Protein AF-0000000086631640 (afdb_homodimer)

Secondary structure (DSSP, 8-state):
------------------------------HHHHHHHHHHHHHHHHHHHHHHHS--GGG--EEEE-SSHHHHHHHHTT-SS-EEEPPPPSSTT-----EEEEETTEEEEEE--SS-SHHHHHHHHHHHHHHSTT--EEEEEEEEEE----S--SSSPPPP-TT-EEEEEEEE-TTTT-EEEE-TTSSEEEE-----PPPPPHHHHHHHHHHHSHHHHHHHHHHHHHHHHHHHHH-GGGS---GGG---B-TT-------TT--SGGG-TTSPPPHHHHHS-HHHHT----BSSPPPPSSPPPPPEEEEEEEE-SSEEE-GGGGHHHHHHTTEEEEESSHHHHHHH-SSEEEEEEEEE-SSTT---TTHHHHHHHHHHHHHHHHHHHSPPP-/------------------------------THHHHHHHHHHHHHHHHHHHHHHT--GGG--EEEE-SSHHHHHHHHTT-SS-EEEPPPPSSTT-----EEEEETTEEEEEE--SS-SHHHHHHHHHHHHHHSTT--EEEEEEEEEE----S--SSSPPPP-TT-EEEEEEEE-TTTT-EEEE-TTSSEEEE-----PPPPPHHHHHHHHHHHSHHHHHHHHHHHHHHHHHHHHH-GGGS---GGG---B-TT-------TT--SGGG-TTSPPPHHHHHS-HHHHT----BSSPPPPSSPPPPPEEEEEEEE-SSEEE-GGGGHHHHHHTTEEEEESSHHHHHHH-SSEEEEEEEEE-SSTT---TTHHHHHHHHHHHHHHHHHHHSPPP-

Organism: NCBI:txid1208366

pLDDT: mean 81.3, std 22.13, range [20.77, 98.88]

Nearest PDB structures (foldseek):
  8swr-assembly1_C  TM=5.683E-01  e=1.117E-07  Kluyveromyces lactis NRRL Y-1140
  8swr-assembly1_B  TM=5.409E-01  e=2.272E-07  Kluyveromyces lactis NRRL Y-1140
  8swq-assembly2_E  TM=5.803E-01  e=6.216E-07  Kluyveromyces lactis NRRL Y-1140
  8swq-assembly2_D  TM=5.106E-01  e=1.593E-07  Kluyveromyces lactis NRRL Y-1140
  8sws-assembly1_C  TM=5.056E-01  e=4.358E-07  Kluyveromyces lactis NRRL Y-1140

Foldseek 3Di:
DDPVVPCPPPPPPPPPPPDPPPPPPPPCPDPVVVVVCVVVLVVLVVVVCVVQQPDALAQAAEEEEEADPLLLVLLQLQFDSHKDWHDDFPDPVQPFTWIWGHFLNGTYIYGYFPHFFAARLQVNLLSSCVRNVNHNAYEYFFAFAFAWPLPDPPDDDDTAWFLAKEWAQWEAQFQPVWDWAADPLADTATHGDRLDIDDGDPVSVVLLVQCPDPVLVVQLLVQLVVQLVSSCVVDVLQPDPDLVVTFAFDLPFAQEQDDPPDPDCSVPPNDDHDPVSLVDASVVRVTPGHGSDDGDDDDDDRHHYHYFYEHEDQDQAANSVSCVVSCVVRVHTTYYGHVNSNCVSPVRYIYMHGHQHNRHNRHDRSCRNNRSNSSSSSVSSSCNRPNRDDD/DDPPPPPPPDPPPPPPPPPPPDDPDPPCPDPVVVVVCVVVLVVLVVVVCVVQQPDALAQAAEEEEEADPLLLVLLQLQFDSHKDWHDDFPDPVQPFTWIWGHFLRGTYIYGYFPHFFAARLQVNLLSSCVRNVNHNAYEYFFAFAFAWPLDDPPDPDDTAWFLAKEWAQWEAQQQPVWDWAADPLADTDTHGDRLDIDDGDPVSVVLLVQCPDPVLVVQLLVQLVVQLVSSCVVDVLQDDPDLVPTFAFDLPFAQEQDDPPDPDCSVPPNDDHDPVSLVDASVVRVTPTHGSDDGDDDDDDQHHYHYFYEHEDQDQAANSVSCSVSCVVRVHTTYYGHVNSNCVSPVRYIYMHGHQHNRHNRHDRSCRNNRSNSSSSSVSSSCNRPNRDDD

Sequence (782 aa):
MSDPTGQTTPVSSAGSNVPQFLRPTQQKGSAANQMVLYQDISETRQKLEKELQTWTHEYYTLAIVCALASEFEAVQLLFDDGVFIAARSKDPRDHNIYTVGRFAGHLTVLLRPGVRGELDAGLCTQSLHSTFRNIELTLLVGICGAVPEIRPPRGTVRPIYLGDVVFGTRIWRFAHDARVTQLQAGGVGIEVRNLLTERTPPMIEQLGNLMENRQNQDRVNERSRRHLSLIQGYDSVYEHPGVECDQLLHGDSLHLHRAPNWRCTCLDPTRESCSVAKETPCQDLGCQLERQRPPTEGPPPDPTVHIGTIASSDFVLRARDRFAADFRLHNVLGVDMEGGGVRQAAYSCIVIKAAVDYADTHKNRVFGHYAAAAAASVAKGFLETLFPPGTMSDPTGQTTPVSSAGSNVPQFLRPTQQKGSAANQMVLYQDISETRQKLEKELQTWTHEYYTLAIVCALASEFEAVQLLFDDGVFIAARSKDPRDHNIYTVGRFAGHLTVLLRPGVRGELDAGLCTQSLHSTFRNIELTLLVGICGAVPEIRPPRGTVRPIYLGDVVFGTRIWRFAHDARVTQLQAGGVGIEVRNLLTERTPPMIEQLGNLMENRQNQDRVNERSRRHLSLIQGYDSVYEHPGVECDQLLHGDSLHLHRAPNWRCTCLDPTRESCSVAKETPCQDLGCQLERQRPPTEGPPPDPTVHIGTIASSDFVLRARDRFAADFRLHNVLGVDMEGGGVRQAAYSCIVIKAAVDYADTHKNRVFGHYAAAAAASVAKGFLETLFPPGT

Structure (mmCIF, N/CA/C/O backbone):
data_AF-0000000086631640-model_v1
#
loop_
_entity.id
_entity.type
_entity.pdbx_description
1 polymer 'Nucleoside phosphorylase domain-containing protein'
#
loop_
_atom_site.group_PDB
_atom_site.id
_atom_site.type_symbol
_atom_site.label_atom_id
_atom_site.label_alt_id
_atom_site.label_comp_id
_atom_site.label_asym_id
_atom_site.label_entity_id
_atom_site.label_seq_id
_atom_site.pdbx_PDB_ins_code
_atom_site.Cartn_x
_atom_site.Cartn_y
_atom_site.Cartn_z
_atom_site.occupancy
_atom_site.B_iso_or_equiv
_atom_site.auth_seq_id
_atom_site.auth_comp_id
_atom_site.auth_asym_id
_atom_site.auth_atom_id
_atom_site.pdbx_PDB_model_num
ATOM 1 N N . MET A 1 1 ? -56.125 -60.812 3.037 1 21.62 1 MET A N 1
ATOM 2 C CA . MET A 1 1 ? -55.281 -61.531 4.004 1 21.62 1 MET A CA 1
ATOM 3 C C . MET A 1 1 ? -53.906 -61.844 3.418 1 21.62 1 MET A C 1
ATOM 5 O O . MET A 1 1 ? -52.938 -62 4.156 1 21.62 1 MET A O 1
ATOM 9 N N . SER A 1 2 ? -54.031 -62.375 2.148 1 22.77 2 SER A N 1
ATOM 10 C CA . SER A 1 2 ? -52.969 -63.25 1.666 1 22.77 2 SER A CA 1
ATOM 11 C C . SER A 1 2 ? -51.625 -62.5 1.563 1 22.77 2 SER A C 1
ATOM 13 O O . SER A 1 2 ? -51.594 -61.375 1.112 1 22.77 2 SER A O 1
ATOM 15 N N . ASP A 1 3 ? -50.75 -62.969 2.336 1 24.81 3 ASP A N 1
ATOM 16 C CA . ASP A 1 3 ? -49.438 -62.688 2.926 1 24.81 3 ASP A CA 1
ATOM 17 C C . ASP A 1 3 ? -48.344 -62.719 1.865 1 24.81 3 ASP A C 1
ATOM 19 O O . ASP A 1 3 ? -48.031 -63.781 1.316 1 24.81 3 ASP A O 1
ATOM 23 N N . PRO A 1 4 ? -48.531 -61.844 0.806 1 27.52 4 PRO A N 1
ATOM 24 C CA . PRO A 1 4 ? -47.719 -61.938 -0.398 1 27.52 4 PRO A CA 1
ATOM 25 C C . PRO A 1 4 ? -46.219 -62.031 -0.084 1 27.52 4 PRO A C 1
ATOM 27 O O . PRO A 1 4 ? -45.688 -61.219 0.653 1 27.52 4 PRO A O 1
ATOM 30 N N . THR A 1 5 ? -45.844 -63.25 0.201 1 26.02 5 THR A N 1
ATOM 31 C CA . THR A 1 5 ? -44.594 -63.75 0.707 1 26.02 5 THR A CA 1
ATOM 32 C C . THR A 1 5 ? -43.438 -63.25 -0.141 1 26.02 5 THR A C 1
ATOM 34 O O . THR A 1 5 ? -43.281 -63.625 -1.307 1 26.02 5 THR A O 1
ATOM 37 N N . GLY A 1 6 ? -43.344 -61.875 -0.193 1 25.91 6 GLY A N 1
ATOM 38 C CA . GLY A 1 6 ? -42.438 -61.188 -1.098 1 25.91 6 GLY A CA 1
ATOM 39 C C . GLY A 1 6 ? -41 -61.688 -1.031 1 25.91 6 GLY A C 1
ATOM 40 O O . GLY A 1 6 ? -40.469 -61.906 0.057 1 25.91 6 GLY A O 1
ATOM 41 N N . GLN A 1 7 ? -40.688 -62.625 -1.954 1 23.97 7 GLN A N 1
ATOM 42 C CA . GLN A 1 7 ? -39.5 -63.406 -2.123 1 23.97 7 GLN A CA 1
ATOM 43 C C . GLN A 1 7 ? -38.25 -62.562 -1.98 1 23.97 7 GLN A C 1
ATOM 45 O O . GLN A 1 7 ? -38.062 -61.562 -2.691 1 23.97 7 GLN A O 1
ATOM 50 N N . THR A 1 8 ? -37.75 -62.375 -0.757 1 24.06 8 THR A N 1
ATOM 51 C CA . THR A 1 8 ? -36.625 -61.562 -0.284 1 24.06 8 THR A CA 1
ATOM 52 C C . THR A 1 8 ? -35.312 -62.031 -0.908 1 24.06 8 THR A C 1
ATOM 54 O O . THR A 1 8 ? -34.812 -63.094 -0.6 1 24.06 8 THR A O 1
ATOM 57 N N . THR A 1 9 ? -35.344 -62.062 -2.297 1 25.12 9 THR A N 1
ATOM 58 C CA . THR A 1 9 ? -34.156 -62.719 -2.84 1 25.12 9 THR A CA 1
ATOM 59 C C . THR A 1 9 ? -32.875 -62.156 -2.225 1 25.12 9 THR A C 1
ATOM 61 O O . THR A 1 9 ? -32.719 -60.938 -2.133 1 25.12 9 THR A O 1
ATOM 64 N N . PRO A 1 10 ? -32.219 -62.969 -1.428 1 22.88 10 PRO A N 1
ATOM 65 C CA . PRO A 1 10 ? -31.062 -62.531 -0.622 1 22.88 10 PRO A CA 1
ATOM 66 C C . PRO A 1 10 ? -29.922 -61.969 -1.467 1 22.88 10 PRO A C 1
ATOM 68 O O . PRO A 1 10 ? -29.688 -62.438 -2.582 1 22.88 10 PRO A O 1
ATOM 71 N N . VAL A 1 11 ? -29.859 -60.656 -1.573 1 23.17 11 VAL A N 1
ATOM 72 C CA . VAL A 1 11 ? -28.859 -59.906 -2.32 1 23.17 11 VAL A CA 1
ATOM 73 C C . VAL A 1 11 ? -27.469 -60.469 -1.99 1 23.17 11 VAL A C 1
ATOM 75 O O . VAL A 1 11 ? -27.094 -60.531 -0.819 1 23.17 11 VAL A O 1
ATOM 78 N N . SER A 1 12 ? -27.031 -61.469 -2.693 1 20.77 12 SER A N 1
ATOM 79 C CA . SER A 1 12 ? -25.719 -62.062 -2.5 1 20.77 12 SER A CA 1
ATOM 80 C C . SER A 1 12 ? -24.641 -61 -2.33 1 20.77 12 SER A C 1
ATOM 82 O O . SER A 1 12 ? -24.719 -59.906 -2.916 1 20.77 12 SER A O 1
ATOM 84 N N . SER A 1 13 ? -23.984 -60.906 -1.173 1 21.22 13 SER A N 1
ATOM 85 C CA . SER A 1 13 ? -22.922 -60.094 -0.62 1 21.22 13 SER A CA 1
ATOM 86 C C . SER A 1 13 ? -21.688 -60.094 -1.516 1 21.22 13 SER A C 1
ATOM 88 O O . SER A 1 13 ? -21.031 -61.156 -1.659 1 21.22 13 SER A O 1
ATOM 90 N N . ALA A 1 14 ? -21.906 -59.656 -2.814 1 23.67 14 ALA A N 1
ATOM 91 C CA . ALA A 1 14 ? -20.766 -59.656 -3.74 1 23.67 14 ALA A CA 1
ATOM 92 C C . ALA A 1 14 ? -19.469 -59.281 -3.035 1 23.67 14 ALA A C 1
ATOM 94 O O . ALA A 1 14 ? -19.422 -58.25 -2.363 1 23.67 14 ALA A O 1
ATOM 95 N N . GLY A 1 15 ? -18.703 -60.281 -2.531 1 21.47 15 GLY A N 1
ATOM 96 C CA . GLY A 1 15 ? -17.391 -60.25 -1.896 1 21.47 15 GLY A CA 1
ATOM 97 C C . GLY A 1 15 ? -16.391 -59.406 -2.637 1 21.47 15 GLY A C 1
ATOM 98 O O . GLY A 1 15 ? -16.016 -59.719 -3.77 1 21.47 15 GLY A O 1
ATOM 99 N N . SER A 1 16 ? -16.688 -58.125 -2.889 1 23.12 16 SER A N 1
ATOM 100 C CA . SER A 1 16 ? -15.75 -57.375 -3.727 1 23.12 16 SER A CA 1
ATOM 101 C C . SER A 1 16 ? -14.305 -57.625 -3.311 1 23.12 16 SER A C 1
ATOM 103 O O . SER A 1 16 ? -13.953 -57.469 -2.139 1 23.12 16 SER A O 1
ATOM 105 N N . ASN A 1 17 ? -13.703 -58.688 -3.842 1 22.27 17 ASN A N 1
ATOM 106 C CA . ASN A 1 17 ? -12.289 -59.031 -3.701 1 22.27 17 ASN A CA 1
ATOM 107 C C . ASN A 1 17 ? -11.391 -57.812 -3.922 1 22.27 17 ASN A C 1
ATOM 109 O O . ASN A 1 17 ? -11.188 -57.375 -5.059 1 22.27 17 ASN A O 1
ATOM 113 N N . VAL A 1 18 ? -11.562 -56.844 -3.236 1 25.95 18 VAL A N 1
ATOM 114 C CA . VAL A 1 18 ? -10.688 -55.688 -3.465 1 25.95 18 VAL A CA 1
ATOM 115 C C . VAL A 1 18 ? -9.234 -56.125 -3.426 1 25.95 18 VAL A C 1
ATOM 117 O O . VAL A 1 18 ? -8.789 -56.75 -2.461 1 25.95 18 VAL A O 1
ATOM 120 N N . PRO A 1 19 ? -8.672 -56.438 -4.578 1 22.47 19 PRO A N 1
ATOM 121 C CA . PRO A 1 19 ? -7.289 -56.938 -4.527 1 22.47 19 PRO A CA 1
ATOM 122 C C . PRO A 1 19 ? -6.414 -56.125 -3.576 1 22.47 19 PRO A C 1
ATOM 124 O O . PRO A 1 19 ? -6.688 -54.938 -3.334 1 22.47 19 PRO A O 1
ATOM 127 N N . GLN A 1 20 ? -5.762 -56.844 -2.623 1 22.58 20 GLN A N 1
ATOM 128 C CA . GLN A 1 20 ? -4.781 -56.406 -1.633 1 22.58 20 GLN A CA 1
ATOM 129 C C . GLN A 1 20 ? -3.656 -55.625 -2.283 1 22.58 20 GLN A C 1
ATOM 131 O O . GLN A 1 20 ? -2.928 -56.125 -3.131 1 22.58 20 GLN A O 1
ATOM 136 N N . PHE A 1 21 ? -3.928 -54.406 -2.658 1 22.55 21 PHE A N 1
ATOM 137 C CA . PHE A 1 21 ? -2.832 -53.656 -3.25 1 22.55 21 PHE A CA 1
ATOM 138 C C . PHE A 1 21 ? -1.54 -53.875 -2.473 1 22.55 21 PHE A C 1
ATOM 140 O O . PHE A 1 21 ? -1.521 -53.75 -1.246 1 22.55 21 PHE A O 1
ATOM 147 N N . LEU A 1 22 ? -0.743 -54.75 -2.961 1 22.09 22 LEU A N 1
ATOM 148 C CA . LEU A 1 22 ? 0.588 -55.094 -2.459 1 22.09 22 LEU A CA 1
ATOM 149 C C . LEU A 1 22 ? 1.309 -53.844 -1.976 1 22.09 22 LEU A C 1
ATOM 151 O O . LEU A 1 22 ? 1.283 -52.812 -2.646 1 22.09 22 LEU A O 1
ATOM 155 N N . ARG A 1 23 ? 1.506 -53.844 -0.7 1 24.73 23 ARG A N 1
ATOM 156 C CA . ARG A 1 23 ? 2.332 -52.875 0.017 1 24.73 23 ARG A CA 1
ATOM 157 C C . ARG A 1 23 ? 3.674 -52.656 -0.681 1 24.73 23 ARG A C 1
ATOM 159 O O . ARG A 1 23 ? 4.379 -53.625 -0.968 1 24.73 23 ARG A O 1
ATOM 166 N N . PRO A 1 24 ? 3.73 -51.625 -1.524 1 23.14 24 PRO A N 1
ATOM 167 C CA . PRO A 1 24 ? 5.043 -51.562 -2.168 1 23.14 24 PRO A CA 1
ATOM 168 C C . PRO A 1 24 ? 6.18 -51.938 -1.226 1 23.14 24 PRO A C 1
ATOM 170 O O . PRO A 1 24 ? 6.098 -51.719 -0.018 1 23.14 24 PRO A O 1
ATOM 173 N N . THR A 1 25 ? 6.789 -53.062 -1.384 1 25.77 25 THR A N 1
ATOM 174 C CA . THR A 1 25 ? 8.07 -53.438 -0.803 1 25.77 25 THR A CA 1
ATOM 175 C C . THR A 1 25 ? 9.008 -52.25 -0.721 1 25.77 25 THR A C 1
ATOM 177 O O . THR A 1 25 ? 9.188 -51.5 -1.701 1 25.77 25 THR A O 1
ATOM 180 N N . GLN A 1 26 ? 9.375 -51.875 0.53 1 26.38 26 GLN A N 1
ATOM 181 C CA . GLN A 1 26 ? 10.344 -50.938 1.078 1 26.38 26 GLN A CA 1
ATOM 182 C C . GLN A 1 26 ? 11.727 -51.156 0.469 1 26.38 26 GLN A C 1
ATOM 184 O O . GLN A 1 26 ? 12.508 -51.969 0.967 1 26.38 26 GLN A O 1
ATOM 189 N N . GLN A 1 27 ? 11.883 -51.5 -0.691 1 23.97 27 GLN A N 1
ATOM 190 C CA . GLN A 1 27 ? 13.305 -51.656 -0.992 1 23.97 27 GLN A CA 1
ATOM 191 C C . GLN A 1 27 ? 14.109 -50.438 -0.496 1 23.97 27 GLN A C 1
ATOM 193 O O . GLN A 1 27 ? 13.773 -49.312 -0.81 1 23.97 27 GLN A O 1
ATOM 198 N N . LYS A 1 28 ? 14.953 -50.719 0.548 1 30.45 28 LYS A N 1
ATOM 199 C CA . LYS A 1 28 ? 16.078 -50.062 1.19 1 30.45 28 LYS A CA 1
ATOM 200 C C . LYS A 1 28 ? 17.047 -49.5 0.153 1 30.45 28 LYS A C 1
ATOM 202 O O . LYS A 1 28 ? 17.984 -50.188 -0.273 1 30.45 28 LYS A O 1
ATOM 207 N N . GLY A 1 29 ? 16.625 -49.062 -0.91 1 29.73 29 GLY A N 1
ATOM 208 C CA . GLY A 1 29 ? 17.641 -48.469 -1.751 1 29.73 29 GLY A CA 1
ATOM 209 C C . GLY A 1 29 ? 18.594 -47.562 -0.982 1 29.73 29 GLY A C 1
ATOM 210 O O . GLY A 1 29 ? 18.172 -46.75 -0.167 1 29.73 29 GLY A O 1
ATOM 211 N N . SER A 1 30 ? 19.984 -47.906 -0.852 1 31.53 30 SER A N 1
ATOM 212 C CA . SER A 1 30 ? 21.031 -47.719 0.14 1 31.53 30 SER A CA 1
ATOM 213 C C . SER A 1 30 ? 21.297 -46.219 0.368 1 31.53 30 SER A C 1
ATOM 215 O O . SER A 1 30 ? 21.141 -45.406 -0.542 1 31.53 30 SER A O 1
ATOM 217 N N . ALA A 1 31 ? 21.453 -45.875 1.668 1 35.25 31 ALA A N 1
ATOM 218 C CA . ALA A 1 31 ? 22.016 -44.719 2.377 1 35.25 31 ALA A CA 1
ATOM 219 C C . ALA A 1 31 ? 23.266 -44.219 1.679 1 35.25 31 ALA A C 1
ATOM 221 O O . ALA A 1 31 ? 23.688 -43.062 1.883 1 35.25 31 ALA A O 1
ATOM 222 N N . ALA A 1 32 ? 23.969 -45.188 1.007 1 31.59 32 ALA A N 1
ATOM 223 C CA . ALA A 1 32 ? 25.234 -44.875 0.333 1 31.59 32 ALA A CA 1
ATOM 224 C C . ALA A 1 32 ? 25.016 -43.938 -0.854 1 31.59 32 ALA A C 1
ATOM 226 O O . ALA A 1 32 ? 25.828 -43.062 -1.108 1 31.59 32 ALA A O 1
ATOM 227 N N . ASN A 1 33 ? 23.969 -44.281 -1.638 1 28.75 33 ASN A N 1
ATOM 228 C CA . ASN A 1 33 ? 23.781 -43.406 -2.789 1 28.75 33 ASN A CA 1
ATOM 229 C C . ASN A 1 33 ? 23.219 -42.031 -2.375 1 28.75 33 ASN A C 1
ATOM 231 O O . ASN A 1 33 ? 23.344 -41.062 -3.111 1 28.75 33 ASN A O 1
ATOM 235 N N . GLN A 1 34 ? 22.531 -42.031 -1.29 1 31.27 34 GLN A N 1
ATOM 236 C CA . GLN A 1 34 ? 22.062 -40.75 -0.745 1 31.27 34 GLN A CA 1
ATOM 237 C C . GLN A 1 34 ? 23.203 -39.969 -0.115 1 31.27 34 GLN A C 1
ATOM 239 O O . GLN A 1 34 ? 23.234 -38.75 -0.184 1 31.27 34 GLN A O 1
ATOM 244 N N . MET A 1 35 ? 24.156 -40.688 0.525 1 32.69 35 MET A N 1
ATOM 245 C CA . MET A 1 35 ? 25.359 -40.094 1.114 1 32.69 35 MET A CA 1
ATOM 246 C C . MET A 1 35 ? 26.312 -39.594 0.031 1 32.69 35 MET A C 1
ATOM 248 O O . MET A 1 35 ? 26.984 -38.594 0.211 1 32.69 35 MET A O 1
ATOM 252 N N . VAL A 1 36 ? 26.578 -40.375 -1.054 1 31.34 36 VAL A N 1
ATOM 253 C CA . VAL A 1 36 ? 27.469 -39.938 -2.135 1 31.34 36 VAL A CA 1
ATOM 254 C C . VAL A 1 36 ? 26.891 -38.688 -2.809 1 31.34 36 VAL A C 1
ATOM 256 O O . VAL A 1 36 ? 27.625 -37.75 -3.123 1 31.34 36 VAL A O 1
ATOM 259 N N . LEU A 1 37 ? 25.562 -38.656 -2.953 1 30.81 37 LEU A N 1
ATOM 260 C CA . LEU A 1 37 ? 24.953 -37.469 -3.504 1 30.81 37 LEU A CA 1
ATOM 261 C C . LEU A 1 37 ? 25.094 -36.281 -2.531 1 30.81 37 LEU A C 1
ATOM 263 O O . LEU A 1 37 ? 25.344 -35.156 -2.947 1 30.81 37 LEU A O 1
ATOM 267 N N . TYR A 1 38 ? 25.062 -36.594 -1.273 1 34.69 38 TYR A N 1
ATOM 268 C CA . TYR A 1 38 ? 25.328 -35.562 -0.263 1 34.69 38 TYR A CA 1
ATOM 269 C C . TYR A 1 38 ? 26.812 -35.25 -0.201 1 34.69 38 TYR A C 1
ATOM 271 O O . TYR A 1 38 ? 27.203 -34.094 0.039 1 34.69 38 TYR A O 1
ATOM 279 N N . GLN A 1 39 ? 27.656 -36.25 -0.257 1 36.25 39 GLN A N 1
ATOM 280 C CA . GLN A 1 39 ? 29.094 -36 -0.193 1 36.25 39 GLN A CA 1
ATOM 281 C C . GLN A 1 39 ? 29.562 -35.219 -1.417 1 36.25 39 GLN A C 1
ATOM 283 O O . GLN A 1 39 ? 30.375 -34.312 -1.296 1 36.25 39 GLN A O 1
ATOM 288 N N . ASP A 1 40 ? 29.344 -35.688 -2.65 1 38.97 40 ASP A N 1
ATOM 289 C CA . ASP A 1 40 ? 29.641 -34.969 -3.891 1 38.97 40 ASP A CA 1
ATOM 290 C C . ASP A 1 40 ? 28.891 -33.656 -3.971 1 38.97 40 ASP A C 1
ATOM 292 O O . ASP A 1 40 ? 29.406 -32.656 -4.477 1 38.97 40 ASP A O 1
ATOM 296 N N . ILE A 1 41 ? 27.766 -33.594 -3.379 1 41 41 ILE A N 1
ATOM 297 C CA . ILE A 1 41 ? 27.016 -32.375 -3.18 1 41 41 ILE A CA 1
ATOM 298 C C . ILE A 1 41 ? 27.719 -31.5 -2.15 1 41 41 ILE A C 1
ATOM 300 O O . ILE A 1 41 ? 27.766 -30.266 -2.287 1 41 41 ILE A O 1
ATOM 304 N N . SER A 1 42 ? 28.359 -32.25 -1.182 1 46.5 42 SER A N 1
ATOM 305 C CA . SER A 1 42 ? 29.062 -31.453 -0.174 1 46.5 42 SER A CA 1
ATOM 306 C C . SER A 1 42 ? 30.297 -30.766 -0.767 1 46.5 42 SER A C 1
ATOM 308 O O . SER A 1 42 ? 30.547 -29.594 -0.507 1 46.5 42 SER A O 1
ATOM 310 N N . GLU A 1 43 ? 31.125 -31.625 -1.435 1 48.41 43 GLU A N 1
ATOM 311 C CA . GLU A 1 43 ? 32.312 -31 -2.033 1 48.41 43 GLU A CA 1
ATOM 312 C C . GLU A 1 43 ? 31.906 -29.969 -3.088 1 48.41 43 GLU A C 1
ATOM 314 O O . GLU A 1 43 ? 32.5 -28.891 -3.156 1 48.41 43 GLU A O 1
ATOM 319 N N . THR A 1 44 ? 31.016 -30.312 -3.861 1 48.88 44 THR A N 1
ATOM 320 C CA . THR A 1 44 ? 30.5 -29.375 -4.855 1 48.88 44 THR A CA 1
ATOM 321 C C . THR A 1 44 ? 29.828 -28.188 -4.18 1 48.88 44 THR A C 1
ATOM 323 O O . THR A 1 44 ? 29.984 -27.047 -4.621 1 48.88 44 THR A O 1
ATOM 326 N N . ARG A 1 45 ? 29.203 -28.562 -3.139 1 52.22 45 ARG A N 1
ATOM 327 C CA . ARG A 1 45 ? 28.625 -27.5 -2.348 1 52.22 45 ARG A CA 1
ATOM 328 C C . ARG A 1 45 ? 29.703 -26.594 -1.764 1 52.22 45 ARG A C 1
ATOM 330 O O . ARG A 1 45 ? 29.562 -25.359 -1.756 1 52.22 45 ARG A O 1
ATOM 337 N N . GLN A 1 46 ? 30.719 -27.25 -1.196 1 54.88 46 GLN A N 1
ATOM 338 C CA . GLN A 1 46 ? 31.797 -26.453 -0.625 1 54.88 46 GLN A CA 1
ATOM 339 C C . GLN A 1 46 ? 32.5 -25.625 -1.696 1 54.88 46 GLN A C 1
ATOM 341 O O . GLN A 1 46 ? 32.875 -24.469 -1.458 1 54.88 46 GLN A O 1
ATOM 346 N N . LYS A 1 47 ? 32.781 -26.234 -2.791 1 55 47 LYS A N 1
ATOM 347 C CA . LYS A 1 47 ? 33.406 -25.484 -3.883 1 55 47 LYS A CA 1
ATOM 348 C C . LYS A 1 47 ? 32.5 -24.375 -4.379 1 55 47 LYS A C 1
ATOM 350 O O . LYS A 1 47 ? 32.938 -23.25 -4.621 1 55 47 LYS A O 1
ATOM 355 N N . LEU A 1 48 ? 31.297 -24.688 -4.551 1 55.81 48 LEU A N 1
ATOM 356 C CA . LEU A 1 48 ? 30.328 -23.688 -4.969 1 55.81 48 LEU A CA 1
ATOM 357 C C . LEU A 1 48 ? 30.203 -22.578 -3.93 1 55.81 48 LEU A C 1
ATOM 359 O O . LEU A 1 48 ? 30.125 -21.391 -4.281 1 55.81 48 LEU A O 1
ATOM 363 N N . GLU A 1 49 ? 30.172 -23.016 -2.695 1 56.56 49 GLU A N 1
ATOM 364 C CA . GLU A 1 49 ? 30.141 -22.016 -1.623 1 56.56 49 GLU A CA 1
ATOM 365 C C . GLU A 1 49 ? 31.375 -21.109 -1.688 1 56.56 49 GLU A C 1
ATOM 367 O O . GLU A 1 49 ? 31.266 -19.906 -1.494 1 56.56 49 GLU A O 1
ATOM 372 N N . LYS A 1 50 ? 32.531 -21.734 -1.842 1 57.03 50 LYS A N 1
ATOM 373 C CA . LYS A 1 50 ? 33.781 -20.953 -1.955 1 57.03 50 LYS A CA 1
ATOM 374 C C . LYS A 1 50 ? 33.719 -20 -3.15 1 57.03 50 LYS A C 1
ATOM 376 O O . LYS A 1 50 ? 34.156 -18.859 -3.066 1 57.03 50 LYS A O 1
ATOM 381 N N . GLU A 1 51 ? 33.188 -20.547 -4.184 1 54.91 51 GLU A N 1
ATOM 382 C CA . GLU A 1 51 ? 33.062 -19.734 -5.395 1 54.91 51 GLU A CA 1
ATOM 383 C C . GLU A 1 51 ? 32.062 -18.609 -5.199 1 54.91 51 GLU A C 1
ATOM 385 O O . GLU A 1 51 ? 32.281 -17.484 -5.633 1 54.91 51 GLU A O 1
ATOM 390 N N . LEU A 1 52 ? 30.984 -19 -4.609 1 57.03 52 LEU A N 1
ATOM 391 C CA . LEU A 1 52 ? 29.922 -18.016 -4.418 1 57.03 52 LEU A CA 1
ATOM 392 C C . LEU A 1 52 ? 30.328 -16.969 -3.379 1 57.03 52 LEU A C 1
ATOM 394 O O . LEU A 1 52 ? 29.938 -15.812 -3.473 1 57.03 52 LEU A O 1
ATOM 398 N N . GLN A 1 53 ? 30.984 -17.484 -2.371 1 54.44 53 GLN A N 1
ATOM 399 C CA . GLN A 1 53 ? 31.516 -16.531 -1.397 1 54.44 53 GLN A CA 1
ATOM 400 C C . GLN A 1 53 ? 32.469 -15.547 -2.055 1 54.44 53 GLN A C 1
ATOM 402 O O . GLN A 1 53 ? 32.656 -14.43 -1.57 1 54.44 53 GLN A O 1
ATOM 407 N N . THR A 1 54 ? 33.062 -16.062 -3.051 1 51.12 54 THR A N 1
ATOM 408 C CA . THR A 1 54 ? 34 -15.148 -3.732 1 51.12 54 THR A CA 1
ATOM 409 C C . THR A 1 54 ? 33.219 -14.172 -4.621 1 51.12 54 THR A C 1
ATOM 411 O O . THR A 1 54 ? 33.781 -13.188 -5.109 1 51.12 54 THR A O 1
ATOM 414 N N . TRP A 1 55 ? 32.031 -14.641 -4.836 1 55.72 55 TRP A N 1
ATOM 415 C CA . TRP A 1 55 ? 31.359 -13.773 -5.809 1 55.72 55 TRP A CA 1
ATOM 416 C C . TRP A 1 55 ? 30.875 -12.492 -5.152 1 55.72 55 TRP A C 1
ATOM 418 O O . TRP A 1 55 ? 30.156 -12.531 -4.148 1 55.72 55 TRP A O 1
ATOM 428 N N . THR A 1 56 ? 31.438 -11.422 -5.691 1 70.75 56 THR A N 1
ATOM 429 C CA . THR A 1 56 ? 31.062 -10.055 -5.344 1 70.75 56 THR A CA 1
ATOM 430 C C . THR A 1 56 ? 29.641 -9.758 -5.801 1 70.75 56 THR A C 1
ATOM 432 O O . THR A 1 56 ? 29.109 -10.422 -6.688 1 70.75 56 THR A O 1
ATOM 435 N N . HIS A 1 57 ? 28.844 -9.125 -5.078 1 81 57 HIS A N 1
ATOM 436 C CA . HIS A 1 57 ? 27.469 -8.719 -5.305 1 81 57 HIS A CA 1
ATOM 437 C C . HIS A 1 57 ? 27.25 -8.281 -6.75 1 81 57 HIS A C 1
ATOM 439 O O . HIS A 1 57 ? 26.125 -8.289 -7.246 1 81 57 HIS A O 1
ATOM 445 N N . GLU A 1 58 ? 28.344 -8.227 -7.5 1 83.38 58 GLU A N 1
ATOM 446 C CA . GLU A 1 58 ? 28.25 -7.637 -8.836 1 83.38 58 GLU A CA 1
ATOM 447 C C . GLU A 1 58 ? 27.969 -8.703 -9.891 1 83.38 58 GLU A C 1
ATOM 449 O O . GLU A 1 58 ? 27.562 -8.383 -11.008 1 83.38 58 GLU A O 1
ATOM 454 N N . TYR A 1 59 ? 28.047 -9.969 -9.578 1 87.62 59 TYR A N 1
ATOM 455 C CA . TYR A 1 59 ? 27.938 -11.023 -10.578 1 87.62 59 TYR A CA 1
ATOM 456 C C . TYR A 1 59 ? 26.516 -11.539 -10.68 1 87.62 59 TYR A C 1
ATOM 458 O O . TYR A 1 59 ? 26.156 -12.234 -11.633 1 87.62 59 TYR A O 1
ATOM 466 N N . TYR A 1 60 ? 25.719 -11.18 -9.773 1 92.56 60 TYR A N 1
ATOM 467 C CA . TYR A 1 60 ? 24.328 -11.656 -9.797 1 92.56 60 TYR A CA 1
ATOM 468 C C . TYR A 1 60 ? 23.5 -10.867 -10.797 1 92.56 60 TYR A C 1
ATOM 470 O O . TYR A 1 60 ? 23.516 -9.633 -10.789 1 92.56 60 TYR A O 1
ATOM 478 N N . THR A 1 61 ? 22.719 -11.594 -11.641 1 95.06 61 THR A N 1
ATOM 479 C CA . THR A 1 61 ? 22 -10.922 -12.727 1 95.06 61 THR A CA 1
ATOM 480 C C . THR A 1 61 ? 20.5 -11.172 -12.625 1 95.06 61 THR A C 1
ATOM 482 O O . THR A 1 61 ? 19.719 -10.539 -13.328 1 95.06 61 THR A O 1
ATOM 485 N N . LEU A 1 62 ? 20.109 -12.086 -11.789 1 97.5 62 LEU A N 1
ATOM 486 C CA . LEU A 1 62 ? 18.703 -12.43 -11.641 1 97.5 62 LEU A CA 1
ATOM 487 C C . LEU A 1 62 ? 18.266 -12.328 -10.18 1 97.5 62 LEU A C 1
ATOM 489 O O . LEU A 1 62 ? 19 -12.75 -9.281 1 97.5 62 LEU A O 1
ATOM 493 N N . ALA A 1 63 ? 17.141 -11.711 -9.953 1 98.31 63 ALA A N 1
ATOM 494 C CA . ALA A 1 63 ? 16.531 -11.703 -8.633 1 98.31 63 ALA A CA 1
ATOM 495 C C . ALA A 1 63 ? 15.164 -12.391 -8.664 1 98.31 63 ALA A C 1
ATOM 497 O O . ALA A 1 63 ? 14.398 -12.234 -9.617 1 98.31 63 ALA A O 1
ATOM 498 N N . ILE A 1 64 ? 14.906 -13.227 -7.672 1 98.75 64 ILE A N 1
ATOM 499 C CA . ILE A 1 64 ? 13.594 -13.836 -7.488 1 98.75 64 ILE A CA 1
ATOM 500 C C . ILE A 1 64 ? 13.047 -13.477 -6.109 1 98.75 64 ILE A C 1
ATOM 502 O O . ILE A 1 64 ? 13.727 -13.664 -5.094 1 98.75 64 ILE A O 1
ATOM 506 N N . VAL A 1 65 ? 11.883 -12.906 -6.062 1 98.69 65 VAL A N 1
ATOM 507 C CA . VAL A 1 65 ? 11.211 -12.547 -4.82 1 98.69 65 VAL A CA 1
ATOM 508 C C . VAL A 1 65 ? 9.992 -13.453 -4.613 1 98.69 65 VAL A C 1
ATOM 510 O O . VAL A 1 65 ? 9.203 -13.672 -5.535 1 98.69 65 VAL A O 1
ATOM 513 N N . CYS A 1 66 ? 9.859 -14.055 -3.447 1 98.62 66 CYS A N 1
ATOM 514 C CA . CYS A 1 66 ? 8.727 -14.875 -3.035 1 98.62 66 CYS A CA 1
ATOM 515 C C . CYS A 1 66 ? 8.141 -14.367 -1.723 1 98.62 66 CYS A C 1
ATOM 517 O O . CYS A 1 66 ? 8.867 -14.156 -0.751 1 98.62 66 CYS A O 1
ATOM 519 N N . ALA A 1 67 ? 6.867 -14.219 -1.692 1 97.12 67 ALA A N 1
ATOM 520 C CA . ALA A 1 67 ? 6.238 -13.625 -0.518 1 97.12 67 ALA A CA 1
ATOM 521 C C . ALA A 1 67 ? 6.008 -14.664 0.571 1 97.12 67 ALA A C 1
ATOM 523 O O . ALA A 1 67 ? 6.148 -14.375 1.761 1 97.12 67 ALA A O 1
ATOM 524 N N . LEU A 1 68 ? 5.656 -15.867 0.213 1 96.25 68 LEU A N 1
ATOM 525 C CA . LEU A 1 68 ? 5.293 -16.906 1.182 1 96.25 68 LEU A CA 1
ATOM 526 C C . LEU A 1 68 ? 6.391 -17.953 1.287 1 96.25 68 LEU A C 1
ATOM 528 O O . LEU A 1 68 ? 7.152 -18.156 0.34 1 96.25 68 LEU A O 1
ATOM 532 N N . ALA A 1 69 ? 6.414 -18.625 2.432 1 96.12 69 ALA A N 1
ATOM 533 C CA . ALA A 1 69 ? 7.398 -19.672 2.674 1 96.12 69 ALA A CA 1
ATOM 534 C C . ALA A 1 69 ? 7.254 -20.812 1.665 1 96.12 69 ALA A C 1
ATOM 536 O O . ALA A 1 69 ? 8.25 -21.344 1.164 1 96.12 69 ALA A O 1
ATOM 537 N N . SER A 1 70 ? 6.043 -21.219 1.334 1 96.12 70 SER A N 1
ATOM 538 C CA . SER A 1 70 ? 5.805 -22.297 0.382 1 96.12 70 SER A CA 1
ATOM 539 C C . SER A 1 70 ? 6.309 -21.922 -1.01 1 96.12 70 SER A C 1
ATOM 541 O O . SER A 1 70 ? 6.832 -22.781 -1.729 1 96.12 70 SER A O 1
ATOM 543 N N . GLU A 1 71 ? 6.098 -20.672 -1.391 1 98.06 71 GLU A N 1
ATOM 544 C CA . GLU A 1 71 ? 6.617 -20.188 -2.666 1 98.06 71 GLU A CA 1
ATOM 545 C C . GLU A 1 71 ? 8.141 -20.25 -2.705 1 98.06 71 GLU A C 1
ATOM 547 O O . GLU A 1 71 ? 8.719 -20.75 -3.676 1 98.06 71 GLU A O 1
ATOM 552 N N . PHE A 1 72 ? 8.68 -19.75 -1.63 1 97.81 72 PHE A N 1
ATOM 553 C CA . PHE A 1 72 ? 10.133 -19.734 -1.48 1 97.81 72 PHE A CA 1
ATOM 554 C C . PHE A 1 72 ? 10.703 -21.141 -1.569 1 97.81 72 PHE A C 1
ATOM 556 O O . PHE A 1 72 ? 11.688 -21.375 -2.279 1 97.81 72 PHE A O 1
ATOM 563 N N . GLU A 1 73 ? 10.109 -22.016 -0.894 1 97 73 GLU A N 1
ATOM 564 C CA . GLU A 1 73 ? 10.57 -23.406 -0.857 1 97 73 GLU A CA 1
ATOM 565 C C . GLU A 1 73 ? 10.469 -24.062 -2.234 1 97 73 GLU A C 1
ATOM 567 O O . GLU A 1 73 ? 11.375 -24.781 -2.65 1 97 73 GLU A O 1
ATOM 572 N N . ALA A 1 74 ? 9.398 -23.828 -2.908 1 98.19 74 ALA A N 1
ATOM 573 C CA . ALA A 1 74 ? 9.227 -24.391 -4.246 1 98.19 74 ALA A CA 1
ATOM 574 C C . ALA A 1 74 ? 10.32 -23.906 -5.191 1 98.19 74 ALA A C 1
ATOM 576 O O . ALA A 1 74 ? 10.883 -24.688 -5.957 1 98.19 74 ALA A O 1
ATOM 577 N N . VAL A 1 75 ? 10.602 -22.625 -5.145 1 98.5 75 VAL A N 1
ATOM 578 C CA . VAL A 1 75 ? 11.641 -22.047 -5.992 1 98.5 75 VAL A CA 1
ATOM 579 C C . VAL A 1 75 ? 13 -22.609 -5.598 1 98.5 75 VAL A C 1
ATOM 581 O O . VAL A 1 75 ? 13.812 -22.969 -6.461 1 98.5 75 VAL A O 1
ATOM 584 N N . GLN A 1 76 ? 13.203 -22.703 -4.336 1 96.81 76 GLN A N 1
ATOM 585 C CA . GLN A 1 76 ? 14.469 -23.203 -3.814 1 96.81 76 GLN A CA 1
ATOM 586 C C . GLN A 1 76 ? 14.75 -24.609 -4.32 1 96.81 76 GLN A C 1
ATOM 588 O O . GLN A 1 76 ? 15.891 -24.953 -4.645 1 96.81 76 GLN A O 1
ATOM 593 N N . LEU A 1 77 ? 13.789 -25.484 -4.426 1 96.44 77 LEU A N 1
ATOM 594 C CA . LEU A 1 77 ? 13.922 -26.875 -4.848 1 96.44 77 LEU A CA 1
ATOM 595 C C . LEU A 1 77 ? 14.398 -26.953 -6.293 1 96.44 77 LEU A C 1
ATOM 597 O O . LEU A 1 77 ? 14.898 -28 -6.727 1 96.44 77 LEU A O 1
ATOM 601 N N . LEU A 1 78 ? 14.297 -25.875 -7 1 97.5 78 LEU A N 1
ATOM 602 C CA . LEU A 1 78 ? 14.602 -25.938 -8.43 1 97.5 78 LEU A CA 1
ATOM 603 C C . LEU A 1 78 ? 15.938 -25.266 -8.734 1 97.5 78 LEU A C 1
ATOM 605 O O . LEU A 1 78 ? 16.312 -25.109 -9.898 1 97.5 78 LEU A O 1
ATOM 609 N N . PHE A 1 79 ? 16.578 -24.781 -7.703 1 96 79 PHE A N 1
ATOM 610 C CA . PHE A 1 79 ? 17.922 -24.25 -7.945 1 96 79 PHE A CA 1
ATOM 611 C C . PHE A 1 79 ? 18.844 -25.344 -8.5 1 96 79 PHE A C 1
ATOM 613 O O . PHE A 1 79 ? 18.703 -26.516 -8.141 1 96 79 PHE A O 1
ATOM 620 N N . ASP A 1 80 ? 19.797 -24.953 -9.336 1 93.88 80 ASP A N 1
ATOM 621 C CA . ASP A 1 80 ? 20.594 -25.891 -10.125 1 93.88 80 ASP A CA 1
ATOM 622 C C . ASP A 1 80 ? 21.547 -26.688 -9.227 1 93.88 80 ASP A C 1
ATOM 624 O O . ASP A 1 80 ? 21.719 -27.891 -9.422 1 93.88 80 ASP A O 1
ATOM 628 N N . ASP A 1 81 ? 22.25 -26.016 -8.336 1 88.31 81 ASP A N 1
ATOM 629 C CA . ASP A 1 81 ? 23.312 -26.625 -7.547 1 88.31 81 ASP A CA 1
ATOM 630 C C . ASP A 1 81 ? 23.156 -26.312 -6.059 1 88.31 81 ASP A C 1
ATOM 632 O O . ASP A 1 81 ? 24.141 -26.109 -5.348 1 88.31 81 ASP A O 1
ATOM 636 N N . GLY A 1 82 ? 21.938 -26.141 -5.699 1 84.19 82 GLY A N 1
ATOM 637 C CA . GLY A 1 82 ? 21.703 -25.797 -4.305 1 84.19 82 GLY A CA 1
ATOM 638 C C . GLY A 1 82 ? 21.766 -24.297 -4.043 1 84.19 82 GLY A C 1
ATOM 639 O O . GLY A 1 82 ? 21.953 -23.5 -4.969 1 84.19 82 GLY A O 1
ATOM 640 N N . VAL A 1 83 ? 21.453 -23.875 -2.756 1 84.88 83 VAL A N 1
ATOM 641 C CA . VAL A 1 83 ? 21.422 -22.469 -2.389 1 84.88 83 VAL A CA 1
ATOM 642 C C . VAL A 1 83 ? 22.328 -22.234 -1.181 1 84.88 83 VAL A C 1
ATOM 644 O O . VAL A 1 83 ? 22.609 -23.156 -0.416 1 84.88 83 VAL A O 1
ATOM 647 N N . PHE A 1 84 ? 22.797 -20.953 -1.022 1 82 84 PHE A N 1
ATOM 648 C CA . PHE A 1 84 ? 23.578 -20.516 0.123 1 82 84 PHE A CA 1
ATOM 649 C C . PHE A 1 84 ? 23.094 -19.172 0.63 1 82 84 PHE A C 1
ATOM 651 O O . PHE A 1 84 ? 22.391 -18.453 -0.084 1 82 84 PHE A O 1
ATOM 658 N N . ILE A 1 85 ? 23.328 -18.984 1.888 1 81.69 85 ILE A N 1
ATOM 659 C CA . ILE A 1 85 ? 23.062 -17.656 2.424 1 81.69 85 ILE A CA 1
ATOM 660 C C . ILE A 1 85 ? 24.188 -16.703 2.031 1 81.69 85 ILE A C 1
ATOM 662 O O . ILE A 1 85 ? 25.359 -17.016 2.213 1 81.69 85 ILE A O 1
ATOM 666 N N . ALA A 1 86 ? 23.781 -15.617 1.396 1 75.5 86 ALA A N 1
ATOM 667 C CA . ALA A 1 86 ? 24.75 -14.641 0.945 1 75.5 86 ALA A CA 1
ATOM 668 C C . ALA A 1 86 ? 25.391 -13.914 2.129 1 75.5 86 ALA A C 1
ATOM 670 O O . ALA A 1 86 ? 24.797 -13.836 3.207 1 75.5 86 ALA A O 1
ATOM 671 N N . ALA A 1 87 ? 26.516 -13.391 1.762 1 68.56 87 ALA A N 1
ATOM 672 C CA . ALA A 1 87 ? 27.125 -12.492 2.736 1 68.56 87 ALA A CA 1
ATOM 673 C C . ALA A 1 87 ? 26.266 -11.258 2.961 1 68.56 87 ALA A C 1
ATOM 675 O O . ALA A 1 87 ? 25.578 -10.789 2.041 1 68.56 87 ALA A O 1
ATOM 676 N N . ARG A 1 88 ? 26.359 -10.812 4.125 1 74.12 88 ARG A N 1
ATOM 677 C CA . ARG A 1 88 ? 25.578 -9.641 4.484 1 74.12 88 ARG A CA 1
ATOM 678 C C . ARG A 1 88 ? 26 -8.422 3.676 1 74.12 88 ARG A C 1
ATOM 680 O O . ARG A 1 88 ? 27.188 -8.273 3.34 1 74.12 88 ARG A O 1
ATOM 687 N N . SER A 1 89 ? 25.016 -7.66 3.373 1 78.25 89 SER A N 1
ATOM 688 C CA . SER A 1 89 ? 25.281 -6.395 2.699 1 78.25 89 SER A CA 1
ATOM 689 C C . SER A 1 89 ? 26.203 -5.508 3.529 1 78.25 89 SER A C 1
ATOM 691 O O . SER A 1 89 ? 26.141 -5.516 4.762 1 78.25 89 SER A O 1
ATOM 693 N N . LYS A 1 90 ? 27.031 -4.754 2.879 1 72.31 90 LYS A N 1
ATOM 694 C CA . LYS A 1 90 ? 27.891 -3.783 3.559 1 72.31 90 LYS A CA 1
ATOM 695 C C . LYS A 1 90 ? 27.109 -2.523 3.926 1 72.31 90 LYS A C 1
ATOM 697 O O . LYS A 1 90 ? 27.562 -1.731 4.758 1 72.31 90 LYS A O 1
ATOM 702 N N . ASP A 1 91 ? 26.062 -2.396 3.273 1 79.75 91 ASP A N 1
ATOM 703 C CA . ASP A 1 91 ? 25.219 -1.255 3.611 1 79.75 91 ASP A CA 1
ATOM 704 C C . ASP A 1 91 ? 24.438 -1.512 4.898 1 79.75 91 ASP A C 1
ATOM 706 O O . ASP A 1 91 ? 23.594 -2.414 4.953 1 79.75 91 ASP A O 1
ATOM 710 N N . PRO A 1 92 ? 24.703 -0.702 5.973 1 78.88 92 PRO A N 1
ATOM 711 C CA . PRO A 1 92 ? 24.047 -0.925 7.262 1 78.88 92 PRO A CA 1
ATOM 712 C C . PRO A 1 92 ? 22.531 -0.728 7.195 1 78.88 92 PRO A C 1
ATOM 714 O O . PRO A 1 92 ? 21.812 -1.126 8.117 1 78.88 92 PRO A O 1
ATOM 717 N N . ARG A 1 93 ? 22.125 -0.241 6.152 1 82.31 93 ARG A N 1
ATOM 718 C CA . ARG A 1 93 ? 20.703 0.032 6.055 1 82.31 93 ARG A CA 1
ATOM 719 C C . ARG A 1 93 ? 19.969 -1.099 5.328 1 82.31 93 ARG A C 1
ATOM 721 O O . ARG A 1 93 ? 18.75 -1.11 5.262 1 82.31 93 ARG A O 1
ATOM 728 N N . ASP A 1 94 ? 20.656 -1.955 4.738 1 88.19 94 ASP A N 1
ATOM 729 C CA . ASP A 1 94 ? 20.062 -3.15 4.141 1 88.19 94 ASP A CA 1
ATOM 730 C C . ASP A 1 94 ? 19.969 -4.285 5.156 1 88.19 94 ASP A C 1
ATOM 732 O O . ASP A 1 94 ? 20.984 -4.93 5.465 1 88.19 94 ASP A O 1
ATOM 736 N N . HIS A 1 95 ? 18.781 -4.594 5.582 1 87.38 95 HIS A N 1
ATOM 737 C CA . HIS A 1 95 ? 18.578 -5.598 6.625 1 87.38 95 HIS A CA 1
ATOM 738 C C . HIS A 1 95 ? 18.094 -6.918 6.031 1 87.38 95 HIS A C 1
ATOM 740 O O . HIS A 1 95 ? 17.719 -7.832 6.77 1 87.38 95 HIS A O 1
ATOM 746 N N . ASN A 1 96 ? 18.141 -6.98 4.707 1 91.75 96 ASN A N 1
ATOM 747 C CA . ASN A 1 96 ? 17.719 -8.219 4.062 1 91.75 96 ASN A CA 1
ATOM 748 C C . ASN A 1 96 ? 18.719 -9.344 4.312 1 91.75 96 ASN A C 1
ATOM 750 O O . ASN A 1 96 ? 19.922 -9.102 4.434 1 91.75 96 ASN A O 1
ATOM 754 N N . ILE A 1 97 ? 18.234 -10.57 4.434 1 91.44 97 ILE A N 1
ATOM 755 C CA . ILE A 1 97 ? 19.031 -11.789 4.348 1 91.44 97 ILE A CA 1
ATOM 756 C C . ILE A 1 97 ? 18.812 -12.453 2.994 1 91.44 97 ILE A C 1
ATOM 758 O O . ILE A 1 97 ? 17.672 -12.789 2.639 1 91.44 97 ILE A O 1
ATOM 762 N N . TYR A 1 98 ? 19.859 -12.617 2.297 1 92.75 98 TYR A N 1
ATOM 763 C CA . TYR A 1 98 ? 19.75 -13.07 0.915 1 92.75 98 TYR A CA 1
ATOM 764 C C . TYR A 1 98 ? 20.188 -14.516 0.776 1 92.75 98 TYR A C 1
ATOM 766 O O . TYR A 1 98 ? 21.172 -14.938 1.397 1 92.75 98 TYR A O 1
ATOM 774 N N . THR A 1 99 ? 19.406 -15.258 0.016 1 92.5 99 THR A N 1
ATOM 775 C CA . THR A 1 99 ? 19.797 -16.578 -0.462 1 92.5 99 THR A CA 1
ATOM 776 C C . THR A 1 99 ? 20.266 -16.516 -1.91 1 92.5 99 THR A C 1
ATOM 778 O O . THR A 1 99 ? 19.656 -15.836 -2.738 1 92.5 99 THR A O 1
ATOM 781 N N . VAL A 1 100 ? 21.422 -17.219 -2.137 1 93.56 100 VAL A N 1
ATOM 782 C CA . VAL A 1 100 ? 21.984 -17.094 -3.479 1 93.56 100 VAL A CA 1
ATOM 783 C C . VAL A 1 100 ? 22.281 -18.469 -4.051 1 93.56 100 VAL A C 1
ATOM 785 O O . VAL A 1 100 ? 22.422 -19.438 -3.301 1 93.56 100 VAL A O 1
ATOM 788 N N . GLY A 1 101 ? 22.312 -18.562 -5.367 1 93.19 101 GLY A N 1
ATOM 789 C CA . GLY A 1 101 ? 22.609 -19.766 -6.133 1 93.19 101 GLY A CA 1
ATOM 790 C C . GLY A 1 101 ? 22.422 -19.578 -7.625 1 93.19 101 GLY A C 1
ATOM 791 O O . GLY A 1 101 ? 22.359 -18.453 -8.117 1 93.19 101 GLY A O 1
ATOM 792 N N . ARG A 1 102 ? 22.453 -20.688 -8.266 1 94.19 102 ARG A N 1
ATOM 793 C CA . ARG A 1 102 ? 22.203 -20.672 -9.703 1 94.19 102 ARG A CA 1
ATOM 794 C C . ARG A 1 102 ? 20.812 -21.188 -10.023 1 94.19 102 ARG A C 1
ATOM 796 O O . ARG A 1 102 ? 20.406 -22.234 -9.516 1 94.19 102 ARG A O 1
ATOM 803 N N . PHE A 1 103 ? 20.094 -20.438 -10.781 1 96.56 103 PHE A N 1
ATOM 804 C CA . PHE A 1 103 ? 18.75 -20.781 -11.227 1 96.56 103 PHE A CA 1
ATOM 805 C C . PHE A 1 103 ? 18.609 -20.625 -12.742 1 96.56 103 PHE A C 1
ATOM 807 O O . PHE A 1 103 ? 18.719 -19.516 -13.266 1 96.56 103 PHE A O 1
ATOM 814 N N . ALA A 1 104 ? 18.391 -21.734 -13.438 1 97.5 104 ALA A N 1
ATOM 815 C CA . ALA A 1 104 ? 18.344 -21.734 -14.898 1 97.5 104 ALA A CA 1
ATOM 816 C C . ALA A 1 104 ? 19.625 -21.141 -15.484 1 97.5 104 ALA A C 1
ATOM 818 O O . ALA A 1 104 ? 19.578 -20.344 -16.422 1 97.5 104 ALA A O 1
ATOM 819 N N . GLY A 1 105 ? 20.703 -21.406 -14.828 1 94.06 105 GLY A N 1
ATOM 820 C CA . GLY A 1 105 ? 22 -20.969 -15.305 1 94.06 105 GLY A CA 1
ATOM 821 C C . GLY A 1 105 ? 22.359 -19.562 -14.836 1 94.06 105 GLY A C 1
ATOM 822 O O . GLY A 1 105 ? 23.516 -19.141 -14.945 1 94.06 105 GLY A O 1
ATOM 823 N N . HIS A 1 106 ? 21.453 -18.781 -14.305 1 95.75 106 HIS A N 1
ATOM 824 C CA . HIS A 1 106 ? 21.703 -17.422 -13.836 1 95.75 106 HIS A CA 1
ATOM 825 C C . HIS A 1 106 ? 22.203 -17.422 -12.398 1 95.75 106 HIS A C 1
ATOM 827 O O . HIS A 1 106 ? 21.688 -18.172 -11.555 1 95.75 106 HIS A O 1
ATOM 833 N N . LEU A 1 107 ? 23.281 -16.625 -12.109 1 94.25 107 LEU A N 1
ATOM 834 C CA . LEU A 1 107 ? 23.531 -16.297 -10.711 1 94.25 107 LEU A CA 1
ATOM 835 C C . LEU A 1 107 ? 22.391 -15.477 -10.133 1 94.25 107 LEU A C 1
ATOM 837 O O . LEU A 1 107 ? 22.109 -14.367 -10.602 1 94.25 107 LEU A O 1
ATOM 841 N N . THR A 1 108 ? 21.781 -16.078 -9.141 1 96.19 108 THR A N 1
ATOM 842 C CA . THR A 1 108 ? 20.469 -15.594 -8.734 1 96.19 108 THR A CA 1
ATOM 843 C C . THR A 1 108 ? 20.453 -15.281 -7.238 1 96.19 108 THR A C 1
ATOM 845 O O . THR A 1 108 ? 21 -16.031 -6.434 1 96.19 108 THR A O 1
ATOM 848 N N . VAL A 1 109 ? 19.812 -14.117 -6.91 1 96.62 109 VAL A N 1
ATOM 849 C CA . VAL A 1 109 ? 19.5 -13.773 -5.523 1 96.62 109 VAL A CA 1
ATOM 850 C C . VAL A 1 109 ? 18.031 -14.086 -5.23 1 96.62 109 VAL A C 1
ATOM 852 O O . VAL A 1 109 ? 17.141 -13.656 -5.973 1 96.62 109 VAL A O 1
ATOM 855 N N . LEU A 1 110 ? 17.766 -14.891 -4.223 1 97.25 110 LEU A N 1
ATOM 856 C CA . LEU A 1 110 ? 16.438 -15.242 -3.766 1 97.25 110 LEU A CA 1
ATOM 857 C C . LEU A 1 110 ? 16.094 -14.539 -2.455 1 97.25 110 LEU A C 1
ATOM 859 O O . LEU A 1 110 ? 16.859 -14.617 -1.492 1 97.25 110 LEU A O 1
ATOM 863 N N . LEU A 1 111 ? 14.93 -13.844 -2.477 1 96.94 111 LEU A N 1
ATOM 864 C CA . LEU A 1 111 ? 14.555 -13.039 -1.32 1 96.94 111 LEU A CA 1
ATOM 865 C C . LEU A 1 111 ? 13.117 -13.32 -0.908 1 96.94 111 LEU A C 1
ATOM 867 O O . LEU A 1 111 ? 12.234 -13.461 -1.762 1 96.94 111 LEU A O 1
ATOM 871 N N . ARG A 1 112 ? 12.883 -13.438 0.375 1 96.75 112 ARG A N 1
ATOM 872 C CA . ARG A 1 112 ? 11.555 -13.453 0.969 1 96.75 112 ARG A CA 1
ATOM 873 C C . ARG A 1 112 ? 11.383 -12.32 1.971 1 96.75 112 ARG A C 1
ATOM 875 O O . ARG A 1 112 ? 11.938 -12.359 3.068 1 96.75 112 ARG A O 1
ATOM 882 N N . PRO A 1 113 ? 10.586 -11.328 1.552 1 94.88 113 PRO A N 1
ATOM 883 C CA . PRO A 1 113 ? 10.336 -10.258 2.523 1 94.88 113 PRO A CA 1
ATOM 884 C C . PRO A 1 113 ? 9.711 -10.781 3.818 1 94.88 113 PRO A C 1
ATOM 886 O O . PRO A 1 113 ? 9.016 -11.797 3.807 1 94.88 113 PRO A O 1
ATOM 889 N N . GLY A 1 114 ? 9.961 -10.141 4.965 1 88.38 114 GLY A N 1
ATOM 890 C CA . GLY A 1 114 ? 9.469 -10.547 6.27 1 88.38 114 GLY A CA 1
ATOM 891 C C . GLY A 1 114 ? 7.961 -10.477 6.391 1 88.38 114 GLY A C 1
ATOM 892 O O . GLY A 1 114 ? 7.355 -11.266 7.113 1 88.38 114 GLY A O 1
ATOM 893 N N . VAL A 1 115 ? 7.406 -9.484 5.758 1 88.5 115 VAL A N 1
ATOM 894 C CA . VAL A 1 115 ? 5.961 -9.289 5.809 1 88.5 115 VAL A CA 1
ATOM 895 C C . VAL A 1 115 ? 5.402 -9.188 4.391 1 88.5 115 VAL A C 1
ATOM 897 O O . VAL A 1 115 ? 6.059 -8.641 3.498 1 88.5 115 VAL A O 1
ATOM 900 N N . ARG A 1 116 ? 4.254 -9.805 4.211 1 91.19 116 ARG A N 1
ATOM 901 C CA . ARG A 1 116 ? 3.613 -9.711 2.902 1 91.19 116 ARG A CA 1
ATOM 902 C C . ARG A 1 116 ? 3.1 -8.297 2.643 1 91.19 116 ARG A C 1
ATOM 904 O O . ARG A 1 116 ? 2.877 -7.527 3.582 1 91.19 116 ARG A O 1
ATOM 911 N N . GLY A 1 117 ? 2.91 -7.984 1.35 1 94.19 117 GLY A N 1
ATOM 912 C CA . GLY A 1 117 ? 2.348 -6.695 0.988 1 94.19 117 GLY A CA 1
ATOM 913 C C . GLY A 1 117 ? 3.215 -5.918 0.015 1 94.19 117 GLY A C 1
ATOM 914 O O . GLY A 1 117 ? 4.414 -6.184 -0.107 1 94.19 117 GLY A O 1
ATOM 915 N N . GLU A 1 118 ? 2.604 -4.887 -0.587 1 94.88 118 GLU A N 1
ATOM 916 C CA . GLU A 1 118 ? 3.27 -4.094 -1.619 1 94.88 118 GLU A CA 1
ATOM 917 C C . GLU A 1 118 ? 4.434 -3.299 -1.039 1 94.88 118 GLU A C 1
ATOM 919 O O . GLU A 1 118 ? 5.523 -3.275 -1.614 1 94.88 118 GLU A O 1
ATOM 924 N N . LEU A 1 119 ? 4.188 -2.65 0.086 1 94.5 119 LEU A N 1
ATOM 925 C CA . LEU A 1 119 ? 5.199 -1.768 0.66 1 94.5 119 LEU A CA 1
ATOM 926 C C . LEU A 1 119 ? 6.438 -2.555 1.07 1 94.5 119 LEU A C 1
ATOM 928 O O . LEU A 1 119 ? 7.555 -2.215 0.672 1 94.5 119 LEU A O 1
ATOM 932 N N . ASP A 1 120 ? 6.238 -3.613 1.827 1 94.38 120 ASP A N 1
ATOM 933 C CA . ASP A 1 120 ? 7.355 -4.418 2.309 1 94.38 120 ASP A CA 1
ATOM 934 C C . ASP A 1 120 ? 8.117 -5.047 1.146 1 94.38 120 ASP A C 1
ATOM 936 O O . ASP A 1 120 ? 9.352 -5.027 1.12 1 94.38 120 ASP A O 1
ATOM 940 N N . ALA A 1 121 ? 7.34 -5.629 0.247 1 97.31 121 ALA A N 1
ATOM 941 C CA . ALA A 1 121 ? 7.977 -6.223 -0.924 1 97.31 121 ALA A CA 1
ATOM 942 C C . ALA A 1 121 ? 8.781 -5.184 -1.701 1 97.31 121 ALA A C 1
ATOM 944 O O . ALA A 1 121 ? 9.891 -5.461 -2.16 1 97.31 121 ALA A O 1
ATOM 945 N N . GLY A 1 122 ? 8.211 -3.98 -1.882 1 97.25 122 GLY A N 1
ATOM 946 C CA . GLY A 1 122 ? 8.898 -2.912 -2.592 1 97.25 122 GLY A CA 1
ATOM 947 C C . GLY A 1 122 ? 10.18 -2.465 -1.911 1 97.25 122 GLY A C 1
ATOM 948 O O . GLY A 1 122 ? 11.227 -2.365 -2.553 1 97.25 122 GLY A O 1
ATOM 949 N N . LEU A 1 123 ? 10.141 -2.195 -0.613 1 96.38 123 LEU A N 1
ATOM 950 C CA . LEU A 1 123 ? 11.305 -1.725 0.135 1 96.38 123 LEU A CA 1
ATOM 951 C C . LEU A 1 123 ? 12.406 -2.775 0.14 1 96.38 123 LEU A C 1
ATOM 953 O O . LEU A 1 123 ? 13.578 -2.449 -0.062 1 96.38 123 LEU A O 1
ATOM 957 N N . CYS A 1 124 ? 12.039 -4.043 0.335 1 96.69 124 CYS A N 1
ATOM 958 C CA . CYS A 1 124 ? 13.023 -5.117 0.334 1 96.69 124 CYS A CA 1
ATOM 959 C C . CYS A 1 124 ? 13.664 -5.27 -1.042 1 96.69 124 CYS A C 1
ATOM 961 O O . CYS A 1 124 ? 14.867 -5.484 -1.149 1 96.69 124 CYS A O 1
ATOM 963 N N . THR A 1 125 ? 12.844 -5.164 -2.049 1 97.38 125 THR A N 1
ATOM 964 C CA . THR A 1 125 ? 13.344 -5.281 -3.414 1 97.38 125 THR A CA 1
ATOM 965 C C . THR A 1 125 ? 14.273 -4.121 -3.75 1 97.38 125 THR A C 1
ATOM 967 O O . THR A 1 125 ? 15.297 -4.309 -4.414 1 97.38 125 THR A O 1
ATOM 970 N N . GLN A 1 126 ? 13.875 -2.938 -3.318 1 96.19 126 GLN A N 1
ATOM 971 C CA . GLN A 1 126 ? 14.734 -1.781 -3.549 1 96.19 126 GLN A CA 1
ATOM 972 C C . GLN A 1 126 ? 16.094 -1.966 -2.887 1 96.19 126 GLN A C 1
ATOM 974 O O . GLN A 1 126 ? 17.141 -1.664 -3.486 1 96.19 126 GLN A O 1
ATOM 979 N N . SER A 1 127 ? 16.141 -2.443 -1.661 1 94.5 127 SER A N 1
ATOM 980 C CA . SER A 1 127 ? 17.391 -2.736 -0.984 1 94.5 127 SER A CA 1
ATOM 981 C C . SER A 1 127 ? 18.203 -3.789 -1.742 1 94.5 127 SER A C 1
ATOM 983 O O . SER A 1 127 ? 19.422 -3.672 -1.872 1 94.5 127 SER A O 1
ATOM 985 N N . LEU A 1 128 ? 17.5 -4.824 -2.238 1 95.25 128 LEU A N 1
ATOM 986 C CA . LEU A 1 128 ? 18.141 -5.879 -3.018 1 95.25 128 LEU A CA 1
ATOM 987 C C . LEU A 1 128 ? 18.891 -5.297 -4.215 1 95.25 128 LEU A C 1
ATOM 989 O O . LEU A 1 128 ? 20.047 -5.629 -4.445 1 95.25 128 LEU A O 1
ATOM 993 N N . HIS A 1 129 ? 18.281 -4.387 -4.887 1 94.31 129 HIS A N 1
ATOM 994 C CA . HIS A 1 129 ? 18.859 -3.814 -6.098 1 94.31 129 HIS A CA 1
ATOM 995 C C . HIS A 1 129 ? 20 -2.857 -5.762 1 94.31 129 HIS A C 1
ATOM 997 O O . HIS A 1 129 ? 20.891 -2.627 -6.59 1 94.31 129 HIS A O 1
ATOM 1003 N N . SER A 1 130 ? 19.922 -2.27 -4.57 1 91.19 130 SER A N 1
ATOM 1004 C CA . SER A 1 130 ? 21.016 -1.426 -4.125 1 91.19 130 SER A CA 1
ATOM 1005 C C . SER A 1 130 ? 22.25 -2.26 -3.791 1 91.19 130 SER A C 1
ATOM 1007 O O . SER A 1 130 ? 23.391 -1.81 -3.986 1 91.19 130 SER A O 1
ATOM 1009 N N . THR A 1 131 ? 22.031 -3.441 -3.297 1 90.88 131 THR A N 1
ATOM 1010 C CA . THR A 1 131 ? 23.109 -4.336 -2.906 1 90.88 131 THR A CA 1
ATOM 1011 C C . THR A 1 131 ? 23.656 -5.086 -4.117 1 90.88 131 THR A C 1
ATOM 1013 O O . THR A 1 131 ? 24.875 -5.195 -4.289 1 90.88 131 THR A O 1
ATOM 1016 N N . PHE A 1 132 ? 22.75 -5.625 -4.914 1 92.75 132 PHE A N 1
ATOM 1017 C CA . PHE A 1 132 ? 23.094 -6.328 -6.145 1 92.75 132 PHE A CA 1
ATOM 1018 C C . PHE A 1 132 ? 22.812 -5.457 -7.363 1 92.75 132 PHE A C 1
ATOM 1020 O O . PHE A 1 132 ? 21.719 -5.539 -7.953 1 92.75 132 PHE A O 1
ATOM 1027 N N . ARG A 1 133 ? 23.766 -4.793 -7.832 1 90.75 133 ARG A N 1
ATOM 1028 C CA . ARG A 1 133 ? 23.578 -3.645 -8.711 1 90.75 133 ARG A CA 1
ATOM 1029 C C . ARG A 1 133 ? 23.438 -4.082 -10.164 1 90.75 133 ARG A C 1
ATOM 1031 O O . ARG A 1 133 ? 23.016 -3.297 -11.016 1 90.75 133 ARG A O 1
ATOM 1038 N N . ASN A 1 134 ? 23.75 -5.312 -10.492 1 92.75 134 ASN A N 1
ATOM 1039 C CA . ASN A 1 134 ? 23.75 -5.73 -11.891 1 92.75 134 ASN A CA 1
ATOM 1040 C C . ASN A 1 134 ? 22.578 -6.652 -12.211 1 92.75 134 ASN A C 1
ATOM 1042 O O . ASN A 1 134 ? 22.609 -7.371 -13.211 1 92.75 134 ASN A O 1
ATOM 1046 N N . ILE A 1 135 ? 21.578 -6.613 -11.383 1 95.31 135 ILE A N 1
ATOM 1047 C CA . ILE A 1 135 ? 20.391 -7.41 -11.656 1 95.31 135 ILE A CA 1
ATOM 1048 C C . ILE A 1 135 ? 19.734 -6.93 -12.953 1 95.31 135 ILE A C 1
ATOM 1050 O O . ILE A 1 135 ? 19.422 -5.75 -13.094 1 95.31 135 ILE A O 1
ATOM 1054 N N . GLU A 1 136 ? 19.5 -7.82 -13.852 1 95.31 136 GLU A N 1
ATOM 1055 C CA . GLU A 1 136 ? 18.906 -7.504 -15.148 1 95.31 136 GLU A CA 1
ATOM 1056 C C . GLU A 1 136 ? 17.391 -7.746 -15.148 1 95.31 136 GLU A C 1
ATOM 1058 O O . GLU A 1 136 ? 16.656 -7.07 -15.859 1 95.31 136 GLU A O 1
ATOM 1063 N N . LEU A 1 137 ? 17 -8.742 -14.438 1 97.5 137 LEU A N 1
ATOM 1064 C CA . LEU A 1 137 ? 15.602 -9.148 -14.398 1 97.5 137 LEU A CA 1
ATOM 1065 C C . LEU A 1 137 ? 15.203 -9.594 -12.992 1 97.5 137 LEU A C 1
ATOM 1067 O O . LEU A 1 137 ? 15.961 -10.297 -12.32 1 97.5 137 LEU A O 1
ATOM 1071 N N . THR A 1 138 ? 14.109 -9.109 -12.523 1 98.44 138 THR A N 1
ATOM 1072 C CA . THR A 1 138 ? 13.516 -9.539 -11.266 1 98.44 138 THR A CA 1
AT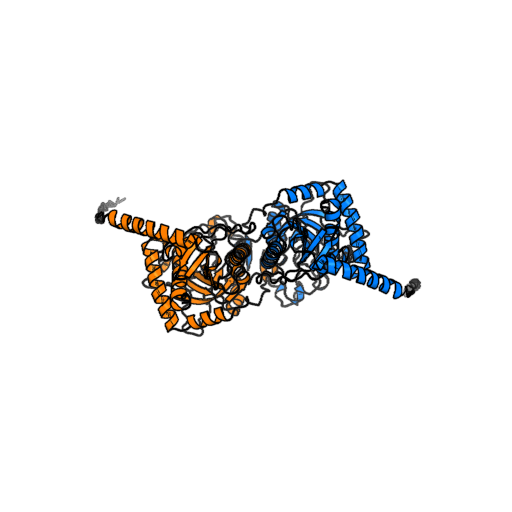OM 1073 C C . THR A 1 138 ? 12.211 -10.297 -11.508 1 98.44 138 THR A C 1
ATOM 1075 O O . THR A 1 138 ? 11.352 -9.836 -12.258 1 98.44 138 THR A O 1
ATOM 1078 N N . LEU A 1 139 ? 12.102 -11.492 -10.961 1 98.81 139 LEU A N 1
ATOM 1079 C CA . LEU A 1 139 ? 10.867 -12.258 -11.016 1 98.81 139 LEU A CA 1
ATOM 1080 C C . LEU A 1 139 ? 10.164 -12.25 -9.656 1 98.81 139 LEU A C 1
ATOM 1082 O O . LEU A 1 139 ? 10.805 -12.398 -8.617 1 98.81 139 LEU A O 1
ATOM 1086 N N . LEU A 1 140 ? 8.938 -11.922 -9.648 1 98.88 140 LEU A N 1
ATOM 1087 C CA . LEU A 1 140 ? 8.07 -12.219 -8.508 1 98.88 140 LEU A CA 1
ATOM 1088 C C . LEU A 1 140 ? 7.309 -13.523 -8.734 1 98.88 140 LEU A C 1
ATOM 1090 O O . LEU A 1 140 ? 6.441 -13.594 -9.609 1 98.88 140 LEU A O 1
ATOM 1094 N N . VAL A 1 141 ? 7.645 -14.523 -7.949 1 98.88 141 VAL A N 1
ATOM 1095 C CA . VAL A 1 141 ? 7.105 -15.867 -8.164 1 98.88 141 VAL A CA 1
ATOM 1096 C C . VAL A 1 141 ? 6.273 -16.281 -6.957 1 98.88 141 VAL A C 1
ATOM 1098 O O . VAL A 1 141 ? 6.723 -16.172 -5.812 1 98.88 141 VAL A O 1
ATOM 1101 N N . GLY A 1 142 ? 5.09 -16.766 -7.223 1 98.56 142 GLY A N 1
ATOM 1102 C CA . GLY A 1 142 ? 4.258 -17.203 -6.113 1 98.56 142 GLY A CA 1
ATOM 1103 C C . GLY A 1 142 ? 2.842 -17.547 -6.535 1 98.56 142 GLY A C 1
ATOM 1104 O O . GLY A 1 142 ? 2.623 -18.109 -7.613 1 98.56 142 GLY A O 1
ATOM 1105 N N . ILE A 1 143 ? 1.863 -17.375 -5.578 1 98.19 143 ILE A N 1
ATOM 1106 C CA . ILE A 1 143 ? 0.47 -17.734 -5.824 1 98.19 143 ILE A CA 1
ATOM 1107 C C . ILE A 1 143 ? -0.379 -16.453 -5.902 1 98.19 143 ILE A C 1
ATOM 1109 O O . ILE A 1 143 ? 0.053 -15.391 -5.473 1 98.19 143 ILE A O 1
ATOM 1113 N N . CYS A 1 144 ? -1.557 -16.531 -6.484 1 97.62 144 CYS A N 1
ATOM 1114 C CA . CYS A 1 144 ? -2.467 -15.398 -6.617 1 97.62 144 CYS A CA 1
ATOM 1115 C C . CYS A 1 144 ? -3.914 -15.867 -6.707 1 97.62 144 CYS A C 1
ATOM 1117 O O . CYS A 1 144 ? -4.176 -17.062 -6.812 1 97.62 144 CYS A O 1
ATOM 1119 N N . GLY A 1 145 ? -4.816 -14.922 -6.453 1 96.31 145 GLY A N 1
ATOM 1120 C CA . GLY A 1 145 ? -6.195 -15.164 -6.832 1 96.31 145 GLY A CA 1
ATOM 1121 C C . GLY A 1 145 ? -6.445 -14.992 -8.32 1 96.31 145 GLY A C 1
ATOM 1122 O O . GLY A 1 145 ? -5.938 -14.055 -8.938 1 96.31 145 GLY A O 1
ATOM 1123 N N . ALA A 1 146 ? -7.219 -15.867 -8.883 1 95.06 146 ALA A N 1
ATOM 1124 C CA . ALA A 1 146 ? -7.516 -15.805 -10.312 1 95.06 146 ALA A CA 1
ATOM 1125 C C . ALA A 1 146 ? -8.797 -15.008 -10.562 1 95.06 146 ALA A C 1
ATOM 1127 O O . ALA A 1 146 ? -9.703 -14.992 -9.734 1 95.06 146 ALA A O 1
ATOM 1128 N N . VAL A 1 147 ? -8.758 -14.336 -11.664 1 93.5 147 VAL A N 1
ATOM 1129 C CA . VAL A 1 147 ? -9.945 -13.672 -12.188 1 93.5 147 VAL A CA 1
ATOM 1130 C C . VAL A 1 147 ? -10.438 -14.406 -13.438 1 93.5 147 VAL A C 1
ATOM 1132 O O . VAL A 1 147 ? -9.906 -14.211 -14.531 1 93.5 147 VAL A O 1
ATOM 1135 N N . PRO A 1 148 ? -11.414 -15.227 -13.195 1 85.94 148 PRO A N 1
ATOM 1136 C CA . PRO A 1 148 ? -11.875 -16.031 -14.328 1 85.94 148 PRO A CA 1
ATOM 1137 C C . PRO A 1 148 ? -12.617 -15.219 -15.383 1 85.94 148 PRO A C 1
ATOM 1139 O O . PRO A 1 148 ? -13.164 -14.156 -15.07 1 85.94 148 PRO A O 1
ATOM 1142 N N . GLU A 1 149 ? -12.258 -15.422 -16.703 1 70.38 149 GLU A N 1
ATOM 1143 C CA . GLU A 1 149 ? -12.977 -14.75 -17.781 1 70.38 149 GLU A CA 1
ATOM 1144 C C . GLU A 1 149 ? -14.477 -15.039 -17.719 1 70.38 149 GLU A C 1
ATOM 1146 O O . GLU A 1 149 ? -14.883 -16.203 -17.609 1 70.38 149 GLU A O 1
ATOM 1151 N N . ILE A 1 150 ? -15.227 -14.172 -17.141 1 53.22 150 ILE A N 1
ATOM 1152 C CA . ILE A 1 150 ? -16.656 -14.477 -17.094 1 53.22 150 ILE A CA 1
ATOM 1153 C C . ILE A 1 150 ? -17.219 -14.531 -18.516 1 53.22 150 ILE A C 1
ATOM 1155 O O . ILE A 1 150 ? -18.141 -15.297 -18.781 1 53.22 150 ILE A O 1
ATOM 1159 N N . ARG A 1 151 ? -16.891 -13.453 -19.375 1 48.84 151 ARG A N 1
ATOM 1160 C CA . ARG A 1 151 ? -17.562 -13.531 -20.672 1 48.84 151 ARG A CA 1
ATOM 1161 C C . ARG A 1 151 ? -16.875 -14.555 -21.578 1 48.84 151 ARG A C 1
ATOM 1163 O O . ARG A 1 151 ? -15.664 -14.758 -21.484 1 48.84 151 ARG A O 1
ATOM 1170 N N . PRO A 1 152 ? -17.656 -15.289 -22.156 1 45.94 152 PRO A N 1
ATOM 1171 C CA . PRO A 1 152 ? -17.141 -16.234 -23.156 1 45.94 152 PRO A CA 1
ATOM 1172 C C . PRO A 1 152 ? -16.062 -15.617 -24.047 1 45.94 152 PRO A C 1
ATOM 1174 O O . PRO A 1 152 ? -16.234 -14.484 -24.531 1 45.94 152 PRO A O 1
ATOM 1177 N N . PRO A 1 153 ? -14.766 -15.852 -23.812 1 42.78 153 PRO A N 1
ATOM 1178 C CA . PRO A 1 153 ? -13.688 -15.367 -24.688 1 42.78 153 PRO A CA 1
ATOM 1179 C C . PRO A 1 153 ? -14.133 -15.219 -26.141 1 42.78 153 PRO A C 1
ATOM 1181 O O . PRO A 1 153 ? -14.945 -16.016 -26.625 1 42.78 153 PRO A O 1
ATOM 1184 N N . ARG A 1 154 ? -14.25 -14.031 -26.609 1 36.78 154 ARG A N 1
ATOM 1185 C CA . ARG A 1 154 ? -14.164 -13.93 -28.062 1 36.78 154 ARG A CA 1
ATOM 1186 C C . ARG A 1 154 ? -12.859 -14.531 -28.578 1 36.78 154 ARG A C 1
ATOM 1188 O O . ARG A 1 154 ? -11.773 -14.078 -28.188 1 36.78 154 ARG A O 1
ATOM 1195 N N . GLY A 1 155 ? -12.773 -15.891 -28.641 1 46.06 155 GLY A N 1
ATOM 1196 C CA . GLY A 1 155 ? -11.812 -16.781 -29.281 1 46.06 155 GLY A CA 1
ATOM 1197 C C . GLY A 1 155 ? -11.516 -18.016 -28.438 1 46.06 155 GLY A C 1
ATOM 1198 O O . GLY A 1 155 ? -12.289 -18.375 -27.547 1 46.06 155 GLY A O 1
ATOM 1199 N N . THR A 1 156 ? -10.469 -18.859 -28.828 1 51.91 156 THR A N 1
ATOM 1200 C CA . THR A 1 156 ? -9.938 -20.156 -28.438 1 51.91 156 THR A CA 1
ATOM 1201 C C . THR A 1 156 ? -9.211 -20.062 -27.109 1 51.91 156 THR A C 1
ATOM 1203 O O . THR A 1 156 ? -8.422 -20.938 -26.75 1 51.91 156 THR A O 1
ATOM 1206 N N . VAL A 1 157 ? -9.508 -18.969 -26.266 1 61.72 157 VAL A N 1
ATOM 1207 C CA . VAL A 1 157 ? -8.625 -18.891 -25.109 1 61.72 157 VAL A CA 1
ATOM 1208 C C . VAL A 1 157 ? -9.219 -19.719 -23.969 1 61.72 157 VAL A C 1
ATOM 1210 O O . VAL A 1 157 ? -10.391 -19.547 -23.609 1 61.72 157 VAL A O 1
ATOM 1213 N N . ARG A 1 158 ? -8.523 -20.703 -23.531 1 76.25 158 ARG A N 1
ATOM 1214 C CA . ARG A 1 158 ? -8.883 -21.562 -22.406 1 76.25 158 ARG A CA 1
ATOM 1215 C C . ARG A 1 158 ? -9.039 -20.766 -21.125 1 76.25 158 ARG A C 1
ATOM 1217 O O . ARG A 1 158 ? -8.227 -19.891 -20.828 1 76.25 158 ARG A O 1
ATOM 1224 N N . PRO A 1 159 ? -10.18 -20.922 -20.438 1 84.38 159 PRO A N 1
ATOM 1225 C CA . PRO A 1 159 ? -10.352 -20.234 -19.156 1 84.38 159 PRO A CA 1
ATOM 1226 C C . PRO A 1 159 ? -9.281 -20.625 -18.141 1 84.38 159 PRO A C 1
ATOM 1228 O O . PRO A 1 159 ? -8.703 -21.703 -18.219 1 84.38 159 PRO A O 1
ATOM 1231 N N . ILE A 1 160 ? -9.133 -19.75 -17.203 1 90.88 160 ILE A N 1
ATOM 1232 C CA . ILE A 1 160 ? -8.125 -20.016 -16.188 1 90.88 160 ILE A CA 1
ATOM 1233 C C . ILE A 1 160 ? -8.688 -20.969 -15.141 1 90.88 160 ILE A C 1
ATOM 1235 O O . ILE A 1 160 ? -9.836 -20.812 -14.703 1 90.88 160 ILE A O 1
ATOM 1239 N N . TYR A 1 161 ? -7.902 -22 -14.805 1 90.88 161 TYR A N 1
ATOM 1240 C CA . TYR A 1 161 ? -8.211 -22.953 -13.742 1 90.88 161 TYR A CA 1
ATOM 1241 C C . TYR A 1 161 ? -7.227 -22.797 -12.578 1 90.88 161 TYR A C 1
ATOM 1243 O O . TYR A 1 161 ? -6.148 -22.234 -12.742 1 90.88 161 TYR A O 1
ATOM 1251 N N . LEU A 1 162 ? -7.707 -23.266 -11.43 1 93.31 162 LEU A N 1
ATOM 1252 C CA . LEU A 1 162 ? -6.777 -23.25 -10.305 1 93.31 162 LEU A CA 1
ATOM 1253 C C . LEU A 1 162 ? -5.543 -24.094 -10.617 1 93.31 162 LEU A C 1
ATOM 1255 O O . LEU A 1 162 ? -5.656 -25.172 -11.211 1 93.31 162 LEU A O 1
ATOM 1259 N N . GLY A 1 163 ? -4.387 -23.594 -10.32 1 95.12 163 GLY A N 1
ATOM 1260 C CA . GLY A 1 163 ? -3.129 -24.234 -10.672 1 95.12 163 GLY A CA 1
ATOM 1261 C C . GLY A 1 163 ? -2.492 -23.656 -11.922 1 95.12 163 GLY A C 1
ATOM 1262 O O . GLY A 1 163 ? -1.293 -23.828 -12.148 1 95.12 163 GLY A O 1
ATOM 1263 N N . ASP A 1 164 ? -3.297 -23.062 -12.758 1 95.31 164 ASP A N 1
ATOM 1264 C CA . ASP A 1 164 ? -2.729 -22.359 -13.914 1 95.31 164 ASP A CA 1
ATOM 1265 C C . ASP A 1 164 ? -1.858 -21.188 -13.469 1 95.31 164 ASP A C 1
ATOM 1267 O O . ASP A 1 164 ? -1.987 -20.703 -12.344 1 95.31 164 ASP A O 1
ATOM 1271 N N . VAL A 1 165 ? -0.971 -20.812 -14.383 1 97.88 165 VAL A N 1
ATOM 1272 C CA . VAL A 1 165 ? 0.006 -19.781 -14.031 1 97.88 165 VAL A CA 1
ATOM 1273 C C . VAL A 1 165 ? -0.271 -18.516 -14.828 1 97.88 165 VAL A C 1
ATOM 1275 O O . VAL A 1 165 ? -0.463 -18.562 -16.047 1 97.88 165 VAL A O 1
ATOM 1278 N N . VAL A 1 166 ? -0.366 -17.422 -14.141 1 97 166 VAL A N 1
ATOM 1279 C CA . VAL A 1 166 ? -0.466 -16.109 -14.773 1 97 166 VAL A CA 1
ATOM 1280 C C . VAL A 1 166 ? 0.93 -15.523 -14.969 1 97 166 VAL A C 1
ATOM 1282 O O . VAL A 1 166 ? 1.696 -15.398 -14.008 1 97 166 VAL A O 1
ATOM 1285 N N . PHE A 1 167 ? 1.277 -15.289 -16.172 1 97.56 167 PHE A N 1
ATOM 1286 C CA . PHE A 1 167 ? 2.484 -14.562 -16.547 1 97.56 167 PHE A CA 1
ATOM 1287 C C . PHE A 1 167 ? 2.193 -13.078 -16.719 1 97.56 167 PHE A C 1
ATOM 1289 O O . PHE A 1 167 ? 1.76 -12.641 -17.781 1 97.56 167 PHE A O 1
ATOM 1296 N N . GLY A 1 168 ? 2.498 -12.367 -15.648 1 96.5 168 GLY A N 1
ATOM 1297 C CA . GLY A 1 168 ? 2.102 -10.977 -15.555 1 96.5 168 GLY A CA 1
ATOM 1298 C C . GLY A 1 168 ? 3.148 -10.023 -16.094 1 96.5 168 GLY A C 1
ATOM 1299 O O . GLY A 1 168 ? 4.055 -9.609 -15.375 1 96.5 168 GLY A O 1
ATOM 1300 N N . THR A 1 169 ? 2.943 -9.555 -17.344 1 94.06 169 THR A N 1
ATOM 1301 C CA . THR A 1 169 ? 3.82 -8.547 -17.922 1 94.06 169 THR A CA 1
ATOM 1302 C C . THR A 1 169 ? 3.379 -7.148 -17.516 1 94.06 169 THR A C 1
ATOM 1304 O O . THR A 1 169 ? 4.188 -6.219 -17.484 1 94.06 169 THR A O 1
ATOM 1307 N N . ARG A 1 170 ? 2.115 -7.027 -17.203 1 94.75 170 ARG A N 1
ATOM 1308 C CA . ARG A 1 170 ? 1.569 -5.762 -16.719 1 94.75 170 ARG A CA 1
ATOM 1309 C C . ARG A 1 170 ? 1.099 -5.887 -15.273 1 94.75 170 ARG A C 1
ATOM 1311 O O . ARG A 1 170 ? 0.588 -6.934 -14.867 1 94.75 170 ARG A O 1
ATOM 1318 N N . ILE A 1 171 ? 1.326 -4.852 -14.57 1 96.81 171 ILE A N 1
ATOM 1319 C CA . ILE A 1 171 ? 0.896 -4.785 -13.18 1 96.81 171 ILE A CA 1
ATOM 1320 C C . ILE A 1 171 ? 0.047 -3.535 -12.961 1 96.81 171 ILE A C 1
ATOM 1322 O O . ILE A 1 171 ? 0.392 -2.451 -13.438 1 96.81 171 ILE A O 1
ATOM 1326 N N . TRP A 1 172 ? -1.048 -3.705 -12.359 1 96.5 172 TRP A N 1
ATOM 1327 C CA . TRP A 1 172 ? -1.969 -2.609 -12.078 1 96.5 172 TRP A CA 1
ATOM 1328 C C . TRP A 1 172 ? -2.252 -2.502 -10.586 1 96.5 172 TRP A C 1
ATOM 1330 O O . TRP A 1 172 ? -2.801 -3.428 -9.984 1 96.5 172 TRP A O 1
ATOM 1340 N N . ARG A 1 173 ? -1.82 -1.422 -9.977 1 95.56 173 ARG A N 1
ATOM 1341 C CA . ARG A 1 173 ? -2.152 -1.145 -8.586 1 95.56 173 ARG A CA 1
ATOM 1342 C C . ARG A 1 173 ? -3.555 -0.556 -8.461 1 95.56 173 ARG A C 1
ATOM 1344 O O . ARG A 1 173 ? -3.711 0.635 -8.18 1 95.56 173 ARG A O 1
ATOM 1351 N N . PHE A 1 174 ? -4.555 -1.396 -8.492 1 94.38 174 PHE A N 1
ATOM 1352 C CA . PHE A 1 174 ? -5.938 -0.985 -8.703 1 94.38 174 PHE A CA 1
ATOM 1353 C C . PHE A 1 174 ? -6.484 -0.254 -7.484 1 94.38 174 PHE A C 1
ATOM 1355 O O . PHE A 1 174 ? -7.406 0.554 -7.602 1 94.38 174 PHE A O 1
ATOM 1362 N N . ALA A 1 175 ? -5.902 -0.528 -6.32 1 93.56 175 ALA A N 1
ATOM 1363 C CA . ALA A 1 175 ? -6.461 0.05 -5.102 1 93.56 175 ALA A CA 1
ATOM 1364 C C . ALA A 1 175 ? -5.734 1.336 -4.719 1 93.56 175 ALA A C 1
ATOM 1366 O O . ALA A 1 175 ? -6.129 2.027 -3.779 1 93.56 175 ALA A O 1
ATOM 1367 N N . HIS A 1 176 ? -4.684 1.657 -5.406 1 92.88 176 HIS A N 1
ATOM 1368 C CA . HIS A 1 176 ? -3.932 2.873 -5.109 1 92.88 176 HIS A CA 1
ATOM 1369 C C . HIS A 1 176 ? -4.789 4.113 -5.332 1 92.88 176 HIS A C 1
ATOM 1371 O O . HIS A 1 176 ? -5.391 4.277 -6.395 1 92.88 176 HIS A O 1
ATOM 1377 N N . ASP A 1 177 ? -4.824 4.961 -4.301 1 91.69 177 ASP A N 1
ATOM 1378 C CA . ASP A 1 177 ? -5.523 6.242 -4.332 1 91.69 177 ASP A CA 1
ATOM 1379 C C . ASP A 1 177 ? -7.023 6.043 -4.523 1 91.69 177 ASP A C 1
ATOM 1381 O O . ASP A 1 177 ? -7.723 6.953 -4.969 1 91.69 177 ASP A O 1
ATOM 1385 N N . ALA A 1 178 ? -7.488 4.773 -4.328 1 93.69 178 ALA A N 1
ATOM 1386 C CA . ALA A 1 178 ? -8.93 4.523 -4.383 1 93.69 178 ALA A CA 1
ATOM 1387 C C . ALA A 1 178 ? -9.664 5.312 -3.301 1 93.69 178 ALA A C 1
ATOM 1389 O O . ALA A 1 178 ? -9.062 5.699 -2.295 1 93.69 178 ALA A O 1
ATOM 1390 N N . ARG A 1 179 ? -10.906 5.605 -3.518 1 92.25 179 ARG A N 1
ATOM 1391 C CA . ARG A 1 179 ? -11.766 6.223 -2.508 1 92.25 179 ARG A CA 1
ATOM 1392 C C . ARG A 1 179 ? -12.633 5.18 -1.818 1 92.25 179 ARG A C 1
ATOM 1394 O O . ARG A 1 179 ? -13.359 4.43 -2.48 1 92.25 179 ARG A O 1
ATOM 1401 N N . VAL A 1 180 ? -12.484 5.086 -0.588 1 93.44 180 VAL A N 1
ATOM 1402 C CA . VAL A 1 180 ? -13.305 4.184 0.214 1 93.44 180 VAL A CA 1
ATOM 1403 C C . VAL A 1 180 ? -14.391 4.977 0.934 1 93.44 180 VAL A C 1
ATOM 1405 O O . VAL A 1 180 ? -14.094 5.773 1.828 1 93.44 180 VAL A O 1
ATOM 1408 N N . THR A 1 181 ? -15.57 4.746 0.557 1 92.5 181 THR A N 1
ATOM 1409 C CA . THR A 1 181 ? -16.672 5.582 1.024 1 92.5 181 THR A CA 1
ATOM 1410 C C . THR A 1 181 ? -17.719 4.738 1.736 1 92.5 181 THR A C 1
ATOM 1412 O O . THR A 1 181 ? -18.047 3.639 1.289 1 92.5 181 THR A O 1
ATOM 1415 N N . GLN A 1 182 ? -18.234 5.309 2.762 1 91.31 182 GLN A N 1
ATOM 1416 C CA . GLN A 1 182 ? -19.328 4.656 3.482 1 91.31 182 GLN A CA 1
ATOM 1417 C C . GLN A 1 182 ? -20.594 4.586 2.627 1 91.31 182 GLN A C 1
ATOM 1419 O O . GLN A 1 182 ? -20.953 5.566 1.976 1 91.31 182 GLN A O 1
ATOM 1424 N N . LEU A 1 183 ? -21.203 3.379 2.631 1 91 183 LEU A N 1
ATOM 1425 C CA . LEU A 1 183 ? -22.422 3.205 1.857 1 91 183 LEU A CA 1
ATOM 1426 C C . LEU A 1 183 ? -23.656 3.268 2.76 1 91 183 LEU A C 1
ATOM 1428 O O . LEU A 1 183 ? -23.578 2.947 3.949 1 91 183 LEU A O 1
ATOM 1432 N N . GLN A 1 184 ? -24.75 3.617 2.098 1 85.94 184 GLN A N 1
ATOM 1433 C CA . GLN A 1 184 ? -26.031 3.65 2.814 1 85.94 184 GLN A CA 1
ATOM 1434 C C . GLN A 1 184 ? -26.438 2.254 3.273 1 85.94 184 GLN A C 1
ATOM 1436 O O . GLN A 1 184 ? -26.984 2.09 4.363 1 85.94 184 GLN A O 1
ATOM 1441 N N . ALA A 1 185 ? -26.266 1.24 2.477 1 86.38 185 ALA A N 1
ATOM 1442 C CA . ALA A 1 185 ? -26.688 -0.132 2.744 1 86.38 185 ALA A CA 1
ATOM 1443 C C . ALA A 1 185 ? -25.781 -0.795 3.773 1 86.38 185 ALA A C 1
ATOM 1445 O O . ALA A 1 185 ? -26.031 -1.93 4.191 1 86.38 185 ALA A O 1
ATOM 1446 N N . GLY A 1 186 ? -24.812 -0.127 4.16 1 85.06 186 GLY A N 1
ATOM 1447 C CA . GLY A 1 186 ? -23.812 -0.725 5.027 1 85.06 186 GLY A CA 1
ATOM 1448 C C . GLY A 1 186 ? -22.516 -1.048 4.305 1 85.06 186 GLY A C 1
ATOM 1449 O O . GLY A 1 186 ? -22.484 -1.102 3.074 1 85.06 186 GLY A O 1
ATOM 1450 N N . GLY A 1 187 ? -21.516 -1.229 5.043 1 90.12 187 GLY A N 1
ATOM 1451 C CA . GLY A 1 187 ? -20.219 -1.484 4.43 1 90.12 187 GLY A CA 1
ATOM 1452 C C . GLY A 1 187 ? -19.641 -0.269 3.73 1 90.12 187 GLY A C 1
ATOM 1453 O O . GLY A 1 187 ? -19.938 0.868 4.105 1 90.12 187 GLY A O 1
ATOM 1454 N N . VAL A 1 188 ? -18.734 -0.566 2.824 1 93.38 188 VAL A N 1
ATOM 1455 C CA . VAL A 1 188 ? -18.094 0.54 2.117 1 93.38 188 VAL A CA 1
ATOM 1456 C C . VAL A 1 188 ? -18.031 0.232 0.623 1 93.38 188 VAL A C 1
ATOM 1458 O O . VAL A 1 188 ? -18.141 -0.928 0.216 1 93.38 188 VAL A O 1
ATOM 1461 N N . GLY A 1 189 ? -18.078 1.297 -0.132 1 92.19 189 GLY A N 1
ATOM 1462 C CA . GLY A 1 189 ? -17.734 1.215 -1.542 1 92.19 189 GLY A CA 1
ATOM 1463 C C . GLY A 1 189 ? -16.281 1.598 -1.824 1 92.19 189 GLY A C 1
ATOM 1464 O O . GLY A 1 189 ? -15.727 2.471 -1.157 1 92.19 189 GLY A O 1
ATOM 1465 N N . ILE A 1 190 ? -15.672 0.895 -2.77 1 92.62 190 ILE A N 1
ATOM 1466 C CA . ILE A 1 190 ? -14.32 1.224 -3.207 1 92.62 190 ILE A CA 1
ATOM 1467 C C . ILE A 1 190 ? -14.352 1.725 -4.648 1 92.62 190 ILE A C 1
ATOM 1469 O O . ILE A 1 190 ? -14.672 0.967 -5.57 1 92.62 190 ILE A O 1
ATOM 1473 N N . GLU A 1 191 ? -14.078 2.961 -4.789 1 91.69 191 GLU A N 1
ATOM 1474 C CA . GLU A 1 191 ? -14 3.566 -6.117 1 91.69 191 GLU A CA 1
ATOM 1475 C C . GLU A 1 191 ? -12.562 3.6 -6.625 1 91.69 191 GLU A C 1
ATOM 1477 O O . GLU A 1 191 ? -11.727 4.328 -6.086 1 91.69 191 GLU A O 1
ATOM 1482 N N . VAL A 1 192 ? -12.336 2.838 -7.676 1 93.06 192 VAL A N 1
ATOM 1483 C CA . VAL A 1 192 ? -11.008 2.791 -8.273 1 93.06 192 VAL A CA 1
ATOM 1484 C C . VAL A 1 192 ? -10.719 4.105 -9 1 93.06 192 VAL A C 1
ATOM 1486 O O . VAL A 1 192 ? -11.531 4.574 -9.797 1 93.06 192 VAL A O 1
ATOM 1489 N N . ARG A 1 193 ? -9.5 4.684 -8.695 1 90.31 193 ARG A N 1
ATOM 1490 C CA . ARG A 1 193 ? -9.141 5.961 -9.297 1 90.31 193 ARG A CA 1
ATOM 1491 C C . ARG A 1 193 ? -7.887 5.828 -10.156 1 90.31 193 ARG A C 1
ATOM 1493 O O . ARG A 1 193 ? -7.648 6.652 -11.047 1 90.31 193 ARG A O 1
ATOM 1500 N N . ASN A 1 194 ? -7.082 4.883 -9.758 1 87.88 194 ASN A N 1
ATOM 1501 C CA . ASN A 1 194 ? -5.91 4.609 -10.586 1 87.88 194 ASN A CA 1
ATOM 1502 C C . ASN A 1 194 ? -6.289 3.879 -11.867 1 87.88 194 ASN A C 1
ATOM 1504 O O . ASN A 1 194 ? -6.543 2.674 -11.852 1 87.88 194 ASN A O 1
ATOM 1508 N N . LEU A 1 195 ? -6.27 4.586 -12.969 1 82.62 195 LEU A N 1
ATOM 1509 C CA . LEU A 1 195 ? -6.746 3.996 -14.219 1 82.62 195 LEU A CA 1
ATOM 1510 C C . LEU A 1 195 ? -5.578 3.535 -15.086 1 82.62 195 LEU A C 1
ATOM 1512 O O . LEU A 1 195 ? -5.781 2.939 -16.141 1 82.62 195 LEU A O 1
ATOM 1516 N N . LEU A 1 196 ? -4.391 3.764 -14.555 1 77.44 196 LEU A N 1
ATOM 1517 C CA . LEU A 1 196 ? -3.232 3.43 -15.375 1 77.44 196 LEU A CA 1
ATOM 1518 C C . LEU A 1 196 ? -2.439 2.283 -14.75 1 77.44 196 LEU A C 1
ATOM 1520 O O . LEU A 1 196 ? -2.227 2.256 -13.539 1 77.44 196 LEU A O 1
ATOM 1524 N N . THR A 1 197 ? -2.115 1.367 -15.633 1 80.5 197 THR A N 1
ATOM 1525 C CA . THR A 1 197 ? -1.177 0.337 -15.195 1 80.5 197 THR A CA 1
ATOM 1526 C C . THR A 1 197 ? 0.217 0.924 -15 1 80.5 197 THR A C 1
ATOM 1528 O O . THR A 1 197 ? 0.524 1.998 -15.523 1 80.5 197 THR A O 1
ATOM 1531 N N . GLU A 1 198 ? 0.953 0.16 -14.25 1 80.62 198 GLU A N 1
ATOM 1532 C CA . GLU A 1 198 ? 2.361 0.532 -14.141 1 80.62 198 GLU A CA 1
ATOM 1533 C C . GLU A 1 198 ? 3.059 0.467 -15.492 1 80.62 198 GLU A C 1
ATOM 1535 O O . GLU A 1 198 ? 2.672 -0.319 -16.359 1 80.62 198 GLU A O 1
ATOM 1540 N N . ARG A 1 199 ? 4.023 1.348 -15.664 1 80.19 199 ARG A N 1
ATOM 1541 C CA . ARG A 1 199 ? 4.793 1.339 -16.906 1 80.19 199 ARG A CA 1
ATOM 1542 C C . ARG A 1 199 ? 5.492 -0.002 -17.109 1 80.19 199 ARG A C 1
ATOM 1544 O O . ARG A 1 199 ? 6.062 -0.558 -16.156 1 80.19 199 ARG A O 1
ATOM 1551 N N . THR A 1 200 ? 5.348 -0.498 -18.375 1 87.19 200 THR A N 1
ATOM 1552 C CA . THR A 1 200 ? 6.02 -1.743 -18.734 1 87.19 200 THR A CA 1
ATOM 1553 C C . THR A 1 200 ? 7.273 -1.464 -19.562 1 87.19 200 THR A C 1
ATOM 1555 O O . THR A 1 200 ? 7.195 -0.862 -20.641 1 87.19 200 THR A O 1
ATOM 1558 N N . PRO A 1 201 ? 8.398 -1.9 -19.078 1 91.06 201 PRO A N 1
ATOM 1559 C CA . PRO A 1 201 ? 9.617 -1.707 -19.875 1 91.06 201 PRO A CA 1
ATOM 1560 C C . PRO A 1 201 ? 9.586 -2.469 -21.188 1 91.06 201 PRO A C 1
ATOM 1562 O O . PRO A 1 201 ? 8.977 -3.537 -21.281 1 91.06 201 PRO A O 1
ATOM 1565 N N . PRO A 1 202 ? 10.297 -1.953 -22.219 1 91 202 PRO A N 1
ATOM 1566 C CA . PRO A 1 202 ? 10.312 -2.602 -23.531 1 91 202 PRO A CA 1
ATOM 1567 C C . PRO A 1 202 ? 10.773 -4.055 -23.469 1 91 202 PRO A C 1
ATOM 1569 O O . PRO A 1 202 ? 10.219 -4.914 -24.141 1 91 202 PRO A O 1
ATOM 1572 N N . MET A 1 203 ? 11.727 -4.359 -22.688 1 93.5 203 MET A N 1
ATOM 1573 C CA . MET A 1 203 ? 12.211 -5.73 -22.578 1 93.5 203 MET A CA 1
ATOM 1574 C C . MET A 1 203 ? 11.109 -6.664 -22.094 1 93.5 203 MET A C 1
ATOM 1576 O O . MET A 1 203 ? 10.961 -7.777 -22.609 1 93.5 203 MET A O 1
ATOM 1580 N N . ILE A 1 204 ? 10.367 -6.188 -21.094 1 95.5 204 ILE A N 1
ATOM 1581 C CA . ILE A 1 204 ? 9.297 -7.008 -20.531 1 95.5 204 ILE A CA 1
ATOM 1582 C C . ILE A 1 204 ? 8.203 -7.203 -21.578 1 95.5 204 ILE A C 1
ATOM 1584 O O . ILE A 1 204 ? 7.641 -8.297 -21.703 1 95.5 204 ILE A O 1
ATOM 1588 N N . GLU A 1 205 ? 7.91 -6.195 -22.359 1 92.94 205 GLU A N 1
ATOM 1589 C CA . GLU A 1 205 ? 6.957 -6.305 -23.453 1 92.94 205 GLU A CA 1
ATOM 1590 C C . GLU A 1 205 ? 7.422 -7.324 -24.5 1 92.94 205 GLU A C 1
ATOM 1592 O O . GLU A 1 205 ? 6.629 -8.133 -24.984 1 92.94 205 GLU A O 1
ATOM 1597 N N . GLN A 1 206 ? 8.672 -7.242 -24.812 1 94 206 GLN A N 1
ATOM 1598 C CA . GLN A 1 206 ? 9.227 -8.172 -25.797 1 94 206 GLN A CA 1
ATOM 1599 C C . GLN A 1 206 ? 9.172 -9.602 -25.281 1 94 206 GLN A C 1
ATOM 1601 O O . GLN A 1 206 ? 8.836 -10.523 -26.031 1 94 206 GLN A O 1
ATOM 1606 N N . LEU A 1 207 ? 9.484 -9.789 -24.047 1 95 207 LEU A N 1
ATOM 1607 C CA . LEU A 1 207 ? 9.414 -11.125 -23.469 1 95 207 LEU A CA 1
ATOM 1608 C C . LEU A 1 207 ? 7.98 -11.641 -23.453 1 95 207 LEU A C 1
ATOM 1610 O O . LEU A 1 207 ? 7.746 -12.828 -23.688 1 95 207 LEU A O 1
ATOM 1614 N N . GLY A 1 208 ? 7.051 -10.719 -23.188 1 93.88 208 GLY A N 1
ATOM 1615 C CA . GLY A 1 208 ? 5.648 -11.086 -23.297 1 93.88 208 GLY A CA 1
ATOM 1616 C C . GLY A 1 208 ? 5.258 -11.539 -24.688 1 93.88 208 GLY A C 1
ATOM 1617 O O . GLY A 1 208 ? 4.582 -12.555 -24.859 1 93.88 208 GLY A O 1
ATOM 1618 N N . ASN A 1 209 ? 5.719 -10.836 -25.672 1 92.5 209 ASN A N 1
ATOM 1619 C CA . ASN A 1 209 ? 5.449 -11.195 -27.062 1 92.5 209 ASN A CA 1
ATOM 1620 C C . ASN A 1 209 ? 6.047 -12.555 -27.406 1 92.5 209 ASN A C 1
ATOM 1622 O O . ASN A 1 209 ? 5.41 -13.359 -28.094 1 92.5 209 ASN A O 1
ATOM 1626 N N . LEU A 1 210 ? 7.227 -12.781 -26.953 1 94.25 210 LEU A N 1
ATOM 1627 C CA . LEU A 1 210 ? 7.879 -14.062 -27.203 1 94.25 210 LEU A CA 1
ATOM 1628 C C . LEU A 1 210 ? 7.125 -15.203 -26.531 1 94.25 210 LEU A C 1
ATOM 1630 O O . LEU A 1 210 ? 7.023 -16.297 -27.078 1 94.25 210 LEU A O 1
ATOM 1634 N N . MET A 1 211 ? 6.594 -14.883 -25.375 1 94.5 211 MET A N 1
ATOM 1635 C CA . MET A 1 211 ? 5.832 -15.891 -24.625 1 94.5 211 MET A CA 1
ATOM 1636 C C . MET A 1 211 ? 4.516 -16.203 -25.344 1 94.5 211 MET A C 1
ATOM 1638 O O . MET A 1 211 ? 3.992 -17.312 -25.234 1 94.5 211 MET A O 1
ATOM 1642 N N . GLU A 1 212 ? 4.008 -15.258 -26.062 1 91.12 212 GLU A N 1
ATOM 1643 C CA . GLU A 1 212 ? 2.738 -15.422 -26.766 1 91.12 212 GLU A CA 1
ATOM 1644 C C . GLU A 1 212 ? 2.904 -16.297 -28 1 91.12 212 GLU A C 1
ATOM 1646 O O . GLU A 1 212 ? 1.935 -16.875 -28.5 1 91.12 212 GLU A O 1
ATOM 1651 N N . ASN A 1 213 ? 4.145 -16.344 -28.453 1 92.31 213 ASN A N 1
ATOM 1652 C CA . ASN A 1 213 ? 4.434 -17.219 -29.578 1 92.31 213 ASN A CA 1
ATOM 1653 C C . ASN A 1 213 ? 4.195 -18.688 -29.234 1 92.31 213 ASN A C 1
ATOM 1655 O O . ASN A 1 213 ? 4.734 -19.188 -28.25 1 92.31 213 ASN A O 1
ATOM 1659 N N . ARG A 1 214 ? 3.49 -19.422 -30.078 1 91.62 214 ARG A N 1
ATOM 1660 C CA . ARG A 1 214 ? 3.039 -20.766 -29.766 1 91.62 214 ARG A CA 1
ATOM 1661 C C . ARG A 1 214 ? 4.223 -21.719 -29.594 1 91.62 214 ARG A C 1
ATOM 1663 O O . ARG A 1 214 ? 4.238 -22.531 -28.656 1 91.62 214 ARG A O 1
ATOM 1670 N N . GLN A 1 215 ? 5.156 -21.672 -30.406 1 93.88 215 GLN A N 1
ATOM 1671 C CA . GLN A 1 215 ? 6.312 -22.547 -30.312 1 93.88 215 GLN A CA 1
ATOM 1672 C C . GLN A 1 215 ? 7.09 -22.312 -29.031 1 93.88 215 GLN A C 1
ATOM 1674 O O . GLN A 1 215 ? 7.508 -23.266 -28.359 1 93.88 215 GLN A O 1
ATOM 1679 N N . ASN A 1 216 ? 7.281 -21.016 -28.766 1 94.88 216 ASN A N 1
ATOM 1680 C CA . ASN A 1 216 ? 7.969 -20.672 -27.516 1 94.88 216 ASN A CA 1
ATOM 1681 C C . ASN A 1 216 ? 7.184 -21.156 -26.297 1 94.88 216 ASN A C 1
ATOM 1683 O O . ASN A 1 216 ? 7.758 -21.703 -25.359 1 94.88 216 ASN A O 1
ATOM 1687 N N . GLN A 1 217 ? 5.938 -20.922 -26.344 1 93.81 217 GLN A N 1
ATOM 1688 C CA . GLN A 1 217 ? 5.094 -21.344 -25.234 1 93.81 217 GLN A CA 1
ATOM 1689 C C . GLN A 1 217 ? 5.129 -22.844 -25.031 1 93.81 217 GLN A C 1
ATOM 1691 O O . GLN A 1 217 ? 5.148 -23.344 -23.906 1 93.81 217 GLN A O 1
ATOM 1696 N N . ASP A 1 218 ? 5.094 -23.609 -26.125 1 95.19 218 ASP A N 1
ATOM 1697 C CA . ASP A 1 218 ? 5.176 -25.062 -26.047 1 95.19 218 ASP A CA 1
ATOM 1698 C C . ASP A 1 218 ? 6.48 -25.5 -25.406 1 95.19 218 ASP A C 1
ATOM 1700 O O . ASP A 1 218 ? 6.492 -26.422 -24.594 1 95.19 218 ASP A O 1
ATOM 1704 N N . ARG A 1 219 ? 7.535 -24.859 -25.797 1 95.94 219 ARG A N 1
ATOM 1705 C CA . ARG A 1 219 ? 8.836 -25.188 -25.219 1 95.94 219 ARG A CA 1
ATOM 1706 C C . ARG A 1 219 ? 8.867 -24.875 -23.734 1 95.94 219 ARG A C 1
ATOM 1708 O O . ARG A 1 219 ? 9.367 -25.672 -22.938 1 95.94 219 ARG A O 1
ATOM 1715 N N . VAL A 1 220 ? 8.32 -23.688 -23.375 1 96.94 220 VAL A N 1
ATOM 1716 C CA . VAL A 1 220 ? 8.25 -23.312 -21.969 1 96.94 220 VAL A CA 1
ATOM 1717 C C . VAL A 1 220 ? 7.402 -24.328 -21.203 1 96.94 220 VAL A C 1
ATOM 1719 O O . VAL A 1 220 ? 7.781 -24.781 -20.125 1 96.94 220 VAL A O 1
ATOM 1722 N N . ASN A 1 221 ? 6.312 -24.734 -21.797 1 95.88 221 ASN A N 1
ATOM 1723 C CA . ASN A 1 221 ? 5.422 -25.688 -21.156 1 95.88 221 ASN A CA 1
ATOM 1724 C C . ASN A 1 221 ? 6.109 -27.031 -20.938 1 95.88 221 ASN A C 1
ATOM 1726 O O . ASN A 1 221 ? 5.949 -27.672 -19.891 1 95.88 221 ASN A O 1
ATOM 1730 N N . GLU A 1 222 ? 6.805 -27.484 -21.906 1 96.62 222 GLU A N 1
ATOM 1731 C CA . GLU A 1 222 ? 7.508 -28.766 -21.812 1 96.62 222 GLU A CA 1
ATOM 1732 C C . GLU A 1 222 ? 8.539 -28.734 -20.688 1 96.62 222 GLU A C 1
ATOM 1734 O O . GLU A 1 222 ? 8.586 -29.656 -19.859 1 96.62 222 GLU A O 1
ATOM 1739 N N . ARG A 1 223 ? 9.289 -27.703 -20.688 1 96.81 223 ARG A N 1
ATOM 1740 C CA . ARG A 1 223 ? 10.305 -27.578 -19.641 1 96.81 223 ARG A CA 1
ATOM 1741 C C . ARG A 1 223 ? 9.664 -27.422 -18.266 1 96.81 223 ARG A C 1
ATOM 1743 O O . ARG A 1 223 ? 10.141 -28 -17.281 1 96.81 223 ARG A O 1
ATOM 1750 N N . SER A 1 224 ? 8.609 -26.609 -18.203 1 98 224 SER A N 1
ATOM 1751 C CA . SER A 1 224 ? 7.883 -26.422 -16.953 1 98 224 SER A CA 1
ATOM 1752 C C . SER A 1 224 ? 7.348 -27.734 -16.406 1 98 224 SER A C 1
ATOM 1754 O O . SER A 1 224 ? 7.383 -27.984 -15.203 1 98 224 SER A O 1
ATOM 1756 N N . ARG A 1 225 ? 6.883 -28.594 -17.312 1 96.75 225 ARG A N 1
ATOM 1757 C CA . ARG A 1 225 ? 6.359 -29.906 -16.922 1 96.75 225 ARG A CA 1
ATOM 1758 C C . ARG A 1 225 ? 7.449 -30.766 -16.297 1 96.75 225 ARG A C 1
ATOM 1760 O O . ARG A 1 225 ? 7.211 -31.453 -15.297 1 96.75 225 ARG A O 1
ATOM 1767 N N . ARG A 1 226 ? 8.578 -30.734 -16.844 1 97.25 226 ARG A N 1
ATOM 1768 C CA . ARG A 1 226 ? 9.695 -31.484 -16.297 1 97.25 226 ARG A CA 1
ATOM 1769 C C . ARG A 1 226 ? 10.062 -31 -14.898 1 97.25 226 ARG A C 1
ATOM 1771 O O . ARG A 1 226 ? 10.25 -31.812 -13.984 1 97.25 226 ARG A O 1
ATOM 1778 N N . HIS A 1 227 ? 10.133 -29.688 -14.766 1 98.12 227 HIS A N 1
ATOM 1779 C CA . HIS A 1 227 ? 10.484 -29.125 -13.461 1 98.12 227 HIS A CA 1
ATOM 1780 C C . HIS A 1 227 ? 9.398 -29.406 -12.43 1 98.12 227 HIS A C 1
ATOM 1782 O O . HIS A 1 227 ? 9.695 -29.656 -11.266 1 98.12 227 HIS A O 1
ATOM 1788 N N . LEU A 1 228 ? 8.125 -29.281 -12.867 1 98.12 228 LEU A N 1
ATOM 1789 C CA . LEU A 1 228 ? 7.02 -29.578 -11.961 1 98.12 228 LEU A CA 1
ATOM 1790 C C . LEU A 1 228 ? 7.09 -31.031 -11.484 1 98.12 228 LEU A C 1
ATOM 1792 O O . LEU A 1 228 ? 6.906 -31.297 -10.297 1 98.12 228 LEU A O 1
ATOM 1796 N N . SER A 1 229 ? 7.363 -31.953 -12.391 1 97 229 SER A N 1
ATOM 1797 C CA . SER A 1 229 ? 7.5 -33.344 -12.039 1 97 229 SER A CA 1
ATOM 1798 C C . SER A 1 229 ? 8.633 -33.562 -11.039 1 97 229 SER A C 1
ATOM 1800 O O . SER A 1 229 ? 8.516 -34.406 -10.125 1 97 229 SER A O 1
ATOM 1802 N N . LEU A 1 230 ? 9.672 -32.844 -11.234 1 96.19 230 LEU A N 1
ATOM 1803 C CA . LEU A 1 230 ? 10.805 -32.938 -10.312 1 96.19 230 LEU A CA 1
ATOM 1804 C C . LEU A 1 230 ? 10.391 -32.531 -8.898 1 96.19 230 LEU A C 1
ATOM 1806 O O . LEU A 1 230 ? 10.695 -33.25 -7.941 1 96.19 230 LEU A O 1
ATOM 1810 N N . ILE A 1 231 ? 9.695 -31.406 -8.734 1 96.88 231 ILE A N 1
ATOM 1811 C CA . ILE A 1 231 ? 9.258 -30.922 -7.426 1 96.88 231 ILE A CA 1
ATOM 1812 C C . ILE A 1 231 ? 8.281 -31.938 -6.816 1 96.88 231 ILE A C 1
ATOM 1814 O O . ILE A 1 231 ? 8.344 -32.219 -5.617 1 96.88 231 ILE A O 1
ATOM 1818 N N . GLN A 1 232 ? 7.43 -32.406 -7.641 1 95.81 232 GLN A N 1
ATOM 1819 C CA . GLN A 1 232 ? 6.426 -33.375 -7.176 1 95.81 232 GLN A CA 1
ATOM 1820 C C . GLN A 1 232 ? 7.074 -34.656 -6.688 1 95.81 232 GLN A C 1
ATOM 1822 O O . GLN A 1 232 ? 6.512 -35.375 -5.852 1 95.81 232 GLN A O 1
ATOM 1827 N N . GLY A 1 233 ? 8.188 -34.969 -7.191 1 95 233 GLY A N 1
ATOM 1828 C CA . GLY A 1 233 ? 8.938 -36.156 -6.75 1 95 233 GLY A CA 1
ATOM 1829 C C . GLY A 1 233 ? 9.516 -36 -5.355 1 95 233 GLY A C 1
ATOM 1830 O O . GLY A 1 233 ? 9.773 -36.969 -4.672 1 95 233 GLY A O 1
ATOM 1831 N N . TYR A 1 234 ? 9.711 -34.75 -4.93 1 93.06 234 TYR A N 1
ATOM 1832 C CA . TYR A 1 234 ? 10.289 -34.5 -3.617 1 93.06 234 TYR A CA 1
ATOM 1833 C C . TYR A 1 234 ? 9.25 -34.719 -2.518 1 93.06 234 TYR A C 1
ATOM 1835 O O . TYR A 1 234 ? 9.57 -35.219 -1.438 1 93.06 234 TYR A O 1
ATOM 1843 N N . ASP A 1 235 ? 8.039 -34.25 -2.764 1 94.19 235 ASP A N 1
ATOM 1844 C CA . ASP A 1 235 ? 6.984 -34.312 -1.752 1 94.19 235 ASP A CA 1
ATOM 1845 C C . ASP A 1 235 ? 5.602 -34.344 -2.398 1 94.19 235 ASP A C 1
ATOM 1847 O O . ASP A 1 235 ? 5.328 -33.562 -3.328 1 94.19 235 ASP A O 1
ATOM 1851 N N . SER A 1 236 ? 4.734 -35.125 -1.855 1 94.19 236 SER A N 1
ATOM 1852 C CA . SER A 1 236 ? 3.4 -35.312 -2.41 1 94.19 236 SER A CA 1
ATOM 1853 C C . SER A 1 236 ? 2.525 -34.094 -2.176 1 94.19 236 SER A C 1
ATOM 1855 O O . SER A 1 236 ? 1.464 -33.938 -2.787 1 94.19 236 SER A O 1
ATOM 1857 N N . VAL A 1 237 ? 2.994 -33.156 -1.329 1 94.81 237 VAL A N 1
ATOM 1858 C CA . VAL A 1 237 ? 2.211 -31.969 -1.036 1 94.81 237 VAL A CA 1
ATOM 1859 C C . VAL A 1 237 ? 2.096 -31.109 -2.291 1 94.81 237 VAL A C 1
ATOM 1861 O O . VAL A 1 237 ? 1.191 -30.266 -2.4 1 94.81 237 VAL A O 1
ATOM 1864 N N . TYR A 1 238 ? 2.977 -31.344 -3.258 1 96.69 238 TYR A N 1
ATOM 1865 C CA . TYR A 1 238 ? 3.02 -30.531 -4.465 1 96.69 238 TYR A CA 1
ATOM 1866 C C . TYR A 1 238 ? 2.158 -31.141 -5.566 1 96.69 238 TYR A C 1
ATOM 1868 O O . TYR A 1 238 ? 2.088 -30.609 -6.676 1 96.69 238 TYR A O 1
ATOM 1876 N N . GLU A 1 239 ? 1.496 -32.219 -5.316 1 95.25 239 GLU A N 1
ATOM 1877 C CA . GLU A 1 239 ? 0.637 -32.875 -6.309 1 95.25 239 GLU A CA 1
ATOM 1878 C C . GLU A 1 239 ? -0.67 -32.094 -6.484 1 95.25 239 GLU A C 1
ATOM 1880 O O . GLU A 1 239 ? -1.119 -31.406 -5.562 1 95.25 239 GLU A O 1
ATOM 1885 N N . HIS A 1 240 ? -1.2 -32.219 -7.676 1 95.25 240 HIS A N 1
ATOM 1886 C CA . HIS A 1 240 ? -2.5 -31.609 -7.941 1 95.25 240 HIS A CA 1
ATOM 1887 C C . HIS A 1 240 ? -3.574 -32.188 -7.023 1 95.25 240 HIS A C 1
ATOM 1889 O O . HIS A 1 240 ? -3.697 -33.406 -6.891 1 95.25 240 HIS A O 1
ATOM 1895 N N . PRO A 1 241 ? -4.301 -31.328 -6.371 1 91.56 241 PRO A N 1
ATOM 1896 C CA . PRO A 1 241 ? -5.258 -31.812 -5.375 1 91.56 241 PRO A CA 1
ATOM 1897 C C . PRO A 1 241 ? -6.438 -32.562 -6 1 91.56 241 PRO A C 1
ATOM 1899 O O . PRO A 1 241 ? -7.195 -33.219 -5.293 1 91.56 241 PRO A O 1
ATOM 1902 N N . GLY A 1 242 ? -6.617 -32.469 -7.285 1 89.12 242 GLY A N 1
ATOM 1903 C CA . GLY A 1 242 ? -7.746 -33.062 -7.98 1 89.12 242 GLY A CA 1
ATOM 1904 C C . GLY A 1 242 ? -8.641 -32.062 -8.648 1 89.12 242 GLY A C 1
ATOM 1905 O O . GLY A 1 242 ? -8.859 -30.969 -8.109 1 89.12 242 GLY A O 1
ATOM 1906 N N . VAL A 1 243 ? -9.203 -32.406 -9.789 1 87.94 243 VAL A N 1
ATOM 1907 C CA . VAL A 1 243 ? -10 -31.484 -10.594 1 87.94 243 VAL A CA 1
ATOM 1908 C C . VAL A 1 243 ? -11.281 -31.125 -9.859 1 87.94 243 VAL A C 1
ATOM 1910 O O . VAL A 1 243 ? -11.844 -30.047 -10.062 1 87.94 243 VAL A O 1
ATOM 1913 N N . GLU A 1 244 ? -11.688 -31.984 -8.992 1 82.5 244 GLU A N 1
ATOM 1914 C CA . GLU A 1 244 ? -12.922 -31.781 -8.25 1 82.5 244 GLU A CA 1
ATOM 1915 C C . GLU A 1 244 ? -12.781 -30.625 -7.254 1 82.5 244 GLU A C 1
ATOM 1917 O O . GLU A 1 244 ? -13.781 -30.062 -6.816 1 82.5 244 GLU A O 1
ATOM 1922 N N . CYS A 1 245 ? -11.539 -30.328 -6.91 1 86.31 245 CYS A N 1
ATOM 1923 C CA . CYS A 1 245 ? -11.289 -29.281 -5.926 1 86.31 245 CYS A CA 1
ATOM 1924 C C . CYS A 1 245 ? -11.344 -27.906 -6.566 1 86.31 245 CYS A C 1
ATOM 1926 O O . CYS A 1 245 ? -11.367 -26.891 -5.871 1 86.31 245 CYS A O 1
ATOM 1928 N N . ASP A 1 246 ? -11.352 -27.812 -7.871 1 88.81 246 ASP A N 1
ATOM 1929 C CA . ASP A 1 246 ? -11.5 -26.547 -8.586 1 88.81 246 ASP A CA 1
ATOM 1930 C C . ASP A 1 246 ? -12.969 -26.219 -8.828 1 88.81 246 ASP A C 1
ATOM 1932 O O . ASP A 1 246 ? -13.586 -26.766 -9.75 1 88.81 246 ASP A O 1
ATOM 1936 N N . GLN A 1 247 ? -13.492 -25.328 -8.039 1 83.12 247 GLN A N 1
ATOM 1937 C CA . GLN A 1 247 ? -14.898 -24.969 -8.141 1 83.12 247 GLN A CA 1
ATOM 1938 C C . GLN A 1 247 ? -15.07 -23.469 -8.359 1 83.12 247 GLN A C 1
ATOM 1940 O O . GLN A 1 247 ? -14.633 -22.656 -7.539 1 83.12 247 GLN A O 1
ATOM 1945 N N . LEU A 1 248 ? -15.602 -23.125 -9.469 1 87.06 248 LEU A N 1
ATOM 1946 C CA . LEU A 1 248 ? -15.977 -21.734 -9.742 1 87.06 248 LEU A CA 1
ATOM 1947 C C . LEU A 1 248 ? -17.469 -21.531 -9.492 1 87.06 248 LEU A C 1
ATOM 1949 O O . LEU A 1 248 ? -18.312 -22.109 -10.18 1 87.06 248 LEU A O 1
ATOM 1953 N N . LEU A 1 249 ? -17.703 -20.672 -8.523 1 82.44 249 LEU A N 1
ATOM 1954 C CA . LEU A 1 249 ? -19.094 -20.438 -8.109 1 82.44 249 LEU A CA 1
ATOM 1955 C C . LEU A 1 249 ? -19.594 -19.109 -8.641 1 82.44 249 LEU A C 1
ATOM 1957 O O . LEU A 1 249 ? -18.812 -18.234 -9.016 1 82.44 249 LEU A O 1
ATOM 1961 N N . HIS A 1 250 ? -20.969 -19.047 -8.656 1 81.19 250 HIS A N 1
ATOM 1962 C CA . HIS A 1 250 ? -21.594 -17.797 -9.102 1 81.19 250 HIS A CA 1
ATOM 1963 C C . HIS A 1 250 ? -21.266 -16.656 -8.156 1 81.19 250 HIS A C 1
ATOM 1965 O O . HIS A 1 250 ? -21.188 -16.844 -6.945 1 81.19 250 HIS A O 1
ATOM 1971 N N . GLY A 1 251 ? -21.078 -15.516 -8.695 1 73.19 251 GLY A N 1
ATOM 1972 C CA . GLY A 1 251 ? -20.688 -14.32 -7.949 1 73.19 251 GLY A CA 1
ATOM 1973 C C . GLY A 1 251 ? -21.625 -14.008 -6.797 1 73.19 251 GLY A C 1
ATOM 1974 O O . GLY A 1 251 ? -21.203 -13.453 -5.781 1 73.19 251 GLY A O 1
ATOM 1975 N N . ASP A 1 252 ? -22.875 -14.32 -6.914 1 75 252 ASP A N 1
ATOM 1976 C CA . ASP A 1 252 ? -23.875 -14 -5.902 1 75 252 ASP A CA 1
ATOM 1977 C C . ASP A 1 252 ? -23.859 -15.031 -4.773 1 75 252 ASP A C 1
ATOM 1979 O O . ASP A 1 252 ? -24.5 -14.828 -3.738 1 75 252 ASP A O 1
ATOM 1983 N N . SER A 1 253 ? -23.109 -16.016 -5.066 1 80.88 253 SER A N 1
ATOM 1984 C CA . SER A 1 253 ? -22.984 -17.031 -4.016 1 80.88 253 SER A CA 1
ATOM 1985 C C . SER A 1 253 ? -21.938 -16.609 -2.977 1 80.88 253 SER A C 1
ATOM 1987 O O . SER A 1 253 ? -20.766 -16.406 -3.305 1 80.88 253 SER A O 1
ATOM 1989 N N . LEU A 1 254 ? -22.422 -16.406 -1.715 1 86.38 254 LEU A N 1
ATOM 1990 C CA . LEU A 1 254 ? -21.531 -15.969 -0.655 1 86.38 254 LEU A CA 1
ATOM 1991 C C . LEU A 1 254 ? -21.312 -17.078 0.37 1 86.38 254 LEU A C 1
ATOM 1993 O O . LEU A 1 254 ? -22.203 -17.875 0.627 1 86.38 254 LEU A O 1
ATOM 1997 N N . HIS A 1 255 ? -20.094 -17.062 0.897 1 86.44 255 HIS A N 1
ATOM 1998 C CA . HIS A 1 255 ? -19.688 -18.031 1.904 1 86.44 255 HIS A CA 1
ATOM 1999 C C . HIS A 1 255 ? -20.203 -17.641 3.287 1 86.44 255 HIS A C 1
ATOM 2001 O O . HIS A 1 255 ? -19.5 -16.969 4.039 1 86.44 255 HIS A O 1
ATOM 2007 N N . LEU A 1 256 ? -21.422 -18 3.596 1 83.69 256 LEU A N 1
ATOM 2008 C CA . LEU A 1 256 ? -22.078 -17.625 4.836 1 83.69 256 LEU A CA 1
ATOM 2009 C C . LEU A 1 256 ? -22.906 -18.781 5.402 1 83.69 256 LEU A C 1
ATOM 2011 O O . LEU A 1 256 ? -23.297 -19.672 4.66 1 83.69 256 LEU A O 1
ATOM 2015 N N . HIS A 1 257 ? -23.031 -18.609 6.824 1 78.81 257 HIS A N 1
ATOM 2016 C CA . HIS A 1 257 ? -24.047 -19.469 7.43 1 78.81 257 HIS A CA 1
ATOM 2017 C C . HIS A 1 257 ? -25.438 -19.156 6.898 1 78.81 257 HIS A C 1
ATOM 2019 O O . HIS A 1 257 ? -25.797 -17.984 6.758 1 78.81 257 HIS A O 1
ATOM 2025 N N . ARG A 1 258 ? -26.125 -20.156 6.496 1 74.06 258 ARG A N 1
ATOM 2026 C CA . ARG A 1 258 ? -27.469 -19.891 6.012 1 74.06 258 ARG A CA 1
ATOM 2027 C C . ARG A 1 258 ? -28.516 -20.484 6.949 1 74.06 258 ARG A C 1
ATOM 2029 O O . ARG A 1 258 ? -29.688 -20.094 6.918 1 74.06 258 ARG A O 1
ATOM 2036 N N . ALA A 1 259 ? -28.062 -21.312 7.848 1 68.12 259 ALA A N 1
ATOM 2037 C CA . ALA A 1 259 ? -29.062 -21.922 8.719 1 68.12 259 ALA A CA 1
ATOM 2038 C C . ALA A 1 259 ? -29.547 -20.938 9.773 1 68.12 259 ALA A C 1
ATOM 2040 O O . ALA A 1 259 ? -28.75 -20.219 10.375 1 68.12 259 ALA A O 1
ATOM 2041 N N . PRO A 1 260 ? -30.828 -20.688 9.883 1 62.78 260 PRO A N 1
ATOM 2042 C CA . PRO A 1 260 ? -31.453 -19.719 10.773 1 62.78 260 PRO A CA 1
ATOM 2043 C C . PRO A 1 260 ? -31.016 -19.875 12.227 1 62.78 260 PRO A C 1
ATOM 2045 O O . PRO A 1 260 ? -31.125 -18.938 13.023 1 62.78 260 PRO A O 1
ATOM 2048 N N . ASN A 1 261 ? -30.562 -21.047 12.539 1 63.38 261 ASN A N 1
ATOM 2049 C CA . ASN A 1 261 ? -30.281 -21.297 13.945 1 63.38 261 ASN A CA 1
ATOM 2050 C C . ASN A 1 261 ? -28.953 -20.672 14.383 1 63.38 261 ASN A C 1
ATOM 2052 O O . ASN A 1 261 ? -28.625 -20.688 15.562 1 63.38 261 ASN A O 1
ATOM 2056 N N . TRP A 1 262 ? -28.328 -20.188 13.461 1 65.81 262 TRP A N 1
ATOM 2057 C CA . TRP A 1 262 ? -27.047 -19.609 13.836 1 65.81 262 TRP A CA 1
ATOM 2058 C C . TRP A 1 262 ? -27.172 -18.109 14.117 1 65.81 262 TRP A C 1
ATOM 2060 O O . TRP A 1 262 ? -27.812 -17.391 13.352 1 65.81 262 TRP A O 1
ATOM 2070 N N . ARG A 1 263 ? -27.109 -17.766 15.25 1 72 263 ARG A N 1
ATOM 2071 C CA . ARG A 1 263 ? -27.094 -16.344 15.602 1 72 263 ARG A CA 1
ATOM 2072 C C . ARG A 1 263 ? -25.688 -15.758 15.469 1 72 263 ARG A C 1
ATOM 2074 O O . ARG A 1 263 ? -24.938 -15.742 16.438 1 72 263 ARG A O 1
ATOM 2081 N N . CYS A 1 264 ? -25.297 -15.523 14.203 1 82 264 CYS A N 1
ATOM 2082 C CA . CYS A 1 264 ? -23.969 -14.953 13.969 1 82 264 CYS A CA 1
ATOM 2083 C C . CYS A 1 264 ? -24.031 -13.836 12.93 1 82 264 CYS A C 1
ATOM 2085 O O . CYS A 1 264 ? -25.125 -13.477 12.461 1 82 264 CYS A O 1
ATOM 2087 N N . THR A 1 265 ? -22.953 -13.203 12.648 1 80.44 265 THR A N 1
ATOM 2088 C CA . THR A 1 265 ? -22.891 -12.039 11.758 1 80.44 265 THR A CA 1
ATOM 2089 C C . THR A 1 265 ? -23.281 -12.43 10.336 1 80.44 265 THR A C 1
ATOM 2091 O O . THR A 1 265 ? -23.578 -11.562 9.508 1 80.44 265 THR A O 1
ATOM 2094 N N . CYS A 1 266 ? -23.344 -13.719 10.031 1 84.38 266 CYS A N 1
ATOM 2095 C CA . CYS A 1 266 ? -23.688 -14.18 8.688 1 84.38 266 CYS A CA 1
ATOM 2096 C C . CYS A 1 266 ? -25.125 -13.797 8.328 1 84.38 266 CYS A C 1
ATOM 2098 O O . CYS A 1 266 ? -25.469 -13.75 7.148 1 84.38 266 CYS A O 1
ATOM 2100 N N . LEU A 1 267 ? -25.875 -13.492 9.367 1 81.69 267 LEU A N 1
ATOM 2101 C CA . LEU A 1 267 ? -27.266 -13.156 9.125 1 81.69 267 LEU A CA 1
ATOM 2102 C C . LEU A 1 267 ? -27.438 -11.656 8.922 1 81.69 267 LEU A C 1
ATOM 2104 O O . LEU A 1 267 ? -28.516 -11.203 8.523 1 81.69 267 LEU A O 1
ATOM 2108 N N . ASP A 1 268 ? -26.453 -10.922 9.195 1 84.62 268 ASP A N 1
ATOM 2109 C CA . ASP A 1 268 ? -26.469 -9.477 8.977 1 84.62 268 ASP A CA 1
ATOM 2110 C C . ASP A 1 268 ? -25.891 -9.125 7.609 1 84.62 268 ASP A C 1
ATOM 2112 O O . ASP A 1 268 ? -24.688 -9.242 7.383 1 84.62 268 ASP A O 1
ATOM 2116 N N . PRO A 1 269 ? -26.734 -8.68 6.742 1 86.12 269 PRO A N 1
ATOM 2117 C CA . PRO A 1 269 ? -26.297 -8.438 5.367 1 86.12 269 PRO A CA 1
ATOM 2118 C C . PRO A 1 269 ? -25.234 -7.344 5.277 1 86.12 269 PRO A C 1
ATOM 2120 O O . PRO A 1 269 ? -24.594 -7.188 4.238 1 86.12 269 PRO A O 1
ATOM 2123 N N . THR A 1 270 ? -25.062 -6.609 6.406 1 85.19 270 THR A N 1
ATOM 2124 C CA . THR A 1 270 ? -24.141 -5.484 6.387 1 85.19 270 THR A CA 1
ATOM 2125 C C . THR A 1 270 ? -22.797 -5.883 6.984 1 85.19 270 THR A C 1
ATOM 2127 O O . THR A 1 270 ? -21.891 -5.051 7.117 1 85.19 270 THR A O 1
ATOM 2130 N N . ARG A 1 271 ? -22.734 -7.109 7.305 1 83.19 271 ARG A N 1
ATOM 2131 C CA . ARG A 1 271 ? -21.516 -7.559 7.973 1 83.19 271 ARG A CA 1
ATOM 2132 C C . ARG A 1 271 ? -20.891 -8.742 7.238 1 83.19 271 ARG A C 1
ATOM 2134 O O . ARG A 1 271 ? -21.562 -9.422 6.465 1 83.19 271 ARG A O 1
ATOM 2141 N N . GLU A 1 272 ? -19.594 -8.875 7.512 1 84.56 272 GLU A N 1
ATOM 2142 C CA . GLU A 1 272 ? -18.875 -10.008 6.953 1 84.56 272 GLU A CA 1
ATOM 2143 C C . GLU A 1 272 ? -19.266 -11.312 7.641 1 84.56 272 GLU A C 1
ATOM 2145 O O . GLU A 1 272 ? -19.891 -11.297 8.711 1 84.56 272 GLU A O 1
ATOM 2150 N N . SER A 1 273 ? -18.891 -12.398 6.969 1 83 273 SER A N 1
ATOM 2151 C CA . SER A 1 273 ? -19.172 -13.703 7.547 1 83 273 SER A CA 1
ATOM 2152 C C . SER A 1 273 ? -18.5 -13.875 8.906 1 83 273 SER A C 1
ATOM 2154 O O . SER A 1 273 ? -17.484 -13.219 9.18 1 83 273 SER A O 1
ATOM 2156 N N . CYS A 1 274 ? -19.047 -14.656 9.672 1 83.75 274 CYS A N 1
ATOM 2157 C CA . CYS A 1 274 ? -18.516 -14.867 11.008 1 83.75 274 CYS A CA 1
ATOM 2158 C C . CYS A 1 274 ? -17.219 -15.672 10.953 1 83.75 274 CYS A C 1
ATOM 2160 O O . CYS A 1 274 ? -16.906 -16.281 9.938 1 83.75 274 CYS A O 1
ATOM 2162 N N . SER A 1 275 ? -16.5 -15.672 12.047 1 80.19 275 SER A N 1
ATOM 2163 C CA . SER A 1 275 ? -15.195 -16.312 12.117 1 80.19 275 SER A CA 1
ATOM 2164 C C . SER A 1 275 ? -15.305 -17.812 11.883 1 80.19 275 SER A C 1
ATOM 2166 O O . SER A 1 275 ? -14.414 -18.422 11.289 1 80.19 275 SER A O 1
ATOM 2168 N N . VAL A 1 276 ? -16.422 -18.406 12.305 1 79.31 276 VAL A N 1
ATOM 2169 C CA . VAL A 1 276 ? -16.625 -19.844 12.148 1 79.31 276 VAL A CA 1
ATOM 2170 C C . VAL A 1 276 ? -16.828 -20.188 10.672 1 79.31 276 VAL A C 1
ATOM 2172 O O . VAL A 1 276 ? -16.25 -21.156 10.164 1 79.31 276 VAL A O 1
ATOM 2175 N N . ALA A 1 277 ? -17.609 -19.359 10.086 1 81.44 277 ALA A N 1
ATOM 2176 C CA . ALA A 1 277 ? -17.859 -19.594 8.664 1 81.44 277 ALA A CA 1
ATOM 2177 C C . ALA A 1 277 ? -16.578 -19.484 7.852 1 81.44 277 ALA A C 1
ATOM 2179 O O . ALA A 1 277 ? -16.344 -20.281 6.934 1 81.44 277 ALA A O 1
ATOM 2180 N N . LYS A 1 278 ? -15.766 -18.547 8.203 1 76.56 278 LYS A N 1
ATOM 2181 C CA . LYS A 1 278 ? -14.539 -18.297 7.461 1 76.56 278 LYS A CA 1
ATOM 2182 C C . LYS A 1 278 ? -13.617 -19.516 7.5 1 76.56 278 LYS A C 1
ATOM 2184 O O . LYS A 1 278 ? -12.836 -19.734 6.574 1 76.56 278 LYS A O 1
ATOM 2189 N N . GLU A 1 279 ? -13.773 -20.312 8.516 1 76.44 279 GLU A N 1
ATOM 2190 C CA . GLU A 1 279 ? -12.906 -21.484 8.695 1 76.44 279 GLU A CA 1
ATOM 2191 C C . GLU A 1 279 ? -13.633 -22.766 8.328 1 76.44 279 GLU A C 1
ATOM 2193 O O . GLU A 1 279 ? -13.055 -23.859 8.414 1 76.44 279 GLU A O 1
ATOM 2198 N N . THR A 1 280 ? -14.898 -22.656 7.973 1 77.38 280 THR A N 1
ATOM 2199 C CA . THR A 1 280 ? -15.711 -23.828 7.672 1 77.38 280 THR A CA 1
ATOM 2200 C C . THR A 1 280 ? -15.859 -24.016 6.164 1 77.38 280 THR A C 1
ATOM 2202 O O . THR A 1 280 ? -16.172 -23.062 5.445 1 77.38 280 THR A O 1
ATOM 2205 N N . PRO A 1 281 ? -15.523 -25.25 5.703 1 76.12 281 PRO A N 1
ATOM 2206 C CA . PRO A 1 281 ? -15.711 -25.484 4.27 1 76.12 281 PRO A CA 1
ATOM 2207 C C . PRO A 1 281 ? -17.156 -25.25 3.818 1 76.12 281 PRO A C 1
ATOM 2209 O O . PRO A 1 281 ? -18.078 -25.406 4.613 1 76.12 281 PRO A O 1
ATOM 2212 N N . CYS A 1 282 ? -17.312 -24.969 2.6 1 77.69 282 CYS A N 1
ATOM 2213 C CA . CYS A 1 282 ? -18.625 -24.641 2.027 1 77.69 282 CYS A CA 1
ATOM 2214 C C . CYS A 1 282 ? -19.609 -25.766 2.242 1 77.69 282 CYS A C 1
ATOM 2216 O O . CYS A 1 282 ? -20.781 -25.531 2.533 1 77.69 282 CYS A O 1
ATOM 2218 N N . GLN A 1 283 ? -19.094 -26.969 2.047 1 71.12 283 GLN A N 1
ATOM 2219 C CA . GLN A 1 283 ? -19.953 -28.156 2.148 1 71.12 283 GLN A CA 1
ATOM 2220 C C . GLN A 1 283 ? -20.609 -28.234 3.518 1 71.12 283 GLN A C 1
ATOM 2222 O O . GLN A 1 283 ? -21.766 -28.672 3.631 1 71.12 283 GLN A O 1
ATOM 2227 N N . ASP A 1 284 ? -19.938 -27.703 4.504 1 76.44 284 ASP A N 1
ATOM 2228 C CA . ASP A 1 284 ? -20.422 -27.812 5.879 1 76.44 284 ASP A CA 1
ATOM 2229 C C . ASP A 1 284 ? -21.266 -26.609 6.262 1 76.44 284 ASP A C 1
ATOM 2231 O O . ASP A 1 284 ? -21.984 -26.656 7.266 1 76.44 284 ASP A O 1
ATOM 2235 N N . LEU A 1 285 ? -21.156 -25.562 5.504 1 76.12 285 LEU A N 1
ATOM 2236 C CA . LEU A 1 285 ? -21.891 -24.344 5.824 1 76.12 285 LEU A CA 1
ATOM 2237 C C . LEU A 1 285 ? -23.25 -24.328 5.148 1 76.12 285 LEU A C 1
ATOM 2239 O O . LEU A 1 285 ? -24.125 -23.531 5.52 1 76.12 285 LEU A O 1
ATOM 2243 N N . GLY A 1 286 ? -23.438 -25.312 4.301 1 71.19 286 GLY A N 1
ATOM 2244 C CA . GLY A 1 286 ? -24.656 -25.297 3.531 1 71.19 286 GLY A CA 1
ATOM 2245 C C . GLY A 1 286 ? -24.703 -24.172 2.504 1 71.19 286 GLY A C 1
ATOM 2246 O O . GLY A 1 286 ? -25.766 -23.594 2.26 1 71.19 286 GLY A O 1
ATOM 2247 N N . CYS A 1 287 ? -23.547 -23.781 2.047 1 73.75 287 CYS A N 1
ATOM 2248 C CA . CYS A 1 287 ? -23.484 -22.75 1.02 1 73.75 287 CYS A CA 1
ATOM 2249 C C . CYS A 1 287 ? -24.297 -23.141 -0.204 1 73.75 287 CYS A C 1
ATOM 2251 O O . CYS A 1 287 ? -24.359 -24.328 -0.551 1 73.75 287 CYS A O 1
ATOM 2253 N N . GLN A 1 288 ? -25.188 -22.219 -0.59 1 68.81 288 GLN A N 1
ATOM 2254 C CA . GLN A 1 288 ? -25.797 -22.453 -1.894 1 68.81 288 GLN A CA 1
ATOM 2255 C C . GLN A 1 288 ? -24.797 -22.203 -3.021 1 68.81 288 GLN A C 1
ATOM 2257 O O . GLN A 1 288 ? -24.562 -21.062 -3.402 1 68.81 288 GLN A O 1
ATOM 2262 N N . LEU A 1 289 ? -24.281 -23.312 -3.42 1 71.56 289 LEU A N 1
ATOM 2263 C CA . LEU A 1 289 ? -23.188 -23.234 -4.387 1 71.56 289 LEU A CA 1
ATOM 2264 C C . LEU A 1 289 ? -23.719 -23.391 -5.809 1 71.56 289 LEU A C 1
ATOM 2266 O O . LEU A 1 289 ? -24.266 -24.438 -6.16 1 71.56 289 LEU A O 1
ATOM 2270 N N . GLU A 1 290 ? -23.922 -22.297 -6.422 1 74.5 290 GLU A N 1
ATOM 2271 C CA . GLU A 1 290 ? -24.234 -22.359 -7.848 1 74.5 290 GLU A CA 1
ATOM 2272 C C . GLU A 1 290 ? -22.969 -22.312 -8.695 1 74.5 290 GLU A C 1
ATOM 2274 O O . GLU A 1 290 ? -22.219 -21.344 -8.625 1 74.5 290 GLU A O 1
ATOM 2279 N N . ARG A 1 291 ? -22.828 -23.406 -9.461 1 78.38 291 ARG A N 1
ATOM 2280 C CA . ARG A 1 291 ? -21.609 -23.5 -10.266 1 78.38 291 ARG A CA 1
ATOM 2281 C C . ARG A 1 291 ? -21.734 -22.672 -11.539 1 78.38 291 ARG A C 1
ATOM 2283 O O . ARG A 1 291 ? -22.766 -22.719 -12.219 1 78.38 291 ARG A O 1
ATOM 2290 N N . GLN A 1 292 ? -20.703 -21.922 -11.688 1 77.5 292 GLN A N 1
ATOM 2291 C CA . GLN A 1 292 ? -20.656 -21.125 -12.914 1 77.5 292 GLN A CA 1
ATOM 2292 C C . GLN A 1 292 ? -20.031 -21.922 -14.055 1 77.5 292 GLN A C 1
ATOM 2294 O O . GLN A 1 292 ? -20.344 -21.703 -15.227 1 77.5 292 GLN A O 1
ATOM 2299 N N . ARG A 1 293 ? -19.047 -22.891 -13.711 1 77.19 293 ARG A N 1
ATOM 2300 C CA . ARG A 1 293 ? -18.391 -23.719 -14.703 1 77.19 293 ARG A CA 1
ATOM 2301 C C . ARG A 1 293 ? -18.469 -25.203 -14.328 1 77.19 293 ARG A C 1
ATOM 2303 O O . ARG A 1 293 ? -18.328 -25.547 -13.156 1 77.19 293 ARG A O 1
ATOM 2310 N N . PRO A 1 294 ? -18.781 -25.984 -15.383 1 69.31 294 PRO A N 1
ATOM 2311 C CA . PRO A 1 294 ? -18.859 -27.422 -15.102 1 69.31 294 PRO A CA 1
ATOM 2312 C C . PRO A 1 294 ? -17.516 -28 -14.664 1 69.31 294 PRO A C 1
ATOM 2314 O O . PRO A 1 294 ? -16.469 -27.484 -15.031 1 69.31 294 PRO A O 1
ATOM 2317 N N . PRO A 1 295 ? -17.641 -29.078 -13.844 1 67.62 295 PRO A N 1
ATOM 2318 C CA . PRO A 1 295 ? -16.406 -29.734 -13.422 1 67.62 295 PRO A CA 1
ATOM 2319 C C . PRO A 1 295 ? -15.609 -30.297 -14.602 1 67.62 295 PRO A C 1
ATOM 2321 O O . PRO A 1 295 ? -16.188 -30.719 -15.602 1 67.62 295 PRO A O 1
ATOM 2324 N N . THR A 1 296 ? -14.336 -30.094 -14.508 1 68.25 296 THR A N 1
ATOM 2325 C CA . THR A 1 296 ? -13.461 -30.672 -15.516 1 68.25 296 THR A CA 1
ATOM 2326 C C . THR A 1 296 ? -13.414 -32.188 -15.367 1 68.25 296 THR A C 1
ATOM 2328 O O . THR A 1 296 ? -13.398 -32.719 -14.25 1 68.25 296 THR A O 1
ATOM 2331 N N . GLU A 1 297 ? -13.625 -32.906 -16.547 1 70.88 297 GLU A N 1
ATOM 2332 C CA . GLU A 1 297 ? -13.516 -34.375 -16.531 1 70.88 297 GLU A CA 1
ATOM 2333 C C . GLU A 1 297 ? -12.117 -34.812 -16.938 1 70.88 297 GLU A C 1
ATOM 2335 O O . GLU A 1 297 ? -11.43 -34.125 -17.688 1 70.88 297 GLU A O 1
ATOM 2340 N N . GLY A 1 298 ? -11.633 -35.938 -16.344 1 72 298 GLY A N 1
ATOM 2341 C CA . GLY A 1 298 ? -10.352 -36.5 -16.719 1 72 298 GLY A CA 1
ATOM 2342 C C . GLY A 1 298 ? -9.234 -36.156 -15.766 1 72 298 GLY A C 1
ATOM 2343 O O . GLY A 1 298 ? -9.484 -35.625 -14.664 1 72 298 GLY A O 1
ATOM 2344 N N . PRO A 1 299 ? -7.973 -36.656 -16.156 1 78.12 299 PRO A N 1
ATOM 2345 C CA . PRO A 1 299 ? -6.82 -36.344 -15.32 1 78.12 299 PRO A CA 1
ATOM 2346 C C . PRO A 1 299 ? -6.551 -34.844 -15.258 1 78.12 299 PRO A C 1
ATOM 2348 O O . PRO A 1 299 ? -6.906 -34.094 -16.188 1 78.12 299 PRO A O 1
ATOM 2351 N N . PRO A 1 300 ? -6.023 -34.469 -14.133 1 80 300 PRO A N 1
ATOM 2352 C CA . PRO A 1 300 ? -5.723 -33.062 -14.039 1 80 300 PRO A CA 1
ATOM 2353 C C . PRO A 1 300 ? -4.809 -32.562 -15.164 1 80 300 PRO A C 1
ATOM 2355 O O . PRO A 1 300 ? -3.805 -33.219 -15.477 1 80 300 PRO A O 1
ATOM 2358 N N . PRO A 1 301 ? -5.199 -31.578 -15.766 1 78.88 301 PRO A N 1
ATOM 2359 C CA . PRO A 1 301 ? -4.34 -31.031 -16.828 1 78.88 301 PRO A CA 1
ATOM 2360 C C . PRO A 1 301 ? -3.096 -30.344 -16.266 1 78.88 301 PRO A C 1
ATOM 2362 O O . PRO A 1 301 ? -3.064 -29.969 -15.094 1 78.88 301 PRO A O 1
ATOM 2365 N N . ASP A 1 302 ? -2.002 -30.406 -17.141 1 87.94 302 ASP A N 1
ATOM 2366 C CA . ASP A 1 302 ? -0.838 -29.578 -16.828 1 87.94 302 ASP A CA 1
ATOM 2367 C C . ASP A 1 302 ? -1.225 -28.109 -16.703 1 87.94 302 ASP A C 1
ATOM 2369 O O . ASP A 1 302 ? -2.16 -27.641 -17.359 1 87.94 302 ASP A O 1
ATOM 2373 N N . PRO A 1 303 ? -0.511 -27.438 -15.844 1 93.31 303 PRO A N 1
ATOM 2374 C CA . PRO A 1 303 ? -0.802 -26.016 -15.727 1 93.31 303 PRO A CA 1
ATOM 2375 C C . PRO A 1 303 ? -0.614 -25.266 -17.047 1 93.31 303 PRO A C 1
ATOM 2377 O O . PRO A 1 303 ? 0.38 -25.469 -17.734 1 93.31 303 PRO A O 1
ATOM 2380 N N . THR A 1 304 ? -1.558 -24.484 -17.359 1 92.56 304 THR A N 1
ATOM 2381 C CA . THR A 1 304 ? -1.481 -23.609 -18.531 1 92.56 304 THR A CA 1
ATOM 2382 C C . THR A 1 304 ? -0.989 -22.219 -18.141 1 92.56 304 THR A C 1
ATOM 2384 O O . THR A 1 304 ? -1.369 -21.688 -17.094 1 92.56 304 THR A O 1
ATOM 2387 N N . VAL A 1 305 ? -0.14 -21.594 -19 1 95.94 305 VAL A N 1
ATOM 2388 C CA . VAL A 1 305 ? 0.363 -20.25 -18.75 1 95.94 305 VAL A CA 1
ATOM 2389 C C . VAL A 1 305 ? -0.53 -19.219 -19.453 1 95.94 305 VAL A C 1
ATOM 2391 O O . VAL A 1 305 ? -0.786 -19.328 -20.656 1 95.94 305 VAL A O 1
ATOM 2394 N N . HIS A 1 306 ? -1.048 -18.297 -18.734 1 94.25 306 HIS A N 1
ATOM 2395 C CA . HIS A 1 306 ? -1.854 -17.203 -19.234 1 94.25 306 HIS A CA 1
ATOM 2396 C C . HIS A 1 306 ? -1.103 -15.875 -19.141 1 94.25 306 HIS A C 1
ATOM 2398 O O . HIS A 1 306 ? -0.67 -15.484 -18.047 1 94.25 306 HIS A O 1
ATOM 2404 N N . ILE A 1 307 ? -0.925 -15.195 -20.234 1 94.12 307 ILE A N 1
ATOM 2405 C CA . ILE A 1 307 ? -0.223 -13.914 -20.25 1 94.12 307 ILE A CA 1
ATOM 2406 C C . ILE A 1 307 ? -1.222 -12.781 -20.062 1 94.12 307 ILE A C 1
ATOM 2408 O O . ILE A 1 307 ? -2.221 -12.688 -20.781 1 94.12 307 ILE A O 1
ATOM 2412 N N . GLY A 1 308 ? -0.99 -11.953 -19.047 1 92.38 308 GLY A N 1
ATOM 2413 C CA . GLY A 1 308 ? -1.93 -10.867 -18.828 1 92.38 308 GLY A CA 1
ATOM 2414 C C . GLY A 1 308 ? -1.516 -9.93 -17.719 1 92.38 308 GLY A C 1
ATOM 2415 O O . GLY A 1 308 ? -0.324 -9.711 -17.484 1 92.38 308 GLY A O 1
ATOM 2416 N N . THR A 1 309 ? -2.527 -9.273 -17.109 1 95.56 309 THR A N 1
ATOM 2417 C CA . THR A 1 309 ? -2.293 -8.242 -16.109 1 95.56 309 THR A CA 1
ATOM 2418 C C . THR A 1 309 ? -2.537 -8.797 -14.703 1 95.56 309 THR A C 1
ATOM 2420 O O . THR A 1 309 ? -3.5 -9.531 -14.477 1 95.56 309 THR A O 1
ATOM 2423 N N . ILE A 1 310 ? -1.658 -8.461 -13.805 1 97.44 310 ILE A N 1
ATOM 2424 C CA . ILE A 1 310 ? -1.846 -8.719 -12.383 1 97.44 310 ILE A CA 1
ATOM 2425 C C . ILE A 1 310 ? -2.326 -7.449 -11.688 1 97.44 310 ILE A C 1
ATOM 2427 O O . ILE A 1 310 ? -1.706 -6.391 -11.82 1 97.44 310 ILE A O 1
ATOM 2431 N N . ALA A 1 311 ? -3.453 -7.496 -11.047 1 97.69 311 ALA A N 1
ATOM 2432 C CA . ALA A 1 311 ? -3.91 -6.418 -10.172 1 97.69 311 ALA A CA 1
ATOM 2433 C C . ALA A 1 311 ? -3.344 -6.578 -8.766 1 97.69 311 ALA A C 1
ATOM 2435 O O . ALA A 1 311 ? -3.514 -7.621 -8.133 1 97.69 311 ALA A O 1
ATOM 2436 N N . SER A 1 312 ? -2.68 -5.566 -8.312 1 97.31 312 SER A N 1
ATOM 2437 C CA . SER A 1 312 ? -1.981 -5.648 -7.039 1 97.31 312 SER A CA 1
ATOM 2438 C C . SER A 1 312 ? -2.535 -4.641 -6.035 1 97.31 312 SER A C 1
ATOM 2440 O O . SER A 1 312 ? -2.855 -3.508 -6.402 1 97.31 312 SER A O 1
ATOM 2442 N N . SER A 1 313 ? -2.684 -5.031 -4.777 1 94.75 313 SER A N 1
ATOM 2443 C CA . SER A 1 313 ? -3.094 -4.184 -3.662 1 94.75 313 SER A CA 1
ATOM 2444 C C . SER A 1 313 ? -2.457 -4.645 -2.355 1 94.75 313 SER A C 1
ATOM 2446 O O . SER A 1 313 ? -1.693 -5.613 -2.336 1 94.75 313 SER A O 1
ATOM 2448 N N . ASP A 1 314 ? -2.807 -3.898 -1.263 1 92.81 314 ASP A N 1
ATOM 2449 C CA . ASP A 1 314 ? -2.23 -4.234 0.036 1 92.81 314 ASP A CA 1
ATOM 2450 C C . ASP A 1 314 ? -3.219 -5.027 0.889 1 92.81 314 ASP A C 1
ATOM 2452 O O . ASP A 1 314 ? -2.996 -5.219 2.086 1 92.81 314 ASP A O 1
ATOM 2456 N N . PHE A 1 315 ? -4.301 -5.473 0.282 1 93.12 315 PHE A N 1
ATOM 2457 C CA . PHE A 1 315 ? -5.277 -6.25 1.033 1 93.12 315 PHE A CA 1
ATOM 2458 C C . PHE A 1 315 ? -5.637 -7.531 0.294 1 93.12 315 PHE A C 1
ATOM 2460 O O . PHE A 1 315 ? -5.387 -7.652 -0.907 1 93.12 315 PHE A O 1
ATOM 2467 N N . VAL A 1 316 ? -6.137 -8.445 1.018 1 92.25 316 VAL A N 1
ATOM 2468 C CA . VAL A 1 316 ? -6.613 -9.703 0.449 1 92.25 316 VAL A CA 1
ATOM 2469 C C . VAL A 1 316 ? -8.023 -9.523 -0.104 1 92.25 316 VAL A C 1
ATOM 2471 O O . VAL A 1 316 ? -8.953 -9.195 0.643 1 92.25 316 VAL A O 1
ATOM 2474 N N . LEU A 1 317 ? -8.141 -9.781 -1.328 1 94.44 317 LEU A N 1
ATOM 2475 C CA . LEU A 1 317 ? -9.414 -9.531 -1.995 1 94.44 317 LEU A CA 1
ATOM 2476 C C . LEU A 1 317 ? -10.281 -10.781 -1.999 1 94.44 317 LEU A C 1
ATOM 2478 O O . LEU A 1 317 ? -9.859 -11.836 -2.473 1 94.44 317 LEU A O 1
ATOM 2482 N N . ARG A 1 318 ? -11.43 -10.688 -1.471 1 92.56 318 ARG A N 1
ATOM 2483 C CA . ARG A 1 318 ? -12.484 -11.695 -1.526 1 92.56 318 ARG A CA 1
ATOM 2484 C C . ARG A 1 318 ? -13.773 -11.109 -2.076 1 92.56 318 ARG A C 1
ATOM 2486 O O . ARG A 1 318 ? -14.859 -11.359 -1.543 1 92.56 318 ARG A O 1
ATOM 2493 N N . ALA A 1 319 ? -13.602 -10.234 -3.014 1 93.56 319 ALA A N 1
ATOM 2494 C CA . ALA A 1 319 ? -14.719 -9.508 -3.615 1 93.56 319 ALA A CA 1
ATOM 2495 C C . ALA A 1 319 ? -14.477 -9.25 -5.098 1 93.56 319 ALA A C 1
ATOM 2497 O O . ALA A 1 319 ? -14.695 -8.141 -5.586 1 93.56 319 ALA A O 1
ATOM 2498 N N . ARG A 1 320 ? -14.023 -10.227 -5.738 1 90.94 320 ARG A N 1
ATOM 2499 C CA . ARG A 1 320 ? -13.648 -10.125 -7.145 1 90.94 320 ARG A CA 1
ATOM 2500 C C . ARG A 1 320 ? -14.766 -9.484 -7.961 1 90.94 320 ARG A C 1
ATOM 2502 O O . ARG A 1 320 ? -14.5 -8.656 -8.836 1 90.94 320 ARG A O 1
ATOM 2509 N N . ASP A 1 321 ? -15.984 -9.789 -7.703 1 89.25 321 ASP A N 1
ATOM 2510 C CA . ASP A 1 321 ? -17.109 -9.375 -8.547 1 89.25 321 ASP A CA 1
ATOM 2511 C C . ASP A 1 321 ? -17.375 -7.875 -8.414 1 89.25 321 ASP A C 1
ATOM 2513 O O . ASP A 1 321 ? -17.922 -7.254 -9.328 1 89.25 321 ASP A O 1
ATOM 2517 N N . ARG A 1 322 ? -17 -7.328 -7.336 1 90.12 322 ARG A N 1
ATOM 2518 C CA . ARG A 1 322 ? -17.156 -5.891 -7.137 1 90.12 322 ARG A CA 1
ATOM 2519 C C . ARG A 1 322 ? -16.234 -5.102 -8.062 1 90.12 322 ARG A C 1
ATOM 2521 O O . ARG A 1 322 ? -16.469 -3.916 -8.312 1 90.12 322 ARG A O 1
ATOM 2528 N N . PHE A 1 323 ? -15.219 -5.766 -8.562 1 92.62 323 PHE A N 1
ATOM 2529 C CA . PHE A 1 323 ? -14.242 -5.094 -9.422 1 92.62 323 PHE A CA 1
ATOM 2530 C C . PHE A 1 323 ? -14.289 -5.656 -10.836 1 92.62 323 PHE A C 1
ATOM 2532 O O . PHE A 1 323 ? -13.383 -5.418 -11.633 1 92.62 323 PHE A O 1
ATOM 2539 N N . ALA A 1 324 ? -15.336 -6.43 -11.195 1 90.38 324 ALA A N 1
ATOM 2540 C CA . ALA A 1 324 ? -15.406 -7.184 -12.445 1 90.38 324 ALA A CA 1
ATOM 2541 C C . ALA A 1 324 ? -15.227 -6.266 -13.656 1 90.38 324 ALA A C 1
ATOM 2543 O O . ALA A 1 324 ? -14.484 -6.59 -14.578 1 90.38 324 ALA A O 1
ATOM 2544 N N . ALA A 1 325 ? -15.906 -5.113 -13.664 1 90.19 325 ALA A N 1
ATOM 2545 C CA . ALA A 1 325 ? -15.82 -4.188 -14.789 1 90.19 325 ALA A CA 1
ATOM 2546 C C . ALA A 1 325 ? -14.406 -3.631 -14.938 1 90.19 325 ALA A C 1
ATOM 2548 O O . ALA A 1 325 ? -13.867 -3.576 -16.047 1 90.19 325 ALA A O 1
ATOM 2549 N N . ASP A 1 326 ? -13.82 -3.205 -13.805 1 92.75 326 ASP A N 1
ATOM 2550 C CA . ASP A 1 326 ? -12.453 -2.686 -13.82 1 92.75 326 ASP A CA 1
ATOM 2551 C C . ASP A 1 326 ? -11.469 -3.75 -14.281 1 92.75 326 ASP A C 1
ATOM 2553 O O . ASP A 1 326 ? -10.57 -3.467 -15.078 1 92.75 326 ASP A O 1
ATOM 2557 N N . PHE A 1 327 ? -11.617 -4.941 -13.812 1 93.5 327 PHE A N 1
ATOM 2558 C CA . PHE A 1 327 ? -10.711 -6.035 -14.141 1 93.5 327 PHE A CA 1
ATOM 2559 C C . PHE A 1 327 ? -10.789 -6.379 -15.625 1 93.5 327 PHE A C 1
ATOM 2561 O O . PHE A 1 327 ? -9.773 -6.652 -16.266 1 93.5 327 PHE A O 1
ATOM 2568 N N . ARG A 1 328 ? -11.977 -6.34 -16.141 1 90.25 328 ARG A N 1
ATOM 2569 C CA . ARG A 1 328 ? -12.156 -6.598 -17.562 1 90.25 328 ARG A CA 1
ATOM 2570 C C . ARG A 1 328 ? -11.469 -5.523 -18.406 1 90.25 328 ARG A C 1
ATOM 2572 O O . ARG A 1 328 ? -10.773 -5.832 -19.375 1 90.25 328 ARG A O 1
ATOM 2579 N N . LEU A 1 329 ? -11.648 -4.312 -18.031 1 89.75 329 LEU A N 1
ATOM 2580 C CA . LEU A 1 329 ? -11.094 -3.174 -18.75 1 89.75 329 LEU A CA 1
ATOM 2581 C C . LEU A 1 329 ? -9.57 -3.271 -18.828 1 89.75 329 LEU A C 1
ATOM 2583 O O . LEU A 1 329 ? -8.969 -2.871 -19.828 1 89.75 329 LEU A O 1
ATOM 2587 N N . HIS A 1 330 ? -8.953 -3.857 -17.812 1 92.31 330 HIS A N 1
ATOM 2588 C CA . HIS A 1 330 ? -7.492 -3.889 -17.75 1 92.31 330 HIS A CA 1
ATOM 2589 C C . HIS A 1 330 ? -6.957 -5.285 -18.031 1 92.31 330 HIS A C 1
ATOM 2591 O O . HIS A 1 330 ? -5.77 -5.555 -17.828 1 92.31 330 HIS A O 1
ATOM 2597 N N . ASN A 1 331 ? -7.793 -6.223 -18.391 1 89.81 331 ASN A N 1
ATOM 2598 C CA . ASN A 1 331 ? -7.418 -7.602 -18.703 1 89.81 331 ASN A CA 1
ATOM 2599 C C . ASN A 1 331 ? -6.703 -8.266 -17.531 1 89.81 331 ASN A C 1
ATOM 2601 O O . ASN A 1 331 ? -5.629 -8.844 -17.703 1 89.81 331 ASN A O 1
ATOM 2605 N N . VAL A 1 332 ? -7.301 -8.047 -16.375 1 95.44 332 VAL A N 1
ATOM 2606 C CA . VAL A 1 332 ? -6.73 -8.633 -15.164 1 95.44 332 VAL A CA 1
ATOM 2607 C C . VAL A 1 332 ? -7.004 -10.133 -15.141 1 95.44 332 VAL A C 1
ATOM 2609 O O . VAL A 1 332 ? -8.148 -10.562 -15.312 1 95.44 332 VAL A O 1
ATOM 2612 N N . LEU A 1 333 ? -5.957 -10.945 -14.891 1 95.62 333 LEU A N 1
ATOM 2613 C CA . LEU A 1 333 ? -6.094 -12.398 -14.812 1 95.62 333 LEU A CA 1
ATOM 2614 C C . LEU A 1 333 ? -5.793 -12.898 -13.406 1 95.62 333 LEU A C 1
ATOM 2616 O O . LEU A 1 333 ? -6.152 -14.023 -13.047 1 95.62 333 LEU A O 1
ATOM 2620 N N . GLY A 1 334 ? -5.133 -12.078 -12.648 1 96.88 334 GLY A N 1
ATOM 2621 C CA . GLY A 1 334 ? -4.777 -12.445 -11.289 1 96.88 334 GLY A CA 1
ATOM 2622 C C . GLY A 1 334 ? -4.707 -11.25 -10.352 1 96.88 334 GLY A C 1
ATOM 2623 O O . GLY A 1 334 ? -4.484 -10.125 -10.789 1 96.88 334 GLY A O 1
ATOM 2624 N N . VAL A 1 335 ? -4.918 -11.508 -9.062 1 97.62 335 VAL A N 1
ATOM 2625 C CA . VAL A 1 335 ? -4.805 -10.484 -8.031 1 97.62 335 VAL A CA 1
ATOM 2626 C C . VAL A 1 335 ? -3.795 -10.922 -6.973 1 97.62 335 VAL A C 1
ATOM 2628 O O . VAL A 1 335 ? -3.758 -12.086 -6.586 1 97.62 335 VAL A O 1
ATOM 2631 N N . ASP A 1 336 ? -2.928 -10.055 -6.625 1 97.56 336 ASP A N 1
ATOM 2632 C CA . ASP A 1 336 ? -1.945 -10.383 -5.602 1 97.56 336 ASP A CA 1
ATOM 2633 C C . ASP A 1 336 ? -1.704 -9.203 -4.668 1 97.56 336 ASP A C 1
ATOM 2635 O O . ASP A 1 336 ? -2.482 -8.242 -4.652 1 97.56 336 ASP A O 1
ATOM 2639 N N . MET A 1 337 ? -0.639 -9.391 -3.779 1 97.44 337 MET A N 1
ATOM 2640 C CA . MET A 1 337 ? -0.439 -8.367 -2.758 1 97.44 337 MET A CA 1
ATOM 2641 C C . MET A 1 337 ? 0.966 -7.781 -2.842 1 97.44 337 MET A C 1
ATOM 2643 O O . MET A 1 337 ? 1.336 -6.926 -2.035 1 97.44 337 MET A O 1
ATOM 2647 N N . GLU A 1 338 ? 1.787 -8.242 -3.781 1 97.69 338 GLU A N 1
ATOM 2648 C CA . GLU A 1 338 ? 3.18 -7.809 -3.775 1 97.69 338 GLU A CA 1
ATOM 2649 C C . GLU A 1 338 ? 3.564 -7.172 -5.109 1 97.69 338 GLU A C 1
ATOM 2651 O O . GLU A 1 338 ? 4.539 -6.418 -5.184 1 97.69 338 GLU A O 1
ATOM 2656 N N . GLY A 1 339 ? 2.902 -7.461 -6.191 1 97.38 339 GLY A N 1
ATOM 2657 C CA . GLY A 1 339 ? 3.328 -7.125 -7.543 1 97.38 339 GLY A CA 1
ATOM 2658 C C . GLY A 1 339 ? 3.59 -5.645 -7.734 1 97.38 339 GLY A C 1
ATOM 2659 O O . GLY A 1 339 ? 4.582 -5.258 -8.352 1 97.38 339 GLY A O 1
ATOM 2660 N N . GLY A 1 340 ? 2.67 -4.824 -7.234 1 95.62 340 GLY A N 1
ATOM 2661 C CA . GLY A 1 340 ? 2.844 -3.389 -7.367 1 95.62 340 GLY A CA 1
ATOM 2662 C C . GLY A 1 340 ? 4.129 -2.881 -6.738 1 95.62 340 GLY A C 1
ATOM 2663 O O . GLY A 1 340 ? 4.812 -2.029 -7.309 1 95.62 340 GLY A O 1
ATOM 2664 N N . GLY A 1 341 ? 4.441 -3.332 -5.57 1 96.5 341 GLY A N 1
ATOM 2665 C CA . GLY A 1 341 ? 5.645 -2.92 -4.867 1 96.5 341 GLY A CA 1
ATOM 2666 C C . GLY A 1 341 ? 6.922 -3.338 -5.578 1 96.5 341 GLY A C 1
ATOM 2667 O O . GLY A 1 341 ? 7.832 -2.525 -5.754 1 96.5 341 GLY A O 1
ATOM 2668 N N . VAL A 1 342 ? 6.969 -4.602 -6.004 1 97.56 342 VAL A N 1
ATOM 2669 C CA . VAL A 1 342 ? 8.172 -5.133 -6.637 1 97.56 342 VAL A CA 1
ATOM 2670 C C . VAL A 1 342 ? 8.398 -4.438 -7.977 1 97.56 342 VAL A C 1
ATOM 2672 O O . VAL A 1 342 ? 9.531 -4.07 -8.305 1 97.56 342 VAL A O 1
ATOM 2675 N N . ARG A 1 343 ? 7.352 -4.188 -8.727 1 95.81 343 ARG A N 1
ATOM 2676 C CA . ARG A 1 343 ? 7.473 -3.516 -10.016 1 95.81 343 ARG A CA 1
ATOM 2677 C C . ARG A 1 343 ? 8 -2.096 -9.844 1 95.81 343 ARG A C 1
ATOM 2679 O O . ARG A 1 343 ? 8.844 -1.641 -10.625 1 95.81 343 ARG A O 1
ATOM 2686 N N . GLN A 1 344 ? 7.535 -1.427 -8.867 1 93.31 344 GLN A N 1
ATOM 2687 C CA . GLN A 1 344 ? 7.977 -0.052 -8.648 1 93.31 344 GLN A CA 1
ATOM 2688 C C . GLN A 1 344 ? 9.445 -0.003 -8.227 1 93.31 344 GLN A C 1
ATOM 2690 O O . GLN A 1 344 ? 10.164 0.926 -8.594 1 93.31 344 GLN A O 1
ATOM 2695 N N . ALA A 1 345 ? 9.844 -0.968 -7.449 1 94.94 345 ALA A N 1
ATOM 2696 C CA . ALA A 1 345 ? 11.219 -1.021 -6.957 1 94.94 345 ALA A CA 1
ATOM 2697 C C . ALA A 1 345 ? 12.164 -1.559 -8.023 1 94.94 345 ALA A C 1
ATOM 2699 O O . ALA A 1 345 ? 13.359 -1.246 -8.023 1 94.94 345 ALA A O 1
ATOM 2700 N N . ALA A 1 346 ? 11.648 -2.453 -8.875 1 94.81 346 ALA A N 1
ATOM 2701 C CA . ALA A 1 346 ? 12.414 -3.09 -9.945 1 94.81 346 ALA A CA 1
ATOM 2702 C C . ALA A 1 346 ? 11.688 -2.959 -11.281 1 94.81 346 ALA A C 1
ATOM 2704 O O . ALA A 1 346 ? 10.82 -3.77 -11.609 1 94.81 346 ALA A O 1
ATOM 2705 N N . TYR A 1 347 ? 12.18 -2.051 -12.016 1 91.5 347 TYR A N 1
ATOM 2706 C CA . TYR A 1 347 ? 11.523 -1.685 -13.266 1 91.5 347 TYR A CA 1
ATOM 2707 C C . TYR A 1 347 ? 11.406 -2.889 -14.188 1 91.5 347 TYR A C 1
ATOM 2709 O O . TYR A 1 347 ? 10.352 -3.119 -14.781 1 91.5 347 TYR A O 1
ATOM 2717 N N . SER A 1 348 ? 12.453 -3.664 -14.352 1 95.56 348 SER A N 1
ATOM 2718 C CA . SER A 1 348 ? 12.414 -4.887 -15.148 1 95.56 348 SER A CA 1
ATOM 2719 C C . SER A 1 348 ? 11.961 -6.078 -14.305 1 95.56 348 SER A C 1
ATOM 2721 O O . SER A 1 348 ? 12.789 -6.844 -13.805 1 95.56 348 SER A O 1
ATOM 2723 N N . CYS A 1 349 ? 10.641 -6.184 -14.172 1 97.31 349 CYS A N 1
ATOM 2724 C CA . CYS A 1 349 ? 10.062 -7.223 -13.328 1 97.31 349 CYS A CA 1
ATOM 2725 C C . CYS A 1 349 ? 8.938 -7.957 -14.047 1 97.31 349 CYS A C 1
ATOM 2727 O O . CYS A 1 349 ? 8.141 -7.336 -14.75 1 97.31 349 CYS A O 1
ATOM 2729 N N . ILE A 1 350 ? 8.898 -9.258 -13.969 1 98.12 350 ILE A N 1
ATOM 2730 C CA . ILE A 1 350 ? 7.789 -10.086 -14.414 1 98.12 350 ILE A CA 1
ATOM 2731 C C . ILE A 1 350 ? 7.18 -10.82 -13.219 1 98.12 350 ILE A C 1
ATOM 2733 O O . ILE A 1 350 ? 7.902 -11.328 -12.359 1 98.12 350 ILE A O 1
ATOM 2737 N N . VAL A 1 351 ? 5.895 -10.797 -13.148 1 98.56 351 VAL A N 1
ATOM 2738 C CA . VAL A 1 351 ? 5.191 -11.531 -12.094 1 98.56 351 VAL A CA 1
ATOM 2739 C C . VAL A 1 351 ? 4.699 -12.867 -12.641 1 98.56 351 VAL A C 1
ATOM 2741 O O . VAL A 1 351 ? 3.986 -12.914 -13.641 1 98.56 351 VAL A O 1
ATOM 2744 N N . ILE A 1 352 ? 5.102 -13.953 -12.016 1 98.88 352 ILE A N 1
ATOM 2745 C CA . ILE A 1 352 ? 4.703 -15.305 -12.375 1 98.88 352 ILE A CA 1
ATOM 2746 C C . ILE A 1 352 ? 4.016 -15.977 -11.188 1 98.88 352 ILE A C 1
ATOM 2748 O O . ILE A 1 352 ? 4.68 -16.438 -10.258 1 98.88 352 ILE A O 1
ATOM 2752 N N . LYS A 1 353 ? 2.729 -16.031 -11.234 1 98.75 353 LYS A N 1
ATOM 2753 C CA . LYS A 1 353 ? 1.987 -16.547 -10.086 1 98.75 353 LYS A CA 1
ATOM 2754 C C . LYS A 1 353 ? 0.906 -17.531 -10.523 1 98.75 353 LYS A C 1
ATOM 2756 O O . LYS A 1 353 ? 0.268 -17.344 -11.562 1 98.75 353 LYS A O 1
ATOM 2761 N N . ALA A 1 354 ? 0.74 -18.531 -9.727 1 98.44 354 ALA A N 1
ATOM 2762 C CA . ALA A 1 354 ? -0.257 -19.547 -10.039 1 98.44 354 ALA A CA 1
ATOM 2763 C C . ALA A 1 354 ? -1.526 -19.344 -9.219 1 98.44 354 ALA A C 1
ATOM 2765 O O . ALA A 1 354 ? -1.462 -18.953 -8.047 1 98.44 354 ALA A O 1
ATOM 2766 N N . ALA A 1 355 ? -2.639 -19.719 -9.781 1 96.56 355 ALA A N 1
ATOM 2767 C CA . ALA A 1 355 ? -3.963 -19.484 -9.211 1 96.56 355 ALA A CA 1
ATOM 2768 C C . ALA A 1 355 ? -4.258 -20.469 -8.086 1 96.56 355 ALA A C 1
ATOM 2770 O O . ALA A 1 355 ? -4.117 -21.688 -8.266 1 96.56 355 ALA A O 1
ATOM 2771 N N . VAL A 1 356 ? -4.734 -19.953 -6.926 1 96.25 356 VAL A N 1
ATOM 2772 C CA . VAL A 1 356 ? -5.035 -20.828 -5.797 1 96.25 356 VAL A CA 1
ATOM 2773 C C . VAL A 1 356 ? -6.512 -20.703 -5.426 1 96.25 356 VAL A C 1
ATOM 2775 O O . VAL A 1 356 ? -7.059 -21.562 -4.73 1 96.25 356 VAL A O 1
ATOM 2778 N N . ASP A 1 357 ? -7.148 -19.625 -5.809 1 92.94 357 ASP A N 1
ATOM 2779 C CA . ASP A 1 357 ? -8.562 -19.344 -5.59 1 92.94 357 ASP A CA 1
ATOM 2780 C C . ASP A 1 357 ? -9.094 -18.344 -6.625 1 92.94 357 ASP A C 1
ATOM 2782 O O . ASP A 1 357 ? -8.367 -17.953 -7.539 1 92.94 357 ASP A O 1
ATOM 2786 N N . TYR A 1 358 ? -10.328 -18.016 -6.516 1 92.06 358 TYR A N 1
ATOM 2787 C CA . TYR A 1 358 ? -10.914 -17.125 -7.508 1 92.06 358 TYR A CA 1
ATOM 2788 C C . TYR A 1 358 ? -11.227 -15.758 -6.902 1 92.06 358 TYR A C 1
ATOM 2790 O O . TYR A 1 358 ? -12.117 -15.047 -7.379 1 92.06 358 TYR A O 1
ATOM 2798 N N . ALA A 1 359 ? -10.516 -15.406 -5.824 1 93 359 ALA A N 1
ATOM 2799 C CA . ALA A 1 359 ? -10.625 -14.117 -5.148 1 93 359 ALA A CA 1
ATOM 2800 C C . ALA A 1 359 ? -12.07 -13.812 -4.773 1 93 359 ALA A C 1
ATOM 2802 O O . ALA A 1 359 ? -12.523 -12.672 -4.926 1 93 359 ALA A O 1
ATOM 2803 N N . ASP A 1 360 ? -12.852 -14.75 -4.453 1 90.12 360 ASP A N 1
ATOM 2804 C CA . ASP A 1 360 ? -14.227 -14.625 -3.961 1 90.12 360 ASP A CA 1
ATOM 2805 C C . ASP A 1 360 ? -14.32 -15.047 -2.498 1 90.12 360 ASP A C 1
ATOM 2807 O O . ASP A 1 360 ? -13.305 -15.188 -1.815 1 90.12 360 ASP A O 1
ATOM 2811 N N . THR A 1 361 ? -15.523 -15.148 -1.955 1 88.12 361 THR A N 1
ATOM 2812 C CA . THR A 1 361 ? -15.703 -15.383 -0.526 1 88.12 361 THR A CA 1
ATOM 2813 C C . THR A 1 361 ? -15.438 -16.844 -0.18 1 88.12 361 THR A C 1
ATOM 2815 O O . THR A 1 361 ? -15.383 -17.203 0.996 1 88.12 361 THR A O 1
ATOM 2818 N N . HIS A 1 362 ? -15.219 -17.719 -1.201 1 80.44 362 HIS A N 1
ATOM 2819 C CA . HIS A 1 362 ? -15.078 -19.141 -0.979 1 80.44 362 HIS A CA 1
ATOM 2820 C C . HIS A 1 362 ? -13.609 -19.562 -0.968 1 80.44 362 HIS A C 1
ATOM 2822 O O . HIS A 1 362 ? -13.297 -20.75 -1.115 1 80.44 362 HIS A O 1
ATOM 2828 N N . LYS A 1 363 ? -12.805 -18.828 -0.49 1 65.81 363 LYS A N 1
ATOM 2829 C CA . LYS A 1 363 ? -11.383 -19.109 -0.586 1 65.81 363 LYS A CA 1
ATOM 2830 C C . LYS A 1 363 ? -11.039 -20.453 0.067 1 65.81 363 LYS A C 1
ATOM 2832 O O . LYS A 1 363 ? -11.57 -20.781 1.128 1 65.81 363 LYS A O 1
ATOM 2837 N N . ASN A 1 364 ? -10.43 -21.391 -0.789 1 70.75 364 ASN A N 1
ATOM 2838 C CA . ASN A 1 364 ? -9.883 -22.625 -0.238 1 70.75 364 ASN A CA 1
ATOM 2839 C C . ASN A 1 364 ? -8.359 -22.656 -0.362 1 70.75 364 ASN A C 1
ATOM 2841 O O . ASN A 1 364 ? -7.789 -22.031 -1.25 1 70.75 364 ASN A O 1
ATOM 2845 N N . ARG A 1 365 ? -7.664 -23.297 0.579 1 75.94 365 ARG A N 1
ATOM 2846 C CA . ARG A 1 365 ? -6.207 -23.266 0.681 1 75.94 365 ARG A CA 1
ATOM 2847 C C . ARG A 1 365 ? -5.602 -24.562 0.141 1 75.94 365 ARG A C 1
ATOM 2849 O O . ARG A 1 365 ? -4.398 -24.781 0.271 1 75.94 365 ARG A O 1
ATOM 2856 N N . VAL A 1 366 ? -6.293 -25.328 -0.685 1 88.44 366 VAL A N 1
ATOM 2857 C CA . VAL A 1 366 ? -5.816 -26.672 -0.984 1 88.44 366 VAL A CA 1
ATOM 2858 C C . VAL A 1 366 ? -4.824 -26.625 -2.145 1 88.44 366 VAL A C 1
ATOM 2860 O O . VAL A 1 366 ? -3.971 -27.5 -2.277 1 88.44 366 VAL A O 1
ATOM 2863 N N . PHE A 1 367 ? -4.879 -25.656 -2.947 1 93.62 367 PHE A N 1
ATOM 2864 C CA . PHE A 1 367 ? -4.035 -25.578 -4.137 1 93.62 367 PHE A CA 1
ATOM 2865 C C . PHE A 1 367 ? -2.707 -24.906 -3.812 1 93.62 367 PHE A C 1
ATOM 2867 O O . PHE A 1 367 ? -1.837 -24.781 -4.68 1 93.62 367 PHE A O 1
ATOM 2874 N N . GLY A 1 368 ? -2.406 -24.484 -2.635 1 96.19 368 GLY A N 1
ATOM 2875 C CA . GLY A 1 368 ? -1.293 -23.625 -2.268 1 96.19 368 GLY A CA 1
ATOM 2876 C C . GLY A 1 368 ? 0.054 -24.172 -2.691 1 96.19 368 GLY A C 1
ATOM 2877 O O . GLY A 1 368 ? 0.797 -23.531 -3.428 1 96.19 368 GLY A O 1
ATOM 2878 N N . HIS A 1 369 ? 0.362 -25.406 -2.289 1 97.25 369 HIS A N 1
ATOM 2879 C CA . HIS A 1 369 ? 1.66 -26 -2.576 1 97.25 369 HIS A CA 1
ATOM 2880 C C . HIS A 1 369 ? 1.795 -26.344 -4.059 1 97.25 369 HIS A C 1
ATOM 2882 O O . HIS A 1 369 ? 2.844 -26.109 -4.66 1 97.25 369 HIS A O 1
ATOM 2888 N N . TYR A 1 370 ? 0.751 -26.938 -4.633 1 97.5 370 TYR A N 1
ATOM 2889 C CA . TYR A 1 370 ? 0.775 -27.266 -6.055 1 97.5 370 TYR A CA 1
ATOM 2890 C C . TYR A 1 370 ? 0.998 -26 -6.895 1 97.5 370 TYR A C 1
ATOM 2892 O O . TYR A 1 370 ? 1.813 -26.016 -7.82 1 97.5 370 TYR A O 1
ATOM 2900 N N . ALA A 1 371 ? 0.238 -24.953 -6.551 1 98.06 371 ALA A N 1
ATOM 2901 C CA . ALA A 1 371 ? 0.335 -23.688 -7.285 1 98.06 371 ALA A CA 1
ATOM 2902 C C . ALA A 1 371 ? 1.73 -23.078 -7.156 1 98.06 371 ALA A C 1
ATOM 2904 O O . ALA A 1 371 ? 2.291 -22.578 -8.133 1 98.06 371 ALA A O 1
ATOM 2905 N N . ALA A 1 372 ? 2.268 -23.094 -5.969 1 98.5 372 ALA A N 1
ATOM 2906 C CA . ALA A 1 372 ? 3.625 -22.594 -5.766 1 98.5 372 ALA A CA 1
ATOM 2907 C C . ALA A 1 372 ? 4.621 -23.344 -6.645 1 98.5 372 ALA A C 1
ATOM 2909 O O . ALA A 1 372 ? 5.488 -22.734 -7.27 1 98.5 372 ALA A O 1
ATOM 2910 N N . ALA A 1 373 ? 4.492 -24.656 -6.703 1 98.62 373 ALA A N 1
ATOM 2911 C CA . ALA A 1 373 ? 5.367 -25.484 -7.527 1 98.62 373 ALA A CA 1
ATOM 2912 C C . ALA A 1 373 ? 5.188 -25.172 -9.008 1 98.62 373 ALA A C 1
ATOM 2914 O O . ALA A 1 373 ? 6.168 -25.109 -9.758 1 98.62 373 ALA A O 1
ATOM 2915 N N . ALA A 1 374 ? 3.957 -25.031 -9.398 1 98.62 374 ALA A N 1
ATOM 2916 C CA . ALA A 1 374 ? 3.668 -24.703 -10.797 1 98.62 374 ALA A CA 1
ATOM 2917 C C . ALA A 1 374 ? 4.312 -23.375 -11.195 1 98.62 374 ALA A C 1
ATOM 2919 O O . ALA A 1 374 ? 4.957 -23.297 -12.242 1 98.62 374 ALA A O 1
ATOM 2920 N N . ALA A 1 375 ? 4.113 -22.359 -10.391 1 98.88 375 ALA A N 1
ATOM 2921 C CA . ALA A 1 375 ? 4.691 -21.047 -10.672 1 98.88 375 ALA A CA 1
ATOM 2922 C C . ALA A 1 375 ? 6.215 -21.125 -10.758 1 98.88 375 ALA A C 1
ATOM 2924 O O . ALA A 1 375 ? 6.82 -20.562 -11.672 1 98.88 375 ALA A O 1
ATOM 2925 N N . ALA A 1 376 ? 6.836 -21.781 -9.805 1 98.88 376 ALA A N 1
ATOM 2926 C CA . ALA A 1 376 ? 8.289 -21.938 -9.805 1 98.88 376 ALA A CA 1
ATOM 2927 C C . ALA A 1 376 ? 8.758 -22.641 -11.07 1 98.88 376 ALA A C 1
ATOM 2929 O O . ALA A 1 376 ? 9.766 -22.25 -11.672 1 98.88 376 ALA A O 1
ATOM 2930 N N . SER A 1 377 ? 8.062 -23.656 -11.469 1 98.81 377 SER A N 1
ATOM 2931 C CA . SER A 1 377 ? 8.414 -24.453 -12.648 1 98.81 377 SER A CA 1
ATOM 2932 C C . SER A 1 377 ? 8.312 -23.625 -13.922 1 98.81 377 SER A C 1
ATOM 2934 O O . SER A 1 377 ? 9.18 -23.703 -14.797 1 98.81 377 SER A O 1
ATOM 2936 N N . VAL A 1 378 ? 7.27 -22.859 -14 1 98.75 378 VAL A N 1
ATOM 2937 C CA . VAL A 1 378 ? 7.098 -22 -15.172 1 98.75 378 VAL A CA 1
ATOM 2938 C C . VAL A 1 378 ? 8.195 -20.938 -15.195 1 98.75 378 VAL A C 1
ATOM 2940 O O . VAL A 1 378 ? 8.727 -20.609 -16.266 1 98.75 378 VAL A O 1
ATOM 2943 N N . ALA A 1 379 ? 8.508 -20.391 -14.039 1 98.81 379 ALA A N 1
ATOM 2944 C CA . ALA A 1 379 ? 9.586 -19.406 -13.969 1 98.81 379 ALA A CA 1
ATOM 2945 C C . ALA A 1 379 ? 10.883 -19.969 -14.539 1 98.81 379 ALA A C 1
ATOM 2947 O O . ALA A 1 379 ? 11.547 -19.328 -15.344 1 98.81 379 ALA A O 1
ATOM 2948 N N . LYS A 1 380 ? 11.219 -21.156 -14.102 1 98.69 380 LYS A N 1
ATOM 2949 C CA . LYS A 1 380 ? 12.461 -21.75 -14.57 1 98.69 380 LYS A CA 1
ATOM 2950 C C . LYS A 1 380 ? 12.375 -22.094 -16.062 1 98.69 380 LYS A C 1
ATOM 2952 O O . LYS A 1 380 ? 13.32 -21.844 -16.812 1 98.69 380 LYS A O 1
ATOM 2957 N N . GLY A 1 381 ? 11.258 -22.719 -16.484 1 98.44 381 GLY A N 1
ATOM 2958 C CA . GLY A 1 381 ? 11.07 -23.016 -17.891 1 98.44 381 GLY A CA 1
ATOM 2959 C C . GLY A 1 381 ? 11.172 -21.797 -18.781 1 98.44 381 GLY A C 1
ATOM 2960 O O . GLY A 1 381 ? 11.766 -21.859 -19.859 1 98.44 381 GLY A O 1
ATOM 2961 N N . PHE A 1 382 ? 10.594 -20.703 -18.328 1 98.25 382 PHE A N 1
ATOM 2962 C CA . PHE A 1 382 ? 10.641 -19.438 -19.047 1 98.25 382 PHE A CA 1
ATOM 2963 C C . PHE A 1 382 ? 12.086 -18.953 -19.203 1 98.25 382 PHE A C 1
ATOM 2965 O O . PHE A 1 382 ? 12.508 -18.594 -20.297 1 98.25 382 PHE A O 1
ATOM 2972 N N . LEU A 1 383 ? 12.812 -18.922 -18.141 1 98.38 383 LEU A N 1
ATOM 2973 C CA . LEU A 1 383 ? 14.188 -18.438 -18.172 1 98.38 383 LEU A CA 1
ATOM 2974 C C . LEU A 1 383 ? 15.039 -19.281 -19.125 1 98.38 383 LEU A C 1
ATOM 2976 O O . LEU A 1 383 ? 15.797 -18.75 -19.922 1 98.38 383 LEU A O 1
ATOM 2980 N N . GLU A 1 384 ? 14.883 -20.609 -19.078 1 97.69 384 GLU A N 1
ATOM 2981 C CA . GLU A 1 384 ? 15.68 -21.516 -19.891 1 97.69 384 GLU A CA 1
ATOM 2982 C C . GLU A 1 384 ? 15.367 -21.344 -21.375 1 97.69 384 GLU A C 1
ATOM 2984 O O . GLU A 1 384 ? 16.234 -21.562 -22.234 1 97.69 384 GLU A O 1
ATOM 2989 N N . THR A 1 385 ? 14.219 -20.906 -21.625 1 97.06 385 THR A N 1
ATOM 2990 C CA . THR A 1 385 ? 13.773 -20.859 -23.016 1 97.06 385 THR A CA 1
ATOM 2991 C C . THR A 1 385 ? 13.961 -19.469 -23.609 1 97.06 385 THR A C 1
ATOM 2993 O O . THR A 1 385 ? 14.43 -19.328 -24.734 1 97.06 385 THR A O 1
ATOM 2996 N N . LEU A 1 386 ? 13.602 -18.422 -22.859 1 96.94 386 LEU A N 1
ATOM 2997 C CA . LEU A 1 386 ? 13.445 -17.109 -23.484 1 96.94 386 LEU A CA 1
ATOM 2998 C C . LEU A 1 386 ? 14.438 -16.109 -22.906 1 96.94 386 LEU A C 1
ATOM 3000 O O . LEU A 1 386 ? 14.625 -15.023 -23.453 1 96.94 386 LEU A O 1
ATOM 3004 N N . PHE A 1 387 ? 15.039 -16.438 -21.766 1 96.31 387 PHE A N 1
ATOM 3005 C CA . PHE A 1 387 ? 15.984 -15.523 -21.156 1 96.31 387 PHE A CA 1
ATOM 3006 C C . PHE A 1 387 ? 17.188 -16.281 -20.594 1 96.31 387 PHE A C 1
ATOM 3008 O O . PHE A 1 387 ? 17.5 -16.172 -19.406 1 96.31 387 PHE A O 1
ATOM 3015 N N . PRO A 1 388 ? 17.875 -17.031 -21.438 1 93.62 388 PRO A N 1
ATOM 3016 C CA . PRO A 1 388 ? 19.062 -17.766 -20.969 1 93.62 388 PRO A CA 1
ATOM 3017 C C . PRO A 1 388 ? 20.203 -16.828 -20.562 1 93.62 388 PRO A C 1
ATOM 3019 O O . PRO A 1 388 ? 20.219 -15.656 -20.969 1 93.62 388 PRO A O 1
ATOM 3022 N N . PRO A 1 389 ? 21.031 -17.297 -19.641 1 88.88 389 PRO A N 1
ATOM 3023 C CA . PRO A 1 389 ? 22.141 -16.422 -19.234 1 88.88 389 PRO A CA 1
ATOM 3024 C C . PRO A 1 389 ? 23.047 -16.047 -20.391 1 88.88 389 PRO A C 1
ATOM 3026 O O . PRO A 1 389 ? 23.172 -16.812 -21.375 1 88.88 389 PRO A O 1
ATOM 3029 N N . GLY A 1 390 ? 23.469 -14.742 -20.359 1 70.88 390 GLY A N 1
ATOM 3030 C CA . GLY A 1 390 ? 24.391 -14.289 -21.391 1 70.88 390 GLY A CA 1
ATOM 3031 C C . GLY A 1 390 ? 25.688 -15.078 -21.422 1 70.88 390 GLY A C 1
ATOM 3032 O O . GLY A 1 390 ? 26.078 -15.664 -20.422 1 70.88 390 GLY A O 1
ATOM 3033 N N . THR A 1 391 ? 26.125 -15.391 -22.578 1 53.69 391 THR A N 1
ATOM 3034 C CA . THR A 1 391 ? 27.453 -15.961 -22.812 1 53.69 391 THR A CA 1
ATOM 3035 C C . THR A 1 391 ? 28.547 -14.969 -22.422 1 53.69 391 THR A C 1
ATOM 3037 O O . THR A 1 391 ? 28.344 -13.75 -22.516 1 53.69 391 THR A O 1
ATOM 3040 N N . MET B 1 1 ? -70.562 46.094 -7.426 1 21.91 1 MET B N 1
ATOM 3041 C CA . MET B 1 1 ? -69.938 46.719 -8.578 1 21.91 1 MET B CA 1
ATOM 3042 C C . MET B 1 1 ? -68.625 47.406 -8.156 1 21.91 1 MET B C 1
ATOM 3044 O O . MET B 1 1 ? -67.812 47.781 -9.008 1 21.91 1 MET B O 1
ATOM 3048 N N . SER B 1 2 ? -68.625 47.906 -6.902 1 23.2 2 SER B N 1
ATOM 3049 C CA . SER B 1 2 ? -67.812 49.062 -6.496 1 23.2 2 SER B CA 1
ATOM 3050 C C . SER B 1 2 ? -66.312 48.75 -6.461 1 23.2 2 SER B C 1
ATOM 3052 O O . SER B 1 2 ? -65.938 47.719 -5.887 1 23.2 2 SER B O 1
ATOM 3054 N N . ASP B 1 3 ? -65.562 49.312 -7.41 1 25.3 3 ASP B N 1
ATOM 3055 C CA . ASP B 1 3 ? -64.312 49.219 -8.141 1 25.3 3 ASP B CA 1
ATOM 3056 C C . ASP B 1 3 ? -63.125 49.688 -7.27 1 25.3 3 ASP B C 1
ATOM 3058 O O . ASP B 1 3 ? -62.938 50.906 -7.082 1 25.3 3 ASP B O 1
ATOM 3062 N N . PRO B 1 4 ? -63.094 49.188 -5.973 1 28.61 4 PRO B N 1
ATOM 3063 C CA . PRO B 1 4 ? -62.312 49.969 -5.016 1 28.61 4 PRO B CA 1
ATOM 3064 C C . PRO B 1 4 ? -60.875 50.219 -5.488 1 28.61 4 PRO B C 1
ATOM 3066 O O . PRO B 1 4 ? -60.312 49.375 -6.195 1 28.61 4 PRO B O 1
ATOM 3069 N N . THR B 1 5 ? -60.562 51.438 -5.781 1 26 5 THR B N 1
ATOM 3070 C CA . THR B 1 5 ? -59.469 52.219 -6.352 1 26 5 THR B CA 1
ATOM 3071 C C . THR B 1 5 ? -58.156 51.906 -5.625 1 26 5 THR B C 1
ATOM 3073 O O . THR B 1 5 ? -58.031 52.156 -4.422 1 26 5 THR B O 1
ATOM 3076 N N . GLY B 1 6 ? -57.5 50.688 -5.887 1 25.83 6 GLY B N 1
ATOM 3077 C CA . GLY B 1 6 ? -56.375 50 -5.301 1 25.83 6 GLY B CA 1
ATOM 3078 C C . GLY B 1 6 ? -55.094 50.812 -5.309 1 25.83 6 GLY B C 1
ATOM 3079 O O . GLY B 1 6 ? -54.531 51.062 -6.367 1 25.83 6 GLY B O 1
ATOM 3080 N N . GLN B 1 7 ? -55.094 51.906 -4.449 1 23.72 7 GLN B N 1
ATOM 3081 C CA . GLN B 1 7 ? -54.094 52.969 -4.473 1 23.72 7 GLN B CA 1
ATOM 3082 C C . GLN B 1 7 ? -52.688 52.375 -4.422 1 23.72 7 GLN B C 1
ATOM 3084 O O . GLN B 1 7 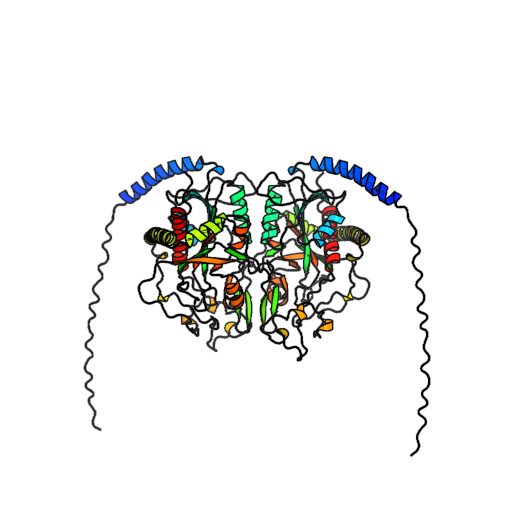? -52.375 51.562 -3.559 1 23.72 7 GLN B O 1
ATOM 3089 N N . THR B 1 8 ? -51.906 52.375 -5.527 1 25.38 8 THR B N 1
ATOM 3090 C CA . THR B 1 8 ? -50.656 51.812 -5.969 1 25.38 8 THR B CA 1
ATOM 3091 C C . THR B 1 8 ? -49.469 52.531 -5.293 1 25.38 8 THR B C 1
ATOM 3093 O O . THR B 1 8 ? -49.156 53.688 -5.617 1 25.38 8 THR B O 1
ATOM 3096 N N . THR B 1 9 ? -49.531 52.688 -3.896 1 25.86 9 THR B N 1
ATOM 3097 C CA . THR B 1 9 ? -48.562 53.656 -3.414 1 25.86 9 THR B CA 1
ATOM 3098 C C . THR B 1 9 ? -47.156 53.312 -3.865 1 25.86 9 THR B C 1
ATOM 3100 O O . THR B 1 9 ? -46.75 52.156 -3.824 1 25.86 9 THR B O 1
ATOM 3103 N N . PRO B 1 10 ? -46.438 54.281 -4.531 1 24.23 10 PRO B N 1
ATOM 3104 C CA . PRO B 1 10 ? -45.156 54.188 -5.273 1 24.23 10 PRO B CA 1
ATOM 3105 C C . PRO B 1 10 ? -43.969 53.844 -4.383 1 24.23 10 PRO B C 1
ATOM 3107 O O . PRO B 1 10 ? -43.875 54.344 -3.26 1 24.23 10 PRO B O 1
ATOM 3110 N N . VAL B 1 11 ? -43.594 52.562 -4.281 1 23.61 11 VAL B N 1
ATOM 3111 C CA . VAL B 1 11 ? -42.531 52.031 -3.418 1 23.61 11 VAL B CA 1
ATOM 3112 C C . VAL B 1 11 ? -41.25 52.812 -3.635 1 23.61 11 VAL B C 1
ATOM 3114 O O . VAL B 1 11 ? -40.75 52.906 -4.758 1 23.61 11 VAL B O 1
ATOM 3117 N N . SER B 1 12 ? -41.031 53.906 -2.951 1 21.2 12 SER B N 1
ATOM 3118 C CA . SER B 1 12 ? -39.906 54.812 -3.059 1 21.2 12 SER B CA 1
ATOM 3119 C C . SER B 1 12 ? -38.594 54.031 -3.045 1 21.2 12 SER B C 1
ATOM 3121 O O . SER B 1 12 ? -38.5 52.938 -2.432 1 21.2 12 SER B O 1
ATOM 3123 N N . SER B 1 13 ? -37.688 54.188 -4.066 1 21.88 13 SER B N 1
ATOM 3124 C CA . SER B 1 13 ? -36.406 53.688 -4.543 1 21.88 13 SER B CA 1
ATOM 3125 C C . SER B 1 13 ? -35.312 53.906 -3.51 1 21.88 13 SER B C 1
ATOM 3127 O O . SER B 1 13 ? -34.906 55.031 -3.256 1 21.88 13 SER B O 1
ATOM 3129 N N . ALA B 1 14 ? -35.5 53.312 -2.256 1 23.11 14 ALA B N 1
ATOM 3130 C CA . ALA B 1 14 ? -34.562 53.625 -1.19 1 23.11 14 ALA B CA 1
ATOM 3131 C C . ALA B 1 14 ? -33.125 53.531 -1.703 1 23.11 14 ALA B C 1
ATOM 3133 O O . ALA B 1 14 ? -32.688 52.5 -2.23 1 23.11 14 ALA B O 1
ATOM 3134 N N . GLY B 1 15 ? -32.531 54.625 -2.262 1 21.72 15 GLY B N 1
ATOM 3135 C CA . GLY B 1 15 ? -31.203 54.875 -2.771 1 21.72 15 GLY B CA 1
ATOM 3136 C C . GLY B 1 15 ? -30.109 54.438 -1.813 1 21.72 15 GLY B C 1
ATOM 3137 O O . GLY B 1 15 ? -29.969 55 -0.725 1 21.72 15 GLY B O 1
ATOM 3138 N N . SER B 1 16 ? -30.031 53.094 -1.463 1 23.69 16 SER B N 1
ATOM 3139 C CA . SER B 1 16 ? -29.094 52.656 -0.432 1 23.69 16 SER B CA 1
ATOM 3140 C C . SER B 1 16 ? -27.719 53.25 -0.66 1 23.69 16 SER B C 1
ATOM 3142 O O . SER B 1 16 ? -27.156 53.156 -1.757 1 23.69 16 SER B O 1
ATOM 3144 N N . ASN B 1 17 ? -27.453 54.438 -0.123 1 22.45 17 ASN B N 1
ATOM 3145 C CA . ASN B 1 17 ? -26.188 55.156 -0.115 1 22.45 17 ASN B CA 1
ATOM 3146 C C . ASN B 1 17 ? -25.016 54.219 0.265 1 22.45 17 ASN B C 1
ATOM 3148 O O . ASN B 1 17 ? -24.891 53.844 1.426 1 22.45 17 ASN B O 1
ATOM 3152 N N . VAL B 1 18 ? -24.75 53.219 -0.497 1 24.44 18 VAL B N 1
ATOM 3153 C CA . VAL B 1 18 ? -23.625 52.312 -0.292 1 24.44 18 VAL B CA 1
ATOM 3154 C C . VAL B 1 18 ? -22.344 53.094 -0.066 1 24.44 18 VAL B C 1
ATOM 3156 O O . VAL B 1 18 ? -21.953 53.906 -0.905 1 24.44 18 VAL B O 1
ATOM 3159 N N . PRO B 1 19 ? -22.062 53.469 1.223 1 21.48 19 PRO B N 1
ATOM 3160 C CA . PRO B 1 19 ? -20.875 54.281 1.419 1 21.48 19 PRO B CA 1
ATOM 3161 C C . PRO B 1 19 ? -19.672 53.781 0.628 1 21.48 19 PRO B C 1
ATOM 3163 O O . PRO B 1 19 ? -19.531 52.594 0.411 1 21.48 19 PRO B O 1
ATOM 3166 N N . GLN B 1 20 ? -19.156 54.625 -0.321 1 23.59 20 GLN B N 1
ATOM 3167 C CA . GLN B 1 20 ? -17.969 54.438 -1.165 1 23.59 20 GLN B CA 1
ATOM 3168 C C . GLN B 1 20 ? -16.75 54.062 -0.334 1 23.59 20 GLN B C 1
ATOM 3170 O O . GLN B 1 20 ? -16.297 54.844 0.506 1 23.59 20 GLN B O 1
ATOM 3175 N N . PHE B 1 21 ? -16.688 52.812 0.128 1 22.8 21 PHE B N 1
ATOM 3176 C CA . PHE B 1 21 ? -15.516 52.438 0.893 1 22.8 21 PHE B CA 1
ATOM 3177 C C . PHE B 1 21 ? -14.242 52.938 0.2 1 22.8 21 PHE B C 1
ATOM 3179 O O . PHE B 1 21 ? -14.062 52.719 -1 1 22.8 21 PHE B O 1
ATOM 3186 N N . LEU B 1 22 ? -13.695 54.031 0.624 1 22.42 22 LEU B N 1
ATOM 3187 C CA . LEU B 1 22 ? -12.461 54.656 0.167 1 22.42 22 LEU B CA 1
ATOM 3188 C C . LEU B 1 22 ? -11.391 53.625 -0.138 1 22.42 22 LEU B C 1
ATOM 3190 O O . LEU B 1 22 ? -11.227 52.656 0.617 1 22.42 22 LEU B O 1
ATOM 3194 N N . ARG B 1 23 ? -10.977 53.625 -1.408 1 24.83 23 ARG B N 1
ATOM 3195 C CA . ARG B 1 23 ? -9.875 52.906 -2.035 1 24.83 23 ARG B CA 1
ATOM 3196 C C . ARG B 1 23 ? -8.586 53.094 -1.246 1 24.83 23 ARG B C 1
ATOM 3198 O O . ARG B 1 23 ? -8.172 54.219 -0.972 1 24.83 23 ARG B O 1
ATOM 3205 N N . PRO B 1 24 ? -8.281 52.125 -0.34 1 23.2 24 PRO B N 1
ATOM 3206 C CA . PRO B 1 24 ? -7.039 52.469 0.37 1 23.2 24 PRO B CA 1
ATOM 3207 C C . PRO B 1 24 ? -5.953 53 -0.555 1 23.2 24 PRO B C 1
ATOM 3209 O O . PRO B 1 24 ? -5.891 52.625 -1.729 1 23.2 24 PRO B O 1
ATOM 3212 N N . THR B 1 25 ? -5.566 54.188 -0.511 1 25.66 25 THR B N 1
ATOM 3213 C CA . THR B 1 25 ? -4.391 54.812 -1.118 1 25.66 25 THR B CA 1
ATOM 3214 C C . THR B 1 25 ? -3.189 53.875 -1.046 1 25.66 25 THR B C 1
ATOM 3216 O O . THR B 1 25 ? -2.898 53.312 0.011 1 25.66 25 THR B O 1
ATOM 3219 N N . GLN B 1 26 ? -2.617 53.5 -2.24 1 26.23 26 GLN B N 1
ATOM 3220 C CA . GLN B 1 26 ? -1.462 52.719 -2.678 1 26.23 26 GLN B CA 1
ATOM 3221 C C . GLN B 1 26 ? -0.173 53.25 -2.064 1 26.23 26 GLN B C 1
ATOM 3223 O O . GLN B 1 26 ? 0.429 54.188 -2.596 1 26.23 26 GLN B O 1
ATOM 3228 N N . GLN B 1 27 ? -0.05 53.688 -0.934 1 24.08 27 GLN B N 1
ATOM 3229 C CA . GLN B 1 27 ? 1.299 54.156 -0.671 1 24.08 27 GLN B CA 1
ATOM 3230 C C . GLN B 1 27 ? 2.348 53.156 -1.124 1 24.08 27 GLN B C 1
ATOM 3232 O O . GLN B 1 27 ? 2.279 51.969 -0.762 1 24.08 27 GLN B O 1
ATOM 3237 N N . LYS B 1 28 ? 3.143 53.531 -2.191 1 30.78 28 LYS B N 1
ATOM 3238 C CA . LYS B 1 28 ? 4.383 53.125 -2.852 1 30.78 28 LYS B CA 1
ATOM 3239 C C . LYS B 1 28 ? 5.469 52.812 -1.83 1 30.78 28 LYS B C 1
ATOM 3241 O O . LYS B 1 28 ? 6.242 53.688 -1.434 1 30.78 28 LYS B O 1
ATOM 3246 N N . GLY B 1 29 ? 5.184 52.312 -0.747 1 30.28 29 GLY B N 1
ATOM 3247 C CA . GLY B 1 29 ? 6.344 52 0.069 1 30.28 29 GLY B CA 1
ATOM 3248 C C . GLY B 1 29 ? 7.43 51.281 -0.699 1 30.28 29 GLY B C 1
ATOM 3249 O O . GLY B 1 29 ? 7.145 50.375 -1.501 1 30.28 29 GLY B O 1
ATOM 3250 N N . SER B 1 30 ? 8.766 51.781 -0.88 1 31.05 30 SER B N 1
ATOM 3251 C CA . SER B 1 30 ? 9.766 51.719 -1.94 1 31.05 30 SER B CA 1
ATOM 3252 C C . SER B 1 30 ? 10.188 50.281 -2.227 1 31.05 30 SER B C 1
ATOM 3254 O O . SER B 1 30 ? 10.227 49.469 -1.318 1 31.05 30 SER B O 1
ATOM 3256 N N . ALA B 1 31 ? 10.203 49.875 -3.51 1 34.44 31 ALA B N 1
ATOM 3257 C CA . ALA B 1 31 ? 10.828 48.844 -4.316 1 34.44 31 ALA B CA 1
ATOM 3258 C C . ALA B 1 31 ? 12.258 48.562 -3.852 1 34.44 31 ALA B C 1
ATOM 3260 O O . ALA B 1 31 ? 12.836 47.531 -4.188 1 34.44 31 ALA B O 1
ATOM 3261 N N . ALA B 1 32 ? 12.914 49.625 -3.32 1 33.69 32 ALA B N 1
ATOM 3262 C CA . ALA B 1 32 ? 14.312 49.625 -2.904 1 33.69 32 ALA B CA 1
ATOM 3263 C C . ALA B 1 32 ? 14.539 48.656 -1.731 1 33.69 32 ALA B C 1
ATOM 3265 O O . ALA B 1 32 ? 15.555 47.969 -1.673 1 33.69 32 ALA B O 1
ATOM 3266 N N . ASN B 1 33 ? 13.609 48.75 -0.77 1 29.06 33 ASN B N 1
ATOM 3267 C CA . ASN B 1 33 ? 13.805 47.844 0.364 1 29.06 33 ASN B CA 1
ATOM 3268 C C . ASN B 1 33 ? 13.5 46.406 -0.009 1 29.06 33 ASN B C 1
ATOM 3270 O O . ASN B 1 33 ? 13.953 45.469 0.664 1 29.06 33 ASN B O 1
ATOM 3274 N N . GLN B 1 34 ? 12.672 46.219 -0.996 1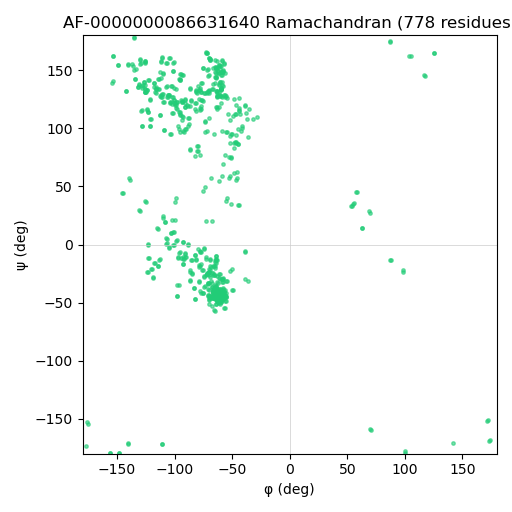 30.75 34 GLN B N 1
ATOM 3275 C CA . GLN B 1 34 ? 12.391 44.875 -1.474 1 30.75 34 GLN B CA 1
ATOM 3276 C C . GLN B 1 34 ? 13.555 44.312 -2.291 1 30.75 34 GLN B C 1
ATOM 3278 O O . GLN B 1 34 ? 13.828 43.125 -2.258 1 30.75 34 GLN B O 1
ATOM 3283 N N . MET B 1 35 ? 14.242 45.219 -3.092 1 32.53 35 MET B N 1
ATOM 3284 C CA . MET B 1 35 ? 15.414 44.875 -3.904 1 32.53 35 MET B CA 1
ATOM 3285 C C . MET B 1 35 ? 16.625 44.562 -3.023 1 32.53 35 MET B C 1
ATOM 3287 O O . MET B 1 35 ? 17.438 43.719 -3.363 1 32.53 35 MET B O 1
ATOM 3291 N N . VAL B 1 36 ? 16.938 45.375 -1.991 1 31.09 36 VAL B N 1
ATOM 3292 C CA . VAL B 1 36 ? 18.078 45.156 -1.095 1 31.09 36 VAL B CA 1
ATOM 3293 C C . VAL B 1 36 ? 17.906 43.812 -0.384 1 31.09 36 VAL B C 1
ATOM 3295 O O . VAL B 1 36 ? 18.875 43.062 -0.228 1 31.09 36 VAL B O 1
ATOM 3298 N N . LEU B 1 37 ? 16.641 43.5 -0.013 1 30.38 37 LEU B N 1
ATOM 3299 C CA . LEU B 1 37 ? 16.438 42.188 0.606 1 30.38 37 LEU B CA 1
ATOM 3300 C C . LEU B 1 37 ? 16.656 41.062 -0.403 1 30.38 37 LEU B C 1
ATOM 3302 O O . LEU B 1 37 ? 17.203 40 -0.057 1 30.38 37 LEU B O 1
ATOM 3306 N N . TYR B 1 38 ? 16.359 41.312 -1.639 1 34.34 38 TYR B N 1
ATOM 3307 C CA . TYR B 1 38 ? 16.656 40.344 -2.701 1 34.34 38 TYR B CA 1
ATOM 3308 C C . TYR B 1 38 ? 18.141 40.344 -3.02 1 34.34 38 TYR B C 1
ATOM 3310 O O . TYR B 1 38 ? 18.703 39.281 -3.367 1 34.34 38 TYR B O 1
ATOM 3318 N N . GLN B 1 39 ? 18.766 41.469 -3.092 1 36.03 39 GLN B N 1
ATOM 3319 C CA . GLN B 1 39 ? 20.188 41.562 -3.406 1 36.03 39 GLN B CA 1
ATOM 3320 C C . GLN B 1 39 ? 21.016 40.906 -2.303 1 36.03 39 GLN B C 1
ATOM 3322 O O . GLN B 1 39 ? 21.969 40.188 -2.584 1 36.03 39 GLN B O 1
ATOM 3327 N N . ASP B 1 40 ? 20.906 41.312 -1.04 1 38.81 40 ASP B N 1
ATOM 3328 C CA . ASP B 1 40 ? 21.578 40.719 0.113 1 38.81 40 ASP B CA 1
ATOM 3329 C C . ASP B 1 40 ? 21.141 39.25 0.295 1 38.81 40 ASP B C 1
ATOM 3331 O O . ASP B 1 40 ? 21.953 38.406 0.694 1 38.81 40 ASP B O 1
ATOM 3335 N N . ILE B 1 41 ? 19.984 38.938 -0.112 1 40.97 41 ILE B N 1
ATOM 3336 C CA . ILE B 1 41 ? 19.484 37.562 -0.206 1 40.97 41 ILE B CA 1
ATOM 3337 C C . ILE B 1 41 ? 20.188 36.844 -1.35 1 40.97 41 ILE B C 1
ATOM 3339 O O . ILE B 1 41 ? 20.484 35.656 -1.247 1 40.97 41 ILE B O 1
ATOM 3343 N N . SER B 1 42 ? 20.484 37.656 -2.41 1 46.22 42 SER B N 1
ATOM 3344 C CA . SER B 1 42 ? 21.188 37.031 -3.525 1 46.22 42 SER B CA 1
ATOM 3345 C C . SER B 1 42 ? 22.609 36.625 -3.145 1 46.22 42 SER B C 1
ATOM 3347 O O . SER B 1 42 ? 23.062 35.531 -3.457 1 46.22 42 SER B O 1
ATOM 3349 N N . GLU B 1 43 ? 23.312 37.625 -2.619 1 48.09 43 GLU B N 1
ATOM 3350 C CA . GLU B 1 43 ? 24.688 37.281 -2.225 1 48.09 43 GLU B CA 1
ATOM 3351 C C . GLU B 1 43 ? 24.688 36.219 -1.13 1 48.09 43 GLU B C 1
ATOM 3353 O O . GLU B 1 43 ? 25.5 35.312 -1.164 1 48.09 43 GLU B O 1
ATOM 3358 N N . THR B 1 44 ? 23.859 36.406 -0.219 1 48.56 44 THR B N 1
ATOM 3359 C CA . THR B 1 44 ? 23.719 35.406 0.839 1 48.56 44 THR B CA 1
ATOM 3360 C C . THR B 1 44 ? 23.234 34.094 0.272 1 48.56 44 THR B C 1
ATOM 3362 O O . THR B 1 44 ? 23.688 33.031 0.683 1 48.56 44 THR B O 1
ATOM 3365 N N . ARG B 1 45 ? 22.375 34.281 -0.649 1 51.78 45 ARG B N 1
ATOM 3366 C CA . ARG B 1 45 ? 21.922 33.094 -1.349 1 51.78 45 ARG B CA 1
ATOM 3367 C C . ARG B 1 45 ? 23.078 32.438 -2.109 1 51.78 45 ARG B C 1
ATOM 3369 O O . ARG B 1 45 ? 23.203 31.219 -2.111 1 51.78 45 ARG B O 1
ATOM 3376 N N . GLN B 1 46 ? 23.828 33.281 -2.82 1 54.19 46 GLN B N 1
ATOM 3377 C CA . GLN B 1 46 ? 24.953 32.75 -3.562 1 54.19 46 GLN B CA 1
ATOM 3378 C C . GLN B 1 46 ? 25.984 32.125 -2.621 1 54.19 46 GLN B C 1
ATOM 3380 O O . GLN B 1 46 ? 26.531 31.047 -2.924 1 54.19 46 GLN B O 1
ATOM 3385 N N . LYS B 1 47 ? 26.281 32.781 -1.582 1 54.53 47 LYS B N 1
ATOM 3386 C CA . LYS B 1 47 ? 27.219 32.219 -0.609 1 54.53 47 LYS B CA 1
ATOM 3387 C C . LYS B 1 47 ? 26.656 30.953 0.017 1 54.53 47 LYS B C 1
ATOM 3389 O O . LYS B 1 47 ? 27.359 29.953 0.173 1 54.53 47 LYS B O 1
ATOM 3394 N N . LEU B 1 48 ? 25.438 30.984 0.368 1 55.62 48 LEU B N 1
ATOM 3395 C CA . LEU B 1 48 ? 24.797 29.812 0.926 1 55.62 48 LEU B CA 1
ATOM 3396 C C . LEU B 1 48 ? 24.766 28.672 -0.09 1 55.62 48 LEU B C 1
ATOM 3398 O O . LEU B 1 48 ? 25 27.516 0.263 1 55.62 48 LEU B O 1
ATOM 3402 N N . GLU B 1 49 ? 24.469 29.047 -1.295 1 57.31 49 GLU B N 1
ATOM 3403 C CA . GLU B 1 49 ? 24.5 28.047 -2.359 1 57.31 49 GLU B CA 1
ATOM 3404 C C . GLU B 1 49 ? 25.891 27.438 -2.488 1 57.31 49 GLU B C 1
ATOM 3406 O O . GLU B 1 49 ? 26.031 26.234 -2.67 1 57.31 49 GLU B O 1
ATOM 3411 N N . LYS B 1 50 ? 26.859 28.297 -2.533 1 57.62 50 LYS B N 1
ATOM 3412 C CA . LYS B 1 50 ? 28.219 27.797 -2.611 1 57.62 50 LYS B CA 1
ATOM 3413 C C . LYS B 1 50 ? 28.547 26.906 -1.42 1 57.62 50 LYS B C 1
ATOM 3415 O O . LYS B 1 50 ? 29.219 25.875 -1.573 1 57.62 50 LYS B O 1
ATOM 3420 N N . GLU B 1 51 ? 28.156 27.344 -0.325 1 55.38 51 GLU B N 1
ATOM 3421 C CA . GLU B 1 51 ? 28.391 26.562 0.88 1 55.38 51 GLU B CA 1
ATOM 3422 C C . GLU B 1 51 ? 27.625 25.234 0.833 1 55.38 51 GLU B C 1
ATOM 3424 O O . GLU B 1 51 ? 28.156 24.188 1.209 1 55.38 51 GLU B O 1
ATOM 3429 N N . LEU B 1 52 ? 26.422 25.375 0.409 1 57.28 52 LEU B N 1
ATOM 3430 C CA . LEU B 1 52 ? 25.578 24.188 0.377 1 57.28 52 LEU B CA 1
ATOM 3431 C C . LEU B 1 52 ? 26.031 23.234 -0.721 1 57.28 52 LEU B C 1
ATOM 3433 O O . LEU B 1 52 ? 25.922 22 -0.579 1 57.28 52 LEU B O 1
ATOM 3437 N N . GLN B 1 53 ? 26.406 23.828 -1.783 1 54.91 53 GLN B N 1
ATOM 3438 C CA . GLN B 1 53 ? 26.953 23 -2.842 1 54.91 53 GLN B CA 1
ATOM 3439 C C . GLN B 1 53 ? 28.203 22.25 -2.359 1 54.91 53 GLN B C 1
ATOM 3441 O O . GLN B 1 53 ? 28.531 21.188 -2.885 1 54.91 53 GLN B O 1
ATOM 3446 N N . THR B 1 54 ? 28.828 22.906 -1.447 1 51.25 54 THR B N 1
ATOM 3447 C CA . THR B 1 54 ? 30 22.219 -0.94 1 51.25 54 THR B CA 1
ATOM 3448 C C . THR B 1 54 ? 29.609 21.109 0.037 1 51.25 54 THR B C 1
ATOM 3450 O O . THR B 1 54 ? 30.438 20.266 0.405 1 51.25 54 THR B O 1
ATOM 3453 N N . TRP B 1 55 ? 28.391 21.297 0.423 1 56.34 55 TRP B N 1
ATOM 3454 C CA . TRP B 1 55 ? 28.078 20.328 1.465 1 56.34 55 TRP B CA 1
ATOM 3455 C C . TRP B 1 55 ? 27.797 18.953 0.862 1 56.34 55 TRP B C 1
ATOM 3457 O O . TRP B 1 55 ? 26.953 18.812 -0.024 1 56.34 55 TRP B O 1
ATOM 3467 N N . THR B 1 56 ? 28.688 18.047 1.287 1 71.56 56 THR B N 1
ATOM 3468 C CA . THR B 1 56 ? 28.562 16.625 0.97 1 71.56 56 THR B CA 1
ATOM 3469 C C . THR B 1 56 ? 27.312 16.031 1.623 1 71.56 56 THR B C 1
ATOM 3471 O O . THR B 1 56 ? 26.797 16.578 2.588 1 71.56 56 THR B O 1
ATOM 3474 N N . HIS B 1 57 ? 26.578 15.227 1.016 1 81.38 57 HIS B N 1
ATOM 3475 C CA . HIS B 1 57 ? 25.375 14.539 1.437 1 81.38 57 HIS B CA 1
ATOM 3476 C C . HIS B 1 57 ? 25.469 14.086 2.889 1 81.38 57 HIS B C 1
ATOM 3478 O O . HIS B 1 57 ? 24.453 13.852 3.541 1 81.38 57 HIS B O 1
ATOM 3484 N N . GLU B 1 58 ? 26.641 14.266 3.471 1 83.75 58 GLU B N 1
ATOM 3485 C CA . GLU B 1 58 ? 26.875 13.695 4.797 1 83.75 58 GLU B CA 1
ATOM 3486 C C . GLU B 1 58 ? 26.516 14.695 5.895 1 83.75 58 GLU B C 1
ATOM 3488 O O . GLU B 1 58 ? 26.359 14.312 7.059 1 83.75 58 GLU B O 1
ATOM 3493 N N . TYR B 1 59 ? 26.297 15.953 5.598 1 87.94 59 TYR B N 1
ATOM 3494 C CA . TYR B 1 59 ? 26.109 16.969 6.617 1 87.94 59 TYR B CA 1
ATOM 3495 C C . TYR B 1 59 ? 24.625 17.156 6.938 1 87.94 59 TYR B C 1
ATOM 3497 O O . TYR B 1 59 ? 24.266 17.781 7.941 1 87.94 59 TYR B O 1
ATOM 3505 N N . TYR B 1 60 ? 23.797 16.625 6.156 1 92.69 60 TYR B N 1
ATOM 3506 C CA . TYR B 1 60 ? 22.359 16.781 6.387 1 92.69 60 TYR B CA 1
ATOM 3507 C C . TYR B 1 60 ? 21.891 15.844 7.488 1 92.69 60 TYR B C 1
ATOM 3509 O O . TYR B 1 60 ? 22.172 14.641 7.457 1 92.69 60 TYR B O 1
ATOM 3517 N N . THR B 1 61 ? 21.094 16.391 8.445 1 95.19 61 THR B N 1
ATOM 3518 C CA . THR B 1 61 ? 20.719 15.602 9.617 1 95.19 61 THR B CA 1
ATOM 3519 C C . THR B 1 61 ? 19.203 15.516 9.742 1 95.19 61 THR B C 1
ATOM 3521 O O . THR B 1 61 ? 18.688 14.727 10.547 1 95.19 61 THR B O 1
ATOM 3524 N N . LEU B 1 62 ? 18.484 16.312 8.984 1 97.56 62 LEU B N 1
ATOM 3525 C CA . LEU B 1 62 ? 17.031 16.328 9.047 1 97.56 62 LEU B CA 1
ATOM 3526 C C . LEU B 1 62 ? 16.422 16.109 7.664 1 97.56 62 LEU B C 1
ATOM 3528 O O . LEU B 1 62 ? 16.906 16.656 6.676 1 97.56 62 LEU B O 1
ATOM 3532 N N . ALA B 1 63 ? 15.445 15.25 7.59 1 98.38 63 ALA B N 1
ATOM 3533 C CA . ALA B 1 63 ? 14.648 15.086 6.375 1 98.38 63 ALA B CA 1
ATOM 3534 C C . ALA B 1 63 ? 13.195 15.461 6.617 1 98.38 63 ALA B C 1
ATOM 3536 O O . ALA B 1 63 ? 12.633 15.156 7.672 1 98.38 63 ALA B O 1
ATOM 3537 N N . ILE B 1 64 ? 12.625 16.203 5.691 1 98.75 64 ILE B N 1
ATOM 3538 C CA . ILE B 1 64 ? 11.195 16.5 5.711 1 98.75 64 ILE B CA 1
ATOM 3539 C C . ILE B 1 64 ? 10.547 16 4.418 1 98.75 64 ILE B C 1
ATOM 3541 O O . ILE B 1 64 ? 11.008 16.328 3.322 1 98.75 64 ILE B O 1
ATOM 3545 N N . VAL B 1 65 ? 9.531 15.195 4.535 1 98.69 65 VAL B N 1
ATOM 3546 C CA . VAL B 1 65 ? 8.773 14.68 3.4 1 98.69 65 VAL B CA 1
ATOM 3547 C C . VAL B 1 65 ? 7.379 15.289 3.387 1 98.69 65 VAL B C 1
ATOM 3549 O O . VAL B 1 65 ? 6.707 15.344 4.418 1 98.69 65 VAL B O 1
ATOM 3552 N N . CYS B 1 66 ? 6.961 15.828 2.262 1 98.62 66 CYS B N 1
ATOM 3553 C CA . CYS B 1 66 ? 5.625 16.375 2.035 1 98.62 66 CYS B CA 1
ATOM 3554 C 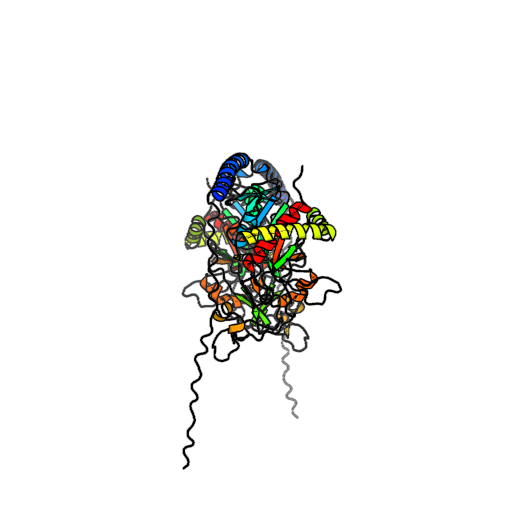C . CYS B 1 66 ? 4.973 15.727 0.817 1 98.62 66 CYS B C 1
ATOM 3556 O O . CYS B 1 66 ? 5.574 15.672 -0.257 1 98.62 66 CYS B O 1
ATOM 3558 N N . ALA B 1 67 ? 3.766 15.297 0.976 1 97.12 67 ALA B N 1
ATOM 3559 C CA . ALA B 1 67 ? 3.113 14.562 -0.102 1 97.12 67 ALA B CA 1
ATOM 3560 C C . ALA B 1 67 ? 2.506 15.508 -1.128 1 97.12 67 ALA B C 1
ATOM 3562 O O . ALA B 1 67 ? 2.537 15.242 -2.33 1 97.12 67 ALA B O 1
ATOM 3563 N N . LEU B 1 68 ? 1.957 16.609 -0.708 1 96.25 68 LEU B N 1
ATOM 3564 C CA . LEU B 1 68 ? 1.241 17.531 -1.596 1 96.25 68 LEU B CA 1
ATOM 3565 C C . LEU B 1 68 ? 2.053 18.797 -1.843 1 96.25 68 LEU B C 1
ATOM 3567 O O . LEU B 1 68 ? 2.881 19.172 -1.014 1 96.25 68 LEU B O 1
ATOM 3571 N N . ALA B 1 69 ? 1.766 19.438 -2.961 1 96.06 69 ALA B N 1
ATOM 3572 C CA . ALA B 1 69 ? 2.453 20.672 -3.326 1 96.06 69 ALA B CA 1
ATOM 3573 C C . ALA B 1 69 ? 2.209 21.766 -2.287 1 96.06 69 ALA B C 1
ATOM 3575 O O . ALA B 1 69 ? 3.127 22.5 -1.928 1 96.06 69 ALA B O 1
ATOM 3576 N N . SER B 1 70 ? 1.007 21.891 -1.784 1 96.12 70 SER B N 1
ATOM 3577 C CA . SER B 1 70 ? 0.677 22.906 -0.79 1 96.12 70 SER B CA 1
ATOM 3578 C C . SER B 1 70 ? 1.446 22.688 0.507 1 96.12 70 SER B C 1
ATOM 3580 O O . SER B 1 70 ? 1.867 23.641 1.159 1 96.12 70 SER B O 1
ATOM 3582 N N . GLU B 1 71 ? 1.573 21.422 0.893 1 98 71 GLU B N 1
ATOM 3583 C CA . GLU B 1 71 ? 2.363 21.078 2.07 1 98 71 GLU B CA 1
ATOM 3584 C C . GLU B 1 71 ? 3.826 21.484 1.89 1 98 71 GLU B C 1
ATOM 3586 O O . GLU B 1 71 ? 4.418 22.094 2.773 1 98 71 GLU B O 1
ATOM 3591 N N . PHE B 1 72 ? 4.305 21.094 0.742 1 97.81 72 PHE B N 1
ATOM 3592 C CA . PHE B 1 72 ? 5.684 21.391 0.383 1 97.81 72 PHE B CA 1
ATOM 3593 C C . PHE B 1 72 ? 5.938 22.891 0.413 1 97.81 72 PHE B C 1
ATOM 3595 O O . PHE B 1 72 ? 6.938 23.359 0.975 1 97.81 72 PHE B O 1
ATOM 3602 N N . GLU B 1 73 ? 5.074 23.625 -0.152 1 97 73 GLU B N 1
ATOM 3603 C CA . GLU B 1 73 ? 5.207 25.078 -0.232 1 97 73 GLU B CA 1
ATOM 3604 C C . GLU B 1 73 ? 5.168 25.703 1.155 1 97 73 GLU B C 1
ATOM 3606 O O . GLU B 1 73 ? 5.945 26.625 1.448 1 97 73 GLU B O 1
ATOM 3611 N N . ALA B 1 74 ? 4.285 25.266 1.971 1 98.19 74 ALA B N 1
ATOM 3612 C CA . ALA B 1 74 ? 4.188 25.797 3.328 1 98.19 74 ALA B CA 1
ATOM 3613 C C . ALA B 1 74 ? 5.488 25.578 4.098 1 98.19 74 ALA B C 1
ATOM 3615 O O . ALA B 1 74 ? 5.973 26.484 4.781 1 98.19 74 ALA B O 1
ATOM 3616 N N . VAL B 1 75 ? 6.039 24.375 3.988 1 98.44 75 VAL B N 1
ATOM 3617 C CA . VAL B 1 75 ? 7.289 24.062 4.668 1 98.44 75 VAL B CA 1
ATOM 3618 C C . VAL B 1 75 ? 8.422 24.906 4.086 1 98.44 75 VAL B C 1
ATOM 3620 O O . VAL B 1 75 ? 9.25 25.438 4.828 1 98.44 75 VAL B O 1
ATOM 3623 N N . GLN B 1 76 ? 8.406 25.016 2.814 1 96.81 76 GLN B N 1
ATOM 3624 C CA . GLN B 1 76 ? 9.445 25.781 2.125 1 96.81 76 GLN B CA 1
ATOM 3625 C C . GLN B 1 76 ? 9.477 27.219 2.607 1 96.81 76 GLN B C 1
ATOM 3627 O O . GLN B 1 76 ? 10.555 27.812 2.768 1 96.81 76 GLN B O 1
ATOM 3632 N N . LEU B 1 77 ? 8.375 27.859 2.863 1 96.44 77 LEU B N 1
ATOM 3633 C CA . LEU B 1 77 ? 8.266 29.25 3.281 1 96.44 77 LEU B CA 1
ATOM 3634 C C . LEU B 1 77 ? 8.906 29.469 4.648 1 96.44 77 LEU B C 1
ATOM 3636 O O . LEU B 1 77 ? 9.227 30.594 5.02 1 96.44 77 LEU B O 1
ATOM 3640 N N . LEU B 1 78 ? 9.164 28.406 5.34 1 97.44 78 LEU B N 1
ATOM 3641 C CA . LEU B 1 78 ? 9.648 28.547 6.707 1 97.44 78 LEU B CA 1
ATOM 3642 C C . LEU B 1 78 ? 11.125 28.188 6.801 1 97.44 78 LEU B C 1
ATOM 3644 O O . LEU B 1 78 ? 11.688 28.125 7.898 1 97.44 78 LEU B O 1
ATOM 3648 N N . PHE B 1 79 ? 11.711 27.828 5.688 1 96 79 PHE B N 1
ATOM 3649 C CA . PHE B 1 79 ? 13.156 27.625 5.723 1 96 79 PHE B CA 1
ATOM 3650 C C . PHE B 1 79 ? 13.883 28.891 6.16 1 96 79 PHE B C 1
ATOM 3652 O O . PHE B 1 79 ? 13.445 30 5.844 1 96 79 PHE B O 1
ATOM 3659 N N . ASP B 1 80 ? 15.008 28.75 6.828 1 93.81 80 ASP B N 1
ATOM 3660 C CA . ASP B 1 80 ? 15.695 29.844 7.496 1 93.81 80 ASP B CA 1
ATOM 3661 C C . ASP B 1 80 ? 16.312 30.812 6.484 1 93.81 80 ASP B C 1
ATOM 3663 O O . ASP B 1 80 ? 16.25 32.031 6.668 1 93.81 80 ASP B O 1
ATOM 3667 N N . ASP B 1 81 ? 17.016 30.297 5.48 1 88.06 81 ASP B N 1
ATOM 3668 C CA . ASP B 1 81 ? 17.797 31.109 4.555 1 88.06 81 ASP B CA 1
ATOM 3669 C C . ASP B 1 81 ? 17.484 30.75 3.105 1 88.06 81 ASP B C 1
ATOM 3671 O O . ASP B 1 81 ? 18.375 30.75 2.254 1 88.06 81 ASP B O 1
ATOM 3675 N N . GLY B 1 82 ? 16.297 30.312 2.912 1 83.75 82 GLY B N 1
ATOM 3676 C CA . GLY B 1 82 ? 15.945 29.906 1.562 1 83.75 82 GLY B CA 1
ATOM 3677 C C . GLY B 1 82 ? 16.297 28.453 1.273 1 83.75 82 GLY B C 1
ATOM 3678 O O . GLY B 1 82 ? 16.781 27.734 2.15 1 83.75 82 GLY B O 1
ATOM 3679 N N . VAL B 1 83 ? 15.891 27.953 0.048 1 84 83 VAL B N 1
ATOM 3680 C CA . VAL B 1 83 ? 16.125 26.562 -0.335 1 84 83 VAL B CA 1
ATOM 3681 C C . VAL B 1 83 ? 16.859 26.516 -1.668 1 84 83 VAL B C 1
ATOM 3683 O O . VAL B 1 83 ? 16.812 27.469 -2.451 1 84 83 VAL B O 1
ATOM 3686 N N . PHE B 1 84 ? 17.562 25.359 -1.911 1 81.94 84 PHE B N 1
ATOM 3687 C CA . PHE B 1 84 ? 18.25 25.094 -3.168 1 81.94 84 PHE B CA 1
ATOM 3688 C C . PHE B 1 84 ? 18.016 23.656 -3.611 1 81.94 84 PHE B C 1
ATOM 3690 O O . PHE B 1 84 ? 17.578 22.812 -2.816 1 81.94 84 PHE B O 1
ATOM 3697 N N . ILE B 1 85 ? 18.141 23.484 -4.898 1 81.94 85 ILE B N 1
ATOM 3698 C CA . ILE B 1 85 ? 18.094 22.125 -5.406 1 81.94 85 ILE B CA 1
ATOM 3699 C C . ILE B 1 85 ? 19.438 21.438 -5.168 1 81.94 85 ILE B C 1
ATOM 3701 O O . ILE B 1 85 ? 20.5 22 -5.492 1 81.94 85 ILE B O 1
ATOM 3705 N N . ALA B 1 86 ? 19.359 20.312 -4.516 1 76.88 86 ALA B N 1
ATOM 3706 C CA . ALA B 1 86 ? 20.578 19.578 -4.203 1 76.88 86 ALA B CA 1
ATOM 3707 C C . ALA B 1 86 ? 21.219 18.984 -5.465 1 76.88 86 ALA B C 1
ATOM 3709 O O . ALA B 1 86 ? 20.531 18.781 -6.469 1 76.88 86 ALA B O 1
ATOM 3710 N N . ALA B 1 87 ? 22.484 18.719 -5.258 1 70.38 87 ALA B N 1
ATOM 3711 C CA . ALA B 1 87 ? 23.156 17.953 -6.312 1 70.38 87 ALA B CA 1
ATOM 3712 C C . ALA B 1 87 ? 22.547 16.562 -6.453 1 70.38 87 ALA B C 1
ATOM 3714 O O . ALA B 1 87 ? 22.125 15.961 -5.465 1 70.38 87 ALA B O 1
ATOM 3715 N N . ARG B 1 88 ? 22.578 16.141 -7.652 1 75.81 88 ARG B N 1
ATOM 3716 C CA . ARG B 1 88 ? 22.016 14.82 -7.93 1 75.81 88 ARG B CA 1
ATOM 3717 C C . ARG B 1 88 ? 22.812 13.727 -7.215 1 75.81 88 ARG B C 1
ATOM 3719 O O . ARG B 1 88 ? 24.031 13.844 -7.051 1 75.81 88 ARG B O 1
ATOM 3726 N N . SER B 1 89 ? 22.047 12.781 -6.801 1 78.75 89 SER B N 1
ATOM 3727 C CA . SER B 1 89 ? 22.672 11.609 -6.195 1 78.75 89 SER B CA 1
ATOM 3728 C C . SER B 1 89 ? 23.625 10.922 -7.168 1 78.75 89 SER B C 1
ATOM 3730 O O . SER B 1 89 ? 23.375 10.898 -8.375 1 78.75 89 SER B O 1
ATOM 3732 N N . LYS B 1 90 ? 24.688 10.367 -6.664 1 72.94 90 LYS B N 1
ATOM 3733 C CA . LYS B 1 90 ? 25.609 9.594 -7.48 1 72.94 90 LYS B CA 1
ATOM 3734 C C . LYS B 1 90 ? 25.078 8.188 -7.75 1 72.94 90 LYS B C 1
ATOM 3736 O O . LYS B 1 90 ? 25.547 7.5 -8.656 1 72.94 90 LYS B O 1
ATOM 3741 N N . ASP B 1 91 ? 24.172 7.855 -6.957 1 80.25 91 ASP B N 1
ATOM 3742 C CA . ASP B 1 91 ? 23.547 6.555 -7.184 1 80.25 91 ASP B CA 1
ATOM 3743 C C . ASP B 1 91 ? 22.547 6.621 -8.336 1 80.25 91 ASP B C 1
ATOM 3745 O O . ASP B 1 91 ? 21.547 7.32 -8.25 1 80.25 91 ASP B O 1
ATOM 3749 N N . PRO B 1 92 ? 22.828 5.871 -9.453 1 79.44 92 PRO B N 1
ATOM 3750 C CA . PRO B 1 92 ? 21.953 5.934 -10.625 1 79.44 92 PRO B CA 1
ATOM 3751 C C . PRO B 1 92 ? 20.547 5.414 -10.344 1 79.44 92 PRO B C 1
ATOM 3753 O O . PRO B 1 92 ? 19.625 5.633 -11.141 1 79.44 92 PRO B O 1
ATOM 3756 N N . ARG B 1 93 ? 20.406 4.852 -9.258 1 82.56 93 ARG B N 1
ATOM 3757 C CA . ARG B 1 93 ? 19.094 4.277 -8.961 1 82.56 93 ARG B CA 1
ATOM 3758 C C . ARG B 1 93 ? 18.266 5.23 -8.117 1 82.56 93 ARG B C 1
ATOM 3760 O O . ARG B 1 93 ? 17.078 4.977 -7.867 1 82.56 93 ARG B O 1
ATOM 3767 N N . ASP B 1 94 ? 18.828 6.25 -7.613 1 88.31 94 ASP B N 1
ATOM 3768 C CA . ASP B 1 94 ? 18.078 7.297 -6.914 1 88.31 94 ASP B CA 1
ATOM 3769 C C . ASP B 1 94 ? 17.594 8.375 -7.883 1 88.31 94 ASP B C 1
ATOM 3771 O O . ASP B 1 94 ? 18.391 9.211 -8.32 1 88.31 94 ASP B O 1
ATOM 3775 N N . HIS B 1 95 ? 16.312 8.406 -8.125 1 87.56 95 HIS B N 1
ATOM 3776 C CA . HIS B 1 95 ? 15.75 9.32 -9.109 1 87.56 95 HIS B CA 1
ATOM 3777 C C . HIS B 1 95 ? 15.078 10.516 -8.438 1 87.56 95 HIS B C 1
ATOM 3779 O O . HIS B 1 95 ? 14.414 11.312 -9.102 1 87.56 95 HIS B O 1
ATOM 3785 N N . ASN B 1 96 ? 15.305 10.609 -7.129 1 91.88 96 ASN B N 1
ATOM 3786 C CA . ASN B 1 96 ? 14.727 11.742 -6.41 1 91.88 96 ASN B CA 1
ATOM 3787 C C . ASN B 1 96 ? 15.414 13.055 -6.773 1 91.88 96 ASN B C 1
ATOM 3789 O O . ASN B 1 96 ? 16.609 13.07 -7.066 1 91.88 96 ASN B O 1
ATOM 3793 N N . ILE B 1 97 ? 14.648 14.141 -6.805 1 91.62 97 ILE B N 1
ATOM 3794 C CA . ILE B 1 97 ? 15.172 15.5 -6.816 1 91.62 97 ILE B CA 1
ATOM 3795 C C . ILE B 1 97 ? 15 16.125 -5.43 1 91.62 97 ILE B C 1
ATOM 3797 O O . ILE B 1 97 ? 13.883 16.203 -4.906 1 91.62 97 ILE B O 1
ATOM 3801 N N . TYR B 1 98 ? 16.094 16.531 -4.887 1 92.88 98 TYR B N 1
ATOM 3802 C CA . TYR B 1 98 ? 16.078 16.969 -3.494 1 92.88 98 TYR B CA 1
ATOM 3803 C C . TYR B 1 98 ? 16.219 18.484 -3.395 1 92.88 98 TYR B C 1
ATOM 3805 O O . TYR B 1 98 ? 16.984 19.094 -4.137 1 92.88 98 TYR B O 1
ATOM 3813 N N . THR B 1 99 ? 15.391 19.047 -2.529 1 92.62 99 THR B N 1
ATOM 3814 C CA . THR B 1 99 ? 15.539 20.438 -2.088 1 92.62 99 THR B CA 1
ATOM 3815 C C . THR B 1 99 ? 16.234 20.5 -0.728 1 92.62 99 THR B C 1
ATOM 3817 O O . THR B 1 99 ? 15.922 19.703 0.166 1 92.62 99 THR B O 1
ATOM 3820 N N . VAL B 1 100 ? 17.234 21.422 -0.66 1 93.75 100 VAL B N 1
ATOM 3821 C CA . VAL B 1 100 ? 17.984 21.453 0.585 1 93.75 100 VAL B CA 1
ATOM 3822 C C . VAL B 1 100 ? 18.062 22.875 1.127 1 93.75 100 VAL B C 1
ATOM 3824 O O . VAL B 1 100 ? 17.875 23.844 0.379 1 93.75 100 VAL B O 1
ATOM 3827 N N . GLY B 1 101 ? 18.266 23 2.424 1 93.25 101 GLY B N 1
ATOM 3828 C CA . GLY B 1 101 ? 18.406 24.25 3.158 1 93.25 101 GLY B CA 1
ATOM 3829 C C . GLY B 1 101 ? 18.469 24.047 4.66 1 93.25 101 GLY B C 1
ATOM 3830 O O . GLY B 1 101 ? 18.734 22.938 5.137 1 93.25 101 GLY B O 1
ATOM 3831 N N . ARG B 1 102 ? 18.359 25.156 5.309 1 94.25 102 ARG B N 1
ATOM 3832 C CA . ARG B 1 102 ? 18.328 25.094 6.77 1 94.25 102 ARG B CA 1
ATOM 3833 C C . ARG B 1 102 ? 16.906 25.312 7.301 1 94.25 102 ARG B C 1
ATOM 3835 O O . ARG B 1 102 ? 16.203 26.219 6.867 1 94.25 102 ARG B O 1
ATOM 3842 N N . PHE B 1 103 ? 16.484 24.406 8.141 1 96.62 103 PHE B N 1
ATOM 3843 C CA . PHE B 1 103 ? 15.188 24.469 8.781 1 96.62 103 PHE B CA 1
ATOM 3844 C C . PHE B 1 103 ? 15.32 24.312 10.289 1 96.62 103 PHE B C 1
ATOM 3846 O O . PHE B 1 103 ? 15.75 23.25 10.773 1 96.62 103 PHE B O 1
ATOM 3853 N N . ALA B 1 104 ? 14.961 25.359 11.023 1 97.5 104 ALA B N 1
ATOM 3854 C CA . ALA B 1 104 ? 15.133 25.375 12.469 1 97.5 104 ALA B CA 1
ATOM 3855 C C . ALA B 1 104 ? 16.578 25.094 12.852 1 97.5 104 ALA B C 1
ATOM 3857 O O . ALA B 1 104 ? 16.844 24.328 13.781 1 97.5 104 ALA B O 1
ATOM 3858 N N . GLY B 1 105 ? 17.469 25.562 12.055 1 94.06 105 GLY B N 1
ATOM 3859 C CA . GLY B 1 105 ? 18.891 25.422 12.328 1 94.06 105 GLY B CA 1
ATOM 3860 C C . GLY B 1 105 ? 19.484 24.141 11.789 1 94.06 105 GLY B C 1
ATOM 3861 O O . GLY B 1 105 ? 20.703 23.984 11.719 1 94.06 105 GLY B O 1
ATOM 3862 N N . HIS B 1 106 ? 18.688 23.172 11.391 1 95.75 106 HIS B N 1
ATOM 3863 C CA . HIS B 1 106 ? 19.172 21.891 10.867 1 95.75 106 HIS B CA 1
ATOM 3864 C C . HIS B 1 106 ? 19.438 21.969 9.367 1 95.75 106 HIS B C 1
ATOM 3866 O O . HIS B 1 106 ? 18.656 22.578 8.625 1 95.75 106 HIS B O 1
ATOM 3872 N N . LEU B 1 107 ? 20.609 21.438 8.914 1 94.31 107 LEU B N 1
ATOM 3873 C CA . LEU B 1 107 ? 20.719 21.156 7.488 1 94.31 107 LEU B CA 1
ATOM 3874 C C . LEU B 1 107 ? 19.703 20.094 7.07 1 94.31 107 LEU B C 1
ATOM 3876 O O . LEU B 1 107 ? 19.75 18.953 7.555 1 94.31 107 LEU B O 1
ATOM 3880 N N . THR B 1 108 ? 18.844 20.516 6.184 1 96.25 108 THR B N 1
ATOM 3881 C CA . THR B 1 108 ? 17.625 19.75 5.969 1 96.25 108 THR B CA 1
ATOM 3882 C C . THR B 1 108 ? 17.453 19.422 4.492 1 96.25 108 THR B C 1
ATOM 3884 O O . THR B 1 108 ? 17.703 20.266 3.625 1 96.25 108 THR B O 1
ATOM 3887 N N . VAL B 1 109 ? 17.031 18.125 4.238 1 96.69 109 VAL B N 1
ATOM 3888 C CA . VAL B 1 109 ? 16.609 17.703 2.91 1 96.69 109 VAL B CA 1
ATOM 3889 C C . VAL B 1 109 ? 15.086 17.688 2.84 1 96.69 109 VAL B C 1
ATOM 3891 O O . VAL B 1 109 ? 14.43 17.094 3.697 1 96.69 109 VAL B O 1
ATOM 3894 N N . LEU B 1 110 ? 14.516 18.391 1.891 1 97.31 110 LEU B N 1
ATOM 3895 C CA . LEU B 1 110 ? 13.078 18.438 1.64 1 97.31 110 LEU B CA 1
ATOM 3896 C C . LEU B 1 110 ? 12.719 17.656 0.379 1 97.31 110 LEU B C 1
ATOM 3898 O O . LEU B 1 110 ? 13.305 17.891 -0.683 1 97.31 110 LEU B O 1
ATOM 3902 N N . LEU B 1 111 ? 11.75 16.719 0.561 1 97 111 LEU B N 1
ATOM 3903 C CA . LEU B 1 111 ? 11.391 15.836 -0.541 1 97 111 LEU B CA 1
ATOM 3904 C C . LEU B 1 111 ? 9.875 15.797 -0.735 1 97 111 LEU B C 1
ATOM 3906 O O . LEU B 1 111 ? 9.125 15.75 0.24 1 97 111 LEU B O 1
ATOM 3910 N N . ARG B 1 112 ? 9.453 15.828 -1.973 1 96.69 112 ARG B N 1
ATOM 3911 C CA . ARG B 1 112 ? 8.07 15.547 -2.363 1 96.69 112 ARG B CA 1
ATOM 3912 C C . ARG B 1 112 ? 8.008 14.383 -3.348 1 96.69 112 ARG B C 1
ATOM 3914 O O . ARG B 1 112 ? 8.375 14.531 -4.516 1 96.69 112 ARG B O 1
ATOM 3921 N N . PRO B 1 113 ? 7.516 13.25 -2.83 1 94.94 113 PRO B N 1
ATOM 3922 C CA . PRO B 1 113 ? 7.363 12.141 -3.771 1 94.94 113 PRO B CA 1
ATOM 3923 C C . PRO B 1 113 ? 6.461 12.484 -4.953 1 94.94 113 PRO B C 1
ATOM 3925 O O . PRO B 1 113 ? 5.566 13.328 -4.824 1 94.94 113 PRO B O 1
ATOM 3928 N N . GLY B 1 114 ? 6.676 11.898 -6.141 1 88.56 114 GLY B N 1
ATOM 3929 C CA . GLY B 1 114 ? 5.922 12.164 -7.355 1 88.56 114 GLY B CA 1
ATOM 3930 C C . GLY B 1 114 ? 4.461 11.758 -7.254 1 88.56 114 GLY B C 1
ATOM 3931 O O . GLY B 1 114 ? 3.596 12.383 -7.871 1 88.56 114 GLY B O 1
ATOM 3932 N N . VAL B 1 115 ? 4.246 10.68 -6.559 1 88.56 115 VAL B N 1
ATOM 3933 C CA . VAL B 1 115 ? 2.889 10.164 -6.402 1 88.56 115 VAL B CA 1
ATOM 3934 C C . VAL B 1 115 ? 2.582 9.969 -4.918 1 88.56 115 VAL B C 1
ATOM 3936 O O . VAL B 1 115 ? 3.463 9.594 -4.141 1 88.56 115 VAL B O 1
ATOM 3939 N N . ARG B 1 116 ? 1.365 10.32 -4.559 1 91.19 116 ARG B N 1
ATOM 3940 C CA . ARG B 1 116 ? 0.961 10.109 -3.174 1 91.19 116 ARG B CA 1
ATOM 3941 C C . ARG B 1 116 ? 0.811 8.625 -2.865 1 91.19 116 ARG B C 1
ATOM 3943 O O . ARG B 1 116 ? 0.625 7.816 -3.775 1 91.19 116 ARG B O 1
ATOM 3950 N N . GLY B 1 117 ? 0.887 8.305 -1.564 1 94.25 117 GLY B N 1
ATOM 3951 C CA . GLY B 1 117 ? 0.68 6.93 -1.148 1 94.25 117 GLY B CA 1
ATOM 3952 C C . GLY B 1 117 ? 1.828 6.375 -0.326 1 94.25 117 GLY B C 1
ATOM 3953 O O . GLY B 1 117 ? 2.945 6.891 -0.383 1 94.25 117 GLY B O 1
ATOM 3954 N N . GLU B 1 118 ? 1.545 5.246 0.343 1 94.94 118 GLU B N 1
ATOM 3955 C CA . GLU B 1 118 ? 2.51 4.633 1.253 1 94.94 118 GLU B CA 1
ATOM 3956 C C . GLU B 1 118 ? 3.721 4.098 0.495 1 94.94 118 GLU B C 1
ATOM 3958 O O . GLU B 1 118 ? 4.863 4.324 0.902 1 94.94 118 GLU B O 1
ATOM 3963 N N . LEU B 1 119 ? 3.463 3.395 -0.591 1 94.56 119 LEU B N 1
ATOM 3964 C CA . LEU B 1 119 ? 4.543 2.744 -1.321 1 94.56 119 LEU B CA 1
ATOM 3965 C C . LEU B 1 119 ? 5.508 3.777 -1.897 1 94.56 119 LEU B C 1
ATOM 3967 O O . LEU B 1 119 ? 6.719 3.695 -1.673 1 94.56 119 LEU B O 1
ATOM 3971 N N . ASP B 1 120 ? 4.977 4.758 -2.598 1 94.38 120 ASP B N 1
ATOM 3972 C CA . ASP B 1 120 ? 5.812 5.777 -3.229 1 94.38 120 ASP B CA 1
ATOM 3973 C C . ASP B 1 120 ? 6.578 6.582 -2.182 1 94.38 120 ASP B C 1
ATOM 3975 O O . ASP B 1 120 ? 7.773 6.832 -2.338 1 94.38 120 ASP B O 1
ATOM 3979 N N . ALA B 1 121 ? 5.836 6.992 -1.168 1 97.31 121 ALA B N 1
ATOM 3980 C CA . ALA B 1 121 ? 6.488 7.734 -0.093 1 97.31 121 ALA B CA 1
ATOM 3981 C C . ALA B 1 121 ? 7.602 6.906 0.545 1 97.31 121 ALA B C 1
ATOM 3983 O O . ALA B 1 121 ? 8.68 7.43 0.842 1 97.31 121 ALA B O 1
ATOM 3984 N N . GLY B 1 122 ? 7.348 5.613 0.786 1 97.25 122 GLY B N 1
ATOM 3985 C CA . GLY B 1 122 ? 8.344 4.734 1.373 1 97.25 122 GLY B CA 1
ATOM 3986 C C . GLY B 1 122 ? 9.578 4.566 0.507 1 97.25 122 GLY B C 1
ATOM 3987 O O . GLY B 1 122 ? 10.703 4.707 0.986 1 97.25 122 GLY B O 1
ATOM 3988 N N . LEU B 1 123 ? 9.406 4.273 -0.774 1 96.38 123 LEU B N 1
ATOM 3989 C CA . LEU B 1 123 ? 10.523 4.059 -1.691 1 96.38 123 LEU B CA 1
ATOM 3990 C C . LEU B 1 123 ? 11.359 5.324 -1.838 1 96.38 123 LEU B C 1
ATOM 3992 O O . LEU B 1 123 ? 12.594 5.266 -1.812 1 96.38 123 LEU B O 1
ATOM 3996 N N . CYS B 1 124 ? 10.695 6.48 -1.955 1 96.75 124 CYS B N 1
ATOM 3997 C CA . CYS B 1 124 ? 11.414 7.742 -2.076 1 96.75 124 CYS B CA 1
ATOM 3998 C C . CYS B 1 124 ? 12.195 8.047 -0.807 1 96.75 124 CYS B C 1
ATOM 4000 O O . CYS B 1 124 ? 13.336 8.523 -0.872 1 96.75 124 CYS B O 1
ATOM 4002 N N . THR B 1 125 ? 11.586 7.773 0.305 1 97.44 125 THR B N 1
ATOM 4003 C CA . THR B 1 125 ? 12.242 8.023 1.585 1 97.44 125 THR B CA 1
ATOM 4004 C C . THR B 1 125 ? 13.438 7.098 1.763 1 97.44 125 THR B C 1
ATOM 4006 O O . THR B 1 125 ? 14.484 7.516 2.273 1 97.44 125 THR B O 1
ATOM 4009 N N . GLN B 1 126 ? 13.25 5.852 1.374 1 96.12 126 GLN B N 1
ATOM 4010 C CA . GLN B 1 126 ? 14.359 4.914 1.459 1 96.12 126 GLN B CA 1
ATOM 4011 C C . GLN B 1 126 ? 15.539 5.383 0.608 1 96.12 126 GLN B C 1
ATOM 4013 O O . GLN B 1 126 ? 16.688 5.324 1.046 1 96.12 126 GLN B O 1
ATOM 4018 N N . SER B 1 127 ? 15.297 5.848 -0.599 1 94.62 127 SER B N 1
ATOM 4019 C CA . SER B 1 127 ? 16.344 6.398 -1.449 1 94.62 127 SER B CA 1
ATOM 4020 C C . SER B 1 127 ? 17 7.617 -0.801 1 94.62 127 SER B C 1
ATOM 4022 O O . SER B 1 127 ? 18.219 7.773 -0.855 1 94.62 127 SER B O 1
ATOM 4024 N N . LEU B 1 128 ? 16.172 8.477 -0.19 1 95.31 128 LEU B N 1
ATOM 4025 C CA . LEU B 1 128 ? 16.672 9.656 0.503 1 95.31 128 LEU B CA 1
ATOM 4026 C C . LEU B 1 128 ? 17.688 9.273 1.568 1 95.31 128 LEU B C 1
ATOM 4028 O O . LEU B 1 128 ? 18.781 9.859 1.633 1 95.31 128 LEU B O 1
ATOM 4032 N N . HIS B 1 129 ? 17.406 8.273 2.303 1 94.38 129 HIS B N 1
ATOM 4033 C CA . HIS B 1 129 ? 18.266 7.863 3.406 1 94.38 129 HIS B CA 1
ATOM 4034 C C . HIS B 1 129 ? 19.531 7.172 2.893 1 94.38 129 HIS B C 1
ATOM 4036 O O . HIS B 1 129 ? 20.562 7.164 3.572 1 94.38 129 HIS B O 1
ATOM 4042 N N . SER B 1 130 ? 19.406 6.547 1.722 1 91.31 130 SER B N 1
ATOM 4043 C CA . SER B 1 130 ? 20.594 5.961 1.104 1 91.31 130 SER B CA 1
ATOM 4044 C C . SER B 1 130 ? 21.547 7.039 0.606 1 91.31 130 SER B C 1
ATOM 4046 O O . SER B 1 130 ? 22.766 6.852 0.626 1 91.31 130 SER B O 1
ATOM 4048 N N . THR B 1 131 ? 20.984 8.141 0.173 1 91 131 THR B N 1
ATOM 4049 C CA . THR B 1 131 ? 21.781 9.242 -0.361 1 91 131 THR B CA 1
ATOM 4050 C C . THR B 1 131 ? 22.328 10.117 0.767 1 91 131 THR B C 1
ATOM 4052 O O . THR B 1 131 ? 23.5 10.492 0.759 1 91 131 THR B O 1
ATOM 4055 N N . PHE B 1 132 ? 21.453 10.461 1.696 1 92.94 132 PHE B N 1
ATOM 4056 C CA . PHE B 1 132 ? 21.812 11.25 2.871 1 92.94 132 PHE B CA 1
ATOM 4057 C C . PHE B 1 132 ? 21.906 10.359 4.105 1 92.94 132 PHE B C 1
ATOM 4059 O O . PHE B 1 132 ? 20.938 10.219 4.852 1 92.94 132 PHE B O 1
ATOM 4066 N N . ARG B 1 133 ? 23.047 9.922 4.414 1 90.88 133 ARG B N 1
ATOM 4067 C CA . ARG B 1 133 ? 23.25 8.773 5.289 1 90.88 133 ARG B CA 1
ATOM 4068 C C . ARG B 1 133 ? 23.234 9.195 6.754 1 90.88 133 ARG B C 1
ATOM 4070 O O . ARG B 1 133 ? 23.141 8.352 7.645 1 90.88 133 ARG B O 1
ATOM 4077 N N . ASN B 1 134 ? 23.312 10.477 7.055 1 92.94 134 ASN B N 1
ATOM 4078 C CA . ASN B 1 134 ? 23.438 10.906 8.445 1 92.94 134 ASN B CA 1
ATOM 4079 C C . ASN B 1 134 ? 22.141 11.555 8.945 1 92.94 134 ASN B C 1
ATOM 4081 O O . ASN B 1 134 ? 22.156 12.273 9.945 1 92.94 134 ASN B O 1
ATOM 4085 N N . ILE B 1 135 ? 21.062 11.281 8.273 1 95.38 135 ILE B N 1
ATOM 4086 C CA . ILE B 1 135 ? 19.781 11.797 8.734 1 95.38 135 ILE B CA 1
ATOM 4087 C C . ILE B 1 135 ? 19.453 11.203 10.102 1 95.38 135 ILE B C 1
ATOM 4089 O O . ILE B 1 135 ? 19.422 9.984 10.266 1 95.38 135 ILE B O 1
ATOM 4093 N N . GLU B 1 136 ? 19.141 12.039 11.039 1 95.38 136 GLU B N 1
ATOM 4094 C CA . GLU B 1 136 ? 18.828 11.617 12.398 1 95.38 136 GLU B CA 1
ATOM 4095 C C . GLU B 1 136 ? 17.328 11.523 12.617 1 95.38 136 GLU B C 1
ATOM 4097 O O . GLU B 1 136 ? 16.859 10.711 13.414 1 95.38 136 GLU B O 1
ATOM 4102 N N . LEU B 1 137 ? 16.625 12.398 11.992 1 97.56 137 LEU B N 1
ATOM 4103 C CA . LEU B 1 137 ? 15.18 12.484 12.172 1 97.56 137 LEU B CA 1
ATOM 4104 C C . LEU B 1 137 ? 14.484 12.805 10.844 1 97.56 137 LEU B C 1
ATOM 4106 O O . LEU B 1 137 ? 14.961 13.648 10.086 1 97.56 137 LEU B O 1
ATOM 4110 N N . THR B 1 138 ? 13.461 12.078 10.531 1 98.44 138 THR B N 1
ATOM 4111 C CA . THR B 1 138 ? 12.609 12.344 9.375 1 98.44 138 THR B CA 1
ATOM 4112 C C . THR B 1 138 ? 11.227 12.812 9.828 1 98.44 138 THR B C 1
ATOM 4114 O O . THR B 1 138 ? 10.602 12.188 10.688 1 98.44 138 THR B O 1
ATOM 4117 N N . LEU B 1 139 ? 10.781 13.938 9.32 1 98.81 139 LEU B N 1
ATOM 4118 C CA . LEU B 1 139 ? 9.43 14.422 9.57 1 98.81 139 LEU B CA 1
ATOM 4119 C C . LEU B 1 139 ? 8.555 14.234 8.336 1 98.81 139 LEU B C 1
ATOM 4121 O O . LEU B 1 139 ? 8.992 14.5 7.215 1 98.81 139 LEU B O 1
ATOM 4125 N N . LEU B 1 140 ? 7.434 13.648 8.492 1 98.88 140 LEU B N 1
ATOM 4126 C CA . LEU B 1 140 ? 6.367 13.734 7.504 1 98.88 140 LEU B CA 1
ATOM 4127 C C . LEU B 1 140 ? 5.379 14.836 7.855 1 98.88 140 LEU B C 1
ATOM 4129 O O . LEU B 1 140 ? 4.66 14.734 8.852 1 98.88 140 LEU B O 1
ATOM 4133 N N . VAL B 1 141 ? 5.371 15.883 7.051 1 98.88 141 VAL B N 1
ATOM 4134 C CA . VAL B 1 141 ? 4.59 17.078 7.363 1 98.88 141 VAL B CA 1
ATOM 4135 C C . VAL B 1 141 ? 3.516 17.281 6.297 1 98.88 141 VAL B C 1
ATOM 4137 O O . VAL B 1 141 ? 3.805 17.25 5.102 1 98.88 141 VAL B O 1
ATOM 4140 N N . GLY B 1 142 ? 2.312 17.484 6.742 1 98.56 142 GLY B N 1
ATOM 4141 C CA . GLY B 1 142 ? 1.251 17.719 5.777 1 98.56 142 GLY B CA 1
ATOM 4142 C C . GLY B 1 142 ? -0.13 17.75 6.402 1 98.56 142 GLY B C 1
ATOM 4143 O O . GLY B 1 142 ? -0.303 18.25 7.516 1 98.56 142 GLY B O 1
ATOM 4144 N N . ILE B 1 143 ? -1.174 17.344 5.598 1 98.19 143 ILE B N 1
ATOM 4145 C CA . ILE B 1 143 ? -2.561 17.391 6.051 1 98.19 143 ILE B CA 1
ATOM 4146 C C . ILE B 1 143 ? -3.09 15.969 6.23 1 98.19 143 ILE B C 1
ATOM 4148 O O . ILE B 1 143 ? -2.502 15.008 5.723 1 98.19 143 ILE B O 1
ATOM 4152 N N . CYS B 1 144 ? -4.152 15.789 6.98 1 97.62 144 CYS B N 1
ATOM 4153 C CA . CYS B 1 144 ? -4.762 14.484 7.227 1 97.62 144 CYS B CA 1
ATOM 4154 C C . CYS B 1 144 ? -6.25 14.625 7.535 1 97.62 144 CYS B C 1
ATOM 4156 O O . CYS B 1 144 ? -6.75 15.742 7.695 1 97.62 144 CYS B O 1
ATOM 4158 N N . GLY B 1 145 ? -6.938 13.5 7.395 1 96.25 145 GLY B N 1
ATOM 4159 C CA . GLY B 1 145 ? -8.266 13.438 7.98 1 96.25 145 GLY B CA 1
ATOM 4160 C C . GLY B 1 145 ? -8.25 13.25 9.484 1 96.25 145 GLY B C 1
ATOM 4161 O O . GLY B 1 145 ? -7.449 12.469 10.008 1 96.25 145 GLY B O 1
ATOM 4162 N N . ALA B 1 146 ? -9.109 13.93 10.164 1 95.12 146 ALA B N 1
ATOM 4163 C CA . ALA B 1 146 ? -9.172 13.828 11.625 1 95.12 146 ALA B CA 1
ATOM 4164 C C . ALA B 1 146 ? -10.195 12.773 12.047 1 95.12 146 ALA B C 1
ATOM 4166 O O . ALA B 1 146 ? -11.195 12.555 11.359 1 95.12 146 ALA B O 1
ATOM 4167 N N . VAL B 1 147 ? -9.852 12.148 13.125 1 93.69 147 VAL B N 1
ATOM 4168 C CA . VAL B 1 147 ? -10.773 11.242 13.805 1 93.69 147 VAL B CA 1
ATOM 4169 C C . VAL B 1 147 ? -11.234 11.875 15.125 1 93.69 147 VAL B C 1
ATOM 4171 O O . VAL B 1 147 ? -10.516 11.812 16.125 1 93.69 147 VAL B O 1
ATOM 4174 N N . PRO B 1 148 ? -12.391 12.453 15.047 1 86.19 148 PRO B N 1
ATOM 4175 C CA . PRO B 1 148 ? -12.844 13.164 16.25 1 86.19 148 PRO B CA 1
ATOM 4176 C C . PRO B 1 148 ? -13.227 12.219 17.375 1 86.19 148 PRO B C 1
ATOM 4178 O O . PRO B 1 148 ? -13.562 11.055 17.141 1 86.19 148 PRO B O 1
ATOM 4181 N N . GLU B 1 149 ? -12.719 12.5 18.625 1 70.19 149 GLU B N 1
ATOM 4182 C CA . GLU B 1 149 ? -13.094 11.703 19.797 1 70.19 149 GLU B CA 1
ATOM 4183 C C . GLU B 1 149 ? -14.617 11.648 19.953 1 70.19 149 GLU B C 1
ATOM 4185 O O . GLU B 1 149 ? -15.289 12.68 19.922 1 70.19 149 GLU B O 1
ATOM 4190 N N . ILE B 1 150 ? -15.219 10.609 19.484 1 52.88 150 ILE B N 1
ATOM 4191 C CA . ILE B 1 150 ? -16.672 10.586 19.656 1 52.88 150 ILE B CA 1
ATOM 4192 C C . ILE B 1 150 ? -17.016 10.57 21.141 1 52.88 150 ILE B C 1
ATOM 4194 O O . ILE B 1 150 ? -18.031 11.125 21.547 1 52.88 150 ILE B O 1
ATOM 4198 N N . ARG B 1 151 ? -16.328 9.625 21.953 1 48.38 151 ARG B N 1
ATOM 4199 C CA . ARG B 1 151 ? -16.812 9.602 23.328 1 48.38 151 ARG B CA 1
ATOM 4200 C C . ARG B 1 151 ? -16.219 10.75 24.141 1 48.38 151 ARG B C 1
ATOM 4202 O O . ARG B 1 151 ? -15.094 11.195 23.859 1 48.38 151 ARG B O 1
ATOM 4209 N N . PRO B 1 152 ? -17.016 11.312 24.844 1 45.5 152 PRO B N 1
ATOM 4210 C CA . PRO B 1 152 ? -16.562 12.344 25.781 1 45.5 152 PRO B CA 1
ATOM 4211 C C . PRO B 1 152 ? -15.266 11.961 26.5 1 45.5 152 PRO B C 1
ATOM 4213 O O . PRO B 1 152 ? -15.133 10.836 26.969 1 45.5 152 PRO B O 1
ATOM 4216 N N . PRO B 1 153 ? -14.086 12.469 26.125 1 42.78 153 PRO B N 1
ATOM 4217 C CA . PRO B 1 153 ? -12.828 12.211 26.844 1 42.78 153 PRO B CA 1
ATOM 4218 C C . PRO B 1 153 ? -13.039 12.023 28.344 1 42.78 153 PRO B C 1
ATOM 4220 O O . PRO B 1 153 ? -13.898 12.68 28.938 1 42.78 153 PRO B O 1
ATOM 4223 N N . ARG B 1 154 ? -12.914 10.852 28.875 1 39.91 154 ARG B N 1
ATOM 4224 C CA . ARG B 1 154 ? -12.82 10.703 30.328 1 39.91 154 ARG B CA 1
ATOM 4225 C C . ARG B 1 154 ? -11.688 11.555 30.891 1 39.91 154 ARG B C 1
ATOM 4227 O O . ARG B 1 154 ? -10.523 11.164 30.828 1 39.91 154 ARG B O 1
ATOM 4234 N N . GLY B 1 155 ? -11.562 12.914 30.266 1 46.19 155 GLY B N 1
ATOM 4235 C CA . GLY B 1 155 ? -10.773 14.016 30.797 1 46.19 155 GLY B CA 1
ATOM 4236 C C . GLY B 1 155 ? -10.906 15.289 29.984 1 46.19 155 GLY B C 1
ATOM 4237 O O . GLY B 1 155 ? -11.859 15.445 29.219 1 46.19 155 GLY B O 1
ATOM 4238 N N . THR B 1 156 ? -10.055 16.406 30.344 1 51.91 156 THR B N 1
ATOM 4239 C CA . THR B 1 156 ? -9.922 17.781 29.891 1 51.91 156 THR B CA 1
ATOM 4240 C C . THR B 1 156 ? -9.383 17.844 28.469 1 51.91 156 THR B C 1
ATOM 4242 O O . THR B 1 156 ? -8.898 18.891 28.031 1 51.91 156 THR B O 1
ATOM 4245 N N . VAL B 1 157 ? -9.516 16.703 27.703 1 61.81 157 VAL B N 1
ATOM 4246 C CA . VAL B 1 157 ? -8.812 16.812 26.438 1 61.81 157 VAL B CA 1
ATOM 4247 C C . VAL B 1 157 ? -9.734 17.469 25.406 1 61.81 157 VAL B C 1
ATOM 4249 O O . VAL B 1 157 ? -10.875 17.047 25.219 1 61.81 157 VAL B O 1
ATOM 4252 N N . ARG B 1 158 ? -9.328 18.578 24.906 1 76.25 158 ARG B N 1
ATOM 4253 C CA . ARG B 1 158 ? -10.023 19.344 23.859 1 76.25 158 ARG B CA 1
ATOM 4254 C C . ARG B 1 158 ? -10.188 18.5 22.609 1 76.25 158 ARG B C 1
ATOM 4256 O O . ARG B 1 158 ? -9.25 17.812 22.188 1 76.25 158 ARG B O 1
ATOM 4263 N N . PRO B 1 159 ? -11.414 18.391 22.109 1 84.38 159 PRO B N 1
ATOM 4264 C CA . PRO B 1 159 ? -11.609 17.656 20.844 1 84.38 159 PRO B CA 1
ATOM 4265 C C . PRO B 1 159 ? -10.812 18.25 19.688 1 84.38 159 PRO B C 1
ATOM 4267 O O . PRO B 1 159 ? -10.477 19.438 19.719 1 84.38 159 PRO B O 1
ATOM 4270 N N . ILE B 1 160 ? -10.609 17.422 18.75 1 91.06 160 ILE B N 1
ATOM 4271 C CA . ILE B 1 160 ? -9.836 17.891 17.594 1 91.06 160 ILE B CA 1
ATOM 4272 C C . ILE B 1 160 ? -10.742 18.672 16.656 1 91.06 160 ILE B C 1
ATOM 4274 O O . ILE B 1 160 ? -11.875 18.266 16.391 1 91.06 160 ILE B O 1
ATOM 4278 N N . TYR B 1 161 ? -10.258 19.859 16.234 1 91.12 161 TYR B N 1
ATOM 4279 C CA . TYR B 1 161 ? -10.922 20.703 15.25 1 91.12 161 TYR B CA 1
ATOM 4280 C C . TYR B 1 161 ? -10.109 20.75 13.953 1 91.12 161 TYR B C 1
ATOM 4282 O O . TYR B 1 161 ? -8.922 20.438 13.945 1 91.12 161 TYR B O 1
ATOM 4290 N N . LEU B 1 162 ? -10.836 21.078 12.891 1 93.44 162 LEU B N 1
ATOM 4291 C CA . LEU B 1 162 ? -10.102 21.25 11.641 1 93.44 162 LEU B CA 1
ATOM 4292 C C . LEU B 1 162 ? -9.047 22.359 11.781 1 93.44 162 LEU B C 1
ATOM 4294 O O . LEU B 1 162 ? -9.305 23.391 12.406 1 93.44 162 LEU B O 1
ATOM 4298 N N . GLY B 1 163 ? -7.875 22.109 11.305 1 95.19 163 GLY B N 1
ATOM 4299 C CA . GLY B 1 163 ? -6.754 23.016 11.477 1 95.19 163 GLY B CA 1
ATOM 4300 C C . GLY B 1 163 ? -5.828 22.625 12.617 1 95.19 163 GLY B C 1
ATOM 4301 O O . GLY B 1 163 ? -4.676 23.047 12.664 1 95.19 163 GLY B O 1
ATOM 4302 N N . ASP B 1 164 ? -6.348 21.859 13.547 1 95.5 164 ASP B N 1
ATOM 4303 C CA . ASP B 1 164 ? -5.48 21.328 14.594 1 95.5 164 ASP B CA 1
ATOM 4304 C C . ASP B 1 164 ? -4.445 20.375 14.008 1 95.5 164 ASP B C 1
ATOM 4306 O O . ASP B 1 164 ? -4.629 19.844 12.906 1 95.5 164 ASP B O 1
ATOM 4310 N N . VAL B 1 165 ? -3.377 20.203 14.781 1 97.88 165 VAL B N 1
ATOM 4311 C CA . VAL B 1 165 ? -2.26 19.422 14.273 1 97.88 165 VAL B CA 1
ATOM 4312 C C . VAL B 1 165 ? -2.133 18.125 15.078 1 97.88 165 VAL B C 1
ATOM 4314 O O . VAL B 1 165 ? -2.15 18.156 16.312 1 97.88 165 VAL B O 1
ATOM 4317 N N . VAL B 1 166 ? -2.084 17.031 14.383 1 97 166 VAL B N 1
ATOM 4318 C CA . VAL B 1 166 ? -1.8 15.742 15.008 1 97 166 VAL B CA 1
ATOM 4319 C C . VAL B 1 166 ? -0.296 15.477 14.984 1 97 166 VAL B C 1
ATOM 4321 O O . VAL B 1 166 ? 0.329 15.508 13.922 1 97 166 VAL B O 1
ATOM 4324 N N . PHE B 1 167 ? 0.263 15.352 16.125 1 97.5 167 PHE B N 1
ATOM 4325 C CA . PHE B 1 167 ? 1.642 14.914 16.312 1 97.5 167 PHE B CA 1
ATOM 4326 C C . PHE B 1 167 ? 1.712 13.406 16.484 1 97.5 167 PHE B C 1
ATOM 4328 O O . PHE B 1 167 ? 1.547 12.898 17.594 1 97.5 167 PHE B O 1
ATOM 4335 N N . GLY B 1 168 ? 1.995 12.766 15.375 1 96.44 168 GLY B N 1
ATOM 4336 C CA . GLY B 1 168 ? 1.906 11.312 15.32 1 96.44 168 GLY B CA 1
ATOM 4337 C C . GLY B 1 168 ? 3.207 10.617 15.688 1 96.44 168 GLY B C 1
ATOM 4338 O O . GLY B 1 168 ? 4.062 10.406 14.828 1 96.44 168 GLY B O 1
ATOM 4339 N N . THR B 1 169 ? 3.303 10.156 16.938 1 93.94 169 THR B N 1
ATOM 4340 C CA . THR B 1 169 ? 4.457 9.375 17.359 1 93.94 169 THR B CA 1
ATOM 4341 C C . THR B 1 169 ? 4.273 7.898 17 1 93.94 169 THR B C 1
ATOM 4343 O O . THR B 1 169 ? 5.254 7.172 16.844 1 93.94 169 THR B O 1
ATOM 4346 N N . ARG B 1 170 ? 3.031 7.5 16.891 1 94.69 170 ARG B N 1
ATOM 4347 C CA . ARG B 1 170 ? 2.707 6.141 16.469 1 94.69 170 ARG B CA 1
ATOM 4348 C C . ARG B 1 170 ? 2.014 6.133 15.109 1 94.69 170 ARG B C 1
ATOM 4350 O O . ARG B 1 170 ? 1.228 7.031 14.805 1 94.69 170 ARG B O 1
ATOM 4357 N N . ILE B 1 171 ? 2.359 5.168 14.367 1 96.75 171 ILE B N 1
ATOM 4358 C CA . ILE B 1 171 ? 1.755 4.984 13.055 1 96.75 171 ILE B CA 1
ATOM 4359 C C . ILE B 1 171 ? 1.179 3.574 12.938 1 96.75 171 ILE B C 1
ATOM 4361 O O . ILE B 1 171 ? 1.819 2.602 13.344 1 96.75 171 ILE B O 1
ATOM 4365 N N . TRP B 1 172 ? 0.004 3.486 12.5 1 96.44 172 TRP B N 1
ATOM 4366 C CA . TRP B 1 172 ? -0.685 2.209 12.344 1 96.44 172 TRP B CA 1
ATOM 4367 C C . TRP B 1 172 ? -1.156 2.018 10.906 1 96.44 172 TRP B C 1
ATOM 4369 O O . TRP B 1 172 ? -1.979 2.789 10.406 1 96.44 172 TRP B O 1
ATOM 4379 N N . ARG B 1 173 ? -0.589 1.048 10.227 1 95.5 173 ARG B N 1
ATOM 4380 C CA . ARG B 1 173 ? -1.055 0.682 8.891 1 95.5 173 ARG B CA 1
ATOM 4381 C C . ARG B 1 173 ? -2.295 -0.203 8.969 1 95.5 173 ARG B C 1
ATOM 4383 O O . ARG B 1 173 ? -2.225 -1.402 8.688 1 95.5 173 ARG B O 1
ATOM 4390 N N . PHE B 1 174 ? -3.441 0.402 9.164 1 94.44 174 PHE B N 1
ATOM 4391 C CA . PHE B 1 174 ? -4.652 -0.3 9.57 1 94.44 174 PHE B CA 1
ATOM 4392 C C . PHE B 1 174 ? -5.199 -1.149 8.43 1 94.44 174 PHE B C 1
ATOM 4394 O O . PHE B 1 174 ? -5.895 -2.139 8.664 1 94.44 174 PHE B O 1
ATOM 4401 N N . ALA B 1 175 ? -4.871 -0.779 7.203 1 93.69 175 ALA B N 1
ATOM 4402 C CA . ALA B 1 175 ? -5.457 -1.482 6.066 1 93.69 175 ALA B CA 1
ATOM 4403 C C . ALA B 1 175 ? -4.527 -2.58 5.559 1 93.69 175 ALA B C 1
ATOM 4405 O O . ALA B 1 175 ? -4.895 -3.352 4.668 1 93.69 175 ALA B O 1
ATOM 4406 N N . HIS B 1 176 ? -3.34 -2.645 6.074 1 93 176 HIS B N 1
ATOM 4407 C CA . HIS B 1 176 ? -2.393 -3.668 5.648 1 93 176 HIS B CA 1
ATOM 4408 C C . HIS B 1 176 ? -2.912 -5.066 5.969 1 93 176 HIS B C 1
ATOM 4410 O O . HIS B 1 176 ? -3.295 -5.344 7.109 1 93 176 HIS B O 1
ATOM 4416 N N . ASP B 1 177 ? -2.912 -5.926 4.938 1 91.75 177 ASP B N 1
ATOM 4417 C CA . ASP B 1 177 ? -3.305 -7.328 5.043 1 91.75 177 ASP B CA 1
ATOM 4418 C C . ASP B 1 177 ? -4.77 -7.457 5.457 1 91.75 177 ASP B C 1
ATOM 4420 O O . ASP B 1 177 ? -5.18 -8.5 5.977 1 91.75 177 ASP B O 1
ATOM 4424 N N . ALA B 1 178 ? -5.527 -6.324 5.355 1 93.75 178 ALA B N 1
ATOM 4425 C CA . ALA B 1 178 ? -6.961 -6.398 5.625 1 93.75 178 ALA B CA 1
ATOM 4426 C C . ALA B 1 178 ? -7.652 -7.348 4.652 1 93.75 178 ALA B C 1
ATOM 4428 O O . ALA B 1 178 ? -7.145 -7.609 3.561 1 93.75 178 ALA B O 1
ATOM 4429 N N . ARG B 1 179 ? -8.766 -7.902 5.055 1 92.31 179 ARG B N 1
ATOM 4430 C CA . ARG B 1 179 ? -9.602 -8.711 4.176 1 92.31 179 ARG B CA 1
ATOM 4431 C C . ARG B 1 179 ? -10.773 -7.895 3.639 1 92.31 179 ARG B C 1
ATOM 4433 O O . ARG B 1 179 ? -11.539 -7.309 4.41 1 92.31 179 ARG B O 1
ATOM 4440 N N . VAL B 1 180 ? -10.828 -7.789 2.406 1 93.44 180 VAL B N 1
ATOM 4441 C CA . VAL B 1 180 ? -11.93 -7.102 1.749 1 93.44 180 VAL B CA 1
ATOM 4442 C C . VAL B 1 180 ? -12.914 -8.125 1.183 1 93.44 180 VAL B C 1
ATOM 4444 O O . VAL B 1 180 ? -12.594 -8.844 0.239 1 93.44 180 VAL B O 1
ATOM 4447 N N . THR B 1 181 ? -14.055 -8.148 1.729 1 92.56 181 THR B N 1
ATOM 4448 C CA . THR B 1 181 ? -15 -9.211 1.417 1 92.56 181 THR B CA 1
ATOM 4449 C C . THR B 1 181 ? -16.312 -8.625 0.882 1 92.56 181 THR B C 1
ATOM 4451 O O . THR B 1 181 ? -16.797 -7.621 1.394 1 92.56 181 THR B O 1
ATOM 4454 N N . GLN B 1 182 ? -16.828 -9.312 -0.063 1 91.31 182 GLN B N 1
ATOM 4455 C CA . GLN B 1 182 ? -18.125 -8.922 -0.604 1 91.31 182 GLN B CA 1
ATOM 4456 C C . GLN B 1 182 ? -19.234 -9.117 0.43 1 91.31 182 GLN B C 1
ATOM 4458 O O . GLN B 1 182 ? -19.266 -10.141 1.118 1 91.31 182 GLN B O 1
ATOM 4463 N N . LEU B 1 183 ? -20.078 -8.07 0.539 1 91.06 183 LEU B N 1
ATOM 4464 C CA . LEU B 1 183 ? -21.188 -8.156 1.491 1 91.06 183 LEU B CA 1
ATOM 4465 C C . LEU B 1 183 ? -22.484 -8.508 0.784 1 91.06 183 LEU B C 1
ATOM 4467 O O . LEU B 1 183 ? -22.656 -8.203 -0.399 1 91.06 183 LEU B O 1
ATOM 4471 N N . GLN B 1 184 ? -23.375 -9.07 1.595 1 85.88 184 GLN B N 1
ATOM 4472 C CA . GLN B 1 184 ? -24.703 -9.398 1.081 1 85.88 184 GLN B CA 1
ATOM 4473 C C . GLN B 1 184 ? -25.469 -8.133 0.706 1 85.88 184 GLN B C 1
ATOM 4475 O O . GLN B 1 184 ? -26.203 -8.117 -0.287 1 85.88 184 GLN B O 1
ATOM 4480 N N . ALA B 1 185 ? -25.422 -7.094 1.473 1 86.5 185 ALA B N 1
ATOM 4481 C CA . ALA B 1 185 ? -26.172 -5.852 1.287 1 86.5 185 ALA B CA 1
ATOM 4482 C C . ALA B 1 185 ? -25.578 -5.027 0.145 1 86.5 185 ALA B C 1
ATOM 4484 O O . ALA B 1 185 ? -26.125 -3.979 -0.215 1 86.5 185 ALA B O 1
ATOM 4485 N N . GLY B 1 186 ? -24.562 -5.484 -0.398 1 85.12 186 GLY B N 1
ATOM 4486 C CA . GLY B 1 186 ? -23.844 -4.695 -1.393 1 85.12 186 GLY B CA 1
ATOM 4487 C C . GLY B 1 186 ? -22.562 -4.082 -0.861 1 85.12 186 GLY B C 1
ATOM 4488 O O . GLY B 1 186 ? -22.375 -3.988 0.353 1 85.12 186 GLY B O 1
ATOM 4489 N N . GLY B 1 187 ? -21.75 -3.705 -1.726 1 90.12 187 GLY B N 1
ATOM 4490 C CA . GLY B 1 187 ? -20.469 -3.16 -1.303 1 90.12 187 GLY B CA 1
ATOM 4491 C C . GLY B 1 187 ? -19.547 -4.203 -0.712 1 90.12 187 GLY B C 1
ATOM 4492 O O . GLY B 1 187 ? -19.641 -5.387 -1.051 1 90.12 187 GLY B O 1
ATOM 4493 N N . VAL B 1 188 ? -18.594 -3.701 0.043 1 93.38 188 VAL B N 1
ATOM 4494 C CA . VAL B 1 188 ? -17.641 -4.629 0.634 1 93.38 188 VAL B CA 1
ATOM 4495 C C . VAL B 1 188 ? -17.438 -4.289 2.109 1 93.38 188 VAL B C 1
ATOM 4497 O O . VAL B 1 188 ? -17.719 -3.174 2.543 1 93.38 188 VAL B O 1
ATOM 4500 N N . GLY B 1 189 ? -17.125 -5.32 2.844 1 92.19 189 GLY B N 1
ATOM 4501 C CA . GLY B 1 189 ? -16.594 -5.141 4.188 1 92.19 189 GLY B CA 1
ATOM 4502 C C . GLY B 1 189 ? -15.078 -5.199 4.25 1 92.19 189 GLY B C 1
ATOM 4503 O O . GLY B 1 189 ? -14.453 -5.945 3.498 1 92.19 189 GLY B O 1
ATOM 4504 N N . ILE B 1 190 ? -14.508 -4.359 5.102 1 92.56 190 ILE B N 1
ATOM 4505 C CA . ILE B 1 190 ? -13.07 -4.379 5.328 1 92.56 190 ILE B CA 1
ATOM 4506 C C . ILE B 1 190 ? -12.773 -4.852 6.75 1 92.56 190 ILE B C 1
ATOM 4508 O O . ILE B 1 190 ? -13.117 -4.172 7.723 1 92.56 190 ILE B O 1
ATOM 4512 N N . GLU B 1 191 ? -12.211 -5.988 6.832 1 91.69 191 GLU B N 1
ATOM 4513 C CA . GLU B 1 191 ? -11.812 -6.539 8.117 1 91.69 191 GLU B CA 1
ATOM 4514 C C . GLU B 1 191 ? -10.336 -6.246 8.406 1 91.69 191 GLU B C 1
ATOM 4516 O O . GLU B 1 191 ? -9.453 -6.789 7.746 1 91.69 191 GLU B O 1
ATOM 4521 N N . VAL B 1 192 ? -10.141 -5.441 9.43 1 93.06 192 VAL B N 1
ATOM 4522 C CA . VAL B 1 192 ? -8.773 -5.098 9.828 1 93.06 192 VAL B CA 1
ATOM 4523 C C . VAL B 1 192 ? -8.102 -6.309 10.469 1 93.06 192 VAL B C 1
ATOM 4525 O O . VAL B 1 192 ? -8.672 -6.934 11.375 1 93.06 192 VAL B O 1
ATOM 4528 N N . ARG B 1 193 ? -6.852 -6.602 9.984 1 90.38 193 ARG B N 1
ATOM 4529 C CA . ARG B 1 193 ? -6.137 -7.762 10.508 1 90.38 193 ARG B CA 1
ATOM 4530 C C . ARG B 1 193 ? -4.828 -7.352 11.172 1 90.38 193 ARG B C 1
ATOM 4532 O O . ARG B 1 193 ? -4.285 -8.086 12 1 90.38 193 ARG B O 1
ATOM 4539 N N . ASN B 1 194 ? -4.324 -6.262 10.672 1 88 194 ASN B N 1
ATOM 4540 C CA . ASN B 1 194 ? -3.129 -5.73 11.32 1 88 194 ASN B CA 1
ATOM 4541 C C . ASN B 1 194 ? -3.463 -5.082 12.656 1 88 194 ASN B C 1
ATOM 4543 O O . ASN B 1 194 ? -3.977 -3.961 12.703 1 88 194 ASN B O 1
ATOM 4547 N N . LEU B 1 195 ? -3.123 -5.738 13.734 1 82.56 195 LEU B N 1
ATOM 4548 C CA . LEU B 1 195 ? -3.527 -5.246 15.047 1 82.56 195 LEU B CA 1
ATOM 4549 C C . LEU B 1 195 ? -2.373 -4.527 15.734 1 82.56 195 LEU B C 1
ATOM 4551 O O . LEU B 1 195 ? -2.541 -3.975 16.828 1 82.56 195 LEU B O 1
ATOM 4555 N N . LEU B 1 196 ? -1.259 -4.5 15.023 1 77.88 196 LEU B N 1
ATOM 4556 C CA . LEU B 1 196 ? -0.094 -3.908 15.672 1 77.88 196 LEU B CA 1
ATOM 4557 C C . LEU B 1 196 ? 0.327 -2.62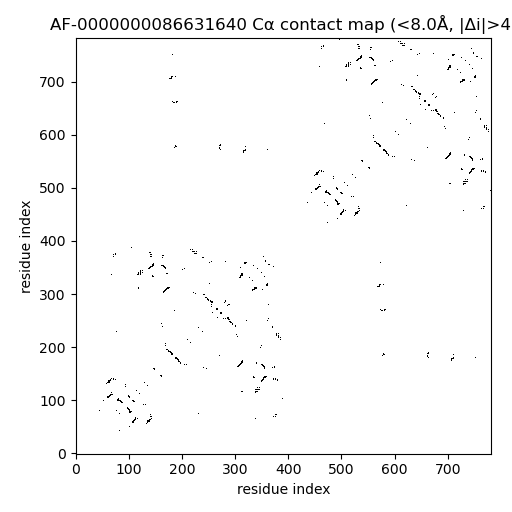5 14.969 1 77.88 196 LEU B C 1
ATOM 4559 O O . LEU B 1 196 ? 0.339 -2.564 13.734 1 77.88 196 LEU B O 1
ATOM 4563 N N . THR B 1 197 ? 0.574 -1.646 15.805 1 80.44 197 THR B N 1
ATOM 4564 C CA . THR B 1 197 ? 1.187 -0.44 15.258 1 80.44 197 THR B CA 1
ATOM 4565 C C . THR B 1 197 ? 2.631 -0.708 14.844 1 80.44 197 THR B C 1
ATOM 4567 O O . THR B 1 197 ? 3.24 -1.683 15.289 1 80.44 197 THR B O 1
ATOM 4570 N N . GLU B 1 198 ? 3.068 0.181 14.008 1 80.62 198 GLU B N 1
ATOM 4571 C CA . GLU B 1 198 ? 4.492 0.132 13.68 1 80.62 198 GLU B CA 1
ATOM 4572 C C . GLU B 1 198 ? 5.344 0.361 14.93 1 80.62 198 GLU B C 1
ATOM 4574 O O . GLU B 1 198 ? 4.926 1.054 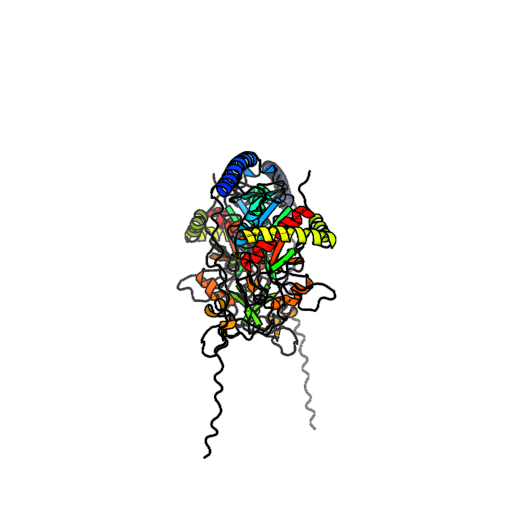15.859 1 80.62 198 GLU B O 1
ATOM 4579 N N . ARG B 1 199 ? 6.488 -0.275 14.938 1 79.81 199 ARG B N 1
ATOM 4580 C CA . ARG B 1 199 ? 7.41 -0.08 16.047 1 79.81 199 ARG B CA 1
ATOM 4581 C C . ARG B 1 199 ? 7.82 1.384 16.172 1 79.81 199 ARG B C 1
ATOM 4583 O O . ARG B 1 199 ? 8.109 2.037 15.172 1 79.81 199 ARG B O 1
ATOM 4590 N N . THR B 1 200 ? 7.762 1.854 17.469 1 87.06 200 THR B N 1
ATOM 4591 C CA . THR B 1 200 ? 8.188 3.221 17.734 1 87.06 200 THR B CA 1
ATOM 4592 C C . THR B 1 200 ? 9.578 3.238 18.375 1 87.06 200 THR B C 1
ATOM 4594 O O . THR B 1 200 ? 9.797 2.646 19.422 1 87.06 200 THR B O 1
ATOM 4597 N N . PRO B 1 201 ? 10.484 3.914 17.734 1 90.94 201 PRO B N 1
ATOM 4598 C CA . PRO B 1 201 ? 11.82 4.004 18.344 1 90.94 201 PRO B CA 1
ATOM 4599 C C . PRO B 1 201 ? 11.82 4.758 19.672 1 90.94 201 PRO B C 1
ATOM 4601 O O . PRO B 1 201 ? 11.008 5.668 19.859 1 90.94 201 PRO B O 1
ATOM 4604 N N . PRO B 1 202 ? 12.773 4.434 20.562 1 91.06 202 PRO B N 1
ATOM 4605 C CA . PRO B 1 202 ? 12.836 5.09 21.875 1 91.06 202 PRO B CA 1
ATOM 4606 C C . PRO B 1 202 ? 12.953 6.605 21.766 1 91.06 202 PRO B C 1
ATOM 4608 O O . PRO B 1 202 ? 12.328 7.336 22.531 1 91.06 202 PRO B O 1
ATOM 4611 N N . MET B 1 203 ? 13.695 7.098 20.859 1 93.56 203 MET B N 1
ATOM 4612 C CA . MET B 1 203 ? 13.852 8.539 20.688 1 93.56 203 MET B CA 1
ATOM 4613 C C . MET B 1 203 ? 12.508 9.203 20.406 1 93.56 203 MET B C 1
ATOM 4615 O O . MET B 1 203 ? 12.203 10.266 20.953 1 93.56 203 MET B O 1
ATOM 4619 N N . ILE B 1 204 ? 11.75 8.547 19.5 1 95.5 204 ILE B N 1
ATOM 4620 C CA . ILE B 1 204 ? 10.461 9.109 19.125 1 95.5 204 ILE B CA 1
ATOM 4621 C C . ILE B 1 204 ? 9.516 9.078 20.328 1 95.5 204 ILE B C 1
ATOM 4623 O O . ILE B 1 204 ? 8.758 10.023 20.547 1 95.5 204 ILE B O 1
ATOM 4627 N N . GLU B 1 205 ? 9.57 8.039 21.125 1 92.88 205 GLU B N 1
ATOM 4628 C CA . GLU B 1 205 ? 8.781 7.957 22.344 1 92.88 205 GLU B CA 1
ATOM 4629 C C . GLU B 1 205 ? 9.164 9.07 23.328 1 92.88 205 GLU B C 1
ATOM 4631 O O . GLU B 1 205 ? 8.289 9.695 23.938 1 92.88 205 GLU B O 1
ATOM 4636 N N . GLN B 1 206 ? 10.438 9.273 23.453 1 94.12 206 GLN B N 1
ATOM 4637 C CA . GLN B 1 206 ? 10.914 10.312 24.359 1 94.12 206 GLN B CA 1
ATOM 4638 C C . GLN B 1 206 ? 10.469 11.695 23.891 1 94.12 206 GLN B C 1
ATOM 4640 O O . GLN B 1 206 ? 10.055 12.531 24.688 1 94.12 206 GLN B O 1
ATOM 4645 N N . LEU B 1 207 ? 10.555 11.922 22.625 1 95.06 207 LEU B N 1
ATOM 4646 C CA . LEU B 1 207 ? 10.109 13.195 22.078 1 95.06 207 LEU B CA 1
ATOM 4647 C C . LEU B 1 207 ? 8.609 13.391 22.281 1 95.06 207 LEU B C 1
ATOM 4649 O O . LEU B 1 207 ? 8.156 14.5 22.578 1 95.06 207 LEU B O 1
ATOM 4653 N N . GLY B 1 208 ? 7.871 12.281 22.141 1 93.88 208 GLY B N 1
ATOM 4654 C CA . GLY B 1 208 ? 6.453 12.328 22.453 1 93.88 208 GLY B CA 1
ATOM 4655 C C . GLY B 1 208 ? 6.18 12.703 23.906 1 93.88 208 GLY B C 1
ATOM 4656 O O . GLY B 1 208 ? 5.328 13.555 24.172 1 93.88 208 GLY B O 1
ATOM 4657 N N . ASN B 1 209 ? 6.922 12.141 24.781 1 92.5 209 ASN B N 1
ATOM 4658 C CA . ASN B 1 209 ? 6.789 12.453 26.203 1 92.5 209 ASN B CA 1
ATOM 4659 C C . ASN B 1 209 ? 7.117 13.914 26.484 1 92.5 209 ASN B C 1
ATOM 4661 O O . ASN B 1 209 ? 6.426 14.562 27.266 1 92.5 209 ASN B O 1
ATOM 4665 N N . LEU B 1 210 ? 8.141 14.391 25.875 1 94.25 210 LEU B N 1
ATOM 4666 C CA . LEU B 1 210 ? 8.523 15.789 26.062 1 94.25 210 LEU B CA 1
ATOM 4667 C C . LEU B 1 210 ? 7.449 16.719 25.516 1 94.25 210 LEU B C 1
ATOM 4669 O O . LEU B 1 210 ? 7.188 17.781 26.094 1 94.25 210 LEU B O 1
ATOM 4673 N N . MET B 1 211 ? 6.832 16.266 24.438 1 94.38 211 MET B N 1
ATOM 4674 C CA . MET B 1 211 ? 5.766 17.078 23.844 1 94.38 211 MET B CA 1
ATOM 4675 C C . MET B 1 211 ? 4.531 17.094 24.734 1 94.38 211 MET B C 1
ATOM 4677 O O . MET B 1 211 ? 3.771 18.062 24.734 1 94.38 211 MET B O 1
ATOM 4681 N N . GLU B 1 212 ? 4.355 16.078 25.516 1 91.06 212 GLU B N 1
ATOM 4682 C CA . GLU B 1 212 ? 3.199 15.969 26.391 1 91.06 212 GLU B CA 1
ATOM 4683 C C . GLU B 1 212 ? 3.35 16.875 27.609 1 91.06 212 GLU B C 1
ATOM 4685 O O . GLU B 1 212 ? 2.357 17.25 28.25 1 91.06 212 GLU B O 1
ATOM 4690 N N . ASN B 1 213 ? 4.594 17.203 27.875 1 92.38 213 ASN B N 1
ATOM 4691 C CA . ASN B 1 213 ? 4.848 18.141 28.969 1 92.38 213 ASN B CA 1
ATOM 4692 C C . ASN B 1 213 ? 4.242 19.516 28.672 1 92.38 213 ASN B C 1
ATOM 4694 O O . ASN B 1 213 ? 4.512 20.109 27.625 1 92.38 213 ASN B O 1
ATOM 4698 N N . ARG B 1 214 ? 3.525 20.094 29.625 1 91.69 214 ARG B N 1
ATOM 4699 C CA . ARG B 1 214 ? 2.75 21.297 29.406 1 91.69 214 ARG B CA 1
ATOM 4700 C C . ARG B 1 214 ? 3.658 22.484 29.078 1 91.69 214 ARG B C 1
ATOM 4702 O O . ARG B 1 214 ? 3.357 23.266 28.172 1 91.69 214 ARG B O 1
ATOM 4709 N N . GLN B 1 215 ? 4.688 22.656 29.75 1 94 215 GLN B N 1
ATOM 4710 C CA . GLN B 1 215 ? 5.598 23.781 29.516 1 94 215 GLN B CA 1
ATOM 4711 C C . GLN B 1 215 ? 6.207 23.703 28.109 1 94 215 GLN B C 1
ATOM 4713 O O . GLN B 1 215 ? 6.305 24.703 27.422 1 94 215 GLN B O 1
ATOM 4718 N N . ASN B 1 216 ? 6.645 22.453 27.797 1 94.88 216 ASN B N 1
ATOM 4719 C CA . ASN B 1 216 ? 7.199 22.266 26.469 1 94.88 216 ASN B CA 1
ATOM 4720 C C . ASN B 1 216 ? 6.156 22.531 25.391 1 94.88 216 ASN B C 1
ATOM 4722 O O . ASN B 1 216 ? 6.453 23.188 24.375 1 94.88 216 ASN B O 1
ATOM 4726 N N . GLN B 1 217 ? 5.008 22.047 25.609 1 93.81 217 GLN B N 1
ATOM 4727 C CA . GLN B 1 217 ? 3.941 22.234 24.625 1 93.81 217 GLN B CA 1
ATOM 4728 C C . GLN B 1 217 ? 3.615 23.719 24.453 1 93.81 217 GLN B C 1
ATOM 4730 O O . GLN B 1 217 ? 3.363 24.172 23.344 1 93.81 217 GLN B O 1
ATOM 4735 N N . ASP B 1 218 ? 3.576 24.453 25.547 1 95.19 218 ASP B N 1
ATOM 4736 C CA . ASP B 1 218 ? 3.324 25.891 25.484 1 95.19 218 ASP B CA 1
ATOM 4737 C C . ASP B 1 218 ? 4.391 26.609 24.656 1 95.19 218 ASP B C 1
ATOM 4739 O O . ASP B 1 218 ? 4.082 27.5 23.875 1 95.19 218 ASP B O 1
ATOM 4743 N N . ARG B 1 219 ? 5.605 26.219 24.891 1 95.94 219 ARG B N 1
ATOM 4744 C CA . ARG B 1 219 ? 6.703 26.812 24.141 1 95.94 219 ARG B CA 1
ATOM 4745 C C . ARG B 1 219 ? 6.586 26.484 22.641 1 95.94 219 ARG B C 1
ATOM 4747 O O . ARG B 1 219 ? 6.781 27.359 21.797 1 95.94 219 ARG B O 1
ATOM 4754 N N . VAL B 1 220 ? 6.27 25.188 22.359 1 96.94 220 VAL B N 1
ATOM 4755 C CA . VAL B 1 220 ? 6.074 24.797 20.969 1 96.94 220 VAL B CA 1
ATOM 4756 C C . VAL B 1 220 ? 4.922 25.594 20.359 1 96.94 220 VAL B C 1
ATOM 4758 O O . VAL B 1 220 ? 5.031 26.094 19.234 1 96.94 220 VAL B O 1
ATOM 4761 N N . ASN B 1 221 ? 3.869 25.75 21.109 1 95.88 221 ASN B N 1
ATOM 4762 C CA . ASN B 1 221 ? 2.703 26.484 20.625 1 95.88 221 ASN B CA 1
ATOM 4763 C C . ASN B 1 221 ? 3.037 27.938 20.344 1 95.88 221 ASN B C 1
ATOM 4765 O O . ASN B 1 221 ? 2.592 28.5 19.328 1 95.88 221 ASN B O 1
ATOM 4769 N N . GLU B 1 222 ? 3.754 28.562 21.188 1 96.62 222 GLU B N 1
ATOM 4770 C CA . GLU B 1 222 ? 4.137 29.953 21.016 1 96.62 222 GLU B CA 1
ATOM 4771 C C . GLU B 1 222 ? 4.969 30.141 19.75 1 96.62 222 GLU B C 1
ATOM 4773 O O . GLU B 1 222 ? 4.691 31.031 18.953 1 96.62 222 GLU B O 1
ATOM 4778 N N . ARG B 1 223 ? 5.918 29.281 19.625 1 96.75 223 ARG B N 1
ATOM 4779 C CA . ARG B 1 223 ? 6.77 29.375 18.438 1 96.75 223 ARG B CA 1
ATOM 4780 C C . ARG B 1 223 ? 5.988 29.062 17.172 1 96.75 223 ARG B C 1
ATOM 4782 O O . ARG B 1 223 ? 6.176 29.719 16.141 1 96.75 223 ARG B O 1
ATOM 4789 N N . SER B 1 224 ? 5.141 28.031 17.25 1 97.94 224 SER B N 1
ATOM 4790 C CA . SER B 1 224 ? 4.301 27.672 16.109 1 97.94 224 SER B CA 1
ATOM 4791 C C . SER B 1 224 ? 3.416 28.828 15.68 1 97.94 224 SER B C 1
ATOM 4793 O O . SER B 1 224 ? 3.215 29.062 14.492 1 97.94 224 SER B O 1
ATOM 4795 N N . ARG B 1 225 ? 2.906 29.594 16.656 1 96.75 225 ARG B N 1
ATOM 4796 C CA . ARG B 1 225 ? 2.055 30.734 16.359 1 96.75 225 ARG B CA 1
ATOM 4797 C C . ARG B 1 225 ? 2.826 31.812 15.602 1 96.75 225 ARG B C 1
ATOM 4799 O O . ARG B 1 225 ? 2.299 32.406 14.656 1 96.75 225 ARG B O 1
ATOM 4806 N N . ARG B 1 226 ? 4 32.031 15.977 1 97.25 226 ARG B N 1
ATOM 4807 C CA . ARG B 1 226 ? 4.836 33 15.297 1 97.25 226 ARG B CA 1
ATOM 4808 C C . ARG B 1 226 ? 5.09 32.594 13.852 1 97.25 226 ARG B C 1
ATOM 4810 O O . ARG B 1 226 ? 4.973 33.438 12.938 1 97.25 226 ARG B O 1
ATOM 4817 N N . HIS B 1 227 ? 5.426 31.328 13.688 1 98.12 227 HIS B N 1
ATOM 4818 C CA . HIS B 1 227 ? 5.699 30.828 12.344 1 98.12 227 HIS B CA 1
ATOM 4819 C C . HIS B 1 227 ? 4.438 30.844 11.484 1 98.12 227 HIS B C 1
ATOM 4821 O O . HIS B 1 227 ? 4.496 31.156 10.289 1 98.12 227 HIS B O 1
ATOM 4827 N N . LEU B 1 228 ? 3.307 30.453 12.094 1 98.12 228 LEU B N 1
ATOM 4828 C CA . LEU B 1 228 ? 2.043 30.484 11.367 1 98.12 228 LEU B CA 1
ATOM 4829 C C . LEU B 1 228 ? 1.719 31.906 10.906 1 98.12 228 LEU B C 1
ATOM 4831 O O . LEU B 1 228 ? 1.308 32.125 9.766 1 98.12 228 LEU B O 1
ATOM 4835 N N . SER B 1 229 ? 1.906 32.875 11.781 1 97 229 SER B N 1
ATOM 4836 C CA . SER B 1 229 ? 1.677 34.281 11.438 1 97 229 SER B CA 1
ATOM 4837 C C . SER B 1 229 ? 2.572 34.719 10.289 1 97 229 SER B C 1
ATOM 4839 O O . SER B 1 229 ? 2.145 35.469 9.422 1 97 229 SER B O 1
ATOM 4841 N N . LEU B 1 230 ? 3.771 34.25 10.32 1 96.12 230 LEU B N 1
ATOM 4842 C CA . LEU B 1 230 ? 4.703 34.594 9.25 1 96.12 230 LEU B CA 1
ATOM 4843 C C . LEU B 1 230 ? 4.184 34.094 7.902 1 96.12 230 LEU B C 1
ATOM 4845 O O . LEU B 1 230 ? 4.176 34.844 6.922 1 96.12 230 LEU B O 1
ATOM 4849 N N . ILE B 1 231 ? 3.746 32.812 7.824 1 96.88 231 ILE B N 1
ATOM 4850 C CA . ILE B 1 231 ? 3.238 32.219 6.586 1 96.88 231 ILE B CA 1
ATOM 4851 C C . ILE B 1 231 ? 1.986 32.969 6.141 1 96.88 231 ILE B C 1
ATOM 4853 O O . ILE B 1 231 ? 1.805 33.25 4.949 1 96.88 231 ILE B O 1
ATOM 4857 N N . GLN B 1 232 ? 1.172 33.281 7.09 1 95.81 232 GLN B N 1
ATOM 4858 C CA . GLN B 1 232 ? -0.073 33.969 6.789 1 95.81 232 GLN B CA 1
ATOM 4859 C C . GLN B 1 232 ? 0.198 35.375 6.23 1 95.81 232 GLN B C 1
ATOM 4861 O O . GLN B 1 232 ? -0.625 35.938 5.496 1 95.81 232 GLN B O 1
ATOM 4866 N N . GLY B 1 233 ? 1.282 35.938 6.57 1 94.94 233 GLY B N 1
ATOM 4867 C CA . GLY B 1 233 ? 1.684 37.25 6.043 1 94.94 233 GLY B CA 1
ATOM 4868 C C . GLY B 1 233 ? 2.072 37.188 4.574 1 94.94 233 GLY B C 1
ATOM 4869 O O . GLY B 1 233 ? 2.006 38.188 3.877 1 94.94 233 GLY B O 1
ATOM 4870 N N . TYR B 1 234 ? 2.463 36.031 4.113 1 93.06 234 TYR B N 1
ATOM 4871 C CA . TYR B 1 234 ? 2.881 35.875 2.723 1 93.06 234 TYR B CA 1
ATOM 4872 C C . TYR B 1 234 ? 1.676 35.812 1.791 1 93.06 234 TYR B C 1
ATOM 4874 O O . TYR B 1 234 ? 1.716 36.375 0.686 1 93.06 234 TYR B O 1
ATOM 4882 N N . ASP B 1 235 ? 0.642 35.125 2.205 1 94.12 235 ASP B N 1
ATOM 4883 C CA . ASP B 1 235 ? -0.531 34.906 1.36 1 94.12 235 ASP B CA 1
ATOM 4884 C C . ASP B 1 235 ? -1.775 34.656 2.203 1 94.12 235 ASP B C 1
ATOM 4886 O O . ASP B 1 235 ? -1.734 33.875 3.15 1 94.12 235 ASP B O 1
ATOM 4890 N N . SER B 1 236 ? -2.855 35.219 1.806 1 94.25 236 SER B N 1
ATOM 4891 C CA . SER B 1 236 ? -4.105 35.125 2.553 1 94.25 236 SER B CA 1
ATOM 4892 C C . SER B 1 236 ? -4.711 33.719 2.428 1 94.25 236 SER B C 1
ATOM 4894 O O . SER B 1 236 ? -5.617 33.375 3.184 1 94.25 236 SER B O 1
ATOM 4896 N N . VAL B 1 237 ? -4.184 32.938 1.514 1 94.88 237 VAL B N 1
ATOM 4897 C CA . VAL B 1 237 ? -4.715 31.578 1.317 1 94.88 237 VAL B CA 1
ATOM 4898 C C . VAL B 1 237 ? -4.453 30.734 2.562 1 94.88 237 VAL B C 1
ATOM 4900 O O . VAL B 1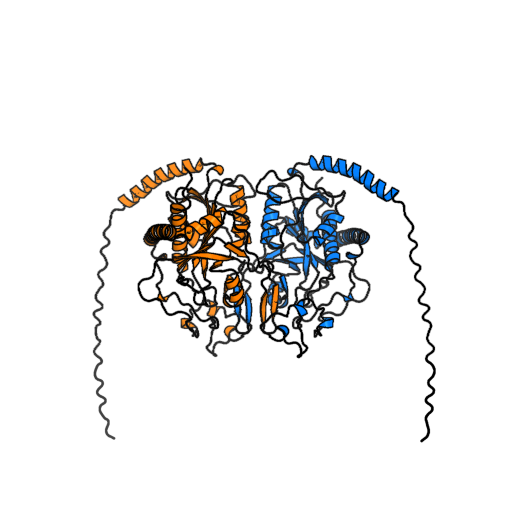 237 ? -5.125 29.719 2.787 1 94.88 237 VAL B O 1
ATOM 4903 N N . TYR B 1 238 ? -3.51 31.188 3.4 1 96.75 238 TYR B N 1
ATOM 4904 C CA . TYR B 1 238 ? -3.115 30.422 4.574 1 96.75 238 TYR B CA 1
ATOM 4905 C C . TYR B 1 238 ? -3.92 30.844 5.797 1 96.75 238 TYR B C 1
ATOM 4907 O O . TYR B 1 238 ? -3.709 30.328 6.898 1 96.75 238 TYR B O 1
ATOM 4915 N N . GLU B 1 239 ? -4.832 31.75 5.652 1 95.38 239 GLU B N 1
ATOM 4916 C CA . GLU B 1 239 ? -5.66 32.188 6.77 1 95.38 239 GLU B CA 1
ATOM 4917 C C . GLU B 1 239 ? -6.727 31.172 7.117 1 95.38 239 GLU B C 1
ATOM 4919 O O . GLU B 1 239 ? -7.141 30.391 6.262 1 95.38 239 GLU B O 1
ATOM 4924 N N . HIS B 1 240 ? -7.09 31.188 8.375 1 95.31 240 HIS B N 1
ATOM 4925 C CA . HIS B 1 240 ? -8.172 30.312 8.82 1 95.31 240 HIS B CA 1
ATOM 4926 C C . HIS B 1 240 ? -9.469 30.625 8.086 1 95.31 240 HIS B C 1
ATOM 4928 O O . HIS B 1 240 ? -9.875 31.781 7.996 1 95.31 240 HIS B O 1
ATOM 4934 N N . PRO B 1 241 ? -10.078 29.625 7.52 1 91.69 241 PRO B N 1
ATOM 4935 C CA . PRO B 1 241 ? -11.258 29.875 6.684 1 91.69 241 PRO B CA 1
ATOM 4936 C C . PRO B 1 241 ? -12.461 30.344 7.492 1 91.69 241 PRO B C 1
ATOM 4938 O O . PRO B 1 241 ? -13.445 30.828 6.918 1 91.69 241 PRO B O 1
ATOM 4941 N N . GLY B 1 242 ? -12.422 30.234 8.789 1 89.44 242 GLY B N 1
ATOM 4942 C CA . GLY B 1 242 ? -13.539 30.578 9.656 1 89.44 242 GLY B CA 1
ATOM 4943 C C . GLY B 1 242 ? -14.078 29.391 10.43 1 89.44 242 GLY B C 1
ATOM 4944 O O . GLY B 1 242 ? -14.125 28.281 9.906 1 89.44 242 GLY B O 1
ATOM 4945 N N . VAL B 1 243 ? -14.523 29.641 11.641 1 88.38 243 VAL B N 1
ATOM 4946 C CA . VAL B 1 243 ? -14.969 28.578 12.539 1 88.38 243 VAL B CA 1
ATOM 4947 C C . VAL B 1 243 ? -16.25 27.938 11.992 1 88.38 243 VAL B C 1
ATOM 4949 O O . VAL B 1 243 ? -16.516 26.766 12.25 1 88.38 243 VAL B O 1
ATOM 4952 N N . GLU B 1 244 ? -16.938 28.672 11.219 1 82.94 244 GLU B N 1
ATOM 4953 C CA . GLU B 1 244 ? -18.203 28.188 10.664 1 82.94 244 GLU B CA 1
ATOM 4954 C C . GLU B 1 244 ? -17.969 27.078 9.633 1 82.94 244 GLU B C 1
ATOM 4956 O O . GLU B 1 244 ? -18.859 26.297 9.344 1 82.94 244 GLU B O 1
ATOM 4961 N N . CYS B 1 245 ? -16.766 27.062 9.109 1 86.81 245 CYS B N 1
ATOM 4962 C CA . CYS B 1 245 ? -16.438 26.078 8.078 1 86.81 245 CYS B CA 1
ATOM 4963 C C . CYS B 1 245 ? -16.094 24.734 8.695 1 86.81 245 CYS B C 1
ATOM 4965 O O . CYS B 1 245 ? -15.992 23.719 7.988 1 86.81 245 CYS B O 1
ATOM 4967 N N . ASP B 1 246 ? -15.875 24.672 9.984 1 89.12 246 ASP B N 1
ATOM 4968 C CA . ASP B 1 246 ? -15.633 23.406 10.688 1 89.12 246 ASP B CA 1
ATOM 4969 C C . ASP B 1 246 ? -16.953 22.766 11.133 1 89.12 246 ASP B C 1
ATOM 4971 O O . ASP B 1 246 ? -17.516 23.172 12.148 1 89.12 246 ASP B O 1
ATOM 4975 N N . GLN B 1 247 ? -17.359 21.766 10.422 1 83.5 247 GLN B N 1
ATOM 4976 C CA . GLN B 1 247 ? -18.625 21.094 10.727 1 83.5 247 GLN B CA 1
ATOM 4977 C C . GLN B 1 247 ? -18.422 19.594 10.945 1 83.5 247 GLN B C 1
ATOM 4979 O O . GLN B 1 247 ? -17.953 18.891 10.055 1 83.5 247 GLN B O 1
ATOM 4984 N N . LEU B 1 248 ? -18.688 19.156 12.117 1 87.56 248 LEU B N 1
ATOM 4985 C CA . LEU B 1 248 ? -18.703 17.734 12.422 1 87.56 248 LEU B CA 1
ATOM 4986 C C . LEU B 1 248 ? -20.141 17.188 12.391 1 87.56 248 LEU B C 1
ATOM 4988 O O . LEU B 1 248 ? -20.969 17.578 13.203 1 87.56 248 LEU B O 1
ATOM 4992 N N . LEU B 1 249 ? -20.344 16.297 11.461 1 82.94 249 LEU B N 1
ATOM 4993 C CA . LEU B 1 249 ? -21.688 15.766 11.25 1 82.94 249 LEU B CA 1
ATOM 4994 C C . LEU B 1 249 ? -21.797 14.359 11.82 1 82.94 249 LEU B C 1
ATOM 4996 O O . LEU B 1 249 ? -20.797 13.695 12.055 1 82.94 249 LEU B O 1
ATOM 5000 N N . HIS B 1 250 ? -23.109 13.984 12.039 1 81.94 250 HIS B N 1
ATOM 5001 C CA . HIS B 1 250 ? -23.359 12.641 12.539 1 81.94 250 HIS B CA 1
ATOM 5002 C C . HIS B 1 250 ? -22.938 11.586 11.531 1 81.94 250 HIS B C 1
ATOM 5004 O O . HIS B 1 250 ? -23.094 11.773 10.32 1 81.94 250 HIS B O 1
ATOM 5010 N N . GLY B 1 251 ? -22.438 10.516 12 1 73.75 251 GLY B N 1
ATOM 5011 C CA . GLY B 1 251 ? -21.906 9.438 11.18 1 73.75 251 GLY B CA 1
ATOM 5012 C C . GLY B 1 251 ? -22.922 8.914 10.172 1 73.75 251 GLY B C 1
ATOM 5013 O O . GLY B 1 251 ? -22.547 8.453 9.094 1 73.75 251 GLY B O 1
ATOM 5014 N N . ASP B 1 252 ? -24.156 8.953 10.492 1 75.38 252 ASP B N 1
ATOM 5015 C CA . ASP B 1 252 ? -25.203 8.414 9.633 1 75.38 252 ASP B CA 1
ATOM 5016 C C . ASP B 1 252 ? -25.594 9.414 8.547 1 75.38 252 ASP B C 1
ATOM 5018 O O . ASP B 1 252 ? -26.328 9.078 7.609 1 75.38 252 ASP B O 1
ATOM 5022 N N . SER B 1 253 ? -25.047 10.555 8.75 1 81.56 253 SER B N 1
ATOM 5023 C CA . SER B 1 253 ? -25.297 11.562 7.719 1 81.56 253 SER B CA 1
ATOM 5024 C C . SER B 1 253 ? -24.359 11.383 6.531 1 81.56 253 SER B C 1
ATOM 5026 O O . SER B 1 253 ? -23.141 11.484 6.676 1 81.56 253 SER B O 1
ATOM 5028 N N . LEU B 1 254 ? -24.953 11.047 5.352 1 86.75 254 LEU B N 1
ATOM 5029 C CA . LEU B 1 254 ? -24.141 10.805 4.164 1 86.75 254 LEU B CA 1
ATOM 5030 C C . LEU B 1 254 ? -24.328 11.914 3.139 1 86.75 254 LEU B C 1
ATOM 5032 O O . LEU B 1 254 ? -25.406 12.5 3.037 1 86.75 254 LEU B O 1
ATOM 5036 N N . HIS B 1 255 ? -23.234 12.164 2.428 1 86.75 255 HIS B N 1
ATOM 5037 C CA . HIS B 1 255 ? -23.219 13.188 1.392 1 86.75 255 HIS B CA 1
ATOM 5038 C C . HIS B 1 255 ? -23.828 12.672 0.093 1 86.75 255 HIS B C 1
ATOM 5040 O O . HIS B 1 255 ? -23.109 12.156 -0.771 1 86.75 255 HIS B O 1
ATOM 5046 N N . LEU B 1 256 ? -25.109 12.75 -0.017 1 83.81 256 LEU B N 1
ATOM 5047 C CA . LEU B 1 256 ? -25.844 12.211 -1.156 1 83.81 256 LEU B CA 1
ATOM 5048 C C . LEU B 1 256 ? -26.984 13.141 -1.559 1 83.81 256 LEU B C 1
ATOM 5050 O O . LEU B 1 256 ? -27.453 13.938 -0.746 1 83.81 256 LEU B O 1
ATOM 5054 N N . HIS B 1 257 ? -27.297 12.922 -2.945 1 79.62 257 HIS B N 1
ATOM 5055 C CA . HIS B 1 257 ? -28.562 13.531 -3.377 1 79.62 257 HIS B CA 1
ATOM 5056 C C . HIS B 1 257 ? -29.75 12.93 -2.637 1 79.62 257 HIS B C 1
ATOM 5058 O O . HIS B 1 257 ? -29.812 11.719 -2.441 1 79.62 257 HIS B O 1
ATOM 5064 N N . ARG B 1 258 ? -30.578 13.766 -2.15 1 74.69 258 ARG B N 1
ATOM 5065 C CA . ARG B 1 258 ? -31.75 13.234 -1.476 1 74.69 258 ARG B CA 1
ATOM 5066 C C . ARG B 1 258 ? -33.031 13.578 -2.24 1 74.69 258 ARG B C 1
ATOM 5068 O O . ARG B 1 258 ? -34.062 12.961 -2.033 1 74.69 258 ARG B O 1
ATOM 5075 N N . ALA B 1 259 ? -32.906 14.484 -3.17 1 68.06 259 ALA B N 1
ATOM 5076 C CA . ALA B 1 259 ? -34.125 14.852 -3.889 1 68.06 259 ALA B CA 1
ATOM 5077 C C . ALA B 1 259 ? -34.5 13.766 -4.883 1 68.06 259 ALA B C 1
ATOM 5079 O O . ALA B 1 259 ? -33.656 13.234 -5.602 1 68.06 259 ALA B O 1
ATOM 5080 N N . PRO B 1 260 ? -35.719 13.195 -4.801 1 62.69 260 PRO B N 1
ATOM 5081 C CA . PRO B 1 260 ? -36.219 12.109 -5.629 1 62.69 260 PRO B CA 1
ATOM 5082 C C . PRO B 1 260 ? -36.031 12.352 -7.121 1 62.69 260 PRO B C 1
ATOM 5084 O O . PRO B 1 260 ? -36.031 11.406 -7.914 1 62.69 260 PRO B O 1
ATOM 5087 N N . ASN B 1 261 ? -35.875 13.586 -7.477 1 62 261 ASN B N 1
ATOM 5088 C CA . ASN B 1 261 ? -35.875 13.883 -8.906 1 62 261 ASN B CA 1
ATOM 5089 C C . ASN B 1 261 ? -34.5 13.562 -9.531 1 62 261 ASN B C 1
ATOM 5091 O O . ASN B 1 261 ? -34.375 13.625 -10.758 1 62 261 ASN B O 1
ATOM 5095 N N . TRP B 1 262 ? -33.688 13.203 -8.734 1 65 262 TRP B N 1
ATOM 5096 C CA . TRP B 1 262 ? -32.375 12.922 -9.312 1 65 262 TRP B CA 1
ATOM 5097 C C . TRP B 1 262 ? -32.219 11.43 -9.57 1 65 262 TRP B C 1
ATOM 5099 O O . TRP B 1 262 ? -32.438 10.609 -8.68 1 65 262 TRP B O 1
ATOM 5109 N N . ARG B 1 263 ? -32.344 11.031 -10.695 1 71.25 263 ARG B N 1
ATOM 5110 C CA . ARG B 1 263 ? -32.062 9.633 -11.031 1 71.25 263 ARG B CA 1
ATOM 5111 C C . ARG B 1 263 ? -30.578 9.375 -11.133 1 71.25 263 ARG B C 1
ATOM 5113 O O . ARG B 1 263 ? -30 9.5 -12.211 1 71.25 263 ARG B O 1
ATOM 5120 N N . CYS B 1 264 ? -29.922 9.258 -9.945 1 82 264 CYS B N 1
ATOM 5121 C CA . CYS B 1 264 ? -28.484 9 -9.938 1 82 264 CYS B CA 1
ATOM 5122 C C . CYS B 1 264 ? -28.141 7.914 -8.922 1 82 264 CYS B C 1
ATOM 5124 O O . CYS B 1 264 ? -29.031 7.332 -8.297 1 82 264 CYS B O 1
ATOM 5126 N N . THR B 1 265 ? -26.922 7.547 -8.812 1 80.81 265 THR B N 1
ATOM 5127 C CA . THR B 1 265 ? -26.469 6.449 -7.969 1 80.81 265 THR B CA 1
ATOM 5128 C C . THR B 1 265 ? -26.703 6.766 -6.496 1 80.81 265 THR B C 1
ATOM 5130 O O . THR B 1 265 ? -26.672 5.867 -5.648 1 80.81 265 THR B O 1
ATOM 5133 N N . CYS B 1 266 ? -27 7.992 -6.168 1 84.69 266 CYS B N 1
ATOM 5134 C CA . CYS B 1 266 ? -27.234 8.391 -4.781 1 84.69 266 CYS B CA 1
ATOM 5135 C C . CYS B 1 266 ? -28.469 7.707 -4.215 1 84.69 266 CYS B C 1
ATOM 5137 O O . CYS B 1 266 ? -28.625 7.598 -2.996 1 84.69 266 CYS B O 1
ATOM 5139 N N . LEU B 1 267 ? -29.297 7.262 -5.137 1 81.88 267 LEU B N 1
ATOM 5140 C CA . LEU B 1 267 ? -30.531 6.633 -4.695 1 81.88 267 LEU B CA 1
ATOM 5141 C C . LEU B 1 267 ? -30.344 5.129 -4.504 1 81.88 267 LEU B C 1
ATOM 5143 O O . LEU B 1 267 ? -31.219 4.453 -3.961 1 81.88 267 LEU B O 1
ATOM 5147 N N . ASP B 1 268 ? -29.266 4.617 -4.938 1 84.75 268 ASP B N 1
ATOM 5148 C CA . ASP B 1 268 ? -28.922 3.211 -4.746 1 84.75 268 ASP B CA 1
ATOM 5149 C C . ASP B 1 268 ? -28.094 3.018 -3.482 1 84.75 268 ASP B C 1
ATOM 5151 O O . ASP B 1 268 ? -26.922 3.4 -3.441 1 84.75 268 ASP B O 1
ATOM 5155 N N . PRO B 1 269 ? -28.672 2.416 -2.504 1 86.19 269 PRO B N 1
ATOM 5156 C CA . PRO B 1 269 ? -27.984 2.299 -1.219 1 86.19 269 PRO B CA 1
ATOM 5157 C C . PRO B 1 269 ? -26.703 1.472 -1.311 1 86.19 269 PRO B C 1
ATOM 5159 O O . PRO B 1 269 ? -25.891 1.479 -0.382 1 86.19 269 PRO B O 1
ATOM 5162 N N . THR B 1 270 ? -26.562 0.766 -2.463 1 85.38 270 THR B N 1
ATOM 5163 C CA . THR B 1 270 ? -25.422 -0.128 -2.604 1 85.38 270 THR B CA 1
ATOM 5164 C C . THR B 1 270 ? -24.297 0.546 -3.393 1 85.38 270 THR B C 1
ATOM 5166 O O . THR B 1 270 ? -23.266 -0.074 -3.676 1 85.38 270 THR B O 1
ATOM 5169 N N . ARG B 1 271 ? -24.547 1.747 -3.699 1 83.12 271 ARG B N 1
ATOM 5170 C CA . ARG B 1 271 ? -23.578 2.441 -4.539 1 83.12 271 ARG B CA 1
ATOM 5171 C C . ARG B 1 271 ? -23.125 3.744 -3.891 1 83.12 271 ARG B C 1
ATOM 5173 O O . ARG B 1 271 ? -23.812 4.277 -3.014 1 83.12 271 ARG B O 1
ATOM 5180 N N . GLU B 1 272 ? -21.953 4.16 -4.355 1 84.75 272 GLU B N 1
ATOM 5181 C CA . GLU B 1 272 ? -21.406 5.438 -3.893 1 84.75 272 GLU B CA 1
ATOM 5182 C C . GLU B 1 272 ? -22.188 6.609 -4.484 1 84.75 272 GLU B C 1
ATOM 5184 O O . GLU B 1 272 ? -22.938 6.438 -5.445 1 84.75 272 GLU B O 1
ATOM 5189 N N . SER B 1 273 ? -21.953 7.77 -3.867 1 83.44 273 SER B N 1
ATOM 5190 C CA . SER B 1 273 ? -22.609 8.977 -4.367 1 83.44 273 SER B CA 1
ATOM 5191 C C . SER B 1 273 ? -22.203 9.266 -5.805 1 83.44 273 SER B C 1
ATOM 5193 O O . SER B 1 273 ? -21.125 8.852 -6.25 1 83.44 273 SER B O 1
ATOM 5195 N N . CYS B 1 274 ? -23.031 9.898 -6.461 1 83.94 274 CYS B N 1
ATOM 5196 C CA . CYS B 1 274 ? -22.766 10.211 -7.859 1 83.94 274 CYS B CA 1
ATOM 5197 C C . CYS B 1 274 ? -21.688 11.273 -7.988 1 83.94 274 CYS B C 1
ATOM 5199 O O . CYS B 1 274 ? -21.359 11.961 -7.016 1 83.94 274 CYS B O 1
ATOM 5201 N N . SER B 1 275 ? -21.156 11.414 -9.18 1 80.44 275 SER B N 1
ATOM 5202 C CA . SER B 1 275 ? -20.047 12.336 -9.438 1 80.44 275 SER B CA 1
ATOM 5203 C C . SER B 1 275 ? -20.453 13.773 -9.156 1 80.44 275 SER B C 1
ATOM 5205 O O . SER B 1 275 ? -19.641 14.578 -8.688 1 80.44 275 SER B O 1
ATOM 5207 N N . VAL B 1 276 ? -21.703 14.109 -9.398 1 79.38 276 VAL B N 1
ATOM 5208 C CA . VAL B 1 276 ? -22.203 15.469 -9.188 1 79.38 276 VAL B CA 1
ATOM 5209 C C . VAL B 1 276 ? -22.25 15.773 -7.691 1 79.38 276 VAL B C 1
ATOM 5211 O O . VAL B 1 276 ? -21.844 16.844 -7.258 1 79.38 276 VAL B O 1
ATOM 5214 N N . ALA B 1 277 ? -22.734 14.797 -7.016 1 81.75 277 ALA B N 1
ATOM 5215 C CA . ALA B 1 277 ? -22.828 14.984 -5.57 1 81.75 277 ALA B CA 1
ATOM 5216 C C . ALA B 1 277 ? -21.438 15.18 -4.957 1 81.75 277 ALA B C 1
ATOM 5218 O O . ALA B 1 277 ? -21.266 16.016 -4.062 1 81.75 277 ALA B O 1
ATOM 5219 N N . LYS B 1 278 ? -20.516 14.438 -5.441 1 76.88 278 LYS B N 1
ATOM 5220 C CA . LYS B 1 278 ? -19.156 14.477 -4.891 1 76.88 278 LYS B CA 1
ATOM 5221 C C . LYS B 1 278 ? -18.547 15.875 -5.035 1 76.88 278 LYS B C 1
ATOM 5223 O O . LYS B 1 278 ? -17.703 16.281 -4.227 1 76.88 278 LYS B O 1
ATOM 5228 N N . GLU B 1 279 ? -19.016 16.609 -6 1 76.69 279 GLU B N 1
ATOM 5229 C CA . GLU B 1 279 ? -18.469 17.938 -6.273 1 76.69 279 GLU B CA 1
ATOM 5230 C C . GLU B 1 279 ? -19.406 19.047 -5.781 1 76.69 279 GLU B C 1
ATOM 5232 O O . GLU B 1 279 ? -19.109 20.219 -5.93 1 76.69 279 GLU B O 1
ATOM 5237 N N . THR B 1 280 ? -20.547 18.656 -5.246 1 77.75 280 THR B N 1
ATOM 5238 C CA . THR B 1 280 ? -21.547 19.625 -4.809 1 77.75 280 THR B CA 1
ATOM 5239 C C . THR B 1 280 ? -21.516 19.797 -3.293 1 77.75 280 THR B C 1
ATOM 5241 O O . THR B 1 280 ? -21.516 18.812 -2.555 1 77.75 280 THR B O 1
ATOM 5244 N N . PRO B 1 281 ? -21.391 21.078 -2.867 1 76.69 281 PRO B N 1
ATOM 5245 C CA . PRO B 1 281 ? -21.422 21.281 -1.418 1 76.69 281 PRO B CA 1
ATOM 5246 C C . PRO B 1 281 ? -22.688 20.734 -0.771 1 76.69 281 PRO B C 1
ATOM 5248 O O . PRO B 1 281 ? -23.734 20.672 -1.422 1 76.69 281 PRO B O 1
ATOM 5251 N N . CYS B 1 282 ? -22.609 20.422 0.454 1 78.44 282 CYS B N 1
ATOM 5252 C CA . CYS B 1 282 ? -23.719 19.828 1.2 1 78.44 282 CYS B CA 1
ATOM 5253 C C . CYS B 1 282 ? -24.953 20.719 1.151 1 78.44 282 CYS B C 1
ATOM 5255 O O . CYS B 1 282 ? -26.078 20.219 1.027 1 78.44 282 CYS B O 1
ATOM 5257 N N . GLN B 1 283 ? -24.688 22.016 1.295 1 71.88 283 GLN B N 1
ATOM 5258 C CA . GLN B 1 283 ? -25.781 22.969 1.338 1 71.88 283 GLN B CA 1
ATOM 5259 C C . GLN B 1 283 ? -26.641 22.891 0.079 1 71.88 283 GLN B C 1
ATOM 5261 O O . GLN B 1 283 ? -27.859 23.047 0.14 1 71.88 283 GLN B O 1
ATOM 5266 N N . ASP B 1 284 ? -26.016 22.5 -1.011 1 76.88 284 ASP B N 1
ATOM 5267 C CA . ASP B 1 284 ? -26.703 22.484 -2.299 1 76.88 284 ASP B CA 1
ATOM 5268 C C . ASP B 1 284 ? -27.312 21.125 -2.578 1 76.88 284 ASP B C 1
ATOM 5270 O O . ASP B 1 284 ? -28.141 20.984 -3.475 1 76.88 284 ASP B O 1
ATOM 5274 N N . LEU B 1 285 ? -26.875 20.141 -1.854 1 76.75 285 LEU B N 1
ATOM 5275 C CA . LEU B 1 285 ? -27.328 18.766 -2.09 1 76.75 285 LEU B CA 1
ATOM 5276 C C . LEU B 1 285 ? -28.562 18.453 -1.233 1 76.75 285 LEU B C 1
ATOM 5278 O O . LEU B 1 285 ? -29.266 17.484 -1.489 1 76.75 285 LEU B O 1
ATOM 5282 N N . GLY B 1 286 ? -28.844 19.391 -0.355 1 72.06 286 GLY B N 1
ATOM 5283 C CA . GLY B 1 286 ? -29.922 19.109 0.576 1 72.06 286 GLY B CA 1
ATOM 5284 C C . GLY B 1 286 ? -29.578 18.031 1.584 1 72.06 286 GLY B C 1
ATOM 5285 O O . GLY B 1 286 ? -30.422 17.219 1.961 1 72.06 286 GLY B O 1
ATOM 5286 N N . CYS B 1 287 ? -28.297 17.906 1.869 1 74.62 287 CYS B N 1
ATOM 5287 C CA . CYS B 1 287 ? -27.859 16.938 2.867 1 74.62 287 CYS B CA 1
ATOM 5288 C C . CYS B 1 287 ? -28.562 17.172 4.199 1 74.62 287 CYS B C 1
ATOM 5290 O O . CYS B 1 287 ? -28.828 18.312 4.566 1 74.62 287 CYS B O 1
ATOM 5292 N N . GLN B 1 288 ? -29.141 16.078 4.703 1 70.12 288 GLN B N 1
ATOM 5293 C CA . GLN B 1 288 ? -29.594 16.172 6.082 1 70.12 288 GLN B CA 1
ATOM 5294 C C . GLN B 1 288 ? -28.422 16.141 7.055 1 70.12 288 GLN B C 1
ATOM 5296 O O . GLN B 1 288 ? -27.891 15.07 7.363 1 70.12 288 GLN B O 1
ATOM 5301 N N . LEU B 1 289 ? -28.094 17.328 7.402 1 72.62 289 LEU B N 1
ATOM 5302 C CA . LEU B 1 289 ? -26.875 17.469 8.203 1 72.62 289 LEU B CA 1
ATOM 5303 C C . LEU B 1 289 ? -27.203 17.547 9.688 1 72.62 289 LEU B C 1
ATOM 5305 O O . LEU B 1 289 ? -27.922 18.453 10.125 1 72.62 289 LEU B O 1
ATOM 5309 N N . GLU B 1 290 ? -27.062 16.453 10.336 1 75.56 290 GLU B N 1
ATOM 5310 C CA . GLU B 1 290 ? -27.156 16.484 11.789 1 75.56 290 GLU B CA 1
ATOM 5311 C C . GLU B 1 290 ? -25.797 16.703 12.43 1 75.56 290 GLU B C 1
ATOM 5313 O O . GLU B 1 290 ? -24.859 15.93 12.211 1 75.56 290 GLU B O 1
ATOM 5318 N N . ARG B 1 291 ? -25.766 17.797 13.203 1 79.31 291 ARG B N 1
ATOM 5319 C CA . ARG B 1 291 ? -24.484 18.156 13.82 1 79.31 291 ARG B CA 1
ATOM 5320 C C . ARG B 1 291 ? -24.234 17.328 15.078 1 79.31 291 ARG B C 1
ATOM 5322 O O . ARG B 1 291 ? -25.141 17.141 15.898 1 79.31 291 ARG B O 1
ATOM 5329 N N . GLN B 1 292 ? -23.062 16.828 15.047 1 77.81 292 GLN B N 1
ATOM 5330 C CA . GLN B 1 292 ? -22.641 16.078 16.219 1 77.81 292 GLN B CA 1
ATOM 5331 C C . GLN B 1 292 ? -22.031 17.016 17.281 1 77.81 292 GLN B C 1
ATOM 5333 O O . GLN B 1 292 ? -22.125 16.75 18.469 1 77.81 292 GLN B O 1
ATOM 5338 N N . ARG B 1 293 ? -21.359 18.156 16.797 1 77.69 293 ARG B N 1
ATOM 5339 C CA . ARG B 1 293 ? -20.75 19.141 17.688 1 77.69 293 ARG B CA 1
ATOM 5340 C C . ARG B 1 293 ? -21.203 20.547 17.344 1 77.69 293 ARG B C 1
ATOM 5342 O O . ARG B 1 293 ? -21.281 20.906 16.156 1 77.69 293 ARG B O 1
ATOM 5349 N N . PRO B 1 294 ? -21.547 21.266 18.422 1 70.44 294 PRO B N 1
ATOM 5350 C CA . PRO B 1 294 ? -21.984 22.656 18.172 1 70.44 294 PRO B CA 1
ATOM 5351 C C . PRO B 1 294 ? -20.875 23.516 17.578 1 70.44 294 PRO B C 1
ATOM 5353 O O . PRO B 1 294 ? -19.688 23.234 17.797 1 70.44 294 PRO B O 1
ATOM 5356 N N . PRO B 1 295 ? -21.328 24.531 16.781 1 68.31 295 PRO B N 1
ATOM 5357 C CA . PRO B 1 295 ? -20.328 25.438 16.219 1 68.31 295 PRO B CA 1
ATOM 5358 C C . PRO B 1 295 ? -19.531 26.172 17.281 1 68.31 295 PRO B C 1
ATOM 5360 O O . PRO B 1 295 ? -20.062 26.484 18.359 1 68.31 295 PRO B O 1
ATOM 5363 N N . THR B 1 296 ? -18.281 26.281 17.016 1 69.06 296 THR B N 1
ATOM 5364 C CA . THR B 1 296 ? -17.438 27.078 17.906 1 69.06 296 THR B CA 1
ATOM 5365 C C . THR B 1 296 ? -17.766 28.562 17.781 1 69.06 296 THR B C 1
ATOM 5367 O O . THR B 1 296 ? -18.031 29.047 16.672 1 69.06 296 THR B O 1
ATOM 5370 N N . GLU B 1 297 ? -17.938 29.234 18.984 1 72.06 297 GLU B N 1
ATOM 5371 C CA . GLU B 1 297 ? -18.156 30.672 18.969 1 72.06 297 GLU B CA 1
ATOM 5372 C C . GLU B 1 297 ? -16.844 31.438 19.172 1 72.06 297 GLU B C 1
ATOM 5374 O O . GLU B 1 297 ? -15.914 30.922 19.781 1 72.06 297 GLU B O 1
ATOM 5379 N N . GLY B 1 298 ? -16.734 32.625 18.531 1 72.81 298 GLY B N 1
ATOM 5380 C CA . GLY B 1 298 ? -15.57 33.469 18.734 1 72.81 298 GLY B CA 1
ATOM 5381 C C . GLY B 1 298 ? -14.555 33.344 17.609 1 72.81 298 GLY B C 1
ATOM 5382 O O . GLY B 1 298 ? -14.844 32.781 16.562 1 72.81 298 GLY B O 1
ATOM 5383 N N . PRO B 1 299 ? -13.391 34.156 17.812 1 78.56 299 PRO B N 1
ATOM 5384 C CA . PRO B 1 299 ? -12.328 34.062 16.812 1 78.56 299 PRO B CA 1
ATOM 5385 C C . PRO B 1 299 ? -11.742 32.656 16.688 1 78.56 299 PRO B C 1
ATOM 5387 O O . PRO B 1 299 ? -11.781 31.891 17.641 1 78.56 299 PRO B O 1
ATOM 5390 N N . PRO B 1 300 ? -11.305 32.438 15.492 1 80.44 300 PRO B N 1
ATOM 5391 C CA . PRO B 1 300 ? -10.703 31.109 15.336 1 80.44 300 PRO B CA 1
ATOM 5392 C C . PRO B 1 300 ? -9.555 30.859 16.297 1 80.44 300 PRO B C 1
ATOM 5394 O O . PRO B 1 300 ? -8.688 31.719 16.469 1 80.44 300 PRO B O 1
ATOM 5397 N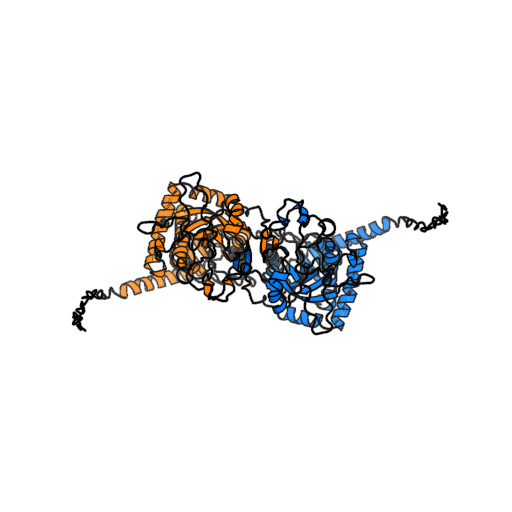 N . PRO B 1 301 ? -9.617 29.828 16.938 1 79 301 PRO B N 1
ATOM 5398 C CA . PRO B 1 301 ? -8.516 29.5 17.844 1 79 301 PRO B CA 1
ATOM 5399 C C . PRO B 1 301 ? -7.242 29.094 17.109 1 79 301 PRO B C 1
ATOM 5401 O O . PRO B 1 301 ? -7.301 28.703 15.938 1 79 301 PRO B O 1
ATOM 5404 N N . ASP B 1 302 ? -6.074 29.391 17.812 1 88.12 302 ASP B N 1
ATOM 5405 C CA . ASP B 1 302 ? -4.82 28.844 17.312 1 88.12 302 ASP B CA 1
ATOM 5406 C C . ASP B 1 302 ? -4.891 27.312 17.234 1 88.12 302 ASP B C 1
ATOM 5408 O O . ASP B 1 302 ? -5.594 26.672 18.016 1 88.12 302 ASP B O 1
ATOM 5412 N N . PRO B 1 303 ? -4.184 26.812 16.266 1 93.38 303 PRO B N 1
ATOM 5413 C CA . PRO B 1 303 ? -4.172 25.359 16.172 1 93.38 303 PRO B CA 1
ATOM 5414 C C . PRO B 1 303 ? -3.627 24.688 17.422 1 93.38 303 PRO B C 1
ATOM 5416 O O . PRO B 1 303 ? -2.617 25.125 17.984 1 93.38 303 PRO B O 1
ATOM 5419 N N . THR B 1 304 ? -4.309 23.703 17.875 1 92.56 304 THR B N 1
ATOM 5420 C CA . THR B 1 304 ? -3.873 22.891 19 1 92.56 304 THR B CA 1
ATOM 5421 C C . THR B 1 304 ? -3.148 21.641 18.516 1 92.56 304 THR B C 1
ATOM 5423 O O . THR B 1 304 ? -3.553 21.031 17.516 1 92.56 304 THR B O 1
ATOM 5426 N N . VAL B 1 305 ? -2.074 21.234 19.234 1 95.94 305 VAL B N 1
ATOM 5427 C CA . VAL B 1 305 ? -1.33 20.016 18.891 1 95.94 305 VAL B CA 1
ATOM 5428 C C . VAL B 1 305 ? -1.864 18.844 19.703 1 95.94 305 VAL B C 1
ATOM 5430 O O . VAL B 1 305 ? -1.96 18.906 20.922 1 95.94 305 VAL B O 1
ATOM 5433 N N . HIS B 1 306 ? -2.26 17.828 19.047 1 94.25 306 HIS B N 1
ATOM 5434 C CA . HIS B 1 306 ? -2.721 16.578 19.656 1 94.25 306 HIS B CA 1
ATOM 5435 C C . HIS B 1 306 ? -1.72 15.445 19.422 1 94.25 306 HIS B C 1
ATOM 5437 O O . HIS B 1 306 ? -1.377 15.148 18.266 1 94.25 306 HIS B O 1
ATOM 5443 N N . ILE B 1 307 ? -1.241 14.844 20.469 1 94.12 307 ILE B N 1
ATOM 5444 C CA . ILE B 1 307 ? -0.282 13.75 20.344 1 94.12 307 ILE B CA 1
ATOM 5445 C C . ILE B 1 307 ? -1.024 12.422 20.281 1 94.12 307 ILE B C 1
ATOM 5447 O O . ILE B 1 307 ? -1.867 12.133 21.141 1 94.12 307 ILE B O 1
ATOM 5451 N N . GLY B 1 308 ? -0.764 11.641 19.234 1 92.31 308 GLY B N 1
ATOM 5452 C CA . GLY B 1 308 ? -1.463 10.367 19.156 1 92.31 308 GLY B CA 1
ATOM 5453 C C . GLY B 1 308 ? -1.024 9.531 17.969 1 92.31 308 GLY B C 1
ATOM 5454 O O . GLY B 1 308 ? 0.143 9.57 17.562 1 92.31 308 GLY B O 1
ATOM 5455 N N . THR B 1 309 ? -1.952 8.664 17.5 1 95.56 309 THR B N 1
ATOM 5456 C CA . THR B 1 309 ? -1.65 7.695 16.453 1 95.56 309 THR B CA 1
ATOM 5457 C C . THR B 1 309 ? -2.215 8.156 15.117 1 95.56 309 THR B C 1
ATOM 5459 O O . THR B 1 309 ? -3.334 8.664 15.055 1 95.56 309 THR B O 1
ATOM 5462 N N . ILE B 1 310 ? -1.423 8.016 14.102 1 97.38 310 ILE B N 1
ATOM 5463 C CA . ILE B 1 310 ? -1.872 8.203 12.727 1 97.38 310 ILE B CA 1
ATOM 5464 C C . ILE B 1 310 ? -2.156 6.848 12.086 1 97.38 310 ILE B C 1
ATOM 5466 O O . ILE B 1 310 ? -1.308 5.953 12.102 1 97.38 310 ILE B O 1
ATOM 5470 N N . ALA B 1 311 ? -3.348 6.629 11.617 1 97.69 311 ALA B N 1
ATOM 5471 C CA . ALA B 1 311 ? -3.68 5.465 10.805 1 97.69 311 ALA B CA 1
ATOM 5472 C C . ALA B 1 311 ? -3.375 5.719 9.328 1 97.69 311 ALA B C 1
ATOM 5474 O O . ALA B 1 311 ? -3.861 6.691 8.75 1 97.69 311 ALA B O 1
ATOM 5475 N N . SER B 1 312 ? -2.574 4.871 8.781 1 97.25 312 SER B N 1
ATOM 5476 C CA . SER B 1 312 ? -2.107 5.086 7.41 1 97.25 312 SER B CA 1
ATOM 5477 C C . SER B 1 312 ? -2.566 3.965 6.488 1 97.25 312 SER B C 1
ATOM 5479 O O . SER B 1 312 ? -2.574 2.795 6.879 1 97.25 312 SER B O 1
ATOM 5481 N N . SER B 1 313 ? -2.984 4.293 5.273 1 94.75 313 SER B N 1
ATOM 5482 C CA . SER B 1 313 ? -3.357 3.359 4.215 1 94.75 313 SER B CA 1
ATOM 5483 C C . SER B 1 313 ? -3.031 3.924 2.838 1 94.75 313 SER B C 1
ATOM 5485 O O . SER B 1 313 ? -2.492 5.027 2.727 1 94.75 313 SER B O 1
ATOM 5487 N N . ASP B 1 314 ? -3.369 3.105 1.794 1 92.75 314 ASP B N 1
ATOM 5488 C CA . ASP B 1 314 ? -3.074 3.539 0.431 1 92.75 314 ASP B CA 1
ATOM 5489 C C . ASP B 1 314 ? -4.324 4.086 -0.254 1 92.75 314 ASP B C 1
ATOM 5491 O O . ASP B 1 314 ? -4.324 4.316 -1.466 1 92.75 314 ASP B O 1
ATOM 5495 N N . PHE B 1 315 ? -5.383 4.289 0.513 1 93.12 315 PHE B N 1
ATOM 5496 C CA . PHE B 1 315 ? -6.605 4.82 -0.074 1 93.12 315 PHE B CA 1
ATOM 5497 C C . PHE B 1 315 ? -7.121 6.008 0.731 1 93.12 315 PHE B C 1
ATOM 5499 O O . PHE B 1 315 ? -6.734 6.199 1.886 1 93.12 315 PHE B O 1
ATOM 5506 N N . VAL B 1 316 ? -7.902 6.781 0.097 1 92.38 316 VAL B N 1
ATOM 5507 C CA . VAL B 1 316 ? -8.555 7.91 0.753 1 92.38 316 VAL B CA 1
ATOM 5508 C C . VAL B 1 316 ? -9.789 7.426 1.504 1 92.38 316 VAL B C 1
ATOM 5510 O O . VAL B 1 316 ? -10.727 6.891 0.898 1 92.38 316 VAL B O 1
ATOM 5513 N N . LEU B 1 317 ? -9.781 7.676 2.74 1 94.5 317 LEU B N 1
ATOM 5514 C CA . LEU B 1 317 ? -10.852 7.16 3.582 1 94.5 317 LEU B CA 1
ATOM 5515 C C . LEU B 1 317 ? -11.969 8.195 3.734 1 94.5 317 LEU B C 1
ATOM 5517 O O . LEU B 1 317 ? -11.719 9.32 4.164 1 94.5 317 LEU B O 1
ATOM 5521 N N . ARG B 1 318 ? -13.141 7.844 3.383 1 92.62 318 ARG B N 1
ATOM 5522 C CA . ARG B 1 318 ? -14.367 8.602 3.607 1 92.62 318 ARG B CA 1
ATOM 5523 C C . ARG B 1 318 ? -15.406 7.75 4.324 1 92.62 318 ARG B C 1
ATOM 5525 O O . ARG B 1 318 ? -16.578 7.754 3.951 1 92.62 318 ARG B O 1
ATOM 5532 N N . ALA B 1 319 ? -14.906 6.953 5.223 1 93.62 319 ALA B N 1
ATOM 5533 C CA . ALA B 1 319 ? -15.742 6.016 5.969 1 93.62 319 ALA B CA 1
ATOM 5534 C C . ALA B 1 319 ? -15.234 5.84 7.395 1 93.62 319 ALA B C 1
ATOM 5536 O O . ALA B 1 319 ? -15.141 4.715 7.891 1 93.62 319 ALA B O 1
ATOM 5537 N N . ARG B 1 320 ? -14.906 6.906 7.977 1 91 320 ARG B N 1
ATOM 5538 C CA . ARG B 1 320 ? -14.312 6.906 9.312 1 91 320 ARG B CA 1
ATOM 5539 C C . ARG B 1 320 ? -15.133 6.047 10.273 1 91 320 ARG B C 1
ATOM 5541 O O . ARG B 1 320 ? -14.57 5.312 11.086 1 91 320 ARG B O 1
ATOM 5548 N N . ASP B 1 321 ? -16.422 6.078 10.203 1 89.44 321 ASP B N 1
ATOM 5549 C CA . ASP B 1 321 ? -17.281 5.445 11.195 1 89.44 321 ASP B CA 1
ATOM 5550 C C . ASP B 1 321 ? -17.234 3.924 11.078 1 89.44 321 ASP B C 1
ATOM 5552 O O . ASP B 1 321 ? -17.5 3.213 12.047 1 89.44 321 ASP B O 1
ATOM 5556 N N . ARG B 1 322 ? -16.906 3.441 9.953 1 90.12 322 ARG B N 1
ATOM 5557 C CA . ARG B 1 322 ? -16.781 2.002 9.758 1 90.12 322 ARG B CA 1
ATOM 5558 C C . ARG B 1 322 ? -15.578 1.448 10.516 1 90.12 322 ARG B C 1
ATOM 5560 O O . ARG B 1 322 ? -15.5 0.244 10.773 1 90.12 322 ARG B O 1
ATOM 5567 N N . PHE B 1 323 ? -14.68 2.326 10.875 1 92.62 323 PHE B N 1
ATOM 5568 C CA . PHE B 1 323 ? -13.461 1.9 11.57 1 92.62 323 PHE B CA 1
ATOM 5569 C C . PHE B 1 323 ? -13.422 2.463 12.984 1 92.62 323 PHE B C 1
ATOM 5571 O O . PHE B 1 323 ? -12.375 2.451 13.633 1 92.62 323 PHE B O 1
ATOM 5578 N N . ALA B 1 324 ? -14.547 2.988 13.516 1 90.38 324 ALA B N 1
ATOM 5579 C CA . ALA B 1 324 ? -14.594 3.727 14.773 1 90.38 324 ALA B CA 1
ATOM 5580 C C . ALA B 1 324 ? -14.039 2.891 15.922 1 90.38 324 ALA B C 1
ATOM 5582 O O . ALA B 1 324 ? -13.25 3.385 16.734 1 90.38 324 ALA B O 1
ATOM 5583 N N . ALA B 1 325 ? -14.445 1.611 16.016 1 90.12 325 ALA B N 1
ATOM 5584 C CA . ALA B 1 325 ? -13.992 0.746 17.094 1 90.12 325 ALA B CA 1
ATOM 5585 C C . ALA B 1 325 ? -12.484 0.518 17.016 1 90.12 325 ALA B C 1
ATOM 5587 O O . ALA B 1 325 ? -11.781 0.6 18.031 1 90.12 325 ALA B O 1
ATOM 5588 N N . ASP B 1 326 ? -12 0.22 15.82 1 92.69 326 ASP B N 1
ATOM 5589 C CA . ASP B 1 326 ? -10.57 0.011 15.617 1 92.69 326 ASP B CA 1
ATOM 5590 C C . ASP B 1 326 ? -9.773 1.274 15.953 1 92.69 326 ASP B C 1
ATOM 5592 O O . ASP B 1 326 ? -8.734 1.206 16.609 1 92.69 326 ASP B O 1
ATOM 5596 N N . PHE B 1 327 ? -10.25 2.396 15.523 1 93.5 327 PHE B N 1
ATOM 5597 C CA . PHE B 1 327 ? -9.562 3.668 15.734 1 93.5 327 PHE B CA 1
ATOM 5598 C C . PHE B 1 327 ? -9.508 4.008 17.219 1 93.5 327 PHE B C 1
ATOM 5600 O O . PHE B 1 327 ? -8.492 4.512 17.703 1 93.5 327 PHE B O 1
ATOM 5607 N N . ARG B 1 328 ? -10.555 3.721 17.906 1 90.25 328 ARG B N 1
ATOM 5608 C CA . ARG B 1 328 ? -10.57 3.955 19.344 1 90.25 328 ARG B CA 1
ATOM 5609 C C . ARG B 1 328 ? -9.555 3.07 20.047 1 90.25 328 ARG B C 1
ATOM 5611 O O . ARG B 1 328 ? -8.805 3.543 20.906 1 90.25 328 ARG B O 1
ATOM 5618 N N . LEU B 1 329 ? -9.523 1.839 19.688 1 89.62 329 LEU B N 1
ATOM 5619 C CA . LEU B 1 329 ? -8.625 0.864 20.297 1 89.62 329 LEU B CA 1
ATOM 5620 C C . LEU B 1 329 ? -7.168 1.295 20.156 1 89.62 329 LEU B C 1
ATOM 5622 O O . LEU B 1 329 ? -6.355 1.052 21.047 1 89.62 329 LEU B O 1
ATOM 5626 N N . HIS B 1 330 ? -6.852 1.986 19.062 1 92.19 330 HIS B N 1
ATOM 5627 C CA . HIS B 1 330 ? -5.461 2.334 18.781 1 92.19 330 HIS B CA 1
ATOM 5628 C C . HIS B 1 330 ? -5.207 3.82 19.016 1 92.19 330 HIS B C 1
ATOM 5630 O O . HIS B 1 330 ? -4.156 4.34 18.641 1 92.19 330 HIS B O 1
ATOM 5636 N N . ASN B 1 331 ? -6.172 4.559 19.5 1 89.75 331 ASN B N 1
ATOM 5637 C CA . ASN B 1 331 ? -6.066 5.988 19.781 1 89.75 331 ASN B CA 1
ATOM 5638 C C . ASN B 1 331 ? -5.691 6.773 18.516 1 89.75 331 ASN B C 1
ATOM 5640 O O . ASN B 1 331 ? -4.762 7.578 18.547 1 89.75 331 ASN B O 1
ATOM 5644 N N . VAL B 1 332 ? -6.395 6.406 17.469 1 95.44 332 VAL B N 1
ATOM 5645 C CA . VAL B 1 332 ? -6.148 7.082 16.203 1 95.44 332 VAL B CA 1
ATOM 5646 C C . VAL B 1 332 ? -6.746 8.484 16.234 1 95.44 332 VAL B C 1
ATOM 5648 O O . VAL B 1 332 ? -7.918 8.656 16.594 1 95.44 332 VAL B O 1
ATOM 5651 N N . LEU B 1 333 ? -5.949 9.5 15.852 1 95.62 333 LEU B N 1
ATOM 5652 C CA . LEU B 1 333 ? -6.414 10.883 15.82 1 95.62 333 LEU B CA 1
ATOM 5653 C C . LEU B 1 333 ? -6.438 11.422 14.391 1 95.62 333 LEU B C 1
ATOM 5655 O O . LEU B 1 333 ? -7.082 12.43 14.109 1 95.62 333 LEU B O 1
ATOM 5659 N N . GLY B 1 334 ? -5.73 10.758 13.531 1 96.88 334 GLY B N 1
ATOM 5660 C CA . GLY B 1 334 ? -5.668 11.172 12.141 1 96.88 334 GLY B CA 1
ATOM 5661 C C . GLY B 1 334 ? -5.477 10.008 11.18 1 96.88 334 GLY B C 1
ATOM 5662 O O . GLY B 1 334 ? -4.957 8.961 11.57 1 96.88 334 GLY B O 1
ATOM 5663 N N . VAL B 1 335 ? -5.918 10.195 9.938 1 97.62 335 VAL B N 1
ATOM 5664 C CA . VAL B 1 335 ? -5.734 9.203 8.883 1 97.62 335 VAL B CA 1
ATOM 5665 C C . VAL B 1 335 ? -5.012 9.828 7.695 1 97.62 335 VAL B C 1
ATOM 5667 O O . VAL B 1 335 ? -5.285 10.977 7.332 1 97.62 335 VAL B O 1
ATOM 5670 N N . ASP B 1 336 ? -4.035 9.172 7.203 1 97.56 336 ASP B N 1
ATOM 5671 C CA . ASP B 1 336 ? -3.314 9.695 6.047 1 97.56 336 ASP B CA 1
ATOM 5672 C C . ASP B 1 336 ? -2.957 8.57 5.074 1 97.56 336 ASP B C 1
ATOM 5674 O O . ASP B 1 336 ? -3.5 7.469 5.16 1 97.56 336 ASP B O 1
ATOM 5678 N N . MET B 1 337 ? -2.1 8.969 4.047 1 97.44 337 MET B N 1
ATOM 5679 C CA . MET B 1 337 ? -1.832 8 2.992 1 97.44 337 MET B CA 1
ATOM 5680 C C . MET B 1 337 ? -0.335 7.738 2.859 1 97.44 337 MET B C 1
ATOM 5682 O O . MET B 1 337 ? 0.092 6.977 1.991 1 97.44 337 MET B O 1
ATOM 5686 N N . GLU B 1 338 ? 0.491 8.391 3.676 1 97.69 338 GLU B N 1
ATOM 5687 C CA . GLU B 1 338 ? 1.93 8.273 3.463 1 97.69 338 GLU B CA 1
ATOM 5688 C C . GLU B 1 338 ? 2.633 7.758 4.715 1 97.69 338 GLU B C 1
ATOM 5690 O O . GLU B 1 338 ? 3.748 7.238 4.641 1 97.69 338 GLU B O 1
ATOM 5695 N N . GLY B 1 339 ? 2.088 7.918 5.891 1 97.38 339 GLY B N 1
ATOM 5696 C CA . GLY B 1 339 ? 2.768 7.707 7.156 1 97.38 339 GLY B CA 1
ATOM 5697 C C . GLY B 1 339 ? 3.373 6.32 7.289 1 97.38 339 GLY B C 1
ATOM 5698 O O . GLY B 1 339 ? 4.508 6.176 7.746 1 97.38 339 GLY B O 1
ATOM 5699 N N . GLY B 1 340 ? 2.592 5.305 6.914 1 95.69 340 GLY B N 1
ATOM 5700 C CA . GLY B 1 340 ? 3.092 3.941 7 1 95.69 340 GLY B CA 1
ATOM 5701 C C . GLY B 1 340 ? 4.348 3.717 6.18 1 95.69 340 GLY B C 1
ATOM 5702 O O . GLY B 1 340 ? 5.277 3.041 6.629 1 95.69 340 GLY B O 1
ATOM 5703 N N . GLY B 1 341 ? 4.387 4.211 4.984 1 96.5 341 GLY B N 1
ATOM 5704 C CA . GLY B 1 341 ? 5.535 4.062 4.105 1 96.5 341 GLY B CA 1
ATOM 5705 C C . GLY B 1 341 ? 6.777 4.762 4.625 1 96.5 341 GLY B C 1
ATOM 5706 O O . GLY B 1 341 ? 7.863 4.172 4.648 1 96.5 341 GLY B O 1
ATOM 5707 N N . VAL B 1 342 ? 6.617 6.012 5.062 1 97.56 342 VAL B N 1
ATOM 5708 C CA . VAL B 1 342 ? 7.75 6.805 5.52 1 97.56 342 VAL B CA 1
ATOM 5709 C C . VAL B 1 342 ? 8.32 6.199 6.801 1 97.56 342 VAL B C 1
ATOM 5711 O O . VAL B 1 342 ? 9.539 6.098 6.957 1 97.56 342 VAL B O 1
ATOM 5714 N N . ARG B 1 343 ? 7.473 5.742 7.691 1 95.88 343 ARG B N 1
ATOM 5715 C CA . ARG B 1 343 ? 7.93 5.137 8.938 1 95.88 343 ARG B CA 1
ATOM 5716 C C . ARG B 1 343 ? 8.727 3.863 8.672 1 95.88 343 ARG B C 1
ATOM 5718 O O . ARG B 1 343 ? 9.742 3.615 9.32 1 95.88 343 ARG B O 1
ATOM 5725 N N . GLN B 1 344 ? 8.273 3.092 7.77 1 93.31 344 GLN B N 1
ATOM 5726 C CA . GLN B 1 344 ? 8.961 1.842 7.473 1 93.31 344 GLN B CA 1
ATOM 5727 C C . GLN B 1 344 ? 10.328 2.105 6.84 1 93.31 344 GLN B C 1
ATOM 5729 O O . GLN B 1 344 ? 11.281 1.366 7.082 1 93.31 344 GLN B O 1
ATOM 5734 N N . ALA B 1 345 ? 10.391 3.125 6.02 1 94.94 345 ALA B N 1
ATOM 5735 C CA . ALA B 1 345 ? 11.633 3.467 5.332 1 94.94 345 ALA B CA 1
ATOM 5736 C C . ALA B 1 345 ? 12.586 4.215 6.258 1 94.94 345 ALA B C 1
ATOM 5738 O O . ALA B 1 345 ? 13.805 4.168 6.078 1 94.94 345 ALA B O 1
ATOM 5739 N N . ALA B 1 346 ? 12.016 4.992 7.18 1 94.81 346 ALA B N 1
ATOM 5740 C CA . ALA B 1 346 ? 12.773 5.797 8.141 1 94.81 346 ALA B CA 1
ATOM 5741 C C . ALA B 1 346 ? 12.297 5.535 9.562 1 94.81 346 ALA B C 1
ATOM 5743 O O . ALA B 1 346 ? 11.328 6.141 10.023 1 94.81 346 ALA B O 1
ATOM 5744 N N . TYR B 1 347 ? 13.078 4.77 10.203 1 91.5 347 TYR B N 1
ATOM 5745 C CA . TYR B 1 347 ? 12.711 4.289 11.531 1 91.5 347 TYR B CA 1
ATOM 5746 C C . TYR B 1 347 ? 12.469 5.453 12.484 1 91.5 347 TYR B C 1
ATOM 5748 O O . TYR B 1 347 ? 11.484 5.461 13.227 1 91.5 347 TYR B O 1
ATOM 5756 N N . SER B 1 348 ? 13.328 6.445 12.508 1 95.56 348 SER B N 1
ATOM 5757 C CA . SER B 1 348 ? 13.141 7.645 13.312 1 95.56 348 SER B CA 1
ATOM 5758 C C . SER B 1 348 ? 12.32 8.695 12.57 1 95.56 348 SER B C 1
ATOM 5760 O O . SER B 1 348 ? 12.875 9.617 11.977 1 95.56 348 SER B O 1
ATOM 5762 N N . CYS B 1 349 ? 11.008 8.5 12.617 1 97.31 349 CYS B N 1
ATOM 5763 C CA . CYS B 1 349 ? 10.102 9.375 11.883 1 97.31 349 CYS B CA 1
ATOM 5764 C C . CYS B 1 349 ? 8.961 9.852 12.773 1 97.31 349 CYS B C 1
ATOM 5766 O O . CYS B 1 349 ? 8.422 9.086 13.57 1 97.31 349 CYS B O 1
ATOM 5768 N N . ILE B 1 350 ? 8.625 11.109 12.727 1 98.12 350 ILE B N 1
ATOM 5769 C CA . ILE B 1 350 ? 7.434 11.688 13.344 1 98.12 350 ILE B CA 1
ATOM 5770 C C . ILE B 1 350 ? 6.512 12.25 12.266 1 98.12 350 ILE B C 1
ATOM 5772 O O . ILE B 1 350 ? 6.973 12.891 11.32 1 98.12 350 ILE B O 1
ATOM 5776 N N . VAL B 1 351 ? 5.266 11.945 12.383 1 98.56 351 VAL B N 1
ATOM 5777 C CA . VAL B 1 351 ? 4.273 12.484 11.461 1 98.56 351 VAL B CA 1
ATOM 5778 C C . VAL B 1 351 ? 3.586 13.695 12.094 1 98.56 351 VAL B C 1
ATOM 5780 O O . VAL B 1 351 ? 3.037 13.602 13.188 1 98.56 351 VAL B O 1
ATOM 5783 N N . ILE B 1 352 ? 3.643 14.82 11.438 1 98.88 352 ILE B N 1
ATOM 5784 C CA . ILE B 1 352 ? 3.014 16.062 11.875 1 98.88 352 ILE B CA 1
ATOM 5785 C C . ILE B 1 352 ? 2.029 16.547 10.805 1 98.88 352 ILE B C 1
ATOM 5787 O O . ILE B 1 352 ? 2.434 17.125 9.797 1 98.88 352 ILE B O 1
ATOM 5791 N N . LYS B 1 353 ? 0.781 16.328 11.039 1 98.75 353 LYS B N 1
ATOM 5792 C CA . LYS B 1 353 ? -0.215 16.641 10.023 1 98.75 353 LYS B CA 1
ATOM 5793 C C . LYS B 1 353 ? -1.41 17.375 10.633 1 98.75 353 LYS B C 1
ATOM 5795 O O . LYS B 1 353 ? -1.833 17.062 11.75 1 98.75 353 LYS B O 1
ATOM 5800 N N . ALA B 1 354 ? -1.91 18.297 9.883 1 98.5 354 ALA B N 1
ATOM 5801 C CA . ALA B 1 354 ? -3.049 19.078 10.359 1 98.5 354 ALA B CA 1
ATOM 5802 C C . ALA B 1 354 ? -4.352 18.594 9.727 1 98.5 354 ALA B C 1
ATOM 5804 O O . ALA B 1 354 ? -4.371 18.203 8.555 1 98.5 354 ALA B O 1
ATOM 5805 N N . ALA B 1 355 ? -5.422 18.719 10.453 1 96.56 355 ALA B N 1
ATOM 5806 C CA . ALA B 1 355 ? -6.73 18.188 10.078 1 96.56 355 ALA B CA 1
ATOM 5807 C C . ALA B 1 355 ? -7.395 19.062 9.023 1 96.56 355 ALA B C 1
ATOM 5809 O O . ALA B 1 355 ? -7.5 20.281 9.195 1 96.56 355 ALA B O 1
ATOM 5810 N N . VAL B 1 356 ? -7.91 18.438 7.941 1 96.31 356 VAL B N 1
ATOM 5811 C CA . VAL B 1 356 ? -8.562 19.203 6.883 1 96.31 356 VAL B CA 1
ATOM 5812 C C . VAL B 1 356 ? -10.016 18.75 6.734 1 96.31 356 VAL B C 1
ATOM 5814 O O . VAL B 1 356 ? -10.836 19.453 6.145 1 96.31 356 VAL B O 1
ATOM 5817 N N . ASP B 1 357 ? -10.328 17.562 7.188 1 93.12 357 ASP B N 1
ATOM 5818 C CA . ASP B 1 357 ? -11.664 16.969 7.176 1 93.12 357 ASP B CA 1
ATOM 5819 C C . ASP B 1 357 ? -11.797 15.906 8.258 1 93.12 357 ASP B C 1
ATOM 5821 O O . ASP B 1 357 ? -10.875 15.688 9.039 1 93.12 357 ASP B O 1
ATOM 5825 N N . TYR B 1 358 ? -12.93 15.305 8.328 1 92.19 358 TYR B N 1
ATOM 5826 C CA . TYR B 1 358 ? -13.164 14.32 9.383 1 92.19 358 TYR B CA 1
ATOM 5827 C C . TYR B 1 358 ? -13.25 12.914 8.805 1 92.19 358 TYR B C 1
ATOM 5829 O O . TYR B 1 358 ? -13.875 12.031 9.398 1 92.19 358 TYR B O 1
ATOM 5837 N N . ALA B 1 359 ? -12.656 12.711 7.625 1 93.06 359 ALA B N 1
ATOM 5838 C CA . ALA B 1 359 ? -12.578 11.422 6.945 1 93.06 359 ALA B CA 1
ATOM 5839 C C . ALA B 1 359 ? -13.961 10.797 6.785 1 93.06 359 ALA B C 1
ATOM 5841 O O . ALA B 1 359 ? -14.125 9.594 6.98 1 93.06 359 ALA B O 1
ATOM 5842 N N . ASP B 1 360 ? -14.969 11.547 6.613 1 90.31 360 ASP B N 1
ATOM 5843 C CA . ASP B 1 360 ? -16.328 11.117 6.32 1 90.31 360 ASP B CA 1
ATOM 5844 C C . ASP B 1 360 ? -16.734 11.492 4.895 1 90.31 360 ASP B C 1
ATOM 5846 O O . ASP B 1 360 ? -15.883 11.836 4.078 1 90.31 360 ASP B O 1
ATOM 5850 N N . THR B 1 361 ? -18 11.32 4.539 1 88.5 361 THR B N 1
ATOM 5851 C CA . THR B 1 361 ? -18.422 11.484 3.154 1 88.5 361 THR B CA 1
ATOM 5852 C C . THR B 1 361 ? -18.547 12.961 2.797 1 88.5 361 THR B C 1
ATOM 5854 O O . THR B 1 361 ? -18.734 13.312 1.632 1 88.5 361 THR B O 1
ATOM 5857 N N . HIS B 1 362 ? -18.375 13.883 3.787 1 81.38 362 HIS B N 1
ATOM 5858 C CA . HIS B 1 362 ? -18.594 15.312 3.566 1 81.38 362 HIS B CA 1
ATOM 5859 C C . HIS B 1 362 ? -17.266 16.031 3.322 1 81.38 362 HIS B C 1
ATOM 5861 O O . HIS B 1 362 ? -17.203 17.266 3.416 1 81.38 362 HIS B O 1
ATOM 5867 N N . LYS B 1 363 ? -16.438 15.5 2.658 1 66.12 363 LYS B N 1
ATOM 5868 C CA . LYS B 1 363 ? -15.102 16.078 2.531 1 66.12 363 LYS B CA 1
ATOM 5869 C C . LYS B 1 363 ? -15.164 17.469 1.899 1 66.12 363 LYS B C 1
ATOM 5871 O O . LYS B 1 363 ? -15.914 17.688 0.945 1 66.12 363 LYS B O 1
ATOM 5876 N N . ASN B 1 364 ? -14.68 18.516 2.705 1 70.94 364 ASN B N 1
ATOM 5877 C CA . ASN B 1 364 ? -14.492 19.859 2.146 1 70.94 364 ASN B CA 1
ATOM 5878 C C . ASN B 1 364 ? -13.016 20.219 2.066 1 70.94 364 ASN B C 1
ATOM 5880 O O . ASN B 1 364 ? -12.211 19.75 2.863 1 70.94 364 ASN B O 1
ATOM 5884 N N . ARG B 1 365 ? -12.578 20.938 1.012 1 76.38 365 ARG B N 1
ATOM 5885 C CA . ARG B 1 365 ? -11.18 21.219 0.712 1 76.38 365 ARG B CA 1
ATOM 5886 C C . ARG B 1 365 ? -10.797 22.625 1.171 1 76.38 365 ARG B C 1
ATOM 5888 O O . ARG B 1 365 ? -9.703 23.109 0.868 1 76.38 365 ARG B O 1
ATOM 5895 N N . VAL B 1 366 ? -11.516 23.234 2.09 1 88.88 366 VAL B N 1
ATOM 5896 C CA . VAL B 1 366 ? -11.297 24.656 2.332 1 88.88 366 VAL B CA 1
ATOM 5897 C C . VAL B 1 366 ? -10.164 24.844 3.338 1 88.88 366 VAL B C 1
ATOM 5899 O O . VAL B 1 366 ? -9.516 25.891 3.365 1 88.88 366 VAL B O 1
ATOM 5902 N N . PHE B 1 367 ? -9.883 23.891 4.109 1 93.75 367 PHE B N 1
ATOM 5903 C CA . PHE B 1 367 ? -8.883 24.016 5.16 1 93.75 367 PHE B CA 1
ATOM 5904 C C . PHE B 1 367 ? -7.496 23.656 4.637 1 93.75 367 PHE B C 1
ATOM 5906 O O . PHE B 1 367 ? -6.508 23.75 5.363 1 93.75 367 PHE B O 1
ATOM 5913 N N . GLY B 1 368 ? -7.289 23.297 3.434 1 96.19 368 GLY B N 1
ATOM 5914 C CA . GLY B 1 368 ? -6.078 22.688 2.895 1 96.19 368 GLY B CA 1
ATOM 5915 C C . GLY B 1 368 ? -4.84 23.531 3.127 1 96.19 368 GLY B C 1
ATOM 5916 O O . GLY B 1 368 ? -3.873 23.078 3.742 1 96.19 368 GLY B O 1
ATOM 5917 N N . HIS B 1 369 ? -4.867 24.797 2.701 1 97.25 369 HIS B N 1
ATOM 5918 C CA . HIS B 1 369 ? -3.703 25.672 2.809 1 97.25 369 HIS B CA 1
ATOM 5919 C C . HIS B 1 369 ? -3.434 26.062 4.258 1 97.25 369 HIS B C 1
ATOM 5921 O O . HIS B 1 369 ? -2.283 26.062 4.699 1 97.25 369 HIS B O 1
ATOM 5927 N N . TYR B 1 370 ? -4.488 26.406 4.988 1 97.56 370 TYR B N 1
ATOM 5928 C CA . TYR B 1 370 ? -4.328 26.75 6.398 1 97.56 370 TYR B CA 1
ATOM 5929 C C . TYR B 1 370 ? -3.715 25.594 7.176 1 97.56 370 TYR B C 1
ATOM 5931 O O . TYR B 1 370 ? -2.795 25.797 7.973 1 97.56 370 TYR B O 1
ATOM 5939 N N . ALA B 1 371 ? -4.266 24.375 6.934 1 98.06 371 ALA B N 1
ATOM 5940 C CA . ALA B 1 371 ? -3.783 23.188 7.625 1 98.06 371 ALA B CA 1
ATOM 5941 C C . ALA B 1 371 ? -2.324 22.906 7.281 1 98.06 371 ALA B C 1
ATOM 5943 O O . ALA B 1 371 ? -1.529 22.562 8.156 1 98.06 371 ALA B O 1
ATOM 5944 N N . ALA B 1 372 ? -1.985 23.016 6.031 1 98.5 372 ALA B N 1
ATOM 5945 C CA . ALA B 1 372 ? -0.596 22.828 5.625 1 98.5 372 ALA B CA 1
ATOM 5946 C C . ALA B 1 372 ? 0.329 23.797 6.363 1 98.5 372 ALA B C 1
ATOM 5948 O O . ALA B 1 372 ? 1.394 23.391 6.844 1 98.5 372 ALA B O 1
ATOM 5949 N N . ALA B 1 373 ? -0.071 25.031 6.449 1 98.69 373 ALA B N 1
ATOM 5950 C CA . ALA B 1 373 ? 0.709 26.062 7.148 1 98.69 373 ALA B CA 1
ATOM 5951 C C . ALA B 1 373 ? 0.826 25.734 8.633 1 98.69 373 ALA B C 1
ATOM 5953 O O . ALA B 1 373 ? 1.894 25.891 9.234 1 98.69 373 ALA B O 1
ATOM 5954 N N . ALA B 1 374 ? -0.275 25.328 9.195 1 98.62 374 ALA B N 1
ATOM 5955 C CA . ALA B 1 374 ? -0.279 24.969 10.617 1 98.62 374 ALA B CA 1
ATOM 5956 C C . ALA B 1 374 ? 0.692 23.828 10.898 1 98.62 374 ALA B C 1
ATOM 5958 O O . ALA B 1 374 ? 1.486 23.906 11.836 1 98.62 374 ALA B O 1
ATOM 5959 N N . ALA B 1 375 ? 0.61 22.781 10.117 1 98.88 375 ALA B N 1
ATOM 5960 C CA . ALA B 1 375 ? 1.497 21.641 10.289 1 98.88 375 ALA B CA 1
ATOM 5961 C C . ALA B 1 375 ? 2.961 22.047 10.148 1 98.88 375 ALA B C 1
ATOM 5963 O O . ALA B 1 375 ? 3.803 21.641 10.961 1 98.88 375 ALA B O 1
ATOM 5964 N N . ALA B 1 376 ? 3.273 22.797 9.133 1 98.88 376 ALA B N 1
ATOM 5965 C CA . ALA B 1 376 ? 4.637 23.281 8.922 1 98.88 376 ALA B CA 1
ATOM 5966 C C . ALA B 1 376 ? 5.125 24.094 10.117 1 98.88 376 ALA B C 1
ATOM 5968 O O . ALA B 1 376 ? 6.27 23.938 10.555 1 98.88 376 ALA B O 1
ATOM 5969 N N . SER B 1 377 ? 4.281 24.938 10.633 1 98.81 377 SER B N 1
ATOM 5970 C CA . SER B 1 377 ? 4.621 25.797 11.758 1 98.81 377 SER B CA 1
ATOM 5971 C C . SER B 1 377 ? 4.895 24.984 13.016 1 98.81 377 SER B C 1
ATOM 5973 O O . SER B 1 377 ? 5.84 25.281 13.758 1 98.81 377 SER B O 1
ATOM 5975 N N . VAL B 1 378 ? 4.07 24 13.234 1 98.75 378 VAL B N 1
ATOM 5976 C CA . VAL B 1 378 ? 4.266 23.156 14.398 1 98.75 378 VAL B CA 1
ATOM 5977 C C . VAL B 1 378 ? 5.562 22.359 14.25 1 98.75 378 VAL B C 1
ATOM 5979 O O . VAL B 1 378 ? 6.301 22.172 15.219 1 98.75 378 VAL B O 1
ATOM 5982 N N . ALA B 1 379 ? 5.816 21.891 13.055 1 98.81 379 ALA B N 1
ATOM 5983 C CA . ALA B 1 379 ? 7.062 21.172 12.805 1 98.81 379 ALA B CA 1
ATOM 5984 C C . ALA B 1 379 ? 8.273 22.016 13.188 1 98.81 379 ALA B C 1
ATOM 5986 O O . ALA B 1 379 ? 9.18 21.547 13.883 1 98.81 379 ALA B O 1
ATOM 5987 N N . LYS B 1 380 ? 8.273 23.234 12.727 1 98.69 380 LYS B N 1
ATOM 5988 C CA . LYS B 1 380 ? 9.414 24.094 13.023 1 98.69 380 LYS B CA 1
ATOM 5989 C C . LYS B 1 380 ? 9.477 24.438 14.508 1 98.69 380 LYS B C 1
ATOM 5991 O O . LYS B 1 380 ? 10.547 24.406 15.117 1 98.69 380 LYS B O 1
ATOM 5996 N N . GLY B 1 381 ? 8.312 24.797 15.102 1 98.44 381 GLY B N 1
ATOM 5997 C CA . GLY B 1 381 ? 8.273 25.078 16.531 1 98.44 381 GLY B CA 1
ATOM 5998 C C . GLY B 1 381 ? 8.766 23.922 17.375 1 98.44 381 GLY B C 1
ATOM 5999 O O . GLY B 1 381 ? 9.492 24.125 18.359 1 98.44 381 GLY B O 1
ATOM 6000 N N . PHE B 1 382 ? 8.383 22.719 17 1 98.25 382 PHE B N 1
ATOM 6001 C CA . PHE B 1 382 ? 8.812 21.5 17.672 1 98.25 382 PHE B CA 1
ATOM 6002 C C . PHE B 1 382 ? 10.328 21.359 17.609 1 98.25 382 PHE B C 1
ATOM 6004 O O . PHE B 1 382 ? 10.977 21.109 18.625 1 98.25 382 PHE B O 1
ATOM 6011 N N . LEU B 1 383 ? 10.883 21.469 16.453 1 98.38 383 LEU B N 1
ATOM 6012 C CA . LEU B 1 383 ? 12.32 21.297 16.266 1 98.38 383 LEU B CA 1
ATOM 6013 C C . LEU B 1 383 ? 13.102 22.312 17.094 1 98.38 383 LEU B C 1
ATOM 6015 O O . LEU B 1 383 ? 14.07 21.969 17.766 1 98.38 383 LEU B O 1
ATOM 6019 N N . GLU B 1 384 ? 12.648 23.578 17.094 1 97.62 384 GLU B N 1
ATOM 6020 C CA . GLU B 1 384 ? 13.336 24.656 17.812 1 97.62 384 GLU B CA 1
ATOM 6021 C C . GLU B 1 384 ? 13.297 24.438 19.312 1 97.62 384 GLU B C 1
ATOM 6023 O O . GLU B 1 384 ? 14.203 24.875 20.031 1 97.62 384 GLU B O 1
ATOM 6028 N N . THR B 1 385 ? 12.328 23.766 19.719 1 97.06 385 THR B N 1
ATOM 6029 C CA . THR B 1 385 ? 12.102 23.656 21.156 1 97.06 385 THR B CA 1
ATOM 6030 C C . THR B 1 385 ? 12.68 22.344 21.688 1 97.06 385 THR B C 1
ATOM 6032 O O . THR B 1 385 ? 13.328 22.328 22.734 1 97.06 385 THR B O 1
ATOM 6035 N N . LEU B 1 386 ? 12.453 21.234 20.984 1 96.94 386 LEU B N 1
ATOM 6036 C CA . LEU B 1 386 ? 12.68 19.938 21.594 1 96.94 386 LEU B CA 1
ATOM 6037 C C . LEU B 1 386 ? 13.773 19.172 20.859 1 96.94 386 LEU B C 1
ATOM 6039 O O . LEU B 1 386 ? 14.273 18.156 21.375 1 96.94 386 LEU B O 1
ATOM 6043 N N . PHE B 1 387 ? 14.109 19.594 19.672 1 96.25 387 PHE B N 1
ATOM 6044 C CA . PHE B 1 387 ? 15.133 18.891 18.891 1 96.25 387 PHE B CA 1
ATOM 6045 C C . PHE B 1 387 ? 16.047 19.891 18.188 1 96.25 387 PHE B C 1
ATOM 6047 O O . PHE B 1 387 ? 16.203 19.828 16.969 1 96.25 387 PHE B O 1
ATOM 6054 N N . PRO B 1 388 ? 16.656 20.797 18.922 1 93.62 388 PRO B N 1
ATOM 6055 C CA . PRO B 1 388 ? 17.578 21.75 18.297 1 93.62 388 PRO B CA 1
ATOM 6056 C C . PRO B 1 388 ? 18.828 21.078 17.703 1 93.62 388 PRO B C 1
ATOM 6058 O O . PRO B 1 388 ? 19.156 19.953 18.094 1 93.62 388 PRO B O 1
ATOM 6061 N N . PRO B 1 389 ? 19.391 21.703 16.703 1 89 389 PRO B N 1
ATOM 6062 C CA . PRO B 1 389 ? 20.594 21.094 16.109 1 89 389 PRO B CA 1
ATOM 6063 C C . PRO B 1 389 ? 21.719 20.953 17.125 1 89 389 PRO B C 1
ATOM 6065 O O . PRO B 1 389 ? 21.812 21.719 18.078 1 89 389 PRO B O 1
ATOM 6068 N N . GLY B 1 390 ? 22.406 19.766 17.016 1 70.94 390 GLY B N 1
ATOM 6069 C CA . GLY B 1 390 ? 23.547 19.531 17.891 1 70.94 390 GLY B CA 1
ATOM 6070 C C . GLY B 1 390 ? 24.625 20.578 17.75 1 70.94 390 GLY B C 1
ATOM 6071 O O . GLY B 1 390 ? 24.75 21.234 16.719 1 70.94 390 GLY B O 1
ATOM 6072 N N . THR B 1 391 ? 25.141 21.016 18.844 1 53.62 391 THR B N 1
ATOM 6073 C CA . THR B 1 391 ? 26.328 21.859 18.906 1 53.62 391 THR B CA 1
ATOM 6074 C C . THR B 1 391 ? 27.531 21.125 18.344 1 53.62 391 THR B C 1
ATOM 6076 O O . THR B 1 391 ? 27.641 19.906 18.453 1 53.62 391 THR B O 1
#

InterPro domains:
  IPR035994 Nucleoside phosphorylase superfamily [G3DSA:3.40.50.1580] (42-387)
  IPR035994 Nucleoside phosphorylase superfamily [SSF53167] (52-386)
  IPR053137 Nucleotide-binding leucine-rich repeat (NLR)-like [PTHR46082] (56-384)

Radius of gyration: 32.09 Å; Cα contacts (8 Å, |Δi|>4): 1625; chains: 2; bounding box: 104×119×61 Å

Solvent-accessible surface area (backbone atoms only — not comparable to full-atom values): 41392 Å² total; per-residue (Å²): 130,85,71,74,74,70,78,73,72,75,75,73,77,76,72,75,74,67,75,75,74,72,68,78,77,76,74,78,74,59,69,60,62,57,43,48,52,46,46,55,41,40,52,49,36,49,50,47,47,55,50,50,71,62,48,55,54,64,69,30,35,32,35,38,39,16,64,45,70,63,22,39,49,36,40,56,73,59,30,71,74,46,76,42,76,47,78,75,57,86,49,88,81,45,83,71,74,44,32,30,36,33,46,54,76,26,39,26,41,40,39,60,45,93,46,76,25,18,49,47,28,13,50,49,41,36,44,47,46,70,59,27,66,45,50,67,39,34,36,41,35,19,62,25,24,25,45,63,70,78,63,78,56,95,63,93,65,77,74,73,50,68,32,18,26,38,41,19,53,35,40,24,40,44,48,42,64,11,39,35,31,55,27,77,43,29,40,29,32,77,44,72,60,45,85,62,60,53,85,64,43,68,66,48,52,50,52,46,54,48,51,66,34,66,68,50,35,51,52,22,49,53,44,14,49,53,44,33,51,53,54,34,69,75,39,72,71,37,41,79,82,48,45,84,74,54,74,48,60,34,82,86,44,58,55,30,53,63,59,81,84,56,89,51,42,37,74,36,42,53,38,52,53,32,76,65,40,75,74,44,56,54,86,79,37,60,39,68,77,43,70,66,54,80,73,66,82,75,76,73,74,77,66,50,79,42,78,34,18,29,34,13,33,46,39,48,60,17,33,47,70,82,41,44,68,62,32,59,76,61,46,36,44,29,38,38,32,34,57,46,18,36,38,72,44,33,64,51,43,40,36,31,26,2,14,36,34,60,22,36,58,69,70,54,76,75,35,49,45,22,5,10,32,40,12,32,14,42,54,42,16,41,29,57,67,77,54,53,58,82,130,134,85,73,78,79,75,77,75,74,79,79,76,78,77,72,73,78,69,75,77,75,74,71,80,79,78,76,79,73,65,68,61,67,58,45,50,54,48,48,57,42,40,53,50,37,49,50,46,45,55,52,50,68,62,49,56,53,62,70,30,35,32,35,39,39,16,65,45,70,62,23,41,50,35,40,55,72,61,30,71,74,47,75,43,76,48,78,76,60,86,49,90,82,46,82,72,74,44,34,30,36,31,45,53,77,26,40,26,40,39,38,61,45,93,48,77,25,19,51,48,30,14,51,50,41,36,44,48,45,68,60,29,68,46,51,66,42,35,37,40,37,20,62,24,23,25,42,64,68,77,64,78,58,100,57,92,63,76,74,72,50,69,32,19,26,39,39,19,52,35,40,24,40,44,48,42,64,11,40,35,32,55,28,76,43,30,39,27,31,78,45,71,60,43,86,62,58,55,84,64,45,70,67,48,53,52,51,47,54,49,51,67,35,64,69,50,35,52,53,22,49,53,44,14,50,53,46,34,52,54,54,34,69,74,38,73,71,35,42,79,84,48,44,83,73,53,76,49,59,33,82,85,42,58,53,29,53,63,59,83,85,56,90,51,41,37,74,37,42,54,39,53,55,32,75,64,40,77,73,44,56,55,85,78,37,60,39,68,78,44,70,68,52,80,73,68,81,74,77,70,72,79,68,50,80,42,78,35,18,29,34,13,32,46,39,45,62,17,32,46,70,82,42,43,69,62,33,58,76,61,46,34,43,29,36,39,33,32,57,45,17,35,38,72,45,33,65,52,42,39,37,29,24,2,13,36,35,61,24,36,59,68,72,54,77,74,34,49,47,23,5,10,30,39,12,32,15,41,52,42,16,39,30,58,67,78,54,52,56,83,130